Protein AF-A0A8S3RSD6-F1 (afdb_monomer_lite)

Sequence (813 aa):
MTIYYIDETNGIFFLELTAITIAPDETDSLTRYQYTADKNGIKTKVYGLGHAWRKAEEMTCTAGGYKVNVLRDSLGEFTNRQDLVLIYTDSSDTVFIERRKDILSKFKSFDAKVVFAADNFIWPDPKLKKQYPKVPQIESRYLNGGAFIGYAKTIVEMLNYKKINDMDDDQLYFTKIFLDKQLRAAFNRLASDLADEWTETLGCAACSRSTISLKELKKDDYPIVQLSVFIDQPIPFLVEGLKTIKDLDYPKKRIDLLVYNNADYHEVDVELFLSGCSDEYRSVTVISTNDEMTGTAARNSAIDQCLLSKCAYLFFVDGNVHLTDPETLKDLIEQNRTILAPMLSQHKNYWSNFWTGLNDHGYYGQTEDYTEMVDLEKKGLWNVPYIRYVYLIHGSIMPKLMRAFTREDISDEEERDISFTKNIREKGLFMYVNNMKYRGHLVNTDDYNTTHLHSDMFQMFKNPLDWEKKYIHENYSVALKDGAVITQPCPDVYWFPIVSDTFCDHMIETMEDYGKWSDGGHEDVRVGGYENVPTVDIHMRQIDFDEHFLDFLQTYVRPLKDKVYPGMSEEANAVMNFVVRYRPGEQDHLEPHHDASTYTINIGLNRQGIDYAGGGSRFIRYNCSVVNTRKDLAKLYNRIHYIGVNQYTIGAPHPALSSVTTSTRDVARLPVKLKLLTGTYQLQSTRAAFNQNQVDPTCQLCNLESETLEHFISKCSALSSIRMSFLLEYDNLLKMSVCTKCSTNNKTVDTLCILNPSAVFCGCDCKCNCRQKLNLLEHLSRRLCFSLHVARNNILNALPSSNRKGLRAATPL

pLDDT: mean 80.6, std 16.93, range [27.11, 98.81]

InterPro domains:
  IPR005123 Oxoglutarate/iron-dependent dioxygenase domain [PS51471] (571-737)
  IPR006620 Prolyl 4-hydroxylase, alpha subunit [SM00702] (491-650)
  IPR029044 Nucleotide-diphospho-sugar transferases [G3DSA:3.90.550.10] (211-380)
  IPR029044 Nucleotide-diphospho-sugar transferases [SSF53448] (238-537)
  IPR050757 Collagen-modifying Glycosyltransferase 25 [PTHR10730] (46-639)
  IPR057589 PLOD1-3-like, GT domain [PF25342] (16-188)

Foldseek 3Di:
DWDWDQDPPDGIAGAAEAEEEEDQEDDPLLVQACVLCVVQVHHYDYWNHVPPDPDPPPPPDAFDQLVLVRCLVVLPVCQPPQRYKYKYAYRNPDGHPHHRVVVVVVVVQVLFQKDFDAAQDDPDDPVCVVLFDDDPPVDRGAGDQRIMMHGSNLVNCLSPVDHDDRGHHRSVSVRVCVSDPVNRCVRSVPDDDDDDADDPPRAHPLQPPPFDDCVVPDLVRDFQEEEEEAEQEDFFPLLQQLVLVVLQPHQQLSYAYEYEHLYPLCPVSVVVSCVVPQVSHVHYHYHYNVNVDHPLRSVLVQLVVCLVVVGQKYKAAYSQWRQNASPVVVSQNRSPFQKEFEWAAAPVDLHIFFAADADPVLHHDHDPCSVCLNVVVRFYKDFGLFGDRIMMHGSVCSVLCNSQQDDPPDDRHPCSRSSNSVSCVVVVGTHIYGHNDDGGYGQDPPPQDSPAPNSSCVCCVRRVPSNCVQWFDPCLVVLLDPPRDWDDQFVQKTKDFTTDLRNLVSVVVRFVVLVPWDQQAQADVPLQGGDPWGFRKDFCVSSVCVVVVLVSCQVRVVSSVCVSPPPPPDGRDDPTHIDGDADVVGHPDTDDDDDLDQKDKDADSDWEPPPDDDDFDQDPVRRGTDPGRHNRMIIIGGDQPQDPPVVDDPPDDALLVVLADPDPVSVLLSVLLVCLRRVVDDAQLSCCNDDSDRGDQAHPQQRPDGGDSLCLQQNPPSCVVLNVVLVVVLVVLCVVQDDPPQDDPDSVVVSSCLSRVPVSRPDDPDPDPNSVSSSVSSSSSSVSSSSSVVSSVVSLVPDDPVSCVPPPDPDRD

Organism: Mytilus edulis (NCBI:txid6550)

Secondary structure (DSSP, 8-state):
-PPP--BTTTB----EEEEEEE-SS--HHHHHHHHHHHHTT-EEEEE-TTS----GGG--S---HHHHHHHHHHGGGGTT-TTEEEEEE-SSS----S-HHHHHHHHHHTT-SEEEEEESS--S-GGGGGTSPP--TTS--EEEEEEEEEEHHHHHHHHHSS---TTS-HHHHHHHHHH-HHHHHHHHTT--S----EETTTEESGGGTT---STTS-GGGSPPEEEEEEE-S--TTHHHHHHHHHH-SS-GGGEEEEEEE--GGGHHHHHHHHHTTGGGSSEEEEE-GGG---HHHHHHHHHHHHHHHT-SEEEEEETTEE---TTHHHHHHHT--SEEEEP-BBTTSS-BSEESEE-TTSSEE--TTHHHHHTTSS-SEEEESEE-SEEEEEGGGGGG-TTTT--TTS-TTTTHHHHHHHHHHHTT--EEEE-SS---EEPP-TT--TTSTTGGGGGTTT-HHHHHHHHB-TTHHHHHSTT---EEEETTEEEEE-B-HHHHHHHHHHHHHH-----S-SEETTTTEE-SS--SEEEGGGGT-HHHHHHHIIIIIHHHHHHHSTT-------S--EEE---TTS-----S---SSSEEEEE--S-BTTTBSS--EEEGGGTEEE----TTEEEEEE--SSS-GGGS-TTSPPHHHHT--S-HHHHTTHHHHHHHHHT-S--HHHHHHH-SS----B-TTTSSSB--HHIIIII-GGGHHHHHHHHHHHHHHHHTTS-TT-----HHHHHHHHH-THHHHTT----S-HHHHHHHHHHHHHHHHHHHHHHHHHHHHHS-GGG-TT-------

Radius of gyration: 41.64 Å; chains: 1; bounding box: 92×55×113 Å

Structure (mmCIF, N/CA/C/O backbone):
data_AF-A0A8S3RSD6-F1
#
_entry.id   AF-A0A8S3RSD6-F1
#
loop_
_atom_site.group_PDB
_atom_site.id
_atom_site.type_symbol
_atom_site.label_atom_id
_atom_site.label_alt_id
_atom_site.label_comp_id
_atom_site.label_asym_id
_atom_site.label_entity_id
_atom_site.label_seq_id
_atom_site.pdbx_PDB_ins_code
_atom_site.Cartn_x
_atom_site.Cartn_y
_atom_site.Cartn_z
_atom_site.occupancy
_atom_site.B_iso_or_equiv
_atom_site.auth_seq_id
_atom_site.auth_comp_id
_atom_site.auth_asym_id
_atom_site.auth_atom_id
_atom_site.pdbx_PDB_model_num
ATOM 1 N N . MET A 1 1 ? -21.888 -12.913 34.839 1.00 29.44 1 MET A N 1
ATOM 2 C CA . MET A 1 1 ? -20.803 -13.784 34.343 1.00 29.44 1 MET A CA 1
ATOM 3 C C . MET A 1 1 ? -19.595 -13.611 35.237 1.00 29.44 1 MET A C 1
ATOM 5 O O . MET A 1 1 ? -19.077 -12.506 35.367 1.00 29.44 1 MET A O 1
ATOM 9 N N . THR A 1 2 ? -19.275 -14.686 35.937 1.00 27.11 2 THR A N 1
ATOM 10 C CA . THR A 1 2 ? -18.327 -14.788 37.044 1.00 27.11 2 THR A CA 1
ATOM 11 C C . THR A 1 2 ? -16.907 -14.932 36.487 1.00 27.11 2 THR A C 1
ATOM 13 O O . THR A 1 2 ? -16.719 -15.663 35.521 1.00 27.11 2 THR A O 1
ATOM 16 N N . ILE A 1 3 ? -15.931 -14.198 37.030 1.00 35.12 3 ILE A N 1
ATOM 17 C CA . ILE A 1 3 ? -14.525 -14.286 36.600 1.00 35.12 3 ILE A CA 1
ATOM 18 C C . ILE A 1 3 ? -13.830 -15.311 37.498 1.00 35.12 3 ILE A C 1
ATOM 20 O O . ILE A 1 3 ? -13.839 -15.145 38.717 1.00 35.12 3 ILE A O 1
ATOM 24 N N . TYR A 1 4 ? -13.269 -16.354 36.888 1.00 32.59 4 TYR A N 1
ATOM 25 C CA . TYR A 1 4 ? -12.547 -17.444 37.545 1.00 32.59 4 TYR A CA 1
ATOM 26 C C . TYR A 1 4 ? -11.038 -17.153 37.568 1.00 32.59 4 TYR A C 1
ATOM 28 O O . TYR A 1 4 ? -10.510 -16.566 36.624 1.00 32.59 4 TYR A O 1
ATOM 36 N N . TYR A 1 5 ? -10.358 -17.582 38.628 1.00 36.34 5 TYR A N 1
ATOM 37 C CA . TYR A 1 5 ? -8.896 -17.649 38.742 1.00 36.34 5 TYR A CA 1
ATOM 38 C C . TYR A 1 5 ? -8.495 -19.113 38.969 1.00 36.34 5 TYR A C 1
ATOM 40 O O . TYR A 1 5 ? -9.278 -19.824 39.587 1.00 36.34 5 TYR A O 1
ATOM 48 N N . ILE A 1 6 ? -7.337 -19.576 38.495 1.00 30.92 6 ILE A N 1
ATOM 49 C CA . ILE A 1 6 ? -6.795 -20.916 38.791 1.00 30.92 6 ILE A CA 1
ATOM 50 C C . ILE A 1 6 ? -5.392 -20.719 39.376 1.00 30.92 6 ILE A C 1
ATOM 52 O O . ILE A 1 6 ? -4.520 -20.207 38.685 1.00 30.92 6 ILE A O 1
ATOM 56 N N . ASP A 1 7 ? -5.197 -21.116 40.637 1.00 35.53 7 ASP A N 1
ATOM 57 C CA . ASP A 1 7 ? -3.885 -21.305 41.273 1.00 35.53 7 ASP A CA 1
ATOM 58 C C . ASP A 1 7 ? -3.556 -22.806 41.228 1.00 35.53 7 ASP A C 1
ATOM 60 O O . ASP A 1 7 ? -4.320 -23.617 41.768 1.00 35.53 7 ASP A O 1
ATOM 64 N N . GLU A 1 8 ? -2.440 -23.183 40.595 1.00 39.56 8 GLU A N 1
ATOM 65 C CA . GLU A 1 8 ? -2.005 -24.583 40.435 1.00 39.56 8 GLU A CA 1
ATOM 66 C C . GLU A 1 8 ? -1.640 -25.289 41.752 1.00 39.56 8 GLU A C 1
ATOM 68 O O . GLU A 1 8 ? -1.317 -26.477 41.746 1.00 39.56 8 GLU A O 1
ATOM 73 N N . THR A 1 9 ? -1.760 -24.622 42.901 1.00 41.38 9 THR A N 1
ATOM 74 C CA . THR A 1 9 ? -1.563 -25.263 44.205 1.00 41.38 9 THR A CA 1
ATOM 75 C C . THR A 1 9 ? -2.754 -25.199 45.162 1.00 41.38 9 THR A C 1
ATOM 77 O O . THR A 1 9 ? -2.752 -25.980 46.110 1.00 41.38 9 THR A O 1
ATOM 80 N N . ASN A 1 10 ? -3.793 -24.373 44.932 1.00 38.59 10 ASN A N 1
ATOM 81 C CA . ASN A 1 10 ? -4.918 -24.231 45.885 1.00 38.59 10 ASN A CA 1
ATOM 82 C C . ASN A 1 10 ? -6.311 -23.838 45.311 1.00 38.59 10 ASN A C 1
ATOM 84 O O . ASN A 1 10 ? -7.168 -23.367 46.059 1.00 38.59 10 ASN A O 1
ATOM 88 N N . GLY A 1 11 ? -6.617 -24.095 44.034 1.00 35.06 11 GLY A N 1
ATOM 89 C CA . GLY A 1 11 ? -8.004 -24.050 43.524 1.00 35.06 11 GLY A CA 1
ATOM 90 C C . GLY A 1 11 ? -8.523 -22.674 43.066 1.00 35.06 11 GLY A C 1
ATOM 91 O O . GLY A 1 11 ? -7.786 -21.695 42.991 1.00 35.06 11 GLY A O 1
ATOM 92 N N . ILE A 1 12 ? -9.803 -22.628 42.664 1.00 36.25 12 ILE A N 1
ATOM 93 C CA . ILE A 1 12 ? -10.424 -21.483 41.975 1.00 36.25 12 ILE A CA 1
ATOM 94 C C . ILE A 1 12 ? -10.897 -20.399 42.956 1.00 36.25 12 ILE A C 1
ATOM 96 O O . ILE A 1 12 ? -11.786 -20.663 43.764 1.00 36.25 12 ILE A O 1
ATOM 100 N N . PHE A 1 13 ? -10.404 -19.159 42.821 1.00 44.53 13 PHE A N 1
ATOM 101 C CA . PHE A 1 13 ? -10.828 -18.009 43.642 1.00 44.53 13 PHE A CA 1
ATOM 102 C C . PHE A 1 13 ? -11.605 -16.944 42.841 1.00 44.53 13 PHE A C 1
ATOM 104 O O . PHE A 1 13 ? -11.268 -16.622 41.701 1.00 44.53 13 PHE A O 1
ATOM 111 N N . PHE A 1 14 ? -12.650 -16.373 43.450 1.00 62.06 14 PHE A N 1
ATOM 112 C CA . PHE A 1 14 ? -13.527 -15.348 42.867 1.00 62.06 14 PHE A CA 1
ATOM 113 C C . PHE A 1 14 ? -13.232 -13.970 43.464 1.00 62.06 14 PHE A C 1
ATOM 115 O O . PHE A 1 14 ? -13.396 -13.806 44.664 1.00 62.06 14 PHE A O 1
ATOM 122 N N . LEU A 1 15 ? -12.875 -12.962 42.655 1.00 75.06 15 LEU A N 1
ATOM 123 C CA . LEU A 1 15 ? -12.689 -11.602 43.184 1.00 75.06 15 LEU A CA 1
ATOM 124 C C . LEU A 1 15 ? -14.019 -10.842 43.312 1.00 75.06 15 LEU A C 1
ATOM 126 O O . LEU A 1 15 ? -14.697 -10.531 42.322 1.00 75.06 15 LEU A O 1
ATOM 130 N N . GLU A 1 16 ? -14.374 -10.515 44.549 1.00 88.88 16 GLU A N 1
ATOM 131 C CA . GLU A 1 16 ? -15.459 -9.605 44.901 1.00 88.88 16 GLU A CA 1
ATOM 132 C C . GLU A 1 16 ? -14.989 -8.141 44.857 1.00 88.88 16 GLU A C 1
ATOM 134 O O . GLU A 1 16 ? -13.808 -7.850 45.029 1.00 88.88 16 GLU A O 1
ATOM 139 N N . LEU A 1 17 ? -15.920 -7.205 44.640 1.00 93.19 17 LEU A N 1
ATOM 140 C CA . LEU A 1 17 ? -15.671 -5.766 44.777 1.00 93.19 17 LEU A CA 1
ATOM 141 C C . LEU A 1 17 ? -16.730 -5.166 45.694 1.00 93.19 17 LEU A C 1
ATOM 143 O O . LEU A 1 17 ? -17.926 -5.349 45.449 1.00 93.19 17 LEU A O 1
ATOM 147 N N . THR A 1 18 ? -16.279 -4.437 46.711 1.00 95.12 18 THR A N 1
ATOM 148 C CA . THR A 1 18 ? -17.140 -3.654 47.602 1.00 95.12 18 THR A CA 1
ATOM 149 C C . THR A 1 18 ? -16.668 -2.204 47.624 1.00 95.12 18 THR A C 1
ATOM 151 O O . THR A 1 18 ? -15.487 -1.930 47.835 1.00 95.12 18 THR A O 1
ATOM 154 N N . ALA A 1 19 ? -17.595 -1.281 47.400 1.00 95.44 19 ALA A N 1
ATOM 155 C CA . ALA A 1 19 ? -17.389 0.145 47.571 1.00 95.44 19 ALA A CA 1
ATOM 156 C C . ALA A 1 19 ? -17.552 0.531 49.042 1.00 95.44 19 ALA A C 1
ATOM 158 O O . ALA A 1 19 ? -18.530 0.151 49.688 1.00 95.44 19 ALA A O 1
ATOM 159 N N . ILE A 1 20 ? -16.585 1.272 49.563 1.00 95.06 20 ILE A N 1
ATOM 160 C CA . ILE A 1 20 ? -16.535 1.741 50.940 1.00 95.06 20 ILE A CA 1
ATOM 161 C C . ILE A 1 20 ? -16.582 3.263 50.924 1.00 95.06 20 ILE A C 1
ATOM 163 O O . ILE A 1 20 ? -15.809 3.905 50.220 1.00 95.06 20 ILE A O 1
ATOM 167 N N . THR A 1 21 ? -17.446 3.836 51.749 1.00 92.12 21 THR A N 1
ATOM 168 C CA . THR A 1 21 ? -17.470 5.279 51.997 1.00 92.12 21 THR A CA 1
ATOM 169 C C . THR A 1 21 ? -17.701 5.546 53.475 1.00 92.12 21 THR A C 1
ATOM 171 O O . THR A 1 21 ? -18.261 4.715 54.197 1.00 92.12 21 THR A O 1
ATOM 174 N N . ILE A 1 22 ? -17.306 6.735 53.917 1.00 88.12 22 ILE A N 1
ATOM 175 C CA . ILE A 1 22 ? -17.702 7.278 55.212 1.00 88.12 22 ILE A CA 1
ATOM 176 C C . ILE A 1 22 ? -18.753 8.356 54.981 1.00 88.12 22 ILE A C 1
ATOM 178 O O . ILE A 1 22 ? -18.572 9.221 54.125 1.00 88.12 22 ILE A O 1
ATOM 182 N N . ALA A 1 23 ? -19.851 8.290 55.724 1.00 83.31 23 ALA A N 1
ATOM 183 C CA . ALA A 1 23 ? -20.876 9.324 55.735 1.00 83.31 23 ALA A CA 1
ATOM 184 C C . ALA A 1 23 ? -21.509 9.393 57.135 1.00 83.31 23 ALA A C 1
ATOM 186 O O . ALA A 1 23 ? -21.921 8.351 57.646 1.00 83.31 23 ALA A O 1
ATOM 187 N N . PRO A 1 24 ? -21.577 10.581 57.765 1.00 73.75 24 PRO A N 1
ATOM 188 C CA . PRO A 1 24 ? -22.189 10.735 59.085 1.00 73.75 24 PRO A CA 1
ATOM 189 C C . PRO A 1 24 ? -23.714 10.600 59.052 1.00 73.75 24 PRO A C 1
ATOM 191 O O . PRO A 1 24 ? -24.310 10.111 60.007 1.00 73.75 24 PRO A O 1
ATOM 194 N N . ASP A 1 25 ? -24.335 10.993 57.940 1.00 72.88 25 ASP A N 1
ATOM 195 C CA . ASP A 1 25 ? -25.782 11.105 57.793 1.00 72.88 25 ASP A CA 1
ATOM 196 C C . ASP A 1 25 ? -26.240 10.515 56.452 1.00 72.88 25 ASP A C 1
ATOM 198 O O . ASP A 1 25 ? -25.501 10.522 55.459 1.00 72.88 25 ASP A O 1
ATOM 202 N N . GLU A 1 26 ? -27.485 10.038 56.407 1.00 77.19 26 GLU A N 1
ATOM 203 C CA . GLU A 1 26 ? -28.142 9.666 55.155 1.00 77.19 26 GLU A CA 1
ATOM 204 C C . GLU A 1 26 ? -28.519 10.933 54.384 1.00 77.19 26 GLU A C 1
ATOM 206 O O . GLU A 1 26 ? -29.488 11.621 54.694 1.00 77.19 26 GLU A O 1
ATOM 211 N N . THR A 1 27 ? -27.706 11.262 53.385 1.00 75.56 27 THR A N 1
ATOM 212 C CA . THR A 1 27 ? -27.917 12.416 52.507 1.00 75.56 27 THR A CA 1
ATOM 213 C C . THR A 1 27 ? -28.384 11.967 51.127 1.00 75.56 27 THR A C 1
ATOM 215 O O . THR A 1 27 ? -28.149 10.828 50.712 1.00 75.56 27 THR A O 1
ATOM 218 N N . ASP A 1 28 ? -28.980 12.879 50.360 1.00 68.62 28 ASP A N 1
ATOM 219 C CA . ASP A 1 28 ? -29.323 12.619 48.956 1.00 68.62 28 ASP A CA 1
ATOM 220 C C . ASP A 1 28 ? -28.080 12.245 48.130 1.00 68.62 28 ASP A C 1
ATOM 222 O O . ASP A 1 28 ? -28.152 11.397 47.239 1.00 68.62 28 ASP A O 1
ATOM 226 N N . SER A 1 29 ? -26.914 12.816 48.461 1.00 68.75 29 SER A N 1
ATOM 227 C CA . SER A 1 29 ? -25.634 12.448 47.848 1.00 68.75 29 SER A CA 1
ATOM 228 C C . SER A 1 29 ? -25.237 11.007 48.154 1.00 68.75 29 SER A C 1
ATOM 230 O O . SER A 1 29 ? -24.874 10.278 47.230 1.00 68.75 29 SER A O 1
ATOM 232 N N . LEU A 1 30 ? -25.366 10.565 49.411 1.00 81.56 30 LEU A N 1
ATOM 233 C CA . LEU A 1 30 ? -25.112 9.171 49.780 1.00 81.56 30 LEU A CA 1
ATOM 234 C C . LEU A 1 30 ? -26.115 8.226 49.107 1.00 81.56 30 LEU A C 1
ATOM 236 O O . LEU A 1 30 ? -25.728 7.189 48.573 1.00 81.56 30 LEU A O 1
ATOM 240 N N . THR A 1 31 ? -27.387 8.616 49.057 1.00 74.94 31 THR A N 1
ATOM 241 C CA . THR A 1 31 ? -28.438 7.847 48.381 1.00 74.94 31 THR A CA 1
ATOM 242 C C . THR A 1 31 ? -28.132 7.709 46.889 1.00 74.94 31 THR A C 1
ATOM 244 O O . THR A 1 31 ? -28.214 6.613 46.336 1.00 74.94 31 THR A O 1
ATOM 247 N N . ARG A 1 32 ? -27.690 8.788 46.226 1.00 87.12 32 ARG A N 1
ATOM 248 C CA . ARG A 1 32 ? -27.231 8.772 44.826 1.00 87.12 32 ARG A CA 1
ATOM 249 C C . ARG A 1 32 ? -25.999 7.886 44.648 1.00 87.12 32 ARG A C 1
ATOM 251 O O . ARG A 1 32 ? -25.929 7.121 43.686 1.00 87.12 32 ARG A O 1
ATOM 258 N N . TYR A 1 33 ? -25.039 7.967 45.561 1.00 89.25 33 TYR A N 1
ATOM 259 C CA . TYR A 1 33 ? -23.847 7.126 45.556 1.00 89.25 33 TYR A CA 1
ATOM 260 C C . TYR A 1 33 ? -24.218 5.638 45.629 1.00 89.25 33 TYR A C 1
ATOM 262 O O . TYR A 1 33 ? -23.831 4.862 44.755 1.00 89.25 33 TYR A O 1
ATOM 270 N N . GLN A 1 34 ? -25.053 5.250 46.596 1.00 87.19 34 GLN A N 1
ATOM 271 C CA . GLN A 1 34 ? -25.514 3.871 46.769 1.00 87.19 34 GLN A CA 1
ATOM 272 C C . GLN A 1 34 ? -26.377 3.398 45.601 1.00 87.19 34 GLN A C 1
ATOM 274 O O . GLN A 1 34 ? -26.173 2.296 45.101 1.00 87.19 34 GLN A O 1
ATOM 279 N N . TYR A 1 35 ? -27.279 4.244 45.105 1.00 81.94 35 TYR A N 1
ATOM 280 C CA . TYR A 1 35 ? -28.102 3.940 43.937 1.00 81.94 35 TYR A CA 1
ATOM 281 C C . TYR A 1 35 ? -27.248 3.681 42.691 1.00 81.94 35 TYR A C 1
ATOM 283 O O . TYR A 1 35 ? -27.466 2.709 41.967 1.00 81.94 35 TYR A O 1
ATOM 291 N N . THR A 1 36 ? -26.251 4.532 42.436 1.00 83.88 36 THR A N 1
ATOM 292 C CA . THR A 1 36 ? -25.361 4.358 41.281 1.00 83.88 36 THR A CA 1
ATOM 293 C C . THR A 1 36 ? -24.440 3.152 41.444 1.00 83.88 36 THR A C 1
ATOM 295 O O . THR A 1 36 ? -24.180 2.466 40.458 1.00 83.88 36 THR A O 1
ATOM 298 N N . ALA A 1 37 ? -24.010 2.826 42.664 1.00 89.25 37 ALA A N 1
ATOM 299 C CA . ALA A 1 37 ? -23.263 1.604 42.947 1.00 89.25 37 ALA A CA 1
ATOM 300 C C . ALA A 1 37 ? -24.109 0.340 42.717 1.00 89.25 37 ALA A C 1
ATOM 302 O O . ALA A 1 37 ? -23.685 -0.559 41.986 1.00 89.25 37 ALA A O 1
ATOM 303 N N . ASP A 1 38 ? -25.323 0.293 43.271 1.00 87.88 38 ASP A N 1
ATOM 304 C CA . ASP A 1 38 ? -26.234 -0.850 43.162 1.00 87.88 38 ASP A CA 1
ATOM 305 C C . ASP A 1 38 ? -26.656 -1.096 41.709 1.00 87.88 38 ASP A C 1
ATOM 307 O O . ASP A 1 38 ? -26.535 -2.212 41.197 1.00 87.88 38 ASP A O 1
ATOM 311 N N . LYS A 1 39 ? -26.989 -0.023 40.975 1.00 85.06 39 LYS A N 1
ATOM 312 C CA . LYS A 1 39 ? -27.261 -0.077 39.528 1.00 85.06 39 LYS A CA 1
ATOM 313 C C . LYS A 1 39 ? -26.101 -0.689 38.732 1.00 85.06 39 LYS A C 1
ATOM 315 O O . LYS A 1 39 ? -26.312 -1.296 37.681 1.00 85.06 39 LYS A O 1
ATOM 320 N N . ASN A 1 40 ? -24.880 -0.542 39.236 1.00 83.56 40 ASN A N 1
ATOM 321 C CA . ASN A 1 40 ? -23.656 -1.065 38.642 1.00 83.56 40 ASN A CA 1
ATOM 322 C C . ASN A 1 40 ? -23.202 -2.410 39.236 1.00 83.56 40 ASN A C 1
ATOM 324 O O . ASN A 1 40 ? -22.130 -2.922 38.891 1.00 83.56 40 ASN A O 1
ATOM 328 N N . GLY A 1 41 ? -24.033 -3.024 40.081 1.00 87.38 41 GLY A N 1
ATOM 329 C CA . GLY A 1 41 ? -23.768 -4.308 40.718 1.00 87.38 41 GLY A CA 1
ATOM 330 C C . GLY A 1 41 ? -22.610 -4.258 41.712 1.00 87.38 41 GLY A C 1
ATOM 331 O O . GLY A 1 41 ? -21.934 -5.273 41.900 1.00 87.38 41 GLY A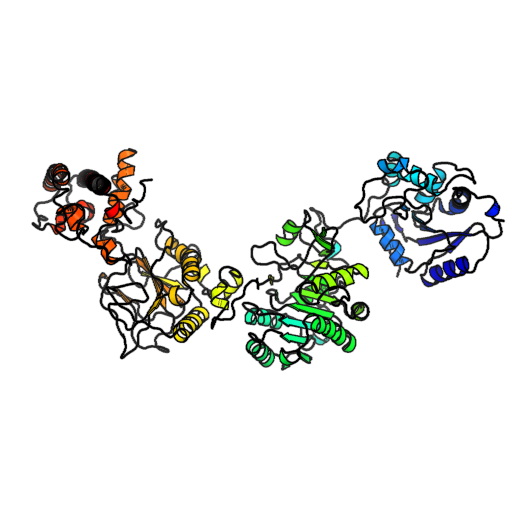 O 1
ATOM 332 N N . ILE A 1 42 ? -22.338 -3.089 42.294 1.00 93.56 42 ILE A N 1
ATOM 333 C CA . ILE A 1 42 ? -21.283 -2.853 43.280 1.00 93.56 42 ILE A CA 1
ATOM 334 C C . ILE A 1 42 ? -21.942 -2.771 44.653 1.00 93.56 42 ILE A C 1
ATOM 336 O O . ILE A 1 42 ? -22.779 -1.909 44.904 1.00 93.56 42 ILE A O 1
ATOM 340 N N . LYS A 1 43 ? -21.544 -3.663 45.561 1.00 93.94 43 LYS A N 1
ATOM 341 C CA . LYS A 1 43 ? -22.021 -3.617 46.946 1.00 93.94 43 LYS A CA 1
ATOM 342 C C . LYS A 1 43 ? -21.405 -2.409 47.641 1.00 93.94 43 LYS A C 1
ATOM 344 O O . LYS A 1 43 ? -20.191 -2.244 47.574 1.00 93.94 43 LYS A O 1
ATOM 349 N N . THR A 1 44 ? -22.206 -1.615 48.340 1.00 93.38 44 THR A N 1
ATOM 350 C CA . THR A 1 44 ? -21.712 -0.505 49.166 1.00 93.38 44 THR A CA 1
ATOM 351 C C . THR A 1 44 ? -21.748 -0.859 50.641 1.00 93.38 44 THR A C 1
ATOM 353 O O . THR A 1 44 ? -22.767 -1.357 51.123 1.00 93.38 44 THR A O 1
ATOM 356 N N . LYS A 1 45 ? -20.691 -0.521 51.377 1.00 93.75 45 LYS A N 1
ATOM 357 C CA . LYS A 1 45 ? -20.737 -0.385 52.834 1.00 93.75 45 LYS A CA 1
ATOM 358 C C . LYS A 1 45 ? -20.464 1.063 53.215 1.00 93.75 45 LYS A C 1
ATOM 360 O O . LYS A 1 45 ? -19.479 1.657 52.780 1.00 93.75 45 LYS A O 1
ATOM 365 N N . VAL A 1 46 ? -21.359 1.606 54.029 1.00 91.00 46 VAL A N 1
ATOM 366 C CA . VAL A 1 46 ? -21.271 2.963 54.562 1.00 91.00 46 VAL A CA 1
ATOM 367 C C . VAL A 1 46 ? -20.917 2.854 56.033 1.00 91.00 46 VAL A C 1
ATOM 369 O O . VAL A 1 46 ? -21.600 2.157 56.782 1.00 91.00 46 VAL A O 1
ATOM 372 N N . TYR A 1 47 ? -19.855 3.536 56.441 1.00 88.94 47 TYR A N 1
ATOM 373 C CA . TYR A 1 47 ? -19.444 3.619 57.838 1.00 88.94 47 TYR A CA 1
ATOM 374 C C . TYR A 1 47 ? -19.642 5.043 58.368 1.00 88.94 47 TYR A C 1
ATOM 376 O O . TYR A 1 47 ? -19.587 6.010 57.611 1.00 88.94 47 TYR A O 1
ATOM 384 N N . GLY A 1 48 ? -19.869 5.174 59.676 1.00 79.12 48 GLY A N 1
ATOM 385 C CA . GLY A 1 48 ? -20.039 6.471 60.341 1.00 79.12 48 GLY A CA 1
ATOM 386 C C . GLY A 1 48 ? -21.478 6.992 60.447 1.00 79.12 48 GLY A C 1
ATOM 387 O O . GLY A 1 48 ? -21.665 8.021 61.089 1.00 79.12 48 GLY A O 1
ATOM 388 N N . LEU A 1 49 ? -22.485 6.289 59.909 1.00 78.06 49 LEU A N 1
ATOM 389 C CA . LEU A 1 49 ? -23.892 6.712 59.987 1.00 78.06 49 LEU A CA 1
ATOM 390 C C . LEU A 1 49 ? -24.365 6.873 61.441 1.00 78.06 49 LEU A C 1
ATOM 392 O O . LEU A 1 49 ? -24.167 5.984 62.270 1.00 78.06 49 LEU A O 1
ATOM 396 N N . GLY A 1 50 ? -25.008 8.002 61.742 1.00 64.38 50 GLY A N 1
ATOM 397 C CA . GLY A 1 50 ? -25.538 8.326 63.069 1.00 64.38 50 GLY A CA 1
ATOM 398 C C . GLY A 1 50 ? -24.486 8.795 64.080 1.00 64.38 50 GLY A C 1
ATOM 399 O O . GLY A 1 50 ? -24.828 9.090 65.227 1.00 64.38 50 GLY A O 1
ATOM 400 N N . HIS A 1 51 ? -23.214 8.897 63.683 1.00 62.75 51 HIS A N 1
ATOM 401 C CA . HIS A 1 51 ? -22.178 9.525 64.493 1.00 62.75 51 HIS A CA 1
ATOM 402 C C . HIS A 1 51 ? -22.048 10.995 64.100 1.00 62.75 51 HIS A C 1
ATOM 404 O O . HIS A 1 51 ? -21.685 11.312 62.971 1.00 62.75 51 HIS A O 1
ATOM 410 N N . ALA A 1 52 ? -22.319 11.898 65.049 1.00 55.47 52 ALA A N 1
ATOM 411 C CA . ALA A 1 52 ? -22.191 13.335 64.832 1.00 55.47 52 ALA A CA 1
ATOM 412 C C . ALA A 1 52 ? -20.791 13.664 64.293 1.00 55.47 52 ALA A C 1
ATOM 414 O O . ALA A 1 52 ? -19.793 13.507 65.007 1.00 55.47 52 ALA A O 1
ATOM 415 N N . TRP A 1 53 ? -20.729 14.131 63.042 1.00 57.19 53 TRP A N 1
ATOM 416 C CA . TRP A 1 53 ? -19.525 14.734 62.481 1.00 57.19 53 TRP A CA 1
ATOM 417 C C . TRP A 1 53 ? -19.107 15.828 63.462 1.00 57.19 53 TRP A C 1
ATOM 419 O O . TRP A 1 53 ? -19.909 16.718 63.766 1.00 57.19 53 TRP A O 1
ATOM 429 N N . ARG A 1 54 ? -17.907 15.741 64.048 1.00 54.56 54 ARG A N 1
ATOM 430 C CA . ARG A 1 54 ? -17.419 16.794 64.949 1.00 54.56 54 ARG A CA 1
ATOM 431 C C . ARG A 1 54 ? -17.162 18.038 64.098 1.00 54.56 54 ARG A C 1
ATOM 433 O O . ARG A 1 54 ? -16.106 18.186 63.508 1.00 54.56 54 ARG A O 1
ATOM 440 N N . LYS A 1 55 ? -18.235 18.821 63.973 1.00 45.19 55 LYS A N 1
ATOM 441 C CA . LYS A 1 55 ? -18.456 20.100 63.298 1.00 45.19 55 LYS A CA 1
ATOM 442 C C . LYS A 1 55 ? -17.338 20.583 62.371 1.00 45.19 55 LYS A C 1
ATOM 444 O O . LYS A 1 55 ? -16.323 21.114 62.805 1.00 45.19 55 LYS A O 1
ATOM 449 N N . ALA A 1 56 ? -17.674 20.576 61.082 1.00 43.72 56 ALA A N 1
ATOM 450 C CA . ALA A 1 56 ? -17.002 21.311 60.011 1.00 43.72 56 ALA A CA 1
ATOM 451 C C . ALA A 1 56 ? -16.791 22.808 60.314 1.00 43.72 56 ALA A C 1
ATOM 453 O O . ALA A 1 56 ? -15.931 23.444 59.717 1.00 43.72 56 ALA A O 1
ATOM 454 N N . GLU A 1 57 ? -17.571 23.375 61.238 1.00 42.28 57 GLU A N 1
ATOM 455 C CA . GLU A 1 57 ? -17.566 24.800 61.589 1.00 42.28 57 GLU A CA 1
ATOM 456 C C . GLU A 1 57 ? -16.294 25.251 62.338 1.00 42.28 57 GLU A C 1
ATOM 458 O O . GLU A 1 57 ? -16.024 26.447 62.393 1.00 42.28 57 GLU A O 1
ATOM 463 N N . GLU A 1 58 ? -15.479 24.324 62.860 1.00 44.12 58 GLU A N 1
ATOM 464 C CA . GLU A 1 58 ? -14.160 24.625 63.452 1.00 44.12 58 GLU A CA 1
ATOM 465 C C . GLU A 1 58 ? -12.981 24.278 62.515 1.00 44.12 58 GLU A C 1
ATOM 467 O O . GLU A 1 58 ? -11.823 24.557 62.833 1.00 44.12 58 GLU A O 1
ATOM 472 N N . MET A 1 59 ? -13.244 23.696 61.337 1.00 45.88 59 MET A N 1
ATOM 473 C CA . MET A 1 59 ? -12.206 23.254 60.399 1.00 45.88 59 MET A CA 1
ATOM 474 C C . MET A 1 59 ? -11.784 24.374 59.443 1.00 45.88 59 MET A C 1
ATOM 476 O O . MET A 1 59 ? -12.103 24.376 58.256 1.00 45.88 59 MET A O 1
ATOM 480 N N . THR A 1 60 ? -10.976 25.308 59.943 1.00 36.53 60 THR A N 1
ATOM 481 C CA . THR A 1 60 ? -10.189 26.225 59.102 1.00 36.53 60 THR A CA 1
ATOM 482 C C . THR A 1 60 ? -8.768 25.690 58.871 1.00 36.53 60 THR A C 1
ATOM 484 O O . THR A 1 60 ? -7.811 26.395 59.171 1.00 36.53 60 THR A O 1
ATOM 487 N N . CYS A 1 61 ? -8.615 24.431 58.427 1.00 46.12 61 CYS A N 1
ATOM 488 C CA . CYS A 1 61 ? -7.464 23.846 57.691 1.00 46.12 61 CYS A CA 1
ATOM 489 C C . CYS A 1 61 ? -7.509 22.295 57.665 1.00 46.12 61 CYS A C 1
ATOM 491 O O . CYS A 1 61 ? -8.159 21.689 58.508 1.00 46.12 61 CYS A O 1
ATOM 493 N N . THR A 1 62 ? -6.829 21.705 56.664 1.00 51.19 62 THR A N 1
ATOM 494 C CA . THR A 1 62 ? -6.318 20.313 56.482 1.00 51.19 62 THR A CA 1
ATOM 495 C C . THR A 1 62 ? -6.696 19.248 57.535 1.00 51.19 62 THR A C 1
ATOM 497 O O . THR A 1 62 ? -5.809 18.708 58.197 1.00 51.19 62 THR A O 1
ATOM 500 N N . ALA A 1 63 ? -7.976 18.940 57.737 1.00 61.19 63 ALA A N 1
ATOM 501 C CA . ALA A 1 63 ? -8.393 17.882 58.659 1.00 61.19 63 ALA A CA 1
ATOM 502 C C . ALA A 1 63 ? -9.195 16.801 57.920 1.00 61.19 63 ALA A C 1
ATOM 504 O O . ALA A 1 63 ? -10.110 17.097 57.153 1.00 61.19 63 ALA A O 1
ATOM 505 N N . GLY A 1 64 ? -8.816 15.541 58.157 1.00 73.69 64 GLY A N 1
ATOM 506 C CA . GLY A 1 64 ? -9.398 14.352 57.522 1.00 73.69 64 GLY A CA 1
ATOM 507 C C . GLY A 1 64 ? -9.003 13.021 58.180 1.00 73.69 64 GLY A C 1
ATOM 508 O O . GLY A 1 64 ? -9.572 11.980 57.855 1.00 73.69 64 GLY A O 1
ATOM 509 N N . GLY A 1 65 ? -8.078 13.026 59.145 1.00 83.06 65 GLY A N 1
ATOM 510 C CA . GLY A 1 65 ? -7.528 11.832 59.786 1.00 83.06 65 GLY A CA 1
ATOM 511 C C . GLY A 1 65 ? -8.546 11.000 60.561 1.00 83.06 65 GLY A C 1
ATOM 512 O O . GLY A 1 65 ? -8.403 9.779 60.633 1.00 83.06 65 GLY A O 1
ATOM 513 N N . TYR A 1 66 ? -9.635 11.616 61.030 1.00 82.12 66 TYR A N 1
ATOM 514 C CA . TYR A 1 66 ? -10.791 10.894 61.565 1.00 82.12 66 TYR A CA 1
ATOM 515 C C . TYR A 1 66 ? -11.341 9.875 60.553 1.00 82.12 66 TYR A C 1
ATOM 517 O O . TYR A 1 66 ? -11.622 8.738 60.930 1.00 82.12 66 TYR A O 1
ATOM 525 N N . LYS A 1 67 ? -11.415 10.224 59.255 1.00 83.50 67 LYS A N 1
ATOM 526 C CA . LYS A 1 67 ? -11.866 9.299 58.198 1.00 83.50 67 LYS A CA 1
ATOM 527 C C . LYS A 1 67 ? -10.947 8.082 58.108 1.00 83.50 67 LYS A C 1
ATOM 529 O O . LYS A 1 67 ? -11.414 6.948 58.066 1.00 83.50 67 LYS A O 1
ATOM 534 N N . VAL A 1 68 ? -9.634 8.300 58.157 1.00 88.81 68 VAL A N 1
ATOM 535 C CA . VAL A 1 68 ? -8.639 7.216 58.132 1.00 88.81 68 VAL A CA 1
ATOM 536 C C . VAL A 1 68 ? -8.769 6.317 59.366 1.00 88.81 68 VAL A C 1
ATOM 538 O O . VAL A 1 68 ? -8.701 5.096 59.233 1.00 88.81 68 VAL A O 1
ATOM 541 N N . ASN A 1 69 ? -9.004 6.890 60.551 1.00 88.19 69 ASN A N 1
ATOM 542 C CA . ASN A 1 69 ? -9.234 6.125 61.779 1.00 88.19 69 ASN A CA 1
ATOM 543 C C . ASN A 1 69 ? -10.518 5.284 61.696 1.00 88.19 69 ASN A C 1
ATOM 545 O O . ASN A 1 69 ? -10.472 4.090 61.983 1.00 88.19 69 ASN A O 1
ATOM 549 N N . VAL A 1 70 ? -11.624 5.858 61.212 1.00 86.50 70 VAL A N 1
ATOM 550 C CA . VAL A 1 70 ? -12.879 5.123 60.987 1.00 86.50 70 VAL A CA 1
ATOM 551 C C . VAL A 1 70 ? -12.692 4.003 59.959 1.00 86.50 70 VAL A C 1
ATOM 553 O O . VAL A 1 70 ? -13.150 2.888 60.207 1.00 86.50 70 VAL A O 1
ATOM 556 N N . LEU A 1 71 ? -11.988 4.244 58.844 1.00 88.88 71 LEU A N 1
ATOM 557 C CA . LEU A 1 71 ? -11.675 3.197 57.860 1.00 88.88 71 LEU A CA 1
ATOM 558 C C . LEU A 1 71 ? -10.835 2.078 58.469 1.00 88.88 71 LEU A C 1
ATOM 560 O O . LEU A 1 71 ? -11.154 0.907 58.282 1.00 88.88 71 LEU A O 1
ATOM 564 N N . ARG A 1 72 ? -9.771 2.424 59.200 1.00 89.94 72 ARG A N 1
ATOM 565 C CA . ARG A 1 72 ? -8.887 1.441 59.836 1.00 89.94 72 ARG A CA 1
ATOM 566 C C . ARG A 1 72 ? -9.669 0.537 60.783 1.00 89.94 72 ARG A C 1
ATOM 568 O O . ARG A 1 72 ? -9.522 -0.681 60.716 1.00 89.94 72 ARG A O 1
ATOM 575 N N . ASP A 1 73 ? -10.499 1.130 61.633 1.00 87.94 73 ASP A N 1
ATOM 576 C CA . ASP A 1 73 ? -11.234 0.395 62.657 1.00 87.94 73 ASP A CA 1
ATOM 577 C C . ASP A 1 73 ? -12.374 -0.436 62.027 1.00 87.94 73 ASP A C 1
ATOM 579 O O . ASP A 1 73 ? -12.629 -1.564 62.451 1.00 87.94 73 ASP A O 1
ATOM 583 N N . SER A 1 74 ? -13.004 0.068 60.958 1.00 87.94 74 SER A N 1
ATOM 584 C CA . SER A 1 74 ? -14.130 -0.596 60.277 1.00 87.94 74 SER A CA 1
ATOM 585 C C . SER A 1 74 ? -13.705 -1.731 59.343 1.00 87.94 74 SER A C 1
ATOM 587 O O . SER A 1 74 ? -14.396 -2.741 59.244 1.00 87.94 74 SER A O 1
ATOM 589 N N . LEU A 1 75 ? -12.567 -1.600 58.652 1.00 90.44 75 LEU A N 1
ATOM 590 C CA . LEU A 1 75 ? -12.117 -2.586 57.661 1.00 90.44 75 LEU A CA 1
ATOM 591 C C . LEU A 1 75 ? -11.383 -3.787 58.276 1.00 90.44 75 LEU A C 1
ATOM 593 O O . LEU A 1 75 ? -11.045 -4.728 57.555 1.00 90.44 75 LEU A O 1
ATOM 597 N N . GLY A 1 76 ? -11.197 -3.812 59.602 1.00 81.06 76 GLY A N 1
ATOM 598 C CA . GLY A 1 76 ? -10.607 -4.946 60.319 1.00 81.06 76 GLY A CA 1
ATOM 599 C C . GLY A 1 76 ? -11.343 -6.276 60.089 1.00 81.06 76 GLY A C 1
ATOM 600 O O . GLY A 1 76 ? -10.708 -7.333 60.086 1.00 81.06 76 GLY A O 1
ATOM 601 N N . GLU A 1 77 ? -12.647 -6.240 59.786 1.00 82.88 77 GLU A N 1
ATOM 602 C CA . GLU A 1 77 ? -13.439 -7.430 59.426 1.00 82.88 77 GLU A CA 1
ATOM 603 C C . GLU A 1 77 ? -12.951 -8.129 58.139 1.00 82.88 77 GLU A C 1
ATOM 605 O O . GLU A 1 77 ? -13.201 -9.317 57.939 1.00 82.88 77 GLU A O 1
ATOM 610 N N . PHE A 1 78 ? -12.214 -7.422 57.275 1.00 85.31 78 PHE A N 1
ATOM 611 C CA . PHE A 1 78 ? -11.752 -7.933 55.983 1.00 85.31 78 PHE A CA 1
ATOM 612 C C . PHE A 1 78 ? -10.295 -8.401 55.972 1.00 85.31 78 PHE A C 1
ATOM 614 O O . PHE A 1 78 ? -9.805 -8.824 54.927 1.00 85.31 78 PHE A O 1
ATOM 621 N N . THR A 1 79 ? -9.609 -8.383 57.119 1.00 76.56 79 THR A N 1
ATOM 622 C CA . THR A 1 79 ? -8.170 -8.697 57.235 1.00 76.56 79 THR A CA 1
ATOM 623 C C . THR A 1 79 ? -7.781 -10.038 56.590 1.00 76.56 79 THR A C 1
ATOM 625 O O . THR A 1 79 ? -6.699 -10.166 56.021 1.00 76.56 79 THR A O 1
ATOM 628 N N . ASN A 1 80 ? -8.679 -11.029 56.619 1.00 75.56 80 ASN A N 1
ATOM 629 C CA . ASN A 1 80 ? -8.432 -12.376 56.091 1.00 75.56 80 ASN A CA 1
ATOM 630 C C . ASN A 1 80 ? -9.041 -12.637 54.696 1.00 75.56 80 ASN A C 1
ATOM 632 O O . ASN A 1 80 ? -8.938 -13.754 54.190 1.00 75.56 80 ASN A O 1
ATOM 636 N N . ARG A 1 81 ? -9.680 -11.643 54.059 1.00 77.00 81 ARG A N 1
ATOM 637 C CA . ARG A 1 81 ? -10.330 -11.791 52.743 1.00 77.00 81 ARG A CA 1
ATOM 638 C C . ARG A 1 81 ? -9.335 -11.526 51.610 1.00 77.00 81 ARG A C 1
ATOM 640 O O . ARG A 1 81 ? -9.096 -10.380 51.234 1.00 77.00 81 ARG A O 1
ATOM 647 N N . GLN A 1 82 ? -8.751 -12.592 51.064 1.00 75.25 82 GLN A N 1
ATOM 648 C CA . GLN A 1 82 ? -7.831 -12.520 49.912 1.00 75.25 82 GLN A CA 1
ATOM 649 C C . GLN A 1 82 ? -8.563 -12.394 48.566 1.00 75.25 82 GLN A C 1
ATOM 651 O O . GLN A 1 82 ? -7.993 -11.964 47.569 1.00 75.25 82 GLN A O 1
ATOM 656 N N . ASP A 1 83 ? -9.844 -12.736 48.562 1.00 82.31 83 ASP A N 1
ATOM 657 C CA . ASP A 1 83 ? -10.761 -12.757 47.430 1.00 82.31 83 ASP A CA 1
ATOM 658 C C . ASP A 1 83 ? -11.547 -11.438 47.272 1.00 82.31 83 ASP A C 1
ATOM 660 O O . ASP A 1 83 ? -12.466 -11.351 46.465 1.00 82.31 83 ASP A O 1
ATOM 664 N N . LEU A 1 84 ? -11.217 -10.394 48.041 1.00 90.19 84 LEU A N 1
ATOM 665 C CA . LEU A 1 84 ? -11.966 -9.137 48.074 1.00 90.19 84 LEU A CA 1
ATOM 666 C C . LEU A 1 84 ? -11.107 -7.949 47.636 1.00 90.19 84 LEU A C 1
ATOM 668 O O . LEU A 1 84 ? -10.031 -7.700 48.183 1.00 90.19 84 LEU A O 1
ATOM 672 N N . VAL A 1 85 ? -11.636 -7.169 46.698 1.00 93.94 85 VAL A N 1
ATOM 673 C CA . VAL A 1 85 ? -11.157 -5.831 46.341 1.00 93.94 85 VAL A CA 1
ATOM 674 C C . VAL A 1 85 ? -12.081 -4.797 46.980 1.00 93.94 85 VAL A C 1
ATOM 676 O O . VAL A 1 85 ? -13.309 -4.928 46.950 1.00 93.94 85 VAL A O 1
ATOM 679 N N . LEU A 1 86 ? -11.495 -3.758 47.562 1.00 95.25 86 LEU A N 1
ATOM 680 C CA . LEU A 1 86 ? -12.213 -2.612 48.104 1.00 95.25 86 LEU A CA 1
ATOM 681 C C . LEU A 1 86 ? -11.917 -1.385 47.251 1.00 95.25 86 LEU A C 1
ATOM 683 O O . LEU A 1 86 ? -10.766 -1.163 46.878 1.00 95.25 86 LEU A O 1
ATOM 687 N N . ILE A 1 87 ? -12.941 -0.580 46.985 1.00 95.25 87 ILE A N 1
ATOM 688 C CA . ILE A 1 87 ? -12.784 0.775 46.455 1.00 95.25 87 ILE A CA 1
ATOM 689 C C . ILE A 1 87 ? -13.297 1.762 47.495 1.00 95.25 87 ILE A C 1
ATOM 691 O O . ILE A 1 87 ? -14.479 1.754 47.819 1.00 95.25 87 ILE A O 1
ATOM 695 N N . TYR A 1 88 ? -12.402 2.568 48.057 1.00 95.31 88 TYR A N 1
ATOM 696 C CA . TYR A 1 88 ? -12.770 3.685 48.913 1.00 95.31 88 TYR A CA 1
ATOM 697 C C . TYR A 1 88 ? -12.996 4.927 48.060 1.00 95.31 88 TYR A C 1
ATOM 699 O O . TYR A 1 88 ? -12.163 5.236 47.205 1.00 95.31 88 TYR A O 1
ATOM 707 N N . THR A 1 89 ? -14.083 5.646 48.324 1.00 92.19 89 THR A N 1
ATOM 708 C CA . THR A 1 89 ? -14.316 6.994 47.798 1.00 92.19 89 THR A CA 1
ATOM 709 C C . THR A 1 89 ? -15.083 7.822 48.824 1.00 92.19 89 THR A C 1
ATOM 711 O O . THR A 1 89 ? -15.875 7.271 49.591 1.00 92.19 89 THR A O 1
ATOM 714 N N . ASP A 1 90 ? -14.948 9.144 48.777 1.00 84.75 90 ASP A N 1
ATOM 715 C CA . ASP A 1 90 ? -15.919 10.028 49.429 1.00 84.75 90 ASP A CA 1
ATOM 716 C C . ASP A 1 90 ? -17.292 9.909 48.719 1.00 84.75 90 ASP A C 1
ATOM 718 O O . ASP A 1 90 ? -17.355 9.644 47.518 1.00 84.75 90 ASP A O 1
ATOM 722 N N . SER A 1 91 ? -18.412 10.036 49.443 1.00 82.00 91 SER A N 1
ATOM 723 C CA . SER A 1 91 ? -19.771 9.825 48.882 1.00 82.00 91 SER A CA 1
ATOM 724 C C . SER A 1 91 ? -20.510 11.104 48.495 1.00 82.00 91 SER A C 1
ATOM 726 O O . SER A 1 91 ? -21.495 11.047 47.759 1.00 82.00 91 SER A O 1
ATOM 728 N N . SER A 1 92 ? -20.057 12.262 48.973 1.00 73.50 92 SER A N 1
ATOM 729 C CA . SER A 1 92 ? -20.710 13.561 48.763 1.00 73.50 92 SER A CA 1
ATOM 730 C C . SER A 1 92 ? -20.821 13.950 47.286 1.00 73.50 92 SER A C 1
ATOM 732 O O . SER A 1 92 ? -21.833 14.501 46.843 1.00 73.50 92 SER A O 1
ATOM 734 N N . ASP A 1 93 ? -19.783 13.638 46.527 1.00 76.19 93 ASP A N 1
ATOM 735 C CA . ASP A 1 93 ? -19.489 14.145 45.189 1.00 76.19 93 ASP A CA 1
ATOM 736 C C . ASP A 1 93 ? -19.058 13.034 44.219 1.00 76.19 93 ASP A C 1
ATOM 738 O O . ASP A 1 93 ? -18.717 13.305 43.070 1.00 76.19 93 ASP A O 1
ATOM 742 N N . THR A 1 94 ? -19.184 11.771 44.633 1.00 84.19 94 THR A N 1
ATOM 743 C CA . THR A 1 94 ? -18.860 10.608 43.800 1.00 84.19 94 THR A CA 1
ATOM 744 C C . THR A 1 94 ? -20.117 9.900 43.309 1.00 84.19 94 THR A C 1
ATOM 746 O O . THR A 1 94 ? -21.121 9.783 44.014 1.00 84.19 94 THR A O 1
ATOM 749 N N . VAL A 1 95 ? -20.046 9.366 42.092 1.00 83.12 95 VAL A N 1
ATOM 750 C CA . VAL A 1 95 ? -21.026 8.428 41.534 1.00 83.12 95 VAL A CA 1
ATOM 751 C C . VAL A 1 95 ? -20.309 7.297 40.807 1.00 83.12 95 VAL A C 1
ATOM 753 O O . VAL A 1 95 ? -19.263 7.511 40.194 1.00 83.12 95 VAL A O 1
ATOM 756 N N . PHE A 1 96 ? -20.884 6.095 40.832 1.00 87.81 96 PHE A N 1
ATOM 757 C CA . PHE A 1 96 ? -20.388 4.994 40.010 1.00 87.81 96 PHE A CA 1
ATOM 758 C C . PHE A 1 96 ? -21.059 5.029 38.648 1.00 87.81 96 PHE A C 1
ATOM 760 O O . PHE A 1 96 ? -22.277 4.906 38.533 1.00 87.81 96 PHE A O 1
ATOM 767 N N . ILE A 1 97 ? -20.256 5.183 37.606 1.00 85.25 97 ILE A N 1
ATOM 768 C CA . ILE A 1 97 ? -20.741 5.145 36.223 1.00 85.25 97 ILE A CA 1
ATOM 769 C C . ILE A 1 97 ? -20.437 3.810 35.538 1.00 85.25 97 ILE A C 1
ATOM 771 O O . ILE A 1 97 ? -21.079 3.484 34.546 1.00 85.25 97 ILE A O 1
ATOM 775 N N . GLU A 1 98 ? -19.513 3.027 36.103 1.00 86.62 98 GLU A N 1
ATOM 776 C CA . GLU A 1 98 ? -19.049 1.751 35.558 1.00 86.62 98 GLU A CA 1
ATOM 777 C C . GLU A 1 98 ? -19.512 0.560 36.389 1.00 86.62 98 GLU A C 1
ATOM 779 O O . GLU A 1 98 ? -19.634 0.645 37.615 1.00 86.62 98 GLU A O 1
ATOM 784 N N . ARG A 1 99 ? -19.706 -0.587 35.726 1.00 86.12 99 ARG A N 1
ATOM 785 C CA . ARG A 1 99 ? -20.109 -1.827 36.396 1.00 86.12 99 ARG A CA 1
ATOM 786 C C . ARG A 1 99 ? -18.952 -2.432 37.178 1.00 86.12 99 ARG A C 1
ATOM 788 O O . ARG A 1 99 ? -17.781 -2.316 36.819 1.00 86.12 99 ARG A O 1
ATOM 795 N N . ARG A 1 100 ? -19.301 -3.220 38.199 1.00 88.12 100 ARG A N 1
ATOM 796 C CA . ARG A 1 100 ? -18.359 -3.957 39.058 1.00 88.12 100 ARG A CA 1
ATOM 797 C C . ARG A 1 100 ? -17.240 -4.676 38.291 1.00 88.12 100 ARG A C 1
ATOM 799 O O . ARG A 1 100 ? -16.089 -4.667 38.718 1.00 88.12 100 ARG A O 1
ATOM 806 N N . LYS A 1 101 ? -17.588 -5.333 37.178 1.00 84.12 101 LYS A N 1
ATOM 807 C CA . LYS A 1 101 ? -16.647 -6.105 36.352 1.00 84.12 101 LYS A CA 1
ATOM 808 C C . LYS A 1 101 ? -15.588 -5.203 35.712 1.00 84.12 101 LYS A C 1
ATOM 810 O O . LYS A 1 101 ? -14.418 -5.571 35.697 1.00 84.12 101 LYS A O 1
ATOM 815 N N . ASP A 1 102 ? -16.005 -4.043 35.223 1.00 82.62 102 ASP A N 1
ATOM 816 C CA . ASP A 1 102 ? -15.164 -3.128 34.455 1.00 82.62 102 ASP A CA 1
ATOM 817 C C . ASP A 1 102 ? -14.192 -2.394 35.383 1.00 82.62 102 ASP A C 1
ATOM 819 O O . ASP A 1 102 ? -12.999 -2.311 35.095 1.00 82.62 102 ASP A O 1
ATOM 823 N N . ILE A 1 103 ? -14.659 -2.013 36.576 1.00 88.31 103 ILE A N 1
ATOM 824 C CA . ILE A 1 103 ? -13.800 -1.472 37.638 1.00 88.31 103 ILE A CA 1
ATOM 825 C C . ILE A 1 103 ? -12.739 -2.494 38.066 1.00 88.31 103 ILE A C 1
ATOM 827 O O . ILE A 1 103 ? -11.562 -2.150 38.148 1.00 88.31 103 ILE A O 1
ATOM 831 N N . LEU A 1 104 ? -13.118 -3.758 38.296 1.00 87.06 104 LEU A N 1
ATOM 832 C CA . LEU A 1 104 ? -12.160 -4.818 38.642 1.00 87.06 104 LEU A CA 1
ATOM 833 C C . LEU A 1 104 ? -11.158 -5.088 37.515 1.00 87.06 104 LEU A C 1
ATOM 835 O O . LEU A 1 104 ? -9.982 -5.314 37.787 1.00 87.06 104 LEU A O 1
ATOM 839 N N . SER A 1 105 ? -11.613 -5.062 36.262 1.00 81.31 105 SER A N 1
ATOM 840 C CA . SER A 1 105 ? -10.744 -5.240 35.097 1.00 81.31 105 SER A CA 1
ATOM 841 C C . SER A 1 105 ? -9.721 -4.109 34.989 1.00 81.31 105 SER A C 1
ATOM 843 O O . SER A 1 105 ? -8.539 -4.380 34.798 1.00 81.31 105 SER A O 1
ATOM 845 N N . LYS A 1 106 ? -10.157 -2.855 35.171 1.00 85.06 106 LYS A N 1
ATOM 846 C CA . LYS A 1 106 ? -9.283 -1.675 35.150 1.00 85.06 106 LYS A CA 1
ATOM 847 C C . LYS A 1 106 ? -8.325 -1.649 36.338 1.00 85.06 106 LYS A C 1
ATOM 849 O O . LYS A 1 106 ? -7.168 -1.291 36.187 1.00 85.06 106 LYS A O 1
ATOM 854 N N . PHE A 1 107 ? -8.781 -2.066 37.516 1.00 85.88 107 PHE A N 1
ATOM 855 C CA . PHE A 1 107 ? -7.907 -2.214 38.675 1.00 85.88 107 PHE A CA 1
ATOM 856 C C . PHE A 1 107 ? -6.774 -3.210 38.401 1.00 85.88 107 PHE A C 1
ATOM 858 O O . PHE A 1 107 ? -5.613 -2.901 38.652 1.00 85.88 107 PHE A O 1
ATOM 865 N N . LYS A 1 108 ? -7.102 -4.374 37.827 1.00 79.81 108 LYS A N 1
ATOM 866 C CA . LYS A 1 108 ? -6.104 -5.393 37.484 1.00 79.81 108 LYS A CA 1
ATOM 867 C C . LYS A 1 108 ? -5.082 -4.914 36.456 1.00 79.81 108 LYS A C 1
ATOM 869 O O . LYS A 1 108 ? -3.917 -5.255 36.597 1.00 79.81 108 LYS A O 1
ATOM 874 N N . SER A 1 109 ? -5.483 -4.108 35.469 1.00 72.50 109 SER A N 1
ATOM 875 C CA . SER A 1 109 ? -4.548 -3.613 34.448 1.00 72.50 109 SER A CA 1
ATOM 876 C C . SER A 1 109 ? -3.487 -2.652 34.984 1.00 72.50 109 SER A C 1
ATOM 878 O O . SER A 1 109 ? -2.516 -2.398 34.286 1.00 72.50 109 SER A O 1
ATOM 880 N N . PHE A 1 110 ? -3.655 -2.098 36.190 1.00 74.38 110 PHE A N 1
ATOM 881 C CA . PHE A 1 110 ? -2.607 -1.286 36.815 1.00 74.38 110 PHE A CA 1
ATOM 882 C C . PHE A 1 110 ? -1.442 -2.119 37.369 1.00 74.38 110 PHE A C 1
ATOM 884 O O . PHE A 1 110 ? -0.456 -1.523 37.793 1.00 74.38 110 PHE A O 1
ATOM 891 N N . ASP A 1 111 ? -1.576 -3.452 37.426 1.00 71.06 111 ASP A N 1
ATOM 892 C CA . ASP A 1 111 ? -0.603 -4.374 38.035 1.00 71.06 111 ASP A CA 1
ATOM 893 C C . ASP A 1 111 ? -0.113 -3.910 39.419 1.00 71.06 111 ASP A C 1
ATOM 895 O O . ASP A 1 111 ? 1.066 -3.913 39.772 1.00 71.06 111 ASP A O 1
ATOM 899 N N . ALA A 1 112 ? -1.059 -3.426 40.222 1.00 74.19 112 ALA A N 1
ATOM 900 C CA . ALA A 1 112 ? -0.791 -2.827 41.517 1.00 74.19 112 ALA A CA 1
ATOM 901 C C . ALA A 1 112 ? -1.665 -3.465 42.596 1.00 74.19 112 ALA A C 1
ATOM 903 O O . ALA A 1 112 ? -2.804 -3.874 42.361 1.00 74.19 112 ALA A O 1
ATOM 904 N N . LYS A 1 113 ? -1.151 -3.522 43.829 1.00 80.31 113 LYS A N 1
ATOM 905 C CA . LYS A 1 113 ? -1.947 -3.990 44.973 1.00 80.31 113 LYS A CA 1
ATOM 906 C C . LYS A 1 113 ? -2.917 -2.938 45.507 1.00 80.31 113 LYS A C 1
ATOM 908 O O . LYS A 1 113 ? -3.964 -3.302 46.042 1.00 80.31 113 LYS A O 1
ATOM 913 N N . VAL A 1 114 ? -2.563 -1.661 45.361 1.00 87.88 114 VAL A N 1
ATOM 914 C CA . VAL A 1 114 ? -3.390 -0.492 45.682 1.00 87.88 114 VAL A CA 1
ATOM 915 C C . VAL A 1 114 ? -3.111 0.590 44.642 1.00 87.88 114 VAL A C 1
ATOM 917 O O . VAL A 1 114 ? -1.952 0.874 44.344 1.00 87.88 114 VAL A O 1
ATOM 920 N N . VAL A 1 115 ? -4.165 1.201 44.113 1.00 91.31 115 VAL A N 1
ATOM 921 C CA . VAL A 1 115 ? -4.117 2.320 43.170 1.00 91.31 115 VAL A CA 1
ATOM 922 C C . VAL A 1 115 ? -4.838 3.497 43.805 1.00 91.31 115 VAL A C 1
ATOM 924 O O . VAL A 1 115 ? -6.008 3.386 44.172 1.00 91.31 115 VAL A O 1
ATOM 927 N N . PHE A 1 116 ? -4.140 4.619 43.933 1.00 93.31 116 PHE A N 1
ATOM 928 C CA . PHE A 1 116 ? -4.719 5.877 44.392 1.00 93.31 116 PHE A CA 1
ATOM 929 C C . PHE A 1 116 ? -5.194 6.716 43.210 1.00 93.31 116 PHE A C 1
ATOM 931 O O . PHE A 1 116 ? -4.626 6.639 42.120 1.00 93.31 116 PHE A O 1
ATOM 938 N N . ALA A 1 117 ? -6.201 7.554 43.444 1.00 91.25 117 ALA A N 1
ATOM 939 C CA . ALA A 1 117 ? -6.506 8.651 42.542 1.00 91.25 117 ALA A CA 1
ATOM 940 C C . ALA A 1 117 ? -5.318 9.624 42.462 1.00 91.25 117 ALA A C 1
ATOM 942 O O . ALA A 1 117 ? -4.522 9.747 43.399 1.00 91.25 117 ALA A O 1
ATOM 943 N N . ALA A 1 118 ? -5.204 10.318 41.333 1.00 90.81 118 ALA A N 1
ATOM 944 C CA . ALA A 1 118 ? -4.147 11.285 41.089 1.00 90.81 118 ALA A CA 1
ATOM 945 C C . ALA A 1 118 ? -4.731 12.665 40.769 1.00 90.81 118 ALA A C 1
ATOM 947 O O . ALA A 1 118 ? -5.799 12.769 40.173 1.00 90.81 118 ALA A O 1
ATOM 948 N N . ASP A 1 119 ? -4.000 13.707 41.155 1.00 85.88 119 ASP A N 1
ATOM 949 C CA . ASP A 1 119 ? -4.320 15.115 40.945 1.00 85.88 119 ASP A CA 1
ATOM 950 C C . ASP A 1 119 ? -3.115 15.892 40.378 1.00 85.88 119 ASP A C 1
ATOM 952 O O . ASP A 1 119 ? -1.951 15.474 40.463 1.00 85.88 119 ASP A O 1
ATOM 956 N N . ASN A 1 120 ? -3.390 17.059 39.805 1.00 87.88 120 ASN A N 1
ATOM 957 C CA . ASN A 1 120 ? -2.393 18.003 39.301 1.00 87.88 120 ASN A CA 1
ATOM 958 C C . ASN A 1 120 ? -1.824 18.893 40.412 1.00 87.88 120 ASN A C 1
ATOM 960 O O . ASN A 1 120 ? -0.748 19.481 40.255 1.00 87.88 120 ASN A O 1
ATOM 964 N N . PHE A 1 121 ? -2.513 18.972 41.550 1.00 86.69 121 PHE A N 1
ATOM 965 C CA . PHE A 1 121 ? -2.101 19.783 42.685 1.00 86.69 121 PHE A CA 1
ATOM 966 C C . PHE A 1 121 ? -1.391 18.938 43.737 1.00 86.69 121 PHE A C 1
ATOM 968 O O . PHE A 1 121 ? -1.912 17.941 44.227 1.00 86.69 121 PHE A O 1
ATOM 975 N N . ILE A 1 122 ? -0.182 19.362 44.114 1.00 90.19 122 ILE A N 1
ATOM 976 C CA . ILE A 1 122 ? 0.474 18.802 45.289 1.00 90.19 122 ILE A CA 1
ATOM 977 C C . ILE A 1 122 ? -0.077 19.482 46.534 1.00 90.19 122 ILE A C 1
ATOM 979 O O . ILE A 1 122 ? 0.094 20.686 46.725 1.00 90.19 122 ILE A O 1
ATOM 983 N N . TRP A 1 123 ? -0.713 18.695 47.388 1.00 86.50 123 TRP A N 1
ATOM 984 C CA . TRP A 1 123 ? -1.334 19.177 48.608 1.00 86.50 123 TRP A CA 1
ATOM 985 C C . TRP A 1 123 ? -1.202 18.120 49.721 1.00 86.50 123 TRP A C 1
ATOM 987 O O . TRP A 1 123 ? -1.167 16.927 49.414 1.00 86.50 123 TRP A O 1
ATOM 997 N N . PRO A 1 124 ? -1.059 18.513 51.000 1.00 88.94 124 PRO A N 1
ATOM 998 C CA . PRO A 1 124 ? -0.901 19.883 51.499 1.00 88.94 124 PRO A CA 1
ATOM 999 C C . PRO A 1 124 ? 0.554 20.377 51.538 1.00 88.94 124 PRO A C 1
ATOM 1001 O O . PRO A 1 124 ? 0.775 21.557 51.795 1.00 88.94 124 PRO A O 1
ATOM 1004 N N . ASP A 1 125 ? 1.557 19.514 51.303 1.00 90.38 125 ASP A N 1
ATOM 1005 C CA . ASP A 1 125 ? 2.985 19.869 51.415 1.00 90.38 125 ASP A CA 1
ATOM 1006 C C . ASP A 1 125 ? 3.714 19.891 50.051 1.00 90.38 125 ASP A C 1
ATOM 1008 O O . ASP A 1 125 ? 4.197 18.855 49.573 1.00 90.38 125 ASP A O 1
ATOM 1012 N N . PRO A 1 126 ? 3.894 21.077 49.432 1.00 90.00 126 PRO A N 1
ATOM 1013 C CA . PRO A 1 126 ? 4.598 21.223 48.159 1.00 90.00 126 PRO A CA 1
ATOM 1014 C C . PRO A 1 126 ? 6.065 20.779 48.185 1.00 90.00 126 PRO A C 1
ATOM 1016 O O . PRO A 1 126 ? 6.640 20.497 47.127 1.00 90.00 126 PRO A O 1
ATOM 1019 N N . LYS A 1 127 ? 6.703 20.692 49.364 1.00 93.81 127 LYS A N 1
ATOM 1020 C CA . LYS A 1 127 ? 8.116 20.284 49.483 1.00 93.81 127 LYS A CA 1
ATOM 1021 C C . LYS A 1 127 ? 8.325 18.834 49.045 1.00 93.81 127 LYS A C 1
ATOM 1023 O O . LYS A 1 127 ? 9.424 18.472 48.619 1.00 93.81 127 LYS A O 1
ATOM 1028 N N . LEU A 1 128 ? 7.270 18.019 49.075 1.00 91.06 128 LEU A N 1
ATOM 1029 C CA . LEU A 1 128 ? 7.306 16.613 48.675 1.00 91.06 128 LEU A CA 1
ATOM 1030 C C . LEU A 1 128 ? 7.350 16.417 47.148 1.00 91.06 128 LEU A C 1
ATOM 1032 O O . LEU A 1 128 ? 7.652 15.318 46.684 1.00 91.06 128 LEU A O 1
ATOM 1036 N N . LYS A 1 129 ? 7.165 17.477 46.344 1.00 90.00 129 LYS A N 1
ATOM 1037 C CA . LYS A 1 129 ? 7.124 17.427 44.866 1.00 90.00 129 LYS A CA 1
ATOM 1038 C C . LYS A 1 129 ? 8.328 16.731 44.233 1.00 90.00 129 LYS A C 1
ATOM 1040 O O . LYS A 1 129 ? 8.190 16.056 43.216 1.00 90.00 129 LYS A O 1
ATOM 1045 N N . LYS A 1 130 ? 9.520 16.895 44.818 1.00 89.19 130 LYS A N 1
ATOM 1046 C CA . LYS A 1 130 ? 10.756 16.272 44.309 1.00 89.19 130 LYS A CA 1
ATOM 1047 C C . LYS A 1 130 ? 10.839 14.769 44.596 1.00 89.19 130 LYS A C 1
ATOM 1049 O O . LYS A 1 130 ? 11.594 14.086 43.916 1.00 89.19 130 LYS A O 1
ATOM 1054 N N . GLN A 1 131 ? 10.102 14.274 45.589 1.00 86.56 131 GLN A N 1
ATOM 1055 C CA . GLN A 1 131 ? 10.102 12.860 45.975 1.00 86.56 131 GLN A CA 1
ATOM 1056 C C . GLN A 1 131 ? 9.123 12.032 45.134 1.00 86.56 131 GLN A C 1
ATOM 1058 O O . GLN A 1 131 ? 9.343 10.835 44.949 1.00 86.56 131 GLN A O 1
ATOM 1063 N N . TYR A 1 132 ? 8.078 12.667 44.592 1.00 84.94 132 TYR A N 1
ATOM 1064 C CA . TYR A 1 132 ? 7.164 12.036 43.644 1.00 84.94 132 TYR A CA 1
ATOM 1065 C C . TYR A 1 132 ? 7.904 11.617 42.365 1.00 84.94 132 TYR A C 1
ATOM 1067 O O . TYR A 1 132 ? 8.668 12.429 41.820 1.00 84.94 132 TYR A O 1
ATOM 1075 N N . PRO A 1 133 ? 7.650 10.404 41.835 1.00 81.25 133 PRO A N 1
ATOM 1076 C CA . PRO A 1 133 ? 8.103 10.018 40.503 1.00 81.25 133 PRO A CA 1
ATOM 1077 C C . PRO A 1 133 ? 7.739 11.087 39.470 1.00 81.25 133 PRO A C 1
ATOM 1079 O O . PRO A 1 133 ? 6.744 11.802 39.616 1.00 81.25 133 PRO A O 1
ATOM 1082 N N . LYS A 1 134 ? 8.587 11.267 38.459 1.00 85.31 134 LYS A N 1
ATOM 1083 C CA . LYS A 1 134 ? 8.233 12.123 37.327 1.00 85.31 134 LYS A CA 1
ATOM 1084 C C . LYS A 1 134 ? 7.228 11.359 36.470 1.00 85.31 134 LYS A C 1
ATOM 1086 O O . LYS A 1 134 ? 7.454 10.188 36.195 1.00 85.31 134 LYS A O 1
ATOM 1091 N N . VAL A 1 135 ? 6.164 12.038 36.077 1.00 77.94 135 VAL A N 1
ATOM 1092 C CA . VAL A 1 135 ? 5.183 11.573 35.094 1.00 77.94 135 VAL A CA 1
ATOM 1093 C C . VAL A 1 135 ? 5.178 12.579 33.935 1.00 77.94 135 VAL A C 1
ATOM 1095 O O . VAL A 1 135 ? 5.655 13.709 34.140 1.00 77.94 135 VAL A O 1
ATOM 1098 N N . PRO A 1 136 ? 4.712 12.200 32.734 1.00 81.12 136 PRO A N 1
ATOM 1099 C CA . PRO A 1 136 ? 4.478 13.135 31.635 1.00 81.12 136 PRO A CA 1
ATOM 1100 C C . PRO A 1 136 ? 3.684 14.366 32.092 1.00 81.12 136 PRO A C 1
ATOM 1102 O O . PRO A 1 136 ? 2.871 14.281 33.007 1.00 81.12 136 PRO A O 1
ATOM 1105 N N . GLN A 1 137 ? 3.909 15.532 31.480 1.00 72.94 137 GLN A N 1
ATOM 1106 C CA . GLN A 1 137 ? 3.309 16.789 31.965 1.00 72.94 137 GLN A CA 1
ATOM 1107 C C . GLN A 1 137 ? 1.774 16.810 31.903 1.00 72.94 137 GLN A C 1
ATOM 1109 O O . GLN A 1 137 ? 1.158 17.579 32.637 1.00 72.94 137 GLN A O 1
ATOM 1114 N N . ILE A 1 138 ? 1.178 15.973 31.050 1.00 73.12 138 ILE A N 1
ATOM 1115 C CA . ILE A 1 138 ? -0.275 15.855 30.890 1.00 73.12 138 ILE A CA 1
ATOM 1116 C C . ILE A 1 138 ? -0.926 15.023 32.001 1.00 73.12 138 ILE A C 1
ATOM 1118 O O . ILE A 1 138 ? -2.140 15.074 32.179 1.00 73.12 138 ILE A O 1
ATOM 1122 N N . GLU A 1 139 ? -0.132 14.226 32.719 1.00 80.94 139 GLU A N 1
ATOM 1123 C CA . GLU A 1 139 ? -0.631 13.312 33.732 1.00 80.94 139 GLU A CA 1
ATOM 1124 C C . GLU A 1 139 ? -0.667 13.972 35.103 1.00 80.94 139 GLU A C 1
ATOM 1126 O O . GLU A 1 139 ? 0.258 14.667 35.540 1.00 80.94 139 GLU A O 1
ATOM 1131 N N . SER A 1 140 ? -1.738 13.673 35.828 1.00 86.31 140 SER A N 1
ATOM 1132 C CA . SER A 1 140 ? -1.841 14.004 37.235 1.00 86.31 140 SER A CA 1
ATOM 1133 C C . SER A 1 140 ? -0.773 13.269 38.031 1.00 86.31 140 SER A C 1
ATOM 1135 O O . SER A 1 140 ? -0.700 12.043 38.065 1.00 86.31 140 SER A O 1
ATOM 1137 N N . ARG A 1 141 ? 0.109 14.055 38.646 1.00 87.31 141 ARG A N 1
ATOM 1138 C CA . ARG A 1 141 ? 1.352 13.564 39.242 1.00 87.31 141 ARG A CA 1
ATOM 1139 C C . ARG A 1 141 ? 1.235 13.215 40.718 1.00 87.31 141 ARG A C 1
ATOM 1141 O O . ARG A 1 141 ? 2.056 12.448 41.225 1.00 87.31 141 ARG A O 1
ATOM 1148 N N . TYR A 1 142 ? 0.310 13.841 41.434 1.00 91.00 142 TYR A N 1
ATOM 1149 C CA . TYR A 1 142 ? 0.288 13.814 42.894 1.00 91.00 142 TYR A CA 1
ATOM 1150 C C . TYR A 1 142 ? -0.877 12.978 43.399 1.00 91.00 142 TYR A C 1
ATOM 1152 O O . TYR A 1 142 ? -1.923 12.933 42.771 1.00 91.00 142 TYR A O 1
ATOM 1160 N N . LEU A 1 143 ? -0.698 12.302 44.530 1.00 92.25 143 LEU A N 1
ATOM 1161 C CA . LEU A 1 143 ? -1.732 11.449 45.107 1.00 92.25 143 LEU A CA 1
ATOM 1162 C C . LEU A 1 143 ? -2.921 12.286 45.600 1.00 92.25 143 LEU A C 1
ATOM 1164 O O . LEU A 1 143 ? -2.723 13.283 46.300 1.00 92.25 143 LEU A O 1
ATOM 1168 N N . ASN A 1 144 ? -4.137 11.822 45.311 1.00 89.19 144 ASN A N 1
ATOM 1169 C CA . ASN A 1 144 ? -5.384 12.288 45.913 1.00 89.19 144 ASN A CA 1
ATOM 1170 C C . ASN A 1 144 ? -5.927 11.207 46.867 1.00 89.19 144 ASN A C 1
ATOM 1172 O O . ASN A 1 144 ? -6.115 10.054 46.479 1.00 89.19 144 ASN A O 1
ATOM 1176 N N . GLY A 1 145 ? -6.139 11.572 48.136 1.00 86.25 145 GLY A N 1
ATOM 1177 C CA . GLY A 1 145 ? -6.581 10.647 49.187 1.00 86.25 145 GLY A CA 1
ATOM 1178 C C . GLY A 1 145 ? -8.086 10.356 49.196 1.00 86.25 145 GLY A C 1
ATOM 1179 O O . GLY A 1 145 ? -8.515 9.448 49.904 1.00 86.25 145 GLY A O 1
ATOM 1180 N N . GLY A 1 146 ? -8.880 11.093 48.414 1.00 86.00 146 GLY A N 1
ATOM 1181 C CA . GLY A 1 146 ? -10.338 10.966 48.356 1.00 86.00 146 GLY A CA 1
ATOM 1182 C C . GLY A 1 146 ? -10.836 9.725 47.615 1.00 86.00 146 GLY A C 1
ATOM 1183 O O . GLY A 1 146 ? -12.020 9.401 47.703 1.00 86.00 146 GLY A O 1
ATOM 1184 N N . ALA A 1 147 ? -9.955 9.007 46.905 1.00 90.94 147 ALA A N 1
ATOM 1185 C CA . ALA A 1 147 ? -10.295 7.747 46.253 1.00 90.94 147 ALA A CA 1
ATOM 1186 C C . ALA A 1 147 ? -9.087 6.807 46.106 1.00 90.94 147 ALA A C 1
ATOM 1188 O O . ALA A 1 147 ? -8.003 7.216 45.684 1.00 90.94 147 ALA A O 1
ATOM 1189 N N . PHE A 1 148 ? -9.290 5.522 46.399 1.00 94.00 148 PHE A N 1
ATOM 1190 C CA . PHE A 1 148 ? -8.324 4.461 46.103 1.00 94.00 148 PHE A CA 1
ATOM 1191 C C . PHE A 1 148 ? -9.005 3.096 45.985 1.00 94.00 148 PHE A C 1
ATOM 1193 O O . PHE A 1 148 ? -10.049 2.847 46.581 1.00 94.00 148 PHE A O 1
ATOM 1200 N N . ILE A 1 149 ? -8.398 2.186 45.230 1.00 95.25 149 ILE A N 1
ATOM 1201 C CA . ILE A 1 149 ? -8.868 0.810 45.035 1.00 95.25 149 ILE A CA 1
ATOM 1202 C C . ILE A 1 149 ? -7.726 -0.172 45.288 1.00 95.25 149 ILE A C 1
ATOM 1204 O O . ILE A 1 149 ? -6.583 0.095 44.930 1.00 95.25 149 ILE A O 1
ATOM 1208 N N . GLY A 1 150 ? -8.004 -1.305 45.924 1.00 92.25 150 GLY A N 1
ATOM 1209 C CA . GLY A 1 150 ? -6.964 -2.259 46.298 1.00 92.25 150 GLY A CA 1
ATOM 1210 C C . GLY A 1 150 ? -7.505 -3.562 46.863 1.00 92.25 150 GLY A C 1
ATOM 1211 O O . GLY A 1 150 ? -8.686 -3.680 47.187 1.00 92.25 150 GLY A O 1
ATOM 1212 N N . TYR A 1 151 ? -6.631 -4.554 47.014 1.00 88.62 151 TYR A N 1
ATOM 1213 C CA . TYR A 1 151 ? -6.988 -5.789 47.716 1.00 88.62 151 TYR A CA 1
ATOM 1214 C C . TYR A 1 151 ? -7.244 -5.496 49.198 1.00 88.62 151 TYR A C 1
ATOM 1216 O O . TYR A 1 151 ? -6.475 -4.767 49.828 1.00 88.62 151 TYR A O 1
ATOM 1224 N N . ALA A 1 152 ? -8.301 -6.081 49.768 1.00 90.06 152 ALA A N 1
ATOM 1225 C CA . ALA A 1 152 ? -8.752 -5.784 51.127 1.00 90.06 152 ALA A CA 1
ATOM 1226 C C . ALA A 1 152 ? -7.639 -5.977 52.166 1.00 90.06 152 ALA A C 1
ATOM 1228 O O . ALA A 1 152 ? -7.368 -5.071 52.952 1.00 90.06 152 ALA A O 1
ATOM 1229 N N . LYS A 1 153 ? -6.928 -7.113 52.102 1.00 84.75 153 LYS A N 1
ATOM 1230 C CA . LYS A 1 153 ? -5.765 -7.397 52.955 1.00 84.75 153 LYS A CA 1
ATOM 1231 C C . LYS A 1 153 ? -4.710 -6.285 52.878 1.00 84.75 153 LYS A C 1
ATOM 1233 O O . LYS A 1 153 ? -4.278 -5.783 53.911 1.00 84.75 153 LYS A O 1
ATOM 1238 N N . THR A 1 154 ? -4.340 -5.862 51.668 1.00 83.94 154 THR A N 1
ATOM 1239 C CA . THR A 1 154 ? -3.318 -4.824 51.467 1.00 83.94 154 THR A CA 1
ATOM 1240 C C . THR A 1 154 ? -3.781 -3.457 51.964 1.00 83.94 154 THR A C 1
ATOM 1242 O O . THR A 1 154 ? -3.001 -2.742 52.586 1.00 83.94 154 THR A O 1
ATOM 1245 N N . ILE A 1 155 ? -5.050 -3.094 51.750 1.00 90.31 155 ILE A N 1
ATOM 1246 C CA . ILE A 1 155 ? -5.615 -1.842 52.278 1.00 90.31 155 ILE A CA 1
ATOM 1247 C C . ILE A 1 155 ? -5.599 -1.844 53.810 1.00 90.31 155 ILE A C 1
ATOM 1249 O O . ILE A 1 155 ? -5.211 -0.848 54.416 1.00 90.31 155 ILE A O 1
ATOM 1253 N N . VAL A 1 156 ? -5.968 -2.956 54.450 1.00 88.38 156 VAL A N 1
ATOM 1254 C CA . VAL A 1 156 ? -5.943 -3.074 55.917 1.00 88.38 156 VAL A CA 1
ATOM 1255 C C . VAL A 1 156 ? -4.513 -2.979 56.458 1.00 88.38 156 VAL A C 1
ATOM 1257 O O . VAL A 1 156 ? -4.278 -2.267 57.434 1.00 88.38 156 VAL A O 1
ATOM 1260 N N . GLU A 1 157 ? -3.544 -3.643 55.827 1.00 85.06 157 GLU A N 1
ATOM 1261 C CA . GLU A 1 157 ? -2.122 -3.532 56.189 1.00 85.06 157 GLU A CA 1
ATOM 1262 C C . GLU A 1 157 ? -1.611 -2.090 56.031 1.00 85.06 157 GLU A C 1
ATOM 1264 O O . GLU A 1 157 ? -0.937 -1.568 56.920 1.00 85.06 157 GLU A O 1
ATOM 1269 N N . MET A 1 158 ? -1.993 -1.418 54.941 1.00 88.44 158 MET A N 1
ATOM 1270 C CA . MET A 1 158 ? -1.651 -0.022 54.670 1.00 88.44 158 MET A CA 1
ATOM 1271 C C . MET A 1 158 ? -2.222 0.933 55.729 1.00 88.44 158 MET A C 1
ATOM 1273 O O . MET A 1 158 ? -1.487 1.770 56.247 1.00 88.44 158 MET A O 1
ATOM 1277 N N . LEU A 1 159 ? -3.503 0.800 56.089 1.00 89.44 159 LEU A N 1
ATOM 1278 C CA . LEU A 1 159 ? -4.161 1.648 57.096 1.00 89.44 159 LEU A CA 1
ATOM 1279 C C . LEU A 1 159 ? -3.626 1.413 58.519 1.00 89.44 159 LEU A C 1
ATOM 1281 O O . LEU A 1 159 ? -3.675 2.306 59.367 1.00 89.44 159 LEU A O 1
ATOM 1285 N N . ASN A 1 160 ? -3.099 0.218 58.794 1.00 86.69 160 ASN A N 1
ATOM 1286 C CA . ASN A 1 160 ? -2.473 -0.119 60.074 1.00 86.69 160 ASN A CA 1
ATOM 1287 C C . ASN A 1 160 ? -0.982 0.233 60.138 1.00 86.69 160 ASN A C 1
ATOM 1289 O O . ASN A 1 160 ? -0.394 0.163 61.218 1.00 86.69 160 ASN A O 1
ATOM 1293 N N . TYR A 1 161 ? -0.375 0.649 59.022 1.00 81.38 161 TYR A N 1
ATOM 1294 C CA . TYR A 1 161 ? 1.053 0.953 58.955 1.00 81.38 161 TYR A CA 1
ATOM 1295 C C . TYR A 1 161 ? 1.476 2.027 59.965 1.00 81.38 161 TYR A C 1
ATOM 1297 O O . TYR A 1 161 ? 2.516 1.919 60.618 1.00 81.38 161 TYR A O 1
ATOM 1305 N N . LYS A 1 162 ? 0.663 3.079 60.109 1.00 84.81 162 LYS A N 1
ATOM 1306 C CA . LYS A 1 162 ? 0.930 4.171 61.045 1.00 84.81 162 LYS A CA 1
ATOM 1307 C C . LYS A 1 162 ? -0.369 4.741 61.600 1.00 84.81 162 LYS A C 1
ATOM 1309 O O . LYS A 1 162 ? -1.343 4.895 60.870 1.00 84.81 162 LYS A O 1
ATOM 1314 N N . LYS A 1 163 ? -0.374 5.086 62.890 1.00 88.00 163 LYS A N 1
ATOM 1315 C CA . LYS A 1 163 ? -1.487 5.807 63.525 1.00 88.00 163 LYS A CA 1
ATOM 1316 C C . LYS A 1 163 ? -1.511 7.275 63.087 1.00 88.00 163 LYS A C 1
ATOM 1318 O O . LYS A 1 163 ? -0.462 7.852 62.800 1.00 88.00 163 LYS A O 1
ATOM 1323 N N . ILE A 1 164 ? -2.702 7.861 63.080 1.00 89.25 164 ILE A N 1
ATOM 1324 C CA . ILE A 1 164 ? -2.981 9.248 62.698 1.00 89.25 164 ILE A CA 1
ATOM 1325 C C . ILE A 1 164 ? -3.949 9.863 63.720 1.00 89.25 164 ILE A C 1
ATOM 1327 O O . ILE A 1 164 ? -4.806 9.145 64.242 1.00 89.25 164 ILE A O 1
ATOM 1331 N N . ASN A 1 165 ? -3.801 11.147 64.057 1.00 86.81 165 ASN A N 1
ATOM 1332 C CA . ASN A 1 165 ? -4.765 11.839 64.919 1.00 86.81 165 ASN A CA 1
ATOM 1333 C C . ASN A 1 165 ? -5.977 12.294 64.099 1.00 86.81 165 ASN A C 1
ATOM 1335 O O . ASN A 1 165 ? -5.858 12.572 62.911 1.00 86.81 165 ASN A O 1
ATOM 1339 N N . ASP A 1 166 ? -7.137 12.436 64.740 1.00 82.00 166 ASP A N 1
ATOM 1340 C CA . ASP A 1 166 ? -8.382 12.789 64.042 1.00 82.00 166 ASP A CA 1
ATOM 1341 C C . ASP A 1 166 ? -8.310 14.122 63.276 1.00 82.00 166 ASP A C 1
ATOM 1343 O O . ASP A 1 166 ? -8.921 14.257 62.217 1.00 82.00 166 ASP A O 1
ATOM 1347 N N . MET A 1 167 ? -7.526 15.074 63.793 1.00 80.81 167 MET A N 1
ATOM 1348 C CA . MET A 1 167 ? -7.331 16.410 63.214 1.00 80.81 167 MET A CA 1
ATOM 1349 C C . MET A 1 167 ? -6.180 16.485 62.201 1.00 80.81 167 MET A C 1
ATOM 1351 O O . MET A 1 167 ? -5.950 17.550 61.636 1.00 80.81 167 MET A O 1
ATOM 1355 N N . ASP A 1 168 ? -5.428 15.399 62.000 1.00 85.88 168 ASP A N 1
ATOM 1356 C CA . ASP A 1 168 ? -4.365 15.371 60.994 1.00 85.88 168 ASP A CA 1
ATOM 1357 C C . ASP A 1 168 ? -4.964 15.266 59.579 1.00 85.88 168 ASP A C 1
ATOM 1359 O O . ASP A 1 168 ? -6.139 14.948 59.386 1.00 85.88 168 ASP A O 1
ATOM 1363 N N . ASP A 1 169 ? -4.130 15.508 58.573 1.00 87.19 169 ASP A N 1
ATOM 1364 C CA . ASP A 1 169 ? -4.518 15.473 57.167 1.00 87.19 169 ASP A CA 1
ATOM 1365 C C . ASP A 1 169 ? -4.450 14.049 56.579 1.00 87.19 169 ASP A C 1
ATOM 1367 O O . ASP A 1 169 ? -3.403 13.388 56.624 1.00 87.19 169 ASP A O 1
ATOM 1371 N N . ASP A 1 170 ? -5.557 13.571 56.012 1.00 86.31 170 ASP A N 1
ATOM 1372 C CA . ASP A 1 170 ? -5.666 12.248 55.385 1.00 86.31 170 ASP A CA 1
ATOM 1373 C C . ASP A 1 170 ? -4.851 12.149 54.086 1.00 86.31 170 ASP A C 1
ATOM 1375 O O . ASP A 1 170 ? -4.135 11.164 53.873 1.00 86.31 170 ASP A O 1
ATOM 1379 N N . GLN A 1 171 ? -4.870 13.181 53.241 1.00 90.25 171 GLN A N 1
ATOM 1380 C CA . GLN A 1 171 ? -4.096 13.191 51.996 1.00 90.25 171 GLN A CA 1
ATOM 1381 C C . GLN A 1 171 ? -2.581 13.159 52.251 1.00 90.25 171 GLN A C 1
ATOM 1383 O O . GLN A 1 171 ? -1.846 12.427 51.573 1.00 90.25 171 GLN A O 1
ATOM 1388 N N . LEU A 1 172 ? -2.088 13.881 53.262 1.00 91.44 172 LEU A N 1
ATOM 1389 C CA . LEU A 1 172 ? -0.684 13.851 53.672 1.00 91.44 172 LEU A CA 1
ATOM 1390 C C . LEU A 1 172 ? -0.281 12.484 54.235 1.00 91.44 172 LEU A C 1
ATOM 1392 O O . LEU A 1 172 ? 0.860 12.052 54.035 1.00 91.44 172 LEU A O 1
ATOM 1396 N N . TYR A 1 173 ? -1.188 11.800 54.935 1.00 91.19 173 TYR A N 1
ATOM 1397 C CA . TYR A 1 173 ? -0.962 10.448 55.441 1.00 91.19 173 TYR A CA 1
ATOM 1398 C C . TYR A 1 173 ? -0.711 9.456 54.304 1.00 91.19 173 TYR A C 1
ATOM 1400 O O . TYR A 1 173 ? 0.348 8.819 54.274 1.00 91.19 173 TYR A O 1
ATOM 1408 N N . PHE A 1 174 ? -1.613 9.395 53.321 1.00 91.12 174 PHE A N 1
ATOM 1409 C CA . PHE A 1 174 ? -1.451 8.518 52.158 1.00 91.12 174 PHE A CA 1
ATOM 1410 C C . PHE A 1 174 ? -0.258 8.925 51.286 1.00 91.12 174 PHE A C 1
ATOM 1412 O O . PHE A 1 174 ? 0.501 8.062 50.845 1.00 91.12 174 PHE A O 1
ATOM 1419 N N . THR A 1 175 ? -0.006 10.228 51.124 1.00 90.75 175 THR A N 1
ATOM 1420 C CA . THR A 1 175 ? 1.180 10.743 50.420 1.00 90.75 175 THR A CA 1
ATOM 1421 C C . THR A 1 175 ? 2.479 10.217 51.034 1.00 90.75 175 THR A C 1
ATOM 1423 O O . THR A 1 175 ? 3.378 9.788 50.313 1.00 90.75 175 THR A O 1
ATOM 1426 N N . LYS A 1 176 ? 2.603 10.219 52.367 1.00 90.06 176 LYS A N 1
ATOM 1427 C CA . LYS A 1 176 ? 3.812 9.725 53.046 1.00 90.06 176 LYS A CA 1
ATOM 1428 C C . LYS A 1 176 ? 4.009 8.221 52.851 1.00 90.06 176 LYS A C 1
ATOM 1430 O O . LYS A 1 176 ? 5.146 7.799 52.664 1.00 90.06 176 LYS A O 1
ATOM 1435 N N . ILE A 1 177 ? 2.927 7.440 52.848 1.00 86.50 177 ILE A N 1
ATOM 1436 C CA . ILE A 1 177 ? 2.977 6.002 52.544 1.00 86.50 177 ILE A CA 1
ATOM 1437 C C . ILE A 1 177 ? 3.407 5.778 51.090 1.00 86.50 177 ILE A C 1
ATOM 1439 O O . ILE A 1 177 ? 4.318 4.996 50.833 1.00 86.50 177 ILE A O 1
ATOM 1443 N N . PHE A 1 178 ? 2.806 6.503 50.143 1.00 87.00 178 PHE A N 1
ATOM 1444 C CA . PHE A 1 178 ? 3.131 6.399 48.720 1.00 87.00 178 PHE A CA 1
ATOM 1445 C C . PHE A 1 178 ? 4.586 6.780 48.419 1.00 87.00 178 PHE A C 1
ATOM 1447 O O . PHE A 1 178 ? 5.236 6.160 47.582 1.00 87.00 178 PHE A O 1
ATOM 1454 N N . LEU A 1 179 ? 5.142 7.785 49.094 1.00 87.19 179 LEU A N 1
ATOM 1455 C CA . LEU A 1 179 ? 6.517 8.222 48.842 1.00 87.19 179 LEU A CA 1
ATOM 1456 C C . LEU A 1 179 ? 7.580 7.306 49.460 1.00 87.19 179 LEU A C 1
ATOM 1458 O O . LEU A 1 179 ? 8.711 7.269 48.959 1.00 87.19 179 LEU A O 1
ATOM 1462 N N . ASP A 1 180 ? 7.226 6.518 50.474 1.00 81.62 180 ASP A N 1
ATOM 1463 C CA . ASP A 1 180 ? 8.134 5.563 51.098 1.00 81.62 180 ASP A CA 1
ATOM 1464 C C . ASP A 1 180 ? 8.447 4.396 50.143 1.00 81.62 180 ASP A C 1
ATOM 1466 O O . ASP A 1 180 ? 7.617 3.540 49.825 1.00 81.62 180 ASP A O 1
ATOM 1470 N N . LYS A 1 181 ? 9.688 4.370 49.644 1.00 73.00 181 LYS A N 1
ATOM 1471 C CA . LYS A 1 181 ? 10.157 3.356 48.690 1.00 73.00 181 LYS A CA 1
ATOM 1472 C C . LYS A 1 181 ? 10.190 1.950 49.290 1.00 73.00 181 LYS A C 1
ATOM 1474 O O . LYS A 1 181 ? 9.974 0.995 48.548 1.00 73.00 181 LYS A O 1
ATOM 1479 N N . GLN A 1 182 ? 10.475 1.809 50.587 1.00 68.25 182 GLN A N 1
ATOM 1480 C CA . GLN A 1 182 ? 10.559 0.495 51.231 1.00 68.25 182 GLN A CA 1
ATOM 1481 C C . GLN A 1 182 ? 9.166 -0.102 51.415 1.00 68.25 182 GLN A C 1
ATOM 1483 O O . GLN A 1 182 ? 8.978 -1.286 51.146 1.00 68.25 182 GLN A O 1
ATOM 1488 N N . LEU A 1 183 ? 8.176 0.725 51.761 1.00 67.88 183 LEU A N 1
ATOM 1489 C CA . LEU A 1 183 ? 6.781 0.291 51.840 1.00 67.88 183 LEU A CA 1
ATOM 1490 C C . LEU A 1 183 ? 6.198 -0.035 50.476 1.00 67.88 183 LEU A C 1
ATOM 1492 O O . LEU A 1 183 ? 5.592 -1.089 50.325 1.00 67.88 183 LEU A O 1
ATOM 1496 N N . ARG A 1 184 ? 6.438 0.799 49.457 1.00 68.25 184 ARG A N 1
ATOM 1497 C CA . ARG A 1 184 ? 6.028 0.467 48.084 1.00 68.25 184 ARG A CA 1
ATOM 1498 C C . ARG A 1 184 ? 6.632 -0.849 47.610 1.00 68.25 184 ARG A C 1
ATOM 1500 O O . ARG A 1 184 ? 5.932 -1.654 47.013 1.00 68.25 184 ARG A O 1
ATOM 1507 N N . ALA A 1 185 ? 7.907 -1.098 47.911 1.00 58.78 185 ALA A N 1
ATOM 1508 C CA . ALA A 1 185 ? 8.543 -2.370 47.589 1.00 58.78 185 ALA A CA 1
ATOM 1509 C C . ALA A 1 185 ? 7.952 -3.542 48.395 1.00 58.78 185 ALA A C 1
ATOM 1511 O O . ALA A 1 185 ? 7.790 -4.624 47.840 1.00 58.78 185 ALA A O 1
ATOM 1512 N N . ALA A 1 186 ? 7.602 -3.344 49.671 1.00 53.19 186 ALA A N 1
ATOM 1513 C CA . ALA A 1 186 ? 6.950 -4.358 50.500 1.00 53.19 186 ALA A CA 1
ATOM 1514 C C . ALA A 1 186 ? 5.527 -4.693 50.010 1.00 53.19 186 ALA A C 1
ATOM 1516 O O . ALA A 1 186 ? 5.162 -5.866 49.987 1.00 53.19 186 ALA A O 1
ATOM 1517 N N . PHE A 1 187 ? 4.764 -3.697 49.542 1.00 56.59 187 PHE A N 1
ATOM 1518 C CA . PHE A 1 187 ? 3.420 -3.879 48.981 1.00 56.59 187 PHE A CA 1
ATOM 1519 C C . PHE A 1 187 ? 3.422 -4.360 47.518 1.00 56.59 187 PHE A C 1
ATOM 1521 O O . PHE A 1 187 ? 2.489 -5.048 47.117 1.00 56.59 187 PHE A O 1
ATOM 1528 N N . ASN A 1 188 ? 4.481 -4.101 46.741 1.00 46.50 188 ASN A N 1
ATOM 1529 C CA . ASN A 1 188 ? 4.653 -4.655 45.389 1.00 46.50 188 ASN A CA 1
ATOM 1530 C C . ASN A 1 188 ? 5.242 -6.081 45.388 1.00 46.50 188 ASN A C 1
ATOM 1532 O O . ASN A 1 188 ? 5.071 -6.810 44.418 1.00 46.50 188 ASN A O 1
ATOM 1536 N N . ARG A 1 189 ? 5.883 -6.538 46.476 1.00 35.84 189 ARG A N 1
ATOM 1537 C CA . ARG A 1 189 ? 6.517 -7.875 46.575 1.00 35.84 189 ARG A CA 1
ATOM 1538 C C . ARG A 1 189 ? 5.556 -9.068 46.707 1.00 35.84 189 ARG A C 1
ATOM 1540 O O . ARG A 1 189 ? 6.016 -10.173 46.972 1.00 35.84 189 ARG A O 1
ATOM 1547 N N . LEU A 1 190 ? 4.248 -8.883 46.513 1.00 34.34 190 LEU A N 1
ATOM 1548 C CA . LEU A 1 190 ? 3.248 -9.960 46.619 1.00 34.34 190 LEU A CA 1
ATOM 1549 C C . LEU A 1 190 ? 2.288 -10.072 45.410 1.00 34.34 190 LEU A C 1
ATOM 1551 O O . LEU A 1 190 ? 1.256 -10.733 45.521 1.00 34.34 190 LEU A O 1
ATOM 1555 N N . ALA A 1 191 ? 2.578 -9.448 44.260 1.00 30.30 191 ALA A N 1
ATOM 1556 C CA . ALA A 1 191 ? 1.901 -9.682 42.969 1.00 30.30 191 ALA A CA 1
ATOM 1557 C C . ALA A 1 191 ? 2.952 -10.024 41.908 1.00 30.30 191 ALA A C 1
ATOM 1559 O O . ALA A 1 191 ? 3.473 -9.139 41.245 1.00 30.30 191 ALA A O 1
ATOM 1560 N N . SER A 1 192 ? 3.274 -11.300 41.756 1.00 31.72 192 SER A N 1
ATOM 1561 C CA . SER A 1 192 ? 3.499 -11.835 40.418 1.00 31.72 192 SER A CA 1
ATOM 1562 C C . SER A 1 192 ? 2.176 -12.484 40.039 1.00 31.72 192 SER A C 1
ATOM 1564 O O . SER A 1 192 ? 1.725 -13.359 40.775 1.00 31.72 192 SER A O 1
ATOM 1566 N N . ASP A 1 193 ? 1.482 -11.932 39.044 1.00 30.66 193 ASP A N 1
ATOM 1567 C CA . ASP A 1 193 ? 0.817 -12.681 37.967 1.00 30.66 193 ASP A CA 1
ATOM 1568 C C . ASP A 1 193 ? -0.213 -11.794 37.242 1.00 30.66 193 ASP A C 1
ATOM 1570 O O . ASP A 1 193 ? -1.220 -11.376 37.821 1.00 30.66 193 ASP A O 1
ATOM 1574 N N . LEU A 1 194 ? 0.043 -11.623 35.935 1.00 33.72 194 LEU A N 1
ATOM 1575 C CA . LEU A 1 194 ? -0.832 -11.140 34.851 1.00 33.72 194 LEU A CA 1
ATOM 1576 C C . LEU A 1 194 ? -0.808 -9.634 34.520 1.00 33.72 194 LEU A C 1
ATOM 1578 O O . LEU A 1 194 ? -1.859 -9.002 34.384 1.00 33.72 194 LEU A O 1
ATOM 1582 N N . ALA A 1 195 ? 0.395 -9.123 34.248 1.00 32.22 195 ALA A N 1
ATOM 1583 C CA . ALA A 1 195 ? 0.638 -8.050 33.285 1.00 32.22 195 ALA A CA 1
ATOM 1584 C C . ALA A 1 195 ? 1.389 -8.610 32.063 1.00 32.22 195 ALA A C 1
ATOM 1586 O O . ALA A 1 195 ? 2.265 -9.457 32.216 1.00 32.22 195 ALA A O 1
ATOM 1587 N N . ASP A 1 196 ? 1.011 -8.104 30.890 1.00 41.25 196 ASP A N 1
ATOM 1588 C CA . ASP A 1 196 ? 1.653 -8.217 29.576 1.00 41.25 196 ASP A CA 1
ATOM 1589 C C . ASP A 1 196 ? 1.811 -9.598 28.941 1.00 41.25 196 ASP A C 1
ATOM 1591 O O . ASP A 1 196 ? 2.378 -10.538 29.481 1.00 41.25 196 ASP A O 1
ATOM 1595 N N . GLU A 1 197 ? 1.349 -9.701 27.698 1.00 52.75 197 GLU A N 1
ATOM 1596 C CA . GLU A 1 197 ? 1.484 -10.927 26.922 1.00 52.75 197 GLU A CA 1
ATOM 1597 C C . GLU A 1 197 ? 1.923 -10.624 25.488 1.00 52.75 197 GLU A C 1
ATOM 1599 O O . GLU A 1 197 ? 1.258 -10.979 24.512 1.00 52.75 197 GLU A O 1
ATOM 1604 N N . TRP A 1 198 ? 3.086 -9.976 25.390 1.00 54.34 198 TRP A N 1
ATOM 1605 C CA . TRP A 1 198 ? 4.089 -10.307 24.383 1.00 54.34 198 TRP A CA 1
ATOM 1606 C C . TRP A 1 198 ? 5.438 -10.493 25.090 1.00 54.34 198 TRP A C 1
ATOM 1608 O O . TRP A 1 198 ? 5.937 -9.558 25.709 1.00 54.34 198 TRP A O 1
ATOM 1618 N N . THR A 1 199 ? 6.022 -11.690 25.039 1.00 53.78 199 THR A N 1
ATOM 1619 C CA . THR A 1 199 ? 7.381 -11.947 25.550 1.00 53.78 199 THR A CA 1
ATOM 1620 C C . THR A 1 199 ? 8.228 -12.612 24.472 1.00 53.78 199 THR A C 1
ATOM 1622 O O . THR A 1 199 ? 7.688 -13.292 23.598 1.00 53.78 199 THR A O 1
ATOM 1625 N N . GLU A 1 200 ? 9.556 -12.484 24.557 1.00 51.94 200 GLU A N 1
ATOM 1626 C CA . GLU A 1 200 ? 10.480 -13.148 23.620 1.00 51.94 200 GLU A CA 1
ATOM 1627 C C . GLU A 1 200 ? 10.292 -14.676 23.576 1.00 51.94 200 GLU A C 1
ATOM 1629 O O . GLU A 1 200 ? 10.574 -15.312 22.563 1.00 51.94 200 GLU A O 1
ATOM 1634 N N . THR A 1 201 ? 9.798 -15.280 24.662 1.00 48.44 201 THR A N 1
ATOM 1635 C CA . THR A 1 201 ? 9.650 -16.735 24.798 1.00 48.44 201 THR A CA 1
ATOM 1636 C C . THR A 1 201 ? 8.259 -17.262 24.442 1.00 48.44 201 THR A C 1
ATOM 1638 O O . THR A 1 201 ? 8.162 -18.377 23.931 1.00 48.44 201 THR A O 1
ATOM 1641 N N . LEU A 1 202 ? 7.186 -16.506 24.707 1.00 52.62 202 LEU A N 1
ATOM 1642 C CA . LEU A 1 202 ? 5.795 -16.952 24.512 1.00 52.62 202 LEU A CA 1
ATOM 1643 C C . LEU A 1 202 ? 5.107 -16.289 23.310 1.00 52.62 202 LEU A C 1
ATOM 1645 O O . LEU A 1 202 ? 4.050 -16.754 22.880 1.00 52.62 202 LEU A O 1
ATOM 1649 N N . GLY A 1 203 ? 5.689 -15.224 22.752 1.00 62.78 203 GLY A N 1
ATOM 1650 C CA . GLY A 1 203 ? 5.040 -14.401 21.736 1.00 62.78 203 GLY A CA 1
ATOM 1651 C C . GLY A 1 203 ? 3.762 -13.738 22.264 1.00 62.78 203 GLY A C 1
ATOM 1652 O O . GLY A 1 203 ? 3.611 -13.506 23.463 1.00 62.78 203 GLY A O 1
ATOM 1653 N N . CYS A 1 204 ? 2.835 -13.412 21.362 1.00 64.81 204 CYS A N 1
ATOM 1654 C CA . CYS A 1 204 ? 1.589 -12.724 21.696 1.00 64.81 204 CYS A CA 1
ATOM 1655 C C . CYS A 1 204 ? 0.541 -13.668 22.310 1.00 64.81 204 CYS A C 1
ATOM 1657 O O . CYS A 1 204 ? -0.117 -14.414 21.580 1.00 64.81 204 CYS A O 1
ATOM 1659 N N . ALA A 1 205 ? 0.283 -13.581 23.614 1.00 60.56 205 ALA A N 1
ATOM 1660 C CA . ALA A 1 205 ? -0.770 -14.382 24.248 1.00 60.56 205 ALA A CA 1
ATOM 1661 C C . ALA A 1 205 ? -2.145 -13.670 24.320 1.00 60.56 205 ALA A C 1
ATOM 1663 O O . ALA A 1 205 ? -3.182 -14.321 24.466 1.00 60.56 205 ALA A O 1
ATOM 1664 N N . ALA A 1 206 ? -2.216 -12.373 23.978 1.00 58.12 206 ALA A N 1
ATOM 1665 C CA . ALA A 1 206 ? -3.480 -11.694 23.648 1.00 58.12 206 ALA A CA 1
ATOM 1666 C C . ALA A 1 206 ? -4.108 -12.153 22.312 1.00 58.12 206 ALA A C 1
ATOM 1668 O O . ALA A 1 206 ? -5.312 -11.982 22.100 1.00 58.12 206 ALA A O 1
ATOM 1669 N N . CYS A 1 207 ? -3.311 -12.741 21.418 1.00 63.25 207 CYS A N 1
ATOM 1670 C CA . CYS A 1 207 ? -3.709 -13.077 20.051 1.00 63.25 207 CYS A CA 1
ATOM 1671 C C . CYS A 1 207 ? -4.651 -14.289 19.957 1.00 63.25 207 CYS A C 1
ATOM 1673 O O . CYS A 1 207 ? -5.384 -14.429 18.984 1.00 63.25 207 CYS A O 1
ATOM 1675 N N . SER A 1 208 ? -4.667 -15.154 20.973 1.00 65.25 208 SER A N 1
ATOM 1676 C CA . SER A 1 208 ? -5.553 -16.325 21.047 1.00 65.25 208 SER A CA 1
ATOM 1677 C C . SER A 1 208 ? -6.786 -16.099 21.931 1.00 65.25 208 SER A C 1
ATOM 1679 O O . SER A 1 208 ? -7.654 -16.966 22.034 1.00 65.25 208 SER A O 1
ATOM 1681 N N . ARG A 1 209 ? -6.897 -14.935 22.586 1.00 63.00 209 ARG A N 1
ATOM 1682 C CA . ARG A 1 209 ? -7.970 -14.645 23.545 1.00 63.00 209 ARG A CA 1
ATOM 1683 C C . ARG A 1 209 ? -9.228 -14.125 22.852 1.00 63.00 209 ARG A C 1
ATOM 1685 O O . ARG A 1 209 ? -9.190 -13.117 22.143 1.00 63.00 209 ARG A O 1
ATOM 1692 N N . SER A 1 210 ? -10.362 -14.747 23.187 1.00 67.31 210 SER A N 1
ATOM 1693 C CA . SER A 1 210 ? -11.719 -14.338 22.779 1.00 67.31 210 SER A CA 1
ATOM 1694 C C . SER A 1 210 ? -11.919 -14.223 21.263 1.00 67.31 210 SER A C 1
ATOM 1696 O O . SER A 1 210 ? -12.742 -13.422 20.818 1.00 67.31 210 SER A O 1
ATOM 1698 N N . THR A 1 211 ? -11.167 -15.000 20.481 1.00 76.31 211 THR A N 1
ATOM 1699 C CA . THR A 1 211 ? -11.376 -15.123 19.037 1.00 76.31 211 THR A CA 1
ATOM 1700 C C . THR A 1 211 ? -12.699 -15.832 18.753 1.00 76.31 211 THR A C 1
ATOM 1702 O O . THR A 1 211 ? -13.213 -16.591 19.579 1.00 76.31 211 THR A O 1
ATOM 1705 N N . ILE A 1 212 ? -13.267 -15.563 17.584 1.00 84.19 212 ILE A N 1
ATOM 1706 C CA . ILE A 1 212 ? -14.411 -16.306 17.049 1.00 84.19 212 ILE A CA 1
ATOM 1707 C C . ILE A 1 212 ? -13.936 -17.132 15.859 1.00 84.19 212 ILE A C 1
ATOM 1709 O O . ILE A 1 212 ? -12.953 -16.773 15.218 1.00 84.19 212 ILE A O 1
ATOM 1713 N N . SER A 1 213 ? -14.619 -18.236 15.558 1.00 87.94 213 SER A N 1
ATOM 1714 C CA . SER A 1 213 ? -14.320 -19.027 14.365 1.00 87.94 213 SER A CA 1
ATOM 1715 C C . SER A 1 213 ? -15.458 -18.924 13.364 1.00 87.94 213 SER A C 1
ATOM 1717 O O . SER A 1 213 ? -16.603 -19.240 13.682 1.00 87.94 213 SER A O 1
ATOM 1719 N N . LEU A 1 214 ? -15.135 -18.524 12.135 1.00 88.88 214 LEU A N 1
ATOM 1720 C CA . LEU A 1 214 ? -16.074 -18.564 11.016 1.00 88.88 214 LEU A CA 1
ATOM 1721 C C . LEU A 1 214 ? -16.172 -19.968 10.413 1.00 88.88 214 LEU A C 1
ATOM 1723 O O . LEU A 1 214 ? -17.162 -20.281 9.761 1.00 88.88 214 LEU A O 1
ATOM 1727 N N . LYS A 1 215 ? -15.185 -20.840 10.661 1.00 85.56 215 LYS A N 1
ATOM 1728 C CA . LYS A 1 215 ? -15.138 -22.210 10.116 1.00 85.56 215 LYS A CA 1
ATOM 1729 C C . LYS A 1 215 ? -16.316 -23.079 10.549 1.00 85.56 215 LYS A C 1
ATOM 1731 O O . LYS A 1 215 ? -16.676 -24.013 9.839 1.00 85.56 215 LYS A O 1
ATOM 1736 N N . GLU A 1 216 ? -16.890 -22.788 11.711 1.00 82.38 216 GLU A N 1
ATOM 1737 C CA . GLU A 1 216 ? -18.039 -23.514 12.260 1.00 82.38 216 GLU A CA 1
ATOM 1738 C C . GLU A 1 216 ? -19.380 -23.009 11.699 1.00 82.38 216 GLU A C 1
ATOM 1740 O O . GLU A 1 216 ? -20.408 -23.667 11.865 1.00 82.38 216 GLU A O 1
ATOM 1745 N N . LEU A 1 217 ? -19.379 -21.866 11.004 1.00 87.62 217 LEU A N 1
ATOM 1746 C CA . LEU A 1 217 ? -20.558 -21.276 10.378 1.00 87.62 217 LEU A CA 1
ATOM 1747 C C . LEU A 1 217 ? -20.659 -21.691 8.909 1.00 87.62 217 LEU A C 1
ATOM 1749 O O . LEU A 1 217 ? -19.662 -21.843 8.200 1.00 87.62 217 LEU A O 1
ATOM 1753 N N . LYS A 1 218 ? -21.888 -21.815 8.404 1.00 89.62 218 LYS A N 1
ATOM 1754 C CA . LYS A 1 218 ? -22.101 -21.891 6.955 1.00 89.62 218 LYS A CA 1
ATOM 1755 C C . LYS A 1 218 ? -21.837 -20.515 6.350 1.00 89.62 218 LYS A C 1
ATOM 1757 O O . LYS A 1 218 ? -22.149 -19.504 6.970 1.00 89.62 218 LYS A O 1
ATOM 1762 N N . LYS A 1 219 ? -21.332 -20.468 5.113 1.00 89.56 219 LYS A N 1
ATOM 1763 C CA . LYS A 1 219 ? -21.042 -19.203 4.409 1.00 89.56 219 LYS A CA 1
ATOM 1764 C C . LYS A 1 219 ? -22.248 -18.247 4.358 1.00 89.56 219 LYS A C 1
ATOM 1766 O O . LYS A 1 219 ? -22.063 -17.041 4.462 1.00 89.56 219 LYS A O 1
ATOM 1771 N N . ASP A 1 220 ? -23.471 -18.768 4.269 1.00 91.06 220 ASP A N 1
ATOM 1772 C CA . ASP A 1 220 ? -24.696 -17.950 4.270 1.00 91.06 220 ASP A CA 1
ATOM 1773 C C . ASP A 1 220 ? -25.012 -17.315 5.639 1.00 91.06 220 ASP A C 1
ATOM 1775 O O . ASP A 1 220 ? -25.695 -16.291 5.706 1.00 91.06 220 ASP A O 1
ATOM 1779 N N . ASP A 1 221 ? -24.466 -17.883 6.718 1.00 92.50 221 ASP A N 1
ATOM 1780 C CA . ASP A 1 221 ? -24.626 -17.420 8.100 1.00 92.50 221 ASP A CA 1
ATOM 1781 C C . ASP A 1 221 ? -23.500 -16.464 8.535 1.00 92.50 221 ASP A C 1
ATOM 1783 O O . ASP A 1 221 ? -23.535 -15.927 9.644 1.00 92.50 221 ASP A O 1
ATOM 1787 N N . TYR A 1 222 ? -22.505 -16.216 7.675 1.00 96.44 222 TYR A N 1
ATOM 1788 C CA . TYR A 1 222 ? -21.401 -15.297 7.969 1.00 96.44 222 TYR A CA 1
ATOM 1789 C C . TYR A 1 222 ? -21.921 -13.890 8.293 1.00 96.44 222 TYR A C 1
ATOM 1791 O O . TYR A 1 222 ? -22.912 -13.470 7.699 1.00 96.44 222 TYR A O 1
ATOM 1799 N N . PRO A 1 223 ? -21.283 -13.110 9.180 1.00 96.56 223 PRO A N 1
ATOM 1800 C CA . PRO A 1 223 ? -21.718 -11.746 9.489 1.00 96.56 223 PRO A CA 1
ATOM 1801 C C . PRO A 1 223 ? -21.912 -10.874 8.237 1.00 96.56 223 PRO A C 1
ATOM 1803 O O . PRO A 1 223 ? -21.154 -10.974 7.275 1.00 96.56 223 PRO A O 1
ATOM 1806 N N . ILE A 1 224 ? -22.927 -10.012 8.228 1.00 98.12 224 ILE A N 1
ATOM 1807 C CA . ILE A 1 224 ? -23.069 -9.014 7.158 1.00 98.12 224 ILE A CA 1
ATOM 1808 C C . ILE A 1 224 ? -21.996 -7.944 7.359 1.00 98.12 224 ILE A C 1
ATOM 1810 O O . ILE A 1 224 ? -21.913 -7.359 8.440 1.00 98.12 224 ILE A O 1
ATOM 1814 N N . VAL A 1 225 ? -21.209 -7.675 6.323 1.00 98.62 225 VAL A N 1
ATOM 1815 C CA . VAL A 1 225 ? -20.151 -6.661 6.338 1.00 98.62 225 VAL A CA 1
ATOM 1816 C C . VAL A 1 225 ? -20.531 -5.539 5.385 1.00 98.62 225 VAL A C 1
ATOM 1818 O O . VAL A 1 225 ? -20.867 -5.808 4.238 1.00 98.62 225 VAL A O 1
ATOM 1821 N N . GLN A 1 226 ? -20.452 -4.288 5.823 1.00 98.81 226 GLN A N 1
ATOM 1822 C CA . GLN A 1 226 ? -20.384 -3.174 4.887 1.00 98.81 226 GLN A CA 1
ATOM 1823 C C . GLN A 1 226 ? -18.915 -2.945 4.534 1.00 98.81 226 GLN A C 1
ATOM 1825 O O . GLN A 1 226 ? -18.111 -2.673 5.420 1.00 98.81 226 GLN A O 1
ATOM 1830 N N . LEU A 1 227 ? -18.555 -3.083 3.264 1.00 98.75 227 LEU A N 1
ATOM 1831 C CA . LEU A 1 227 ? -17.216 -2.797 2.751 1.00 98.75 227 LEU A CA 1
ATOM 1832 C C . LEU A 1 227 ? -17.264 -1.438 2.061 1.00 98.75 227 LEU A C 1
ATOM 1834 O O . LEU A 1 227 ? -17.983 -1.282 1.080 1.00 98.75 227 LEU A O 1
ATOM 1838 N N . SER A 1 228 ? -16.533 -0.458 2.580 1.00 98.69 228 SER A N 1
ATOM 1839 C CA . SER A 1 228 ? -16.569 0.920 2.093 1.00 98.69 228 SER A CA 1
ATOM 1840 C C . SER A 1 228 ? -15.198 1.329 1.562 1.00 98.69 228 SER A C 1
ATOM 1842 O O . SER A 1 228 ? -14.240 1.428 2.332 1.00 98.69 228 SER A O 1
ATOM 1844 N N . VAL A 1 229 ? -15.127 1.530 0.245 1.00 98.69 229 VAL A N 1
ATOM 1845 C CA . VAL A 1 229 ? -13.918 1.877 -0.509 1.00 98.69 229 VAL A CA 1
ATOM 1846 C C . VAL A 1 229 ? -13.872 3.383 -0.760 1.00 98.69 229 VAL A C 1
ATOM 1848 O O . VAL A 1 229 ? -14.862 3.934 -1.238 1.00 98.69 229 VAL A O 1
ATOM 1851 N N . PHE A 1 230 ? -12.750 4.042 -0.455 1.00 98.06 230 PHE A N 1
ATOM 1852 C CA . PHE A 1 230 ? -12.593 5.500 -0.577 1.00 98.06 230 PHE A CA 1
ATOM 1853 C C . PHE A 1 230 ? -11.448 5.878 -1.516 1.00 98.06 230 PHE A C 1
ATOM 1855 O O . PHE A 1 230 ? -10.286 5.596 -1.229 1.00 98.06 230 PHE A O 1
ATOM 1862 N N . ILE A 1 231 ? -11.771 6.555 -2.616 1.00 97.44 231 ILE A N 1
ATOM 1863 C CA . ILE A 1 231 ? -10.823 7.066 -3.611 1.00 97.44 231 ILE A CA 1
ATOM 1864 C C . ILE A 1 231 ? -10.883 8.593 -3.546 1.00 97.44 231 ILE A C 1
ATOM 1866 O O . ILE A 1 231 ? -11.665 9.240 -4.234 1.00 97.44 231 ILE A O 1
ATOM 1870 N N . ASP A 1 232 ? -10.101 9.165 -2.634 1.00 91.69 232 ASP A N 1
ATOM 1871 C CA . ASP A 1 232 ? -10.130 10.602 -2.330 1.00 91.69 232 ASP A CA 1
ATOM 1872 C C . ASP A 1 232 ? -9.387 11.470 -3.362 1.00 91.69 232 ASP A C 1
ATOM 1874 O O . ASP A 1 232 ? -9.669 12.658 -3.489 1.00 91.69 232 ASP A O 1
ATOM 1878 N N . GLN A 1 233 ? -8.427 10.878 -4.070 1.00 93.31 233 GLN A N 1
ATOM 1879 C CA . GLN A 1 233 ? -7.529 11.523 -5.029 1.00 93.31 233 GLN A CA 1
ATOM 1880 C C . GLN A 1 233 ? -7.071 10.489 -6.070 1.00 93.31 233 GLN A C 1
ATOM 1882 O O . GLN A 1 233 ? -7.314 9.299 -5.860 1.00 93.31 233 GLN A O 1
ATOM 1887 N N . PRO A 1 234 ? -6.395 10.885 -7.162 1.00 97.06 234 PRO A N 1
ATOM 1888 C CA . PRO A 1 234 ? -5.783 9.931 -8.080 1.00 97.06 234 PRO A CA 1
ATOM 1889 C C . PRO A 1 234 ? -4.782 8.998 -7.378 1.00 97.06 234 PRO A C 1
ATOM 1891 O O . PRO A 1 234 ? -3.884 9.451 -6.667 1.00 97.06 234 PRO A O 1
ATOM 1894 N N . ILE A 1 235 ? -4.930 7.692 -7.590 1.00 97.75 235 ILE A N 1
ATOM 1895 C CA . ILE A 1 235 ? -4.160 6.613 -6.974 1.00 97.75 235 ILE A CA 1
ATOM 1896 C C . ILE A 1 235 ? -3.464 5.785 -8.069 1.00 97.75 235 ILE A C 1
ATOM 1898 O O . ILE A 1 235 ? -4.136 5.247 -8.954 1.00 97.75 235 ILE A O 1
ATOM 1902 N N . PRO A 1 236 ? -2.133 5.606 -8.007 1.00 98.25 236 PRO A N 1
ATOM 1903 C CA . PRO A 1 236 ? -1.439 4.651 -8.864 1.00 98.25 236 PRO A CA 1
ATOM 1904 C C . PRO A 1 236 ? -1.976 3.227 -8.697 1.00 98.25 236 PRO A C 1
ATOM 1906 O O . PRO A 1 236 ? -2.247 2.800 -7.576 1.00 98.25 236 PRO A O 1
ATOM 1909 N N . PHE A 1 237 ? -2.059 2.464 -9.786 1.00 98.25 237 PHE A N 1
ATOM 1910 C CA . PHE A 1 237 ? -2.436 1.042 -9.761 1.00 98.25 237 PHE A CA 1
ATOM 1911 C C . PHE A 1 237 ? -3.797 0.746 -9.098 1.00 98.25 237 PHE A C 1
ATOM 1913 O O . PHE A 1 237 ? -4.012 -0.341 -8.551 1.00 98.25 237 PHE A O 1
ATOM 1920 N N . LEU A 1 238 ? -4.740 1.700 -9.144 1.00 98.06 238 LEU A N 1
ATOM 1921 C CA . LEU A 1 238 ? -6.059 1.551 -8.521 1.00 98.06 238 LEU A CA 1
ATOM 1922 C C . LEU A 1 238 ? -6.801 0.302 -9.017 1.00 98.06 238 LEU A C 1
ATOM 1924 O O . LEU A 1 238 ? -7.443 -0.386 -8.226 1.00 98.06 238 LEU A O 1
ATOM 1928 N N . VAL A 1 239 ? -6.704 -0.017 -10.312 1.00 96.50 239 VAL A N 1
ATOM 1929 C CA . VAL A 1 239 ? -7.361 -1.190 -10.912 1.00 96.50 239 VAL A CA 1
ATOM 1930 C C . VAL A 1 239 ? -6.875 -2.486 -10.253 1.00 96.50 239 VAL A C 1
ATOM 1932 O O . VAL A 1 239 ? -7.677 -3.362 -9.913 1.00 96.50 239 VAL A O 1
ATOM 1935 N N . GLU A 1 240 ? -5.567 -2.611 -10.021 1.00 97.31 240 GLU A N 1
ATOM 1936 C CA . GLU A 1 240 ? -4.976 -3.734 -9.299 1.00 97.31 240 GLU A CA 1
ATOM 1937 C C . GLU A 1 240 ? -5.424 -3.761 -7.830 1.00 97.31 240 GLU A C 1
ATOM 1939 O O . GLU A 1 240 ? -5.760 -4.837 -7.323 1.00 97.31 240 GLU A O 1
ATOM 1944 N N . GLY A 1 241 ? -5.501 -2.602 -7.171 1.00 97.62 241 GLY A N 1
ATOM 1945 C CA . GLY A 1 241 ? -6.024 -2.458 -5.810 1.00 97.62 241 GLY A CA 1
ATOM 1946 C C . GLY A 1 241 ? -7.478 -2.919 -5.680 1.00 97.62 241 GLY A C 1
ATOM 1947 O O . GLY A 1 241 ? -7.777 -3.812 -4.881 1.00 97.62 241 GLY A O 1
ATOM 1948 N N . LEU A 1 242 ? -8.374 -2.411 -6.531 1.00 98.06 242 LEU A N 1
ATOM 1949 C CA . LEU A 1 242 ? -9.788 -2.805 -6.596 1.00 98.06 242 LEU A CA 1
ATOM 1950 C C . LEU A 1 242 ? -9.952 -4.305 -6.870 1.00 98.06 242 LEU A C 1
ATOM 1952 O O . LEU A 1 242 ? -10.814 -4.960 -6.274 1.00 98.06 242 LEU A O 1
ATOM 1956 N N . LYS A 1 243 ? -9.083 -4.891 -7.702 1.00 97.19 243 LYS A N 1
ATOM 1957 C CA . LYS A 1 243 ? -9.054 -6.344 -7.906 1.00 97.19 243 LYS A CA 1
ATOM 1958 C C . LYS A 1 243 ? -8.751 -7.096 -6.608 1.00 97.19 243 LYS A C 1
ATOM 1960 O O . LYS A 1 243 ? -9.447 -8.064 -6.318 1.00 97.19 243 LYS A O 1
ATOM 1965 N N . THR A 1 244 ? -7.794 -6.646 -5.789 1.00 97.75 244 THR A N 1
ATOM 1966 C CA . THR A 1 244 ? -7.529 -7.298 -4.487 1.00 97.75 244 THR A CA 1
ATOM 1967 C C . THR A 1 244 ? -8.742 -7.263 -3.553 1.00 97.75 244 THR A C 1
ATOM 1969 O O . THR A 1 244 ? -9.018 -8.235 -2.851 1.00 97.75 244 THR A O 1
ATOM 1972 N N . ILE A 1 245 ? -9.532 -6.187 -3.609 1.00 96.94 245 ILE A N 1
ATOM 1973 C CA . ILE A 1 245 ? -10.780 -6.046 -2.850 1.00 96.94 245 ILE A CA 1
ATOM 1974 C C . ILE A 1 245 ? -11.845 -7.031 -3.366 1.00 96.94 245 ILE A C 1
ATOM 1976 O O . ILE A 1 245 ? -12.504 -7.720 -2.573 1.00 96.94 245 ILE A O 1
ATOM 1980 N N . LYS A 1 246 ? -11.989 -7.160 -4.694 1.00 96.94 246 LYS A N 1
ATOM 1981 C CA . LYS A 1 246 ? -12.851 -8.185 -5.308 1.00 96.94 246 LYS A CA 1
ATOM 1982 C C . LYS A 1 246 ? -12.403 -9.597 -4.933 1.00 96.94 246 LYS A C 1
ATOM 1984 O O . LYS A 1 246 ? -13.262 -10.433 -4.666 1.00 96.94 246 LYS A O 1
ATOM 1989 N N . ASP A 1 247 ? -11.108 -9.852 -4.826 1.00 97.62 247 ASP A N 1
ATOM 1990 C CA . ASP A 1 247 ? -10.570 -11.191 -4.579 1.00 97.62 247 ASP A CA 1
ATOM 1991 C C . ASP A 1 247 ? -10.625 -11.626 -3.099 1.00 97.62 247 ASP A C 1
ATOM 1993 O O . ASP A 1 247 ? -10.373 -12.794 -2.811 1.00 97.62 247 ASP A O 1
ATOM 1997 N N . LEU A 1 248 ? -11.018 -10.749 -2.158 1.00 98.19 248 LEU A N 1
ATOM 1998 C CA . LEU A 1 248 ? -11.237 -11.124 -0.749 1.00 98.19 248 LEU A CA 1
ATOM 1999 C C . LEU A 1 248 ? -12.169 -12.346 -0.633 1.00 98.19 248 LEU A C 1
ATOM 2001 O O . LEU A 1 248 ? -13.324 -12.282 -1.079 1.00 98.19 248 LEU A O 1
ATOM 2005 N N . ASP A 1 249 ? -11.707 -13.420 0.025 1.00 96.81 249 ASP A N 1
ATOM 2006 C CA . ASP A 1 249 ? -12.475 -14.659 0.234 1.00 96.81 249 ASP A CA 1
ATOM 2007 C C . ASP A 1 249 ? -13.508 -14.474 1.348 1.00 96.81 249 ASP A C 1
ATOM 2009 O O . ASP A 1 249 ? -13.400 -14.973 2.470 1.00 96.81 249 ASP A O 1
ATOM 2013 N N . TYR A 1 250 ? -14.547 -13.723 1.021 1.00 97.88 250 TYR A N 1
ATOM 2014 C CA . TYR A 1 250 ? -15.730 -13.557 1.838 1.00 97.88 250 TYR A CA 1
ATOM 2015 C C . TYR A 1 250 ? -16.956 -13.581 0.922 1.00 97.88 250 TYR A C 1
ATOM 2017 O O . TYR A 1 250 ? -16.898 -13.009 -0.171 1.00 97.88 250 TYR A O 1
ATOM 2025 N N . PRO A 1 251 ? -18.067 -14.242 1.302 1.00 97.62 251 PRO A N 1
ATOM 2026 C CA . PRO A 1 251 ? -19.227 -14.358 0.424 1.00 97.62 251 PRO A CA 1
ATOM 2027 C C . PRO A 1 251 ? -19.746 -12.974 0.018 1.00 97.62 251 PRO A C 1
ATOM 2029 O O . PRO A 1 251 ? -20.229 -12.229 0.867 1.00 97.62 251 PRO A O 1
ATOM 2032 N N . LYS A 1 252 ? -19.683 -12.628 -1.274 1.00 97.62 252 LYS A N 1
ATOM 2033 C CA . LYS A 1 252 ? -20.080 -11.295 -1.769 1.00 97.62 252 LYS A CA 1
ATOM 2034 C C . LYS A 1 252 ? -21.549 -10.966 -1.463 1.00 97.62 252 LYS A C 1
ATOM 2036 O O . LYS A 1 252 ? -21.865 -9.852 -1.067 1.00 97.62 252 LYS A O 1
ATOM 2041 N N . LYS A 1 253 ? -22.418 -11.984 -1.427 1.00 97.62 253 LYS A N 1
ATOM 2042 C CA . LYS A 1 253 ? -23.817 -11.900 -0.947 1.00 97.62 253 LYS A CA 1
ATOM 2043 C C . LYS A 1 253 ? -23.982 -11.572 0.547 1.00 97.62 253 LYS A C 1
ATOM 2045 O O . LYS A 1 253 ? -25.107 -11.434 1.024 1.00 97.62 253 LYS A O 1
ATOM 2050 N N . ARG A 1 254 ? -22.890 -11.482 1.306 1.00 97.94 254 ARG A N 1
ATOM 2051 C CA . ARG A 1 254 ? -22.839 -11.018 2.703 1.00 97.94 254 ARG A CA 1
ATOM 2052 C C . ARG A 1 254 ? -22.109 -9.678 2.832 1.00 97.94 254 ARG A C 1
ATOM 2054 O O . ARG A 1 254 ? -21.815 -9.270 3.953 1.00 97.94 254 ARG A O 1
ATOM 2061 N N . ILE A 1 255 ? -21.828 -9.013 1.710 1.00 98.56 255 ILE A N 1
ATOM 2062 C CA . ILE A 1 255 ? -21.146 -7.724 1.655 1.00 98.56 255 ILE A CA 1
ATOM 2063 C C . ILE A 1 255 ? -22.063 -6.678 1.023 1.00 98.56 255 ILE A C 1
ATOM 2065 O O . ILE A 1 255 ? -22.485 -6.833 -0.124 1.00 98.56 255 ILE A O 1
ATOM 2069 N N . ASP A 1 256 ? -22.319 -5.606 1.766 1.00 98.56 256 ASP A N 1
ATOM 2070 C CA . ASP A 1 256 ? -22.897 -4.369 1.247 1.00 98.56 256 ASP A CA 1
ATOM 2071 C C . ASP A 1 256 ? -21.719 -3.470 0.823 1.00 98.56 256 ASP A C 1
ATOM 2073 O O . ASP A 1 256 ? -20.937 -3.028 1.665 1.00 98.56 256 ASP A O 1
ATOM 2077 N N . LEU A 1 257 ? -21.523 -3.269 -0.480 1.00 98.62 257 LEU A N 1
ATOM 2078 C CA . LEU A 1 257 ? -20.401 -2.502 -1.025 1.00 98.62 257 LEU A CA 1
ATOM 2079 C C . LEU A 1 257 ? -20.780 -1.021 -1.142 1.00 98.62 257 LEU A C 1
ATOM 2081 O O . LEU A 1 257 ? -21.778 -0.688 -1.776 1.00 98.62 257 LEU A O 1
ATOM 2085 N N . LEU A 1 258 ? -19.963 -0.136 -0.581 1.00 98.56 258 LEU A N 1
ATOM 2086 C CA . LEU A 1 258 ? -19.984 1.298 -0.863 1.00 98.56 258 LEU A CA 1
ATOM 2087 C C . LEU A 1 258 ? -18.676 1.675 -1.556 1.00 98.56 258 LEU A C 1
ATOM 2089 O O . LEU A 1 258 ? -17.608 1.317 -1.066 1.00 98.56 258 LEU A O 1
ATOM 2093 N N . VAL A 1 259 ? -18.753 2.413 -2.659 1.00 98.50 259 VAL A N 1
ATOM 2094 C CA . VAL A 1 259 ? -17.586 3.003 -3.325 1.00 98.50 259 VAL A CA 1
ATOM 2095 C C . VAL A 1 259 ? -17.776 4.509 -3.386 1.00 98.50 259 VAL A C 1
ATOM 2097 O O . VAL A 1 259 ? -18.749 4.989 -3.958 1.00 98.50 259 VAL A O 1
ATOM 2100 N N . TYR A 1 260 ? -16.851 5.237 -2.777 1.00 98.31 260 TYR A N 1
ATOM 2101 C CA . TYR A 1 260 ? -16.728 6.681 -2.891 1.00 98.31 260 TYR A CA 1
ATOM 2102 C C . TYR A 1 260 ? -15.567 7.002 -3.834 1.00 98.31 260 TYR A C 1
ATOM 2104 O O . TYR A 1 260 ? -14.436 6.589 -3.563 1.00 98.31 260 TYR A O 1
ATOM 2112 N N . ASN A 1 261 ? -15.846 7.727 -4.916 1.00 97.12 261 ASN A N 1
ATOM 2113 C CA . ASN A 1 261 ? -14.859 8.252 -5.849 1.00 97.12 261 ASN A CA 1
ATOM 2114 C C . ASN A 1 261 ? -14.944 9.777 -5.905 1.00 97.12 261 ASN A C 1
ATOM 2116 O O . ASN A 1 261 ? -15.976 10.324 -6.273 1.00 97.12 261 ASN A O 1
ATOM 2120 N N . ASN A 1 262 ? -13.836 10.439 -5.583 1.00 94.88 262 ASN A N 1
ATOM 2121 C CA . ASN A 1 262 ? -13.654 11.880 -5.730 1.00 94.88 262 ASN A CA 1
ATOM 2122 C C . ASN A 1 262 ? -12.515 12.226 -6.704 1.00 94.88 262 ASN A C 1
ATOM 2124 O O . ASN A 1 262 ? -12.027 13.353 -6.734 1.00 94.88 262 ASN A O 1
ATOM 2128 N N . ALA A 1 263 ? -12.057 11.247 -7.486 1.00 94.12 263 ALA A N 1
ATOM 2129 C CA . ALA A 1 263 ? -11.038 11.430 -8.502 1.00 94.12 263 ALA A CA 1
ATOM 2130 C C . ALA A 1 263 ? -11.653 11.221 -9.889 1.00 94.12 263 ALA A C 1
ATOM 2132 O O . ALA A 1 263 ? -11.841 10.081 -10.316 1.00 94.12 263 ALA A O 1
ATOM 2133 N N . ASP A 1 264 ? -11.894 12.313 -10.624 1.00 93.06 264 ASP A N 1
ATOM 2134 C CA . ASP A 1 264 ? -12.413 12.255 -12.005 1.00 93.06 264 ASP A CA 1
ATOM 2135 C C . ASP A 1 264 ? -11.550 11.352 -12.902 1.00 93.06 264 ASP A C 1
ATOM 2137 O O . ASP A 1 264 ? -12.054 10.646 -13.771 1.00 93.06 264 ASP A O 1
ATOM 2141 N N . TYR A 1 265 ? -10.237 11.324 -12.640 1.00 93.50 265 TYR A N 1
ATOM 2142 C CA . TYR A 1 265 ? -9.275 10.462 -13.327 1.00 93.50 265 TYR A CA 1
ATOM 2143 C C . TYR A 1 265 ? -9.634 8.965 -13.263 1.00 93.50 265 TYR A C 1
ATOM 2145 O O . TYR A 1 265 ? -9.313 8.229 -14.189 1.00 93.50 265 TYR A O 1
ATOM 2153 N N . HIS A 1 266 ? -10.317 8.519 -12.203 1.00 94.75 266 HIS A N 1
ATOM 2154 C CA . HIS A 1 266 ? -10.658 7.114 -11.961 1.00 94.75 266 HIS A CA 1
ATOM 2155 C C . HIS A 1 266 ? -12.127 6.768 -12.200 1.00 94.75 266 HIS A C 1
ATOM 2157 O O . HIS A 1 266 ? -12.540 5.651 -11.887 1.00 94.75 266 HIS A O 1
ATOM 2163 N N . GLU A 1 267 ? -12.927 7.675 -12.766 1.00 91.75 267 GLU A N 1
ATOM 2164 C CA . GLU A 1 267 ? -14.357 7.419 -12.977 1.00 91.75 267 GLU A CA 1
ATOM 2165 C C . GLU A 1 267 ? -14.575 6.162 -13.840 1.00 91.75 267 GLU A C 1
ATOM 2167 O O . GLU A 1 267 ? -15.296 5.245 -13.450 1.00 91.75 267 GLU A O 1
ATOM 2172 N N . VAL A 1 268 ? -13.843 6.052 -14.956 1.00 89.12 268 VAL A N 1
ATOM 2173 C CA . VAL A 1 268 ? -13.910 4.889 -15.860 1.00 89.12 268 VAL A CA 1
ATOM 2174 C C . VAL A 1 268 ? -13.409 3.609 -15.182 1.00 89.12 268 VAL A C 1
ATOM 2176 O O . VAL A 1 268 ? -13.998 2.542 -15.366 1.00 89.12 268 VAL A O 1
ATOM 2179 N N . ASP A 1 269 ? -12.349 3.692 -14.373 1.00 93.25 269 ASP A N 1
ATOM 2180 C CA . ASP A 1 269 ? -11.806 2.534 -13.649 1.00 93.25 269 ASP A CA 1
ATOM 2181 C C . ASP A 1 269 ? -12.836 1.965 -12.661 1.00 93.25 269 ASP A C 1
ATOM 2183 O O . ASP A 1 269 ? -13.033 0.747 -12.574 1.00 93.25 269 ASP A O 1
ATOM 2187 N N . VAL A 1 270 ? -13.527 2.853 -11.939 1.00 95.75 270 VAL A N 1
ATOM 2188 C CA . VAL A 1 270 ? -14.576 2.496 -10.978 1.00 95.75 270 VAL A CA 1
ATOM 2189 C C . VAL A 1 270 ? -15.806 1.935 -11.692 1.00 95.75 270 VAL A C 1
ATOM 2191 O O . VAL A 1 270 ? -16.331 0.902 -11.266 1.00 95.75 270 VAL A O 1
ATOM 2194 N N . GLU A 1 271 ? -16.244 2.539 -12.798 1.00 93.69 271 GLU A N 1
ATOM 2195 C CA . GLU A 1 271 ? -17.347 2.019 -13.616 1.00 93.69 271 GLU A CA 1
ATOM 2196 C C . GLU A 1 271 ? -17.059 0.601 -14.132 1.00 93.69 271 GLU A C 1
ATOM 2198 O O . GLU A 1 271 ? -17.893 -0.302 -13.989 1.00 93.69 271 GLU A O 1
ATOM 2203 N N . LEU A 1 272 ? -15.860 0.370 -14.680 1.00 91.12 272 LEU A N 1
ATOM 2204 C CA . LEU A 1 272 ? -15.443 -0.946 -15.167 1.00 91.12 272 LEU A CA 1
ATOM 2205 C C . LEU A 1 272 ? -15.404 -1.974 -14.033 1.00 91.12 272 LEU A C 1
ATOM 2207 O O . LEU A 1 272 ? -15.941 -3.075 -14.189 1.00 91.12 272 LEU A O 1
ATOM 2211 N N . PHE A 1 273 ? -14.846 -1.609 -12.877 1.00 95.50 273 PHE A N 1
ATOM 2212 C CA . PHE A 1 273 ? -14.848 -2.458 -11.688 1.00 95.50 273 PHE A CA 1
ATOM 2213 C C . PHE A 1 273 ? -16.271 -2.861 -11.278 1.00 95.50 273 PHE A C 1
ATOM 2215 O O . PHE A 1 273 ? -16.567 -4.052 -11.144 1.00 95.50 273 PHE A O 1
ATOM 2222 N N . LEU A 1 274 ? -17.174 -1.888 -11.138 1.00 95.94 274 LEU A N 1
ATOM 2223 C CA . LEU A 1 274 ? -18.547 -2.126 -10.699 1.00 95.94 274 LEU A CA 1
ATOM 2224 C C . LEU A 1 274 ? -19.357 -2.924 -11.722 1.00 95.94 274 LEU A C 1
ATOM 2226 O O . LEU A 1 274 ? -20.087 -3.841 -11.335 1.00 95.94 274 LEU A O 1
ATOM 2230 N N . SER A 1 275 ? -19.197 -2.651 -13.018 1.00 93.31 275 SER A N 1
ATOM 2231 C CA . SER A 1 275 ? -19.852 -3.427 -14.081 1.00 93.31 275 SER A CA 1
ATOM 2232 C C . SER A 1 275 ? -19.442 -4.906 -14.060 1.00 93.31 275 SER A C 1
ATOM 2234 O O . SER A 1 275 ? -20.241 -5.781 -14.386 1.00 93.31 275 SER A O 1
ATOM 2236 N N . GLY A 1 276 ? -18.217 -5.199 -13.612 1.00 90.88 276 GLY A N 1
ATOM 2237 C CA . GLY A 1 276 ? -17.667 -6.548 -13.556 1.00 90.88 276 GLY A CA 1
ATOM 2238 C C . GLY A 1 276 ? -17.997 -7.346 -12.292 1.00 90.88 276 GLY A C 1
ATOM 2239 O O . GLY A 1 276 ? -17.638 -8.526 -12.237 1.00 90.88 276 GLY A O 1
ATOM 2240 N N . CYS A 1 277 ? -18.597 -6.750 -11.253 1.00 93.31 277 CYS A N 1
ATOM 2241 C CA . CYS A 1 277 ? -18.893 -7.482 -10.011 1.00 93.31 277 CYS A CA 1
ATOM 2242 C C . CYS A 1 277 ? -20.107 -7.022 -9.198 1.00 93.31 277 CYS A C 1
ATOM 2244 O O . CYS A 1 277 ? -20.408 -7.668 -8.198 1.00 93.31 277 CYS A O 1
ATOM 2246 N N . SER A 1 278 ? -20.797 -5.940 -9.562 1.00 95.12 278 SER A N 1
ATOM 2247 C CA . SER A 1 278 ? -21.892 -5.375 -8.751 1.00 95.12 278 SER A CA 1
ATOM 2248 C C . SER A 1 278 ? -22.985 -6.392 -8.401 1.00 95.12 278 SER A C 1
ATOM 2250 O O . SER A 1 278 ? -23.375 -6.477 -7.238 1.00 95.12 278 SER A O 1
ATOM 2252 N N . ASP A 1 279 ? -23.388 -7.232 -9.358 1.00 96.62 279 ASP A N 1
ATOM 2253 C CA . ASP A 1 279 ? -24.401 -8.287 -9.178 1.00 96.62 279 ASP A CA 1
ATOM 2254 C C . ASP A 1 279 ? -23.977 -9.418 -8.215 1.00 96.62 279 ASP A C 1
ATOM 2256 O O . ASP A 1 279 ? -24.809 -10.215 -7.769 1.00 96.62 279 ASP A O 1
ATOM 2260 N N . GLU A 1 280 ? -22.684 -9.530 -7.891 1.00 97.31 280 GLU A N 1
ATOM 2261 C CA . GLU A 1 280 ? -22.175 -10.520 -6.934 1.00 97.31 280 GLU A CA 1
ATOM 2262 C C . GLU A 1 280 ? -22.411 -10.079 -5.476 1.00 97.31 280 GLU A C 1
ATOM 2264 O O . GLU A 1 280 ? -22.536 -10.926 -4.580 1.00 97.31 280 GLU A O 1
ATOM 2269 N N . TYR A 1 281 ? -22.467 -8.764 -5.235 1.00 98.06 281 TYR A N 1
ATOM 2270 C CA . TYR A 1 281 ? -22.614 -8.166 -3.908 1.00 98.06 281 TYR A CA 1
ATOM 2271 C C . TYR A 1 281 ? -24.071 -8.152 -3.439 1.00 98.06 281 TYR A C 1
ATOM 2273 O O . TYR A 1 281 ? -25.013 -8.208 -4.226 1.00 98.06 281 TYR A O 1
ATOM 2281 N N . ARG A 1 282 ? -24.279 -8.080 -2.120 1.00 97.38 282 ARG A N 1
ATOM 2282 C CA . ARG A 1 282 ? -25.630 -8.007 -1.538 1.00 97.38 282 ARG A CA 1
ATOM 2283 C C . ARG A 1 282 ? -26.337 -6.697 -1.886 1.00 97.38 282 ARG A C 1
ATOM 2285 O O . ARG A 1 282 ? -27.540 -6.701 -2.139 1.00 97.38 282 ARG A O 1
ATOM 2292 N N . SER A 1 283 ? -25.589 -5.600 -1.879 1.00 97.94 283 SER A N 1
ATOM 2293 C CA . SER A 1 283 ? -26.003 -4.291 -2.378 1.00 97.94 283 SER A CA 1
ATOM 2294 C C . SER A 1 283 ? -24.774 -3.490 -2.785 1.00 97.94 283 SER A C 1
ATOM 2296 O O . SER A 1 283 ? -23.694 -3.714 -2.238 1.00 97.94 283 SER A O 1
ATOM 2298 N N . VAL A 1 284 ? -24.953 -2.526 -3.686 1.00 98.06 284 VAL A N 1
ATOM 2299 C CA . VAL A 1 284 ? -23.908 -1.585 -4.098 1.00 98.06 284 VAL A CA 1
ATOM 2300 C C . VAL A 1 284 ? -24.429 -0.160 -3.944 1.00 98.06 284 VAL A C 1
ATOM 2302 O O . VAL A 1 284 ? -25.559 0.140 -4.325 1.00 98.06 284 VAL A O 1
ATOM 2305 N N . THR A 1 285 ? -23.620 0.715 -3.362 1.00 97.62 285 THR A N 1
ATOM 2306 C CA . THR A 1 285 ? -23.843 2.161 -3.282 1.00 97.62 285 THR A CA 1
ATOM 2307 C C . THR A 1 285 ? -22.622 2.856 -3.862 1.00 97.62 285 THR A C 1
ATOM 2309 O O . THR A 1 285 ? -21.497 2.518 -3.503 1.00 97.62 285 THR A O 1
ATOM 2312 N N . VAL A 1 286 ? -22.838 3.806 -4.765 1.00 96.62 286 VAL A N 1
ATOM 2313 C CA . VAL A 1 286 ? -21.766 4.577 -5.397 1.00 96.62 286 VAL A CA 1
ATOM 2314 C C . VAL A 1 286 ? -21.983 6.034 -5.055 1.00 96.62 286 VAL A C 1
ATOM 2316 O O . VAL A 1 286 ? -23.116 6.509 -5.108 1.00 96.62 286 VAL A O 1
ATOM 2319 N N . ILE A 1 287 ? -20.904 6.703 -4.679 1.00 96.12 287 ILE A N 1
ATOM 2320 C CA . ILE A 1 287 ? -20.861 8.143 -4.495 1.00 96.12 287 ILE A CA 1
ATOM 2321 C C . ILE A 1 287 ? -19.739 8.646 -5.394 1.00 96.12 287 ILE A C 1
ATOM 2323 O O . ILE A 1 287 ? -18.579 8.301 -5.182 1.00 96.12 287 ILE A O 1
ATOM 2327 N N . SER A 1 288 ? -20.118 9.378 -6.428 1.00 92.75 288 SER A N 1
ATOM 2328 C CA . SER A 1 288 ? -19.248 9.874 -7.493 1.00 92.75 288 SER A CA 1
ATOM 2329 C C . SER A 1 288 ? -18.816 11.316 -7.236 1.00 92.75 288 SER A C 1
ATOM 2331 O O . SER A 1 288 ? -19.320 11.982 -6.327 1.00 92.75 288 SER A O 1
ATOM 2333 N N . THR A 1 289 ? -17.947 11.837 -8.099 1.00 87.88 289 THR A N 1
ATOM 2334 C CA . THR A 1 289 ? -17.536 13.248 -8.065 1.00 87.88 289 THR A CA 1
ATOM 2335 C C . THR A 1 289 ? -18.720 14.200 -8.274 1.00 87.88 289 THR A C 1
ATOM 2337 O O . THR A 1 289 ? -18.757 15.281 -7.688 1.00 87.88 289 THR A O 1
ATOM 2340 N N . ASN A 1 290 ? -19.750 13.771 -9.017 1.00 87.69 290 ASN A N 1
ATOM 2341 C CA . ASN A 1 290 ? -20.970 14.549 -9.271 1.00 87.69 290 ASN A CA 1
ATOM 2342 C C . ASN A 1 290 ? -21.842 14.768 -8.026 1.00 87.69 290 ASN A C 1
ATOM 2344 O O . ASN A 1 290 ? -22.708 15.642 -8.035 1.00 87.69 290 ASN A O 1
ATOM 2348 N N . ASP A 1 291 ? -21.650 13.973 -6.972 1.00 88.81 291 ASP A N 1
ATOM 2349 C CA . ASP A 1 291 ? -22.400 14.115 -5.723 1.00 88.81 291 ASP A CA 1
ATOM 2350 C C . ASP A 1 291 ? -21.839 15.242 -4.829 1.00 88.81 291 ASP A C 1
ATOM 2352 O O . ASP A 1 291 ? -22.434 15.548 -3.794 1.00 88.81 291 ASP A O 1
ATOM 2356 N N . GLU A 1 292 ? -20.708 15.855 -5.219 1.00 85.06 292 GLU A N 1
ATOM 2357 C CA . GLU A 1 292 ? -20.045 16.993 -4.552 1.00 85.06 292 GLU A CA 1
ATOM 2358 C C . GLU A 1 292 ? -19.846 16.793 -3.034 1.00 85.06 292 GLU A C 1
ATOM 2360 O O . GLU A 1 292 ? -19.862 17.737 -2.237 1.00 85.06 292 GLU A O 1
ATOM 2365 N N . MET A 1 293 ? -19.674 15.541 -2.603 1.00 89.62 293 MET A N 1
ATOM 2366 C CA . MET A 1 293 ? -19.540 15.196 -1.194 1.00 89.62 293 MET A CA 1
ATOM 2367 C C . MET A 1 293 ? -18.067 15.124 -0.792 1.00 89.62 293 MET A C 1
ATOM 2369 O O . MET A 1 293 ? -17.283 14.437 -1.432 1.00 89.62 293 MET A O 1
ATOM 2373 N N . THR A 1 294 ? -17.693 15.776 0.313 1.00 90.12 294 THR A N 1
ATOM 2374 C CA . THR A 1 294 ? -16.318 15.707 0.834 1.00 90.12 294 THR A CA 1
ATOM 2375 C C . THR A 1 294 ? -15.987 14.313 1.362 1.00 90.12 294 THR A C 1
ATOM 2377 O O . THR A 1 294 ? -16.861 13.588 1.854 1.00 90.12 294 THR A O 1
ATOM 2380 N N . GLY A 1 295 ? -14.701 13.954 1.383 1.00 89.56 295 GLY A N 1
ATOM 2381 C CA . GLY A 1 295 ? -14.279 12.643 1.884 1.00 89.56 295 GLY A CA 1
ATOM 2382 C C . GLY A 1 295 ? -14.612 12.421 3.368 1.00 89.56 295 GLY A C 1
ATOM 2383 O O . GLY A 1 295 ? -14.885 11.298 3.796 1.00 89.56 295 GLY A O 1
ATOM 2384 N N . THR A 1 296 ? -14.672 13.490 4.168 1.00 91.81 296 THR A N 1
ATOM 2385 C CA . THR A 1 296 ? -15.132 13.427 5.567 1.00 91.81 296 THR A CA 1
ATOM 2386 C C . THR A 1 296 ? -16.631 13.151 5.666 1.00 91.81 296 THR A C 1
ATOM 2388 O O . THR A 1 296 ? -17.053 12.292 6.449 1.00 91.81 296 THR A O 1
ATOM 2391 N N . ALA A 1 297 ? -17.448 13.820 4.847 1.00 92.06 297 ALA A N 1
ATOM 2392 C CA . ALA A 1 297 ? -18.878 13.537 4.769 1.00 92.06 297 ALA A CA 1
ATOM 2393 C C . ALA A 1 297 ? -19.139 12.104 4.272 1.00 92.06 297 ALA A C 1
ATOM 2395 O O . ALA A 1 297 ? -19.977 11.407 4.846 1.00 92.06 297 ALA A O 1
ATOM 2396 N N . ALA A 1 298 ? -18.347 11.617 3.312 1.00 94.50 298 ALA A N 1
ATOM 2397 C CA . ALA A 1 298 ? -18.434 10.255 2.795 1.00 94.50 298 ALA A CA 1
ATOM 2398 C C . ALA A 1 298 ? -18.203 9.182 3.861 1.00 94.50 298 ALA A C 1
ATOM 2400 O O . ALA A 1 298 ? -18.989 8.240 3.989 1.00 94.50 298 ALA A O 1
ATOM 2401 N N . ARG A 1 299 ? -17.153 9.329 4.675 1.00 95.31 299 ARG A N 1
ATOM 2402 C CA . ARG A 1 299 ? -16.846 8.359 5.739 1.00 95.31 299 ARG A CA 1
ATOM 2403 C C . ARG A 1 299 ? -17.885 8.367 6.854 1.00 95.31 299 ARG A C 1
ATOM 2405 O O . ARG A 1 299 ? -18.236 7.305 7.367 1.00 95.31 299 ARG A O 1
ATOM 2412 N N . ASN A 1 300 ? -18.418 9.538 7.201 1.00 95.06 300 ASN A N 1
ATOM 2413 C CA . ASN A 1 300 ? -19.540 9.626 8.134 1.00 95.06 300 ASN A CA 1
ATOM 2414 C C . ASN A 1 300 ? -20.812 8.983 7.552 1.00 95.06 300 ASN A C 1
ATOM 2416 O O . ASN A 1 300 ? -21.471 8.223 8.255 1.00 95.06 300 ASN A O 1
ATOM 2420 N N . SER A 1 301 ? -21.102 9.198 6.265 1.00 95.12 301 SER A N 1
ATOM 2421 C CA . SER A 1 301 ? -22.222 8.548 5.568 1.00 95.12 301 SER A CA 1
ATOM 2422 C C . SER A 1 301 ? -22.099 7.019 5.590 1.00 95.12 301 SER A C 1
ATOM 2424 O O . SER A 1 301 ? -23.075 6.319 5.855 1.00 95.12 301 SER A O 1
ATOM 2426 N N . ALA A 1 302 ? -20.886 6.475 5.438 1.00 97.38 302 ALA A N 1
ATOM 2427 C CA . ALA A 1 302 ? -20.652 5.037 5.575 1.00 97.38 302 ALA A CA 1
ATOM 2428 C C . ALA A 1 302 ? -20.971 4.510 6.992 1.00 97.38 302 ALA A C 1
ATOM 2430 O O . ALA A 1 302 ? -21.543 3.424 7.125 1.00 97.38 302 ALA A O 1
ATOM 2431 N N . ILE A 1 303 ? -20.662 5.272 8.051 1.00 97.38 303 ILE A N 1
ATOM 2432 C CA . ILE A 1 303 ? -21.060 4.928 9.430 1.00 97.38 303 ILE A CA 1
ATOM 2433 C C . ILE A 1 303 ? -22.588 4.927 9.559 1.00 97.38 303 ILE A C 1
ATOM 2435 O O . ILE A 1 303 ? -23.157 3.968 10.092 1.00 97.38 303 ILE A O 1
ATOM 2439 N N . ASP A 1 304 ? -23.247 5.962 9.039 1.00 95.81 304 ASP A N 1
ATOM 2440 C CA . ASP A 1 304 ? -24.703 6.107 9.085 1.00 95.81 304 ASP A CA 1
ATOM 2441 C C . ASP A 1 304 ? -25.395 4.957 8.337 1.00 95.81 304 ASP A C 1
ATOM 2443 O O . ASP A 1 304 ? -26.338 4.346 8.850 1.00 95.81 304 ASP A O 1
ATOM 2447 N N . GLN A 1 305 ? -24.880 4.580 7.165 1.00 96.19 305 GLN A N 1
ATOM 2448 C CA . GLN A 1 305 ? -25.392 3.462 6.378 1.00 96.19 305 GLN A CA 1
ATOM 2449 C C . GLN A 1 305 ? -25.222 2.121 7.100 1.00 96.19 305 GLN A C 1
ATOM 2451 O O . GLN A 1 305 ? -26.168 1.323 7.125 1.00 96.19 305 GLN A O 1
ATOM 2456 N N . CYS A 1 306 ? -24.078 1.872 7.749 1.00 96.56 306 CYS A N 1
ATOM 2457 C CA . CYS A 1 306 ? -23.891 0.642 8.522 1.00 96.56 306 CYS A CA 1
ATOM 2458 C C . CYS A 1 306 ? -24.853 0.596 9.716 1.00 96.56 306 CYS A C 1
ATOM 2460 O O . CYS A 1 306 ? -25.446 -0.447 10.010 1.00 96.56 306 CYS A O 1
ATOM 2462 N N . LEU A 1 307 ? -25.053 1.733 10.391 1.00 95.00 307 LEU A N 1
ATOM 2463 C CA . LEU A 1 307 ? -25.994 1.842 11.502 1.00 95.00 307 LEU A CA 1
ATOM 2464 C C . LEU A 1 307 ? -27.435 1.546 11.054 1.00 95.00 307 LEU A C 1
ATOM 2466 O O . LEU A 1 307 ? -28.140 0.787 11.723 1.00 95.00 307 LEU A O 1
ATOM 2470 N N . LEU A 1 308 ? -27.861 2.102 9.916 1.00 94.69 308 LEU A N 1
ATOM 2471 C CA . LEU A 1 308 ? -29.201 1.907 9.352 1.00 94.69 308 LEU A CA 1
ATOM 2472 C C . LEU A 1 308 ? -29.431 0.470 8.866 1.00 94.69 308 LEU A C 1
ATOM 2474 O O . LEU A 1 308 ? -30.469 -0.127 9.161 1.00 94.69 308 LEU A O 1
ATOM 2478 N N . SER A 1 309 ? -28.454 -0.103 8.162 1.00 93.00 309 SER A N 1
ATOM 2479 C CA . SER A 1 309 ? -28.498 -1.484 7.658 1.00 93.00 309 SER A CA 1
ATOM 2480 C C . SER A 1 309 ? -28.291 -2.539 8.751 1.00 93.00 3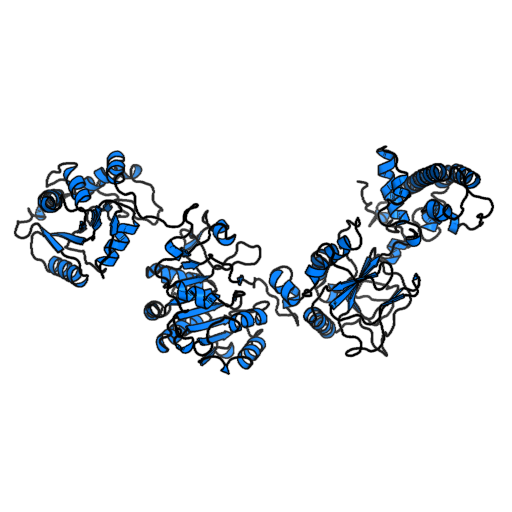09 SER A C 1
ATOM 2482 O O . SER A 1 309 ? -28.539 -3.724 8.513 1.00 93.00 309 SER A O 1
ATOM 2484 N N . LYS A 1 310 ? -27.878 -2.116 9.957 1.00 94.00 310 LYS A N 1
ATOM 2485 C CA . LYS A 1 310 ? -27.471 -2.980 11.076 1.00 94.00 310 LYS A CA 1
ATOM 2486 C C . LYS A 1 310 ? -26.357 -3.941 10.663 1.00 94.00 310 LYS A C 1
ATOM 2488 O O . LYS A 1 310 ? -26.403 -5.132 10.985 1.00 94.00 310 LYS A O 1
ATOM 2493 N N . CYS A 1 311 ? -25.374 -3.418 9.934 1.00 94.25 311 CYS A N 1
ATOM 2494 C CA . CYS A 1 311 ? -24.222 -4.190 9.503 1.00 94.25 311 CYS A CA 1
ATOM 2495 C C . CYS A 1 311 ? -23.457 -4.724 10.731 1.00 94.25 311 CYS A C 1
ATOM 2497 O O . CYS A 1 311 ? -23.338 -4.046 11.756 1.00 94.25 311 CYS A O 1
ATOM 2499 N N . ALA A 1 312 ? -22.982 -5.971 10.672 1.00 97.12 312 ALA A N 1
ATOM 2500 C CA . ALA A 1 312 ? -22.252 -6.570 11.789 1.00 97.12 312 ALA A CA 1
ATOM 2501 C C . ALA A 1 312 ? -20.831 -6.005 11.888 1.00 97.12 312 ALA A C 1
ATOM 2503 O O . ALA A 1 312 ? -20.303 -5.878 12.991 1.00 97.12 312 ALA A O 1
ATOM 2504 N N . TYR A 1 313 ? -20.243 -5.633 10.749 1.00 98.44 313 TYR A N 1
ATOM 2505 C CA . TYR A 1 313 ? -18.946 -4.974 10.670 1.00 98.44 313 TYR A CA 1
ATOM 2506 C C . TYR A 1 313 ? -18.911 -3.954 9.536 1.00 98.44 313 TYR A C 1
ATOM 2508 O O . TYR A 1 313 ? -19.405 -4.238 8.448 1.00 98.44 313 TYR A O 1
ATOM 2516 N N . LEU A 1 314 ? -18.271 -2.813 9.774 1.00 98.69 314 LEU A N 1
ATOM 2517 C CA . LEU A 1 314 ? -17.911 -1.838 8.747 1.00 98.69 314 LEU A CA 1
ATOM 2518 C C . LEU A 1 314 ? -16.417 -1.970 8.461 1.00 98.69 314 LEU A C 1
ATOM 2520 O O . LEU A 1 314 ? -15.606 -1.849 9.379 1.00 98.69 314 LEU A O 1
ATOM 2524 N N . PHE A 1 315 ? -16.053 -2.235 7.214 1.00 98.81 315 PHE A N 1
ATOM 2525 C CA . PHE A 1 315 ? -14.675 -2.372 6.773 1.00 98.81 315 PHE A CA 1
ATOM 2526 C C . PHE A 1 315 ? -14.305 -1.200 5.865 1.00 98.81 315 PHE A C 1
ATOM 2528 O O . PHE A 1 315 ? -14.776 -1.119 4.733 1.00 98.81 315 PHE A O 1
ATOM 2535 N N . PHE A 1 316 ? -13.485 -0.287 6.385 1.00 98.44 316 PHE A N 1
ATOM 2536 C CA . PHE A 1 316 ? -12.928 0.831 5.629 1.00 98.44 316 PHE A CA 1
ATOM 2537 C C . PHE A 1 316 ? -11.704 0.368 4.843 1.00 98.44 316 PHE A C 1
ATOM 2539 O O . PHE A 1 316 ? -10.842 -0.302 5.418 1.00 98.44 316 PHE A O 1
ATOM 2546 N N . VAL A 1 317 ? -11.629 0.740 3.563 1.00 98.62 317 VAL A N 1
ATOM 2547 C CA . VAL A 1 317 ? -10.473 0.496 2.689 1.00 98.62 317 VAL A CA 1
ATOM 2548 C C . VAL A 1 317 ? -10.252 1.714 1.789 1.00 98.62 317 VAL A C 1
ATOM 2550 O O . VAL A 1 317 ? -11.126 2.085 1.016 1.00 98.62 317 VAL A O 1
ATOM 2553 N N . ASP A 1 318 ? -9.087 2.336 1.864 1.00 98.12 318 ASP A N 1
ATOM 2554 C CA . ASP A 1 318 ? -8.720 3.448 0.988 1.00 98.12 318 ASP A CA 1
ATOM 2555 C C . ASP A 1 318 ? -8.134 2.934 -0.333 1.00 98.12 318 ASP A C 1
ATOM 2557 O O . ASP A 1 318 ? -7.576 1.839 -0.393 1.00 98.12 318 ASP A O 1
ATOM 2561 N N . GLY A 1 319 ? -8.243 3.722 -1.403 1.00 97.25 319 GLY A N 1
ATOM 2562 C CA . GLY A 1 319 ? -7.854 3.308 -2.754 1.00 97.25 319 GLY A CA 1
ATOM 2563 C C . GLY A 1 319 ? -6.380 2.916 -2.886 1.00 97.25 319 GLY A C 1
ATOM 2564 O O . GLY A 1 319 ? -6.047 2.079 -3.716 1.00 97.25 319 GLY A O 1
ATOM 2565 N N . ASN A 1 320 ? -5.501 3.453 -2.034 1.00 97.19 320 ASN A N 1
ATOM 2566 C CA . ASN A 1 320 ? -4.070 3.130 -2.019 1.00 97.19 320 ASN A CA 1
ATOM 2567 C C . ASN A 1 320 ? -3.724 1.832 -1.262 1.00 97.19 320 ASN A C 1
ATOM 2569 O O . ASN A 1 320 ? -2.545 1.541 -1.041 1.00 97.19 320 ASN A O 1
ATOM 2573 N N . VAL A 1 321 ? -4.722 1.066 -0.819 1.00 98.44 321 VAL A N 1
ATOM 2574 C CA . VAL A 1 321 ? -4.542 -0.181 -0.072 1.00 98.44 321 VAL A CA 1
ATOM 2575 C C . VAL A 1 321 ? -4.613 -1.387 -1.005 1.00 98.44 321 VAL A C 1
ATOM 2577 O O . VAL A 1 321 ? -5.640 -1.644 -1.628 1.00 98.44 321 VAL A O 1
ATOM 2580 N N . HIS A 1 322 ? -3.548 -2.192 -1.039 1.00 98.44 322 HIS A N 1
ATOM 2581 C CA . HIS A 1 322 ? -3.500 -3.444 -1.802 1.00 98.44 322 HIS A CA 1
ATOM 2582 C C . HIS A 1 322 ? -3.529 -4.645 -0.845 1.00 98.44 322 HIS A C 1
ATOM 2584 O O . HIS A 1 322 ? -2.508 -5.005 -0.255 1.00 98.44 322 HIS A O 1
ATOM 2590 N N . LEU A 1 323 ? -4.692 -5.290 -0.688 1.00 98.00 323 LEU A N 1
ATOM 2591 C CA . LEU A 1 323 ? -4.885 -6.452 0.198 1.00 98.00 323 LEU A CA 1
ATOM 2592 C C . LEU A 1 323 ? -4.529 -7.758 -0.520 1.00 98.00 323 LEU A C 1
ATOM 2594 O O . LEU A 1 323 ? -5.395 -8.516 -0.948 1.00 98.00 323 LEU A O 1
ATOM 2598 N N . THR A 1 324 ? -3.234 -8.025 -0.674 1.00 96.31 324 THR A N 1
ATOM 2599 C CA . THR A 1 324 ? -2.747 -9.188 -1.436 1.00 96.31 324 THR A CA 1
ATOM 2600 C C . THR A 1 324 ? -3.049 -10.544 -0.791 1.00 96.31 324 THR A C 1
ATOM 2602 O O . THR A 1 324 ? -2.921 -11.561 -1.472 1.00 96.31 324 THR A O 1
ATOM 2605 N N . ASP A 1 325 ? -3.474 -10.578 0.477 1.00 97.75 325 ASP A N 1
ATOM 2606 C CA . ASP A 1 325 ? -3.987 -11.774 1.151 1.00 97.75 325 ASP A CA 1
ATOM 2607 C C . ASP A 1 325 ? -5.535 -11.814 1.146 1.00 97.75 325 ASP A C 1
ATOM 2609 O O . ASP A 1 325 ? -6.169 -11.068 1.910 1.00 97.75 325 ASP A O 1
ATOM 2613 N N . PRO A 1 326 ? -6.163 -12.719 0.362 1.00 97.81 326 PRO A N 1
ATOM 2614 C CA . PRO A 1 326 ? -7.620 -12.867 0.288 1.00 97.81 326 PRO A CA 1
ATOM 2615 C C . PRO A 1 326 ? -8.304 -13.175 1.627 1.00 97.81 326 PRO A C 1
ATOM 2617 O O . PRO A 1 326 ? -9.491 -12.892 1.790 1.00 97.81 326 PRO A O 1
ATOM 2620 N N . GLU A 1 327 ? -7.583 -13.741 2.601 1.00 96.94 327 GLU A N 1
ATOM 2621 C CA . GLU A 1 327 ? -8.134 -14.130 3.906 1.00 96.94 327 GLU A CA 1
ATOM 2622 C C . GLU A 1 327 ? -8.267 -12.950 4.881 1.00 96.94 327 GLU A C 1
ATOM 2624 O O . GLU A 1 327 ? -8.830 -13.110 5.967 1.00 96.94 327 GLU A O 1
ATOM 2629 N N . THR A 1 328 ? -7.768 -11.763 4.516 1.00 97.94 328 THR A N 1
ATOM 2630 C CA . THR A 1 328 ? -7.631 -10.614 5.425 1.00 97.94 328 THR A CA 1
ATOM 2631 C C . THR A 1 328 ? -8.923 -10.292 6.178 1.00 97.94 328 THR A C 1
ATOM 2633 O O . THR A 1 328 ? -8.900 -10.184 7.402 1.00 97.94 328 THR A O 1
ATOM 2636 N N . LEU A 1 329 ? -10.065 -10.190 5.488 1.00 98.12 329 LEU A N 1
ATOM 2637 C CA . LEU A 1 329 ? -11.338 -9.841 6.132 1.00 98.12 329 LEU A CA 1
ATOM 2638 C C . LEU A 1 329 ? -11.792 -10.901 7.150 1.00 98.12 329 LEU A C 1
ATOM 2640 O O . LEU A 1 329 ? -12.208 -10.550 8.254 1.00 98.12 329 LEU A O 1
ATOM 2644 N N . LYS A 1 330 ? -11.679 -12.192 6.812 1.00 96.56 330 LYS A N 1
ATOM 2645 C CA . LYS A 1 330 ? -12.031 -13.286 7.732 1.00 96.56 330 LYS A CA 1
ATOM 2646 C C . LYS A 1 330 ? -11.143 -13.253 8.965 1.00 96.56 330 LYS A C 1
ATOM 2648 O O . LYS A 1 330 ? -11.663 -13.259 10.076 1.00 96.56 330 LYS A O 1
ATOM 2653 N N . ASP A 1 331 ? -9.832 -13.129 8.773 1.00 94.69 331 ASP A N 1
ATOM 2654 C CA . ASP A 1 331 ? -8.882 -13.109 9.881 1.00 94.69 331 ASP A CA 1
ATOM 2655 C C . ASP A 1 331 ? -9.139 -11.910 10.815 1.00 94.69 331 ASP A C 1
ATOM 2657 O O . ASP A 1 331 ? -9.078 -12.073 12.032 1.00 94.69 331 ASP A O 1
ATOM 2661 N N . LEU A 1 332 ? -9.481 -10.727 10.286 1.00 96.31 332 LEU A N 1
ATOM 2662 C CA . LEU A 1 332 ? -9.847 -9.560 11.105 1.00 96.31 332 LEU A CA 1
ATOM 2663 C C . LEU A 1 332 ? -11.145 -9.784 11.901 1.00 96.31 332 LEU A C 1
ATOM 2665 O O . LEU A 1 332 ? -11.204 -9.425 13.079 1.00 96.31 332 LEU A O 1
ATOM 2669 N N . ILE A 1 333 ? -12.166 -10.399 11.294 1.00 96.19 333 ILE A N 1
ATOM 2670 C CA . ILE A 1 333 ? -13.424 -10.751 11.975 1.00 96.19 333 ILE A CA 1
ATOM 2671 C C . ILE A 1 333 ? -13.160 -11.768 13.093 1.00 96.19 333 ILE A C 1
ATOM 2673 O O . ILE A 1 333 ? -13.616 -11.576 14.222 1.00 96.19 333 ILE A O 1
ATOM 2677 N N . GLU A 1 334 ? -12.379 -12.813 12.810 1.00 93.88 334 GLU A N 1
ATOM 2678 C CA . GLU A 1 334 ? -12.047 -13.879 13.763 1.00 93.88 334 GLU A CA 1
ATOM 2679 C C . GLU A 1 334 ? -11.251 -13.371 14.976 1.00 93.88 334 GLU A C 1
ATOM 2681 O O . GLU A 1 334 ? -11.395 -13.911 16.076 1.00 93.88 334 GLU A O 1
ATOM 2686 N N . GLN A 1 335 ? -10.484 -12.282 14.835 1.00 89.69 335 GLN A N 1
ATOM 2687 C CA . GLN A 1 335 ? -9.824 -11.631 15.974 1.00 89.69 335 GLN A CA 1
ATOM 2688 C C . GLN A 1 335 ? -10.800 -10.995 16.971 1.00 89.69 335 GLN A C 1
ATOM 2690 O O . GLN A 1 335 ? -10.409 -10.758 18.112 1.00 89.69 335 GLN A O 1
ATOM 2695 N N . ASN A 1 336 ? -12.050 -10.723 16.580 1.00 86.12 336 ASN A N 1
ATOM 2696 C CA . ASN A 1 336 ? -13.111 -10.247 17.470 1.00 86.12 336 ASN A CA 1
ATOM 2697 C C . ASN A 1 336 ? -12.684 -9.047 18.345 1.00 86.12 336 ASN A C 1
ATOM 2699 O O . ASN A 1 336 ? -12.614 -9.117 19.577 1.00 86.12 336 ASN A O 1
ATOM 2703 N N . ARG A 1 337 ? -12.324 -7.940 17.690 1.00 83.50 337 ARG A N 1
ATOM 2704 C CA . ARG A 1 337 ? -11.975 -6.663 18.332 1.00 83.50 337 ARG A CA 1
ATOM 2705 C C . ARG A 1 337 ? -12.933 -5.565 17.883 1.00 83.50 337 ARG A C 1
ATOM 2707 O O . ARG A 1 337 ? -13.556 -5.666 16.832 1.00 83.50 337 ARG A O 1
ATOM 2714 N N . THR A 1 338 ? -13.055 -4.513 18.692 1.00 85.38 338 THR A N 1
ATOM 2715 C CA . THR A 1 338 ? -13.956 -3.384 18.412 1.00 85.38 338 THR A CA 1
ATOM 2716 C C . THR A 1 338 ? -13.524 -2.577 17.195 1.00 85.38 338 THR A C 1
ATOM 2718 O O . THR A 1 338 ? -14.374 -2.226 16.382 1.00 85.38 338 THR A O 1
ATOM 2721 N N . ILE A 1 339 ? -12.226 -2.283 17.083 1.00 94.25 339 ILE A N 1
ATOM 2722 C CA . ILE A 1 339 ? -11.604 -1.601 15.945 1.00 94.25 339 ILE A CA 1
ATOM 2723 C C . ILE A 1 339 ? -10.260 -2.279 15.690 1.00 94.25 339 ILE A C 1
ATOM 2725 O O . ILE A 1 339 ? -9.446 -2.381 16.610 1.00 94.25 339 ILE A O 1
ATOM 2729 N N . LEU A 1 340 ? -10.034 -2.762 14.471 1.00 95.38 340 LEU A N 1
ATOM 2730 C CA . LEU A 1 340 ? -8.857 -3.551 14.129 1.00 95.38 340 LEU A CA 1
ATOM 2731 C C . LEU A 1 340 ? -8.364 -3.260 12.714 1.00 95.38 340 LEU A C 1
ATOM 2733 O O . LEU A 1 340 ? -9.087 -3.480 11.746 1.00 95.38 340 LEU A O 1
ATOM 2737 N N . ALA A 1 341 ? -7.108 -2.854 12.597 1.00 98.19 341 ALA A N 1
ATOM 2738 C CA . ALA A 1 341 ? -6.404 -2.702 11.335 1.00 98.19 341 ALA A CA 1
ATOM 2739 C C . ALA A 1 341 ? -5.474 -3.905 11.078 1.00 98.19 341 ALA A C 1
ATOM 2741 O O . ALA A 1 341 ? -4.790 -4.363 12.003 1.00 98.19 341 ALA A O 1
ATOM 2742 N N . PRO A 1 342 ? -5.390 -4.425 9.842 1.00 97.88 342 PRO A N 1
ATOM 2743 C CA . PRO A 1 342 ? -4.211 -5.171 9.427 1.00 97.88 342 PRO A CA 1
ATOM 2744 C C . PRO A 1 342 ? -3.027 -4.199 9.329 1.00 97.88 342 PRO A C 1
ATOM 2746 O O . PRO A 1 342 ? -3.194 -3.066 8.878 1.00 97.88 342 PRO A O 1
ATOM 2749 N N . MET A 1 343 ? -1.836 -4.624 9.746 1.00 96.75 343 MET A N 1
ATOM 2750 C CA . MET A 1 343 ? -0.638 -3.802 9.577 1.00 96.75 343 MET A CA 1
ATOM 2751 C C . MET A 1 343 ? -0.202 -3.802 8.112 1.00 96.75 343 MET A C 1
ATOM 2753 O O . MET A 1 343 ? 0.178 -4.853 7.594 1.00 96.75 343 MET A O 1
ATOM 2757 N N . LEU A 1 344 ? -0.216 -2.630 7.477 1.00 97.88 344 LEU A N 1
ATOM 2758 C CA . LEU A 1 344 ? 0.290 -2.421 6.123 1.00 97.88 344 LEU A CA 1
ATOM 2759 C C . LEU A 1 344 ? 1.364 -1.332 6.124 1.00 97.88 344 LEU A C 1
ATOM 2761 O O . LEU A 1 344 ? 1.215 -0.302 6.783 1.00 97.88 344 LEU A O 1
ATOM 2765 N N . SER A 1 345 ? 2.413 -1.537 5.335 1.00 96.31 345 SER A N 1
ATOM 2766 C CA . SER A 1 345 ? 3.463 -0.551 5.078 1.00 96.31 345 SER A CA 1
ATOM 2767 C C . SER A 1 345 ? 3.702 -0.375 3.583 1.00 96.31 345 SER A C 1
ATOM 2769 O O . SER A 1 345 ? 3.338 -1.230 2.770 1.00 96.31 345 SER A O 1
ATOM 2771 N N . GLN A 1 346 ? 4.293 0.758 3.213 1.00 95.25 346 GLN A N 1
ATOM 2772 C CA . GLN A 1 346 ? 4.849 0.947 1.877 1.00 95.25 346 GLN A CA 1
ATOM 2773 C C . GLN A 1 346 ? 6.029 -0.017 1.665 1.00 95.25 346 GLN A C 1
ATOM 2775 O O . GLN A 1 346 ? 6.775 -0.333 2.596 1.00 95.25 346 GLN A O 1
ATOM 2780 N N . HIS A 1 347 ? 6.206 -0.506 0.437 1.00 91.88 347 HIS A N 1
ATOM 2781 C CA . HIS A 1 347 ? 7.243 -1.495 0.139 1.00 91.88 347 HIS A CA 1
ATOM 2782 C C . HIS A 1 347 ? 8.648 -0.971 0.488 1.00 91.88 347 HIS A C 1
ATOM 2784 O O . HIS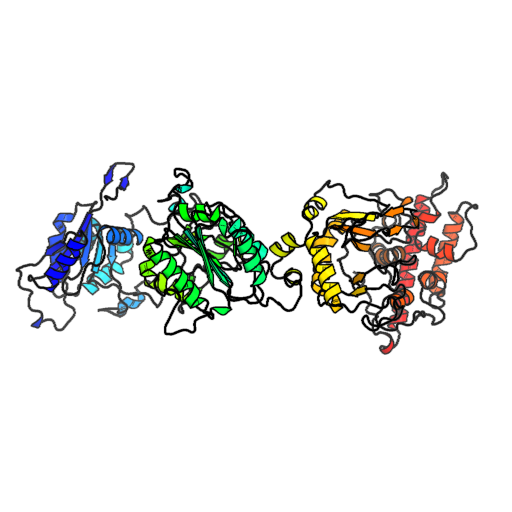 A 1 347 ? 9.056 0.080 0.001 1.00 91.88 347 HIS A O 1
ATOM 2790 N N . LYS A 1 348 ? 9.395 -1.723 1.315 1.00 87.69 348 LYS A N 1
ATOM 2791 C CA . LYS A 1 348 ? 10.752 -1.371 1.794 1.00 87.69 348 LYS A CA 1
ATOM 2792 C C . LYS A 1 348 ? 10.839 0.024 2.437 1.00 87.69 348 LYS A C 1
ATOM 2794 O O . LYS A 1 348 ? 11.873 0.684 2.363 1.00 87.69 348 LYS A O 1
ATOM 2799 N N . ASN A 1 349 ? 9.757 0.463 3.073 1.00 89.00 349 ASN A N 1
ATOM 2800 C CA . ASN A 1 349 ? 9.665 1.744 3.757 1.00 89.00 349 ASN A CA 1
ATOM 2801 C C . ASN A 1 349 ? 8.945 1.554 5.104 1.00 89.00 349 ASN A C 1
ATOM 2803 O O . ASN A 1 349 ? 8.113 0.664 5.271 1.00 89.00 349 ASN A O 1
ATOM 2807 N N . TYR A 1 350 ? 9.276 2.405 6.070 1.00 90.19 350 TYR A N 1
ATOM 2808 C CA . TYR A 1 350 ? 8.671 2.422 7.397 1.00 90.19 350 TYR A CA 1
ATOM 2809 C C . TYR A 1 350 ? 7.341 3.176 7.459 1.00 90.19 350 TYR A C 1
ATOM 2811 O O . TYR A 1 350 ? 6.659 3.101 8.479 1.00 90.19 350 TYR A O 1
ATOM 2819 N N . TRP A 1 351 ? 6.939 3.891 6.405 1.00 91.06 351 TRP A N 1
ATOM 2820 C CA . TRP A 1 351 ? 5.608 4.492 6.329 1.00 91.06 351 TRP A CA 1
ATOM 2821 C C . TRP A 1 351 ? 4.526 3.412 6.346 1.00 91.06 351 TRP A C 1
ATOM 2823 O O . TRP A 1 351 ? 4.438 2.585 5.437 1.00 91.06 351 TRP A O 1
ATOM 2833 N N . SER A 1 352 ? 3.702 3.431 7.393 1.00 94.81 352 SER A N 1
ATOM 2834 C CA . SER A 1 352 ? 2.669 2.430 7.645 1.00 94.81 352 SER A CA 1
ATOM 2835 C C . SER A 1 352 ? 1.319 3.067 7.959 1.00 94.81 352 SER A C 1
ATOM 2837 O O . SER A 1 352 ? 1.186 4.287 8.078 1.00 94.81 352 SER A O 1
ATOM 2839 N N . ASN A 1 353 ? 0.290 2.234 8.070 1.00 96.81 353 ASN A N 1
ATOM 2840 C CA . ASN A 1 353 ? -1.076 2.662 8.340 1.00 96.81 353 ASN A CA 1
ATOM 2841 C C . ASN A 1 353 ? -1.392 2.869 9.835 1.00 96.81 353 ASN A C 1
ATOM 2843 O O . ASN A 1 353 ? -2.566 2.914 10.199 1.00 96.81 353 ASN A O 1
ATOM 2847 N N . PHE A 1 354 ? -0.388 2.981 10.710 1.00 94.56 354 PHE A N 1
ATOM 2848 C CA . PHE A 1 354 ? -0.582 3.174 12.148 1.00 94.56 354 PHE A CA 1
ATOM 2849 C C . PHE A 1 354 ? 0.580 3.938 12.787 1.00 94.56 354 PHE A C 1
ATOM 2851 O O . PHE A 1 354 ? 1.679 3.976 12.241 1.00 94.56 354 PHE A O 1
ATOM 2858 N N . TRP A 1 355 ? 0.352 4.513 13.970 1.00 90.06 355 TRP A N 1
ATOM 2859 C CA . TRP A 1 355 ? 1.419 5.077 14.807 1.00 90.06 355 TRP A CA 1
ATOM 2860 C C . TRP A 1 355 ? 1.415 4.401 16.169 1.00 90.06 355 TRP A C 1
ATOM 2862 O O . TRP A 1 355 ? 0.349 4.146 16.721 1.00 90.06 355 TRP A O 1
ATOM 2872 N N . THR A 1 356 ? 2.591 4.156 16.738 1.00 82.31 356 THR A N 1
ATOM 2873 C CA . THR A 1 356 ? 2.745 3.561 18.076 1.00 82.31 356 THR A CA 1
ATOM 2874 C C . THR A 1 356 ? 2.746 4.589 19.201 1.00 82.31 356 THR A C 1
ATOM 2876 O O . THR A 1 356 ? 2.456 4.240 20.343 1.00 82.31 356 THR A O 1
ATOM 2879 N N . GLY A 1 357 ? 3.027 5.856 18.897 1.00 77.25 357 GLY A N 1
ATOM 2880 C CA . GLY A 1 357 ? 3.073 6.939 19.869 1.00 77.25 357 GLY A CA 1
ATOM 2881 C C . GLY A 1 357 ? 2.535 8.248 19.307 1.00 77.25 357 GLY A C 1
ATOM 2882 O O . GLY A 1 357 ? 2.407 8.435 18.095 1.00 77.25 357 GLY A O 1
ATOM 2883 N N . LEU A 1 358 ? 2.212 9.160 20.221 1.00 77.44 358 LEU A N 1
ATOM 2884 C CA . LEU A 1 358 ? 1.838 10.535 19.916 1.00 77.44 358 LEU A CA 1
ATOM 2885 C C . LEU A 1 358 ? 2.745 11.493 20.684 1.00 77.44 358 LEU A C 1
ATOM 2887 O O . LEU A 1 358 ? 3.161 11.192 21.802 1.00 77.44 358 LEU A O 1
ATOM 2891 N N . ASN A 1 359 ? 3.028 12.650 20.096 1.00 79.44 359 ASN A N 1
ATOM 2892 C CA . ASN A 1 359 ? 3.643 13.766 20.806 1.00 79.44 359 ASN A CA 1
ATOM 2893 C C . ASN A 1 359 ? 2.602 14.547 21.638 1.00 79.44 359 ASN A C 1
ATOM 2895 O O . ASN A 1 359 ? 1.400 14.281 21.563 1.00 79.44 359 ASN A O 1
ATOM 2899 N N . ASP A 1 360 ? 3.055 15.550 22.396 1.00 74.50 360 ASP A N 1
ATOM 2900 C CA . ASP A 1 360 ? 2.202 16.374 23.275 1.00 74.50 360 ASP A CA 1
ATOM 2901 C C . ASP A 1 360 ? 1.089 17.141 22.528 1.00 74.50 360 ASP A C 1
ATOM 2903 O O . ASP A 1 360 ? 0.127 17.606 23.139 1.00 74.50 360 ASP A O 1
ATOM 2907 N N . HIS A 1 361 ? 1.195 17.263 21.202 1.00 70.56 361 HIS A N 1
ATOM 2908 C CA . HIS A 1 361 ? 0.205 17.910 20.340 1.00 70.56 361 HIS A CA 1
ATOM 2909 C C . HIS A 1 361 ? -0.767 16.915 19.683 1.00 70.56 361 HIS A C 1
ATOM 2911 O O . HIS A 1 361 ? -1.645 17.331 18.931 1.00 70.56 361 HIS A O 1
ATOM 2917 N N . GLY A 1 362 ? -0.643 15.612 19.960 1.00 71.31 362 GLY A N 1
ATOM 2918 C CA . GLY A 1 362 ? -1.495 14.571 19.380 1.00 71.31 362 GLY A CA 1
ATOM 2919 C C . GLY A 1 362 ? -1.122 14.166 17.950 1.00 71.31 362 GLY A C 1
ATOM 2920 O O . GLY A 1 362 ? -1.917 13.493 17.295 1.00 71.31 362 GLY A O 1
ATOM 2921 N N . TYR A 1 363 ? 0.068 14.554 17.486 1.00 79.62 363 TYR A N 1
ATOM 2922 C CA . TYR A 1 363 ? 0.648 14.170 16.196 1.00 79.62 363 TYR A CA 1
ATOM 2923 C C . TYR A 1 363 ? 1.642 13.016 16.361 1.00 79.62 363 TYR A C 1
ATOM 2925 O O . TYR A 1 363 ? 1.905 12.585 17.481 1.00 79.62 363 TYR A O 1
ATOM 2933 N N . TYR A 1 364 ? 2.203 12.529 15.251 1.00 79.38 364 TYR A N 1
ATOM 2934 C CA . TYR A 1 364 ? 3.147 11.412 15.227 1.00 79.38 364 TYR A CA 1
ATOM 2935 C C . TYR A 1 364 ? 4.255 11.539 16.286 1.00 79.38 364 TYR A C 1
ATOM 2937 O O . TYR A 1 364 ? 4.948 12.558 16.373 1.00 79.38 364 TYR A O 1
ATOM 2945 N N . GLY A 1 365 ? 4.423 10.478 17.076 1.00 75.06 365 GLY A N 1
ATOM 2946 C CA . GLY A 1 365 ? 5.536 10.289 17.998 1.00 75.06 365 GLY A CA 1
ATOM 2947 C C . GLY A 1 365 ? 6.119 8.890 17.823 1.00 75.06 365 GLY A C 1
ATOM 2948 O O . GLY A 1 365 ? 5.408 7.898 17.963 1.00 75.06 365 GLY A O 1
ATOM 2949 N N . GLN A 1 366 ? 7.410 8.801 17.509 1.00 65.00 366 GLN A N 1
ATOM 2950 C CA . GLN A 1 366 ? 8.083 7.518 17.309 1.00 65.00 366 GLN A CA 1
ATOM 2951 C C . GLN A 1 366 ? 8.365 6.830 18.654 1.00 65.00 366 GLN A C 1
ATOM 2953 O O . GLN A 1 366 ? 8.828 7.473 19.596 1.00 65.00 366 GLN A O 1
ATOM 2958 N N . THR A 1 367 ? 8.118 5.521 18.730 1.00 69.31 367 THR A N 1
ATOM 2959 C CA . THR A 1 367 ? 8.482 4.665 19.874 1.00 69.31 367 THR A CA 1
ATOM 2960 C C . THR A 1 367 ? 9.564 3.664 19.468 1.00 69.31 367 THR A C 1
ATOM 2962 O O . THR A 1 367 ? 9.735 3.396 18.279 1.00 69.31 367 THR A O 1
ATOM 2965 N N . GLU A 1 368 ? 10.276 3.096 20.446 1.00 66.06 368 GLU A N 1
ATOM 2966 C CA . GLU A 1 368 ? 11.356 2.124 20.197 1.00 66.06 368 GLU A CA 1
ATOM 2967 C C . GLU A 1 368 ? 10.859 0.867 19.453 1.00 66.06 368 GLU A C 1
ATOM 2969 O O . GLU A 1 368 ? 11.532 0.399 18.544 1.00 66.06 368 GLU A O 1
ATOM 2974 N N . ASP A 1 369 ? 9.643 0.385 19.740 1.00 71.25 369 ASP A N 1
ATOM 2975 C CA . ASP A 1 369 ? 9.101 -0.846 19.135 1.00 71.25 369 ASP A CA 1
ATOM 2976 C C . ASP A 1 369 ? 8.575 -0.698 17.689 1.00 71.25 369 ASP A C 1
ATOM 2978 O O . ASP A 1 369 ? 8.214 -1.694 17.060 1.00 71.25 369 ASP A O 1
ATOM 2982 N N . TYR A 1 370 ? 8.483 0.522 17.139 1.00 81.12 370 TYR A N 1
ATOM 2983 C CA . TYR A 1 370 ? 7.805 0.759 15.853 1.00 81.12 370 TYR A CA 1
ATOM 2984 C C . TYR A 1 370 ? 8.447 -0.001 14.685 1.00 81.12 370 TYR A C 1
ATOM 2986 O O . TYR A 1 370 ? 7.753 -0.661 13.911 1.00 81.12 370 TYR A O 1
ATOM 2994 N N . THR A 1 371 ? 9.773 0.079 14.557 1.00 86.31 371 THR A N 1
ATOM 2995 C CA . THR A 1 371 ? 10.506 -0.560 13.455 1.00 86.31 371 THR A CA 1
ATOM 2996 C C . THR A 1 371 ? 10.400 -2.076 13.532 1.00 86.31 371 THR A C 1
ATOM 2998 O O . THR A 1 371 ? 10.085 -2.710 12.533 1.00 86.31 371 THR A O 1
ATOM 3001 N N . GLU A 1 372 ? 10.526 -2.648 14.730 1.00 84.06 372 GLU A N 1
ATOM 3002 C CA . GLU A 1 372 ? 10.431 -4.096 14.957 1.00 84.06 372 GLU A CA 1
ATOM 3003 C C . GLU A 1 372 ? 9.023 -4.643 14.658 1.00 84.06 372 GLU A C 1
ATOM 3005 O O . GLU A 1 372 ? 8.869 -5.785 14.216 1.00 84.06 372 GLU A O 1
ATOM 3010 N N . MET A 1 373 ? 7.976 -3.835 14.866 1.00 86.50 373 MET A N 1
ATOM 3011 C CA . MET A 1 373 ? 6.615 -4.184 14.453 1.00 86.50 373 MET A CA 1
ATOM 3012 C C . MET A 1 373 ? 6.465 -4.185 12.927 1.00 86.50 373 MET A C 1
ATOM 3014 O O . MET A 1 373 ? 5.887 -5.131 12.383 1.00 86.50 373 MET A O 1
ATOM 3018 N N . VAL A 1 374 ? 6.973 -3.150 12.245 1.00 89.75 374 VAL A N 1
ATOM 3019 C CA . VAL A 1 374 ? 6.879 -3.000 10.779 1.00 89.75 374 VAL A CA 1
ATOM 3020 C C . VAL A 1 374 ? 7.709 -4.057 10.049 1.00 89.75 374 VAL A C 1
ATOM 3022 O O . VAL A 1 374 ? 7.219 -4.655 9.091 1.00 89.75 374 VAL A O 1
ATOM 3025 N N . ASP A 1 375 ? 8.906 -4.358 10.551 1.00 89.12 375 ASP A N 1
ATOM 3026 C CA . ASP A 1 375 ? 9.803 -5.392 10.019 1.00 89.12 375 ASP A CA 1
ATOM 3027 C C . ASP A 1 375 ? 9.318 -6.821 10.345 1.00 89.12 375 ASP A C 1
ATOM 3029 O O . ASP A 1 375 ? 9.915 -7.810 9.916 1.00 89.12 375 ASP A O 1
ATOM 3033 N N . LEU A 1 376 ? 8.183 -6.945 11.051 1.00 88.25 376 LEU A N 1
ATOM 3034 C CA . LEU A 1 376 ? 7.576 -8.206 11.482 1.00 88.25 376 LEU A CA 1
ATOM 3035 C C . LEU A 1 376 ? 8.493 -9.046 12.388 1.00 88.25 376 LEU A C 1
ATOM 3037 O O . LEU A 1 376 ? 8.341 -10.270 12.456 1.00 88.25 376 LEU A O 1
ATOM 3041 N N . GLU A 1 377 ? 9.410 -8.407 13.111 1.00 87.31 377 GLU A N 1
ATOM 3042 C CA . GLU A 1 377 ? 10.253 -9.042 14.128 1.00 87.31 377 GLU A CA 1
ATOM 3043 C C . GLU A 1 377 ? 9.435 -9.297 15.401 1.00 87.31 377 GLU A C 1
ATOM 3045 O O . GLU A 1 377 ? 9.400 -10.416 15.922 1.00 87.31 377 GLU A O 1
ATOM 3050 N N . LYS A 1 378 ? 8.661 -8.290 15.831 1.00 81.94 378 LYS A N 1
ATOM 3051 C CA . LYS A 1 378 ? 7.668 -8.402 16.905 1.00 81.94 378 LYS A CA 1
ATOM 3052 C C . LYS A 1 378 ? 6.270 -8.579 16.325 1.00 81.94 378 LYS A C 1
ATOM 3054 O O . LYS A 1 378 ? 5.610 -7.618 15.936 1.00 81.94 378 LYS A O 1
ATOM 3059 N N . LYS A 1 379 ? 5.785 -9.824 16.294 1.00 87.50 379 LYS A N 1
ATOM 3060 C CA . LYS A 1 379 ? 4.444 -10.176 15.787 1.00 87.50 379 LYS A CA 1
ATOM 3061 C C . LYS A 1 379 ? 3.416 -10.296 16.903 1.00 87.50 379 LYS A C 1
ATOM 3063 O O . LYS A 1 379 ? 3.639 -11.017 17.875 1.00 87.50 379 LYS A O 1
ATOM 3068 N N . GLY A 1 380 ? 2.260 -9.671 16.732 1.00 85.81 380 GLY A N 1
ATOM 3069 C CA . GLY A 1 380 ? 1.199 -9.687 17.722 1.00 85.81 380 GLY A CA 1
ATOM 3070 C C . GLY A 1 380 ? -0.023 -8.852 17.359 1.00 85.81 380 GLY A C 1
ATOM 3071 O O . GLY A 1 380 ? -0.285 -8.535 16.195 1.00 85.81 380 GLY A O 1
ATOM 3072 N N . LEU A 1 381 ? -0.782 -8.537 18.404 1.00 82.31 381 LEU A N 1
ATOM 3073 C CA . LEU A 1 381 ? -1.963 -7.696 18.364 1.00 82.31 381 LEU A CA 1
ATOM 3074 C C . LEU A 1 381 ? -1.739 -6.513 19.301 1.00 82.31 381 LEU A C 1
ATOM 3076 O O . LEU A 1 381 ? -1.677 -6.682 20.518 1.00 82.31 381 LEU A O 1
ATOM 3080 N N . TRP A 1 382 ? -1.638 -5.324 18.726 1.00 81.94 382 TRP A N 1
ATOM 3081 C CA . TRP A 1 382 ? -1.091 -4.152 19.400 1.00 81.94 382 TRP A CA 1
ATOM 3082 C C . TRP A 1 382 ? -2.167 -3.098 19.561 1.00 81.94 382 TRP A C 1
ATOM 3084 O O . TRP A 1 382 ? -2.815 -2.744 18.582 1.00 81.94 382 TRP A O 1
ATOM 3094 N N . ASN A 1 383 ? -2.373 -2.599 20.777 1.00 83.56 383 ASN A N 1
ATOM 3095 C CA . ASN A 1 383 ? -3.209 -1.421 20.982 1.00 83.56 383 ASN A CA 1
ATOM 3096 C C . ASN A 1 383 ? -2.391 -0.179 20.626 1.00 83.56 383 ASN A C 1
ATOM 3098 O O . ASN A 1 383 ? -1.334 0.039 21.216 1.00 83.56 383 ASN A O 1
ATOM 3102 N N . VAL A 1 384 ? -2.867 0.611 19.671 1.00 85.19 384 VAL A N 1
ATOM 3103 C CA . VAL A 1 384 ? -2.133 1.748 19.116 1.00 85.19 384 VAL A CA 1
ATOM 3104 C C . VAL A 1 384 ? -2.979 3.021 19.165 1.00 85.19 384 VAL A C 1
ATOM 3106 O O . VAL A 1 384 ? -4.207 2.964 19.056 1.00 85.19 384 VAL A O 1
ATOM 3109 N N . PRO A 1 385 ? -2.362 4.202 19.322 1.00 84.44 385 PRO A N 1
ATOM 3110 C CA . PRO A 1 385 ? -3.099 5.456 19.388 1.00 84.44 385 PRO A CA 1
ATOM 3111 C C . PRO A 1 385 ? -3.664 5.921 18.042 1.00 84.44 385 PRO A C 1
ATOM 3113 O O . PRO A 1 385 ? -4.563 6.758 18.047 1.00 84.44 385 PRO A O 1
ATOM 3116 N N . TYR A 1 386 ? -3.162 5.436 16.906 1.00 93.00 386 TYR A N 1
ATOM 3117 C CA . TYR A 1 386 ? -3.554 5.924 15.584 1.00 93.00 386 TYR A CA 1
ATOM 3118 C C . TYR A 1 386 ? -3.543 4.793 14.554 1.00 93.00 386 TYR A C 1
ATOM 3120 O O . TYR A 1 386 ? -2.598 4.009 14.517 1.00 93.00 386 TYR A O 1
ATOM 3128 N N . ILE A 1 387 ? -4.571 4.753 13.707 1.00 96.00 387 ILE A N 1
ATOM 3129 C CA . ILE A 1 387 ? -4.693 3.891 12.527 1.00 96.00 387 ILE A CA 1
ATOM 3130 C C . ILE A 1 387 ? -5.285 4.710 11.376 1.00 96.00 387 ILE A C 1
ATOM 3132 O O . ILE A 1 387 ? -6.035 5.655 11.622 1.00 96.00 387 ILE A O 1
ATOM 3136 N N . ARG A 1 388 ? -4.992 4.332 10.133 1.00 95.56 388 ARG A N 1
ATOM 3137 C CA . ARG A 1 388 ? -5.595 4.916 8.927 1.00 95.56 388 ARG A CA 1
ATOM 3138 C C . ARG A 1 388 ? -5.698 3.904 7.786 1.00 95.56 388 ARG A C 1
ATOM 3140 O O . ARG A 1 388 ? -5.258 2.766 7.942 1.00 95.56 388 ARG A O 1
ATOM 3147 N N . TYR A 1 389 ? -6.265 4.322 6.654 1.00 97.06 389 TYR A N 1
ATOM 3148 C CA . TYR A 1 389 ? -6.353 3.598 5.374 1.00 97.06 389 TYR A CA 1
ATOM 3149 C C . TYR A 1 389 ? -7.162 2.299 5.334 1.00 97.06 389 TYR A C 1
ATOM 3151 O O . TYR A 1 389 ? -7.939 2.093 4.412 1.00 97.06 389 TYR A O 1
ATOM 3159 N N . VAL A 1 390 ? -6.986 1.390 6.289 1.00 98.56 390 VAL A N 1
ATOM 3160 C CA . VAL A 1 390 ? -7.714 0.122 6.312 1.00 98.56 390 VAL A CA 1
ATOM 3161 C C . VAL A 1 390 ? -7.955 -0.355 7.728 1.00 98.56 390 VAL A C 1
ATOM 3163 O O . VAL A 1 390 ? -7.021 -0.527 8.513 1.00 98.56 390 VAL A O 1
ATOM 3166 N N . TYR A 1 391 ? -9.221 -0.571 8.070 1.00 98.56 391 TYR A N 1
ATOM 3167 C CA . TYR A 1 391 ? -9.605 -1.055 9.391 1.00 98.56 391 TYR A CA 1
ATOM 3168 C C . TYR A 1 391 ? -11.048 -1.546 9.433 1.00 98.56 391 TYR A C 1
ATOM 3170 O O . TYR A 1 391 ? -11.952 -1.006 8.796 1.00 98.56 391 TYR A O 1
ATOM 3178 N N . LEU A 1 392 ? -11.255 -2.588 10.232 1.00 98.62 392 LEU A N 1
ATOM 3179 C CA . LEU A 1 392 ? -12.540 -3.198 10.524 1.00 98.62 392 LEU A CA 1
ATOM 3180 C C . LEU A 1 392 ? -13.088 -2.642 11.840 1.00 98.62 392 LEU A C 1
ATOM 3182 O O . LEU A 1 392 ? -12.393 -2.633 12.857 1.00 98.62 392 LEU A O 1
ATOM 3186 N N . ILE A 1 393 ? -14.348 -2.227 11.836 1.00 98.12 393 ILE A N 1
ATOM 3187 C CA . ILE A 1 393 ? -15.066 -1.707 12.996 1.00 98.12 393 ILE A CA 1
ATOM 3188 C C . ILE A 1 393 ? -16.258 -2.616 13.283 1.00 98.12 393 ILE A C 1
ATOM 3190 O O . ILE A 1 393 ? -17.081 -2.885 12.408 1.00 98.12 393 ILE A O 1
ATOM 3194 N N . HIS A 1 394 ? -16.386 -3.066 14.527 1.00 95.88 394 HIS A N 1
ATOM 3195 C CA . HIS A 1 394 ? -17.515 -3.881 14.960 1.00 95.88 394 HIS A CA 1
ATOM 3196 C C . HIS A 1 394 ? -18.813 -3.051 15.013 1.00 95.88 394 HIS A C 1
ATOM 3198 O O . HIS A 1 394 ? -18.871 -1.991 15.640 1.00 95.88 394 HIS A O 1
ATOM 3204 N N . GLY A 1 395 ? -19.896 -3.552 14.420 1.00 91.62 395 GLY A N 1
ATOM 3205 C CA . GLY A 1 395 ? -21.175 -2.845 14.263 1.00 91.62 395 GLY A CA 1
ATOM 3206 C C . GLY A 1 395 ? -21.820 -2.392 15.579 1.00 91.62 395 GLY A C 1
ATOM 3207 O O . GLY A 1 395 ? -22.528 -1.388 15.633 1.00 91.62 395 GLY A O 1
ATOM 3208 N N . SER A 1 396 ? -21.514 -3.067 16.693 1.00 88.81 396 SER A N 1
ATOM 3209 C CA . SER A 1 396 ? -22.044 -2.705 18.018 1.00 88.81 396 SER A CA 1
ATOM 3210 C C . SER A 1 396 ? -21.627 -1.317 18.513 1.00 88.81 396 SER A C 1
ATOM 3212 O O . SER A 1 396 ? -22.233 -0.820 19.463 1.00 88.81 396 SER A O 1
ATOM 3214 N N . ILE A 1 397 ? -20.576 -0.714 17.944 1.00 91.12 397 ILE A N 1
ATOM 3215 C CA . ILE A 1 397 ? -20.100 0.611 18.360 1.00 91.12 397 ILE A CA 1
ATOM 3216 C C . ILE A 1 397 ? -20.526 1.746 17.424 1.00 91.12 397 ILE A C 1
ATOM 3218 O O . ILE A 1 397 ? -20.313 2.894 17.798 1.00 91.12 397 ILE A O 1
ATOM 3222 N N . MET A 1 398 ? -21.207 1.475 16.300 1.00 92.81 398 MET A N 1
ATOM 3223 C CA . MET A 1 398 ? -21.641 2.510 15.339 1.00 92.81 398 MET A CA 1
ATOM 3224 C C . MET A 1 398 ? -22.386 3.698 15.972 1.00 92.81 398 MET A C 1
ATOM 3226 O O . MET A 1 398 ? -22.030 4.830 15.654 1.00 92.81 398 MET A O 1
ATOM 3230 N N . PRO A 1 399 ? -23.315 3.519 16.941 1.00 89.88 399 PRO A N 1
ATOM 3231 C CA . PRO A 1 399 ? -23.981 4.659 17.583 1.00 89.88 399 PRO A CA 1
ATOM 3232 C C . PRO A 1 399 ? -23.022 5.620 18.301 1.00 89.88 399 PRO A C 1
ATOM 3234 O O . PRO A 1 399 ? -23.336 6.793 18.477 1.00 89.88 399 PRO A O 1
ATOM 3237 N N . LYS A 1 400 ? -21.850 5.132 18.733 1.00 87.19 400 LYS A N 1
ATOM 3238 C CA . LYS A 1 400 ? -20.800 5.948 19.362 1.00 87.19 400 LYS A CA 1
ATOM 3239 C C . LYS A 1 400 ? -19.912 6.655 18.336 1.00 87.19 400 LYS A C 1
ATOM 3241 O O . LYS A 1 400 ? -19.130 7.516 18.728 1.00 87.19 400 LYS A O 1
ATOM 3246 N N . LEU A 1 401 ? -19.988 6.271 17.063 1.00 91.38 401 LEU A N 1
ATOM 3247 C CA . LEU A 1 401 ? -19.127 6.767 15.989 1.00 91.38 401 LEU A CA 1
ATOM 3248 C C . LEU A 1 401 ? -19.815 7.793 15.086 1.00 91.38 401 LEU A C 1
ATOM 3250 O O . LEU A 1 401 ? -19.211 8.244 14.119 1.00 91.38 401 LEU A O 1
ATOM 3254 N N . MET A 1 402 ? -21.045 8.196 15.404 1.00 89.00 402 MET A N 1
ATOM 3255 C CA . MET A 1 402 ? -21.740 9.255 14.674 1.00 89.00 402 MET A CA 1
ATOM 3256 C C . MET A 1 402 ? -20.851 10.499 14.573 1.00 89.00 402 MET A C 1
ATOM 3258 O O . MET A 1 402 ? -20.388 11.015 15.594 1.00 89.00 402 MET A O 1
ATOM 3262 N N . ARG A 1 403 ? -20.618 10.963 13.339 1.00 87.62 403 ARG A N 1
ATOM 3263 C CA . ARG A 1 403 ? -19.750 12.110 13.021 1.00 87.62 403 ARG A CA 1
ATOM 3264 C C . ARG A 1 403 ? -18.301 11.964 13.509 1.00 87.62 403 ARG A C 1
ATOM 3266 O O . ARG A 1 403 ? -17.643 12.968 13.769 1.00 87.62 403 ARG A O 1
ATOM 3273 N N . ALA A 1 404 ? -17.787 10.739 13.653 1.00 90.06 404 ALA A N 1
ATOM 3274 C CA . ALA A 1 404 ? -16.442 10.503 14.179 1.00 90.06 404 ALA A CA 1
ATOM 3275 C C . ALA A 1 404 ? -15.330 11.142 13.335 1.00 90.06 404 ALA A C 1
ATOM 3277 O O . ALA A 1 404 ? -14.272 11.416 13.891 1.00 90.06 404 ALA A O 1
ATOM 3278 N N . PHE A 1 405 ? -15.556 11.420 12.049 1.00 90.75 405 PHE A N 1
ATOM 3279 C CA . PHE A 1 405 ? -14.566 12.079 11.191 1.00 90.75 405 PHE A CA 1
ATOM 3280 C C . PHE A 1 405 ? -14.632 13.614 11.225 1.00 90.75 405 PHE A C 1
ATOM 3282 O O . PHE A 1 405 ? -13.723 14.255 10.716 1.00 90.75 405 PHE A O 1
ATOM 3289 N N . THR A 1 406 ? -15.661 14.217 11.835 1.00 85.75 406 THR A N 1
ATOM 3290 C CA . THR A 1 406 ? -15.853 15.679 11.835 1.00 85.75 406 THR A CA 1
ATOM 3291 C C . THR A 1 406 ? -15.358 16.321 13.127 1.00 85.75 406 THR A C 1
ATOM 3293 O O . THR A 1 406 ? -15.577 15.793 14.223 1.00 85.75 406 THR A O 1
ATOM 3296 N N . ARG A 1 407 ? -14.771 17.515 13.002 1.00 71.62 407 ARG A N 1
ATOM 3297 C CA . ARG A 1 407 ? -14.455 18.416 14.115 1.00 71.62 407 ARG A CA 1
ATOM 3298 C C . ARG A 1 407 ? -14.842 19.850 13.771 1.00 71.62 407 ARG A C 1
ATOM 3300 O O . ARG A 1 407 ? -14.715 20.271 12.633 1.00 71.62 407 ARG A O 1
ATOM 3307 N N . GLU A 1 408 ? -15.329 20.594 14.762 1.00 64.00 408 GLU A N 1
ATOM 3308 C CA . GLU A 1 408 ? -15.738 21.996 14.571 1.00 64.00 408 GLU A CA 1
ATOM 3309 C C . GLU A 1 408 ? -14.540 22.953 14.451 1.00 64.00 408 GLU A C 1
ATOM 3311 O O . GLU A 1 408 ? -14.694 24.073 13.973 1.00 64.00 408 GLU A O 1
ATOM 3316 N N . ASP A 1 409 ? -13.353 22.526 14.890 1.00 61.72 409 ASP A N 1
ATOM 3317 C CA . ASP A 1 409 ? -12.170 23.371 15.040 1.00 61.72 409 ASP A CA 1
ATOM 3318 C C . ASP A 1 409 ? -11.095 23.186 13.953 1.00 61.72 409 ASP A C 1
ATOM 3320 O O . ASP A 1 409 ? -10.064 23.853 14.020 1.00 61.72 409 ASP A O 1
ATOM 3324 N N . ILE A 1 410 ? -11.304 22.303 12.966 1.00 62.00 410 ILE A N 1
ATOM 3325 C CA . ILE A 1 410 ? -10.287 21.918 11.968 1.00 62.00 410 ILE A CA 1
ATOM 3326 C C . ILE A 1 410 ? -10.939 21.737 10.589 1.00 62.00 410 ILE A C 1
ATOM 3328 O O . ILE A 1 410 ? -12.015 21.156 10.492 1.00 62.00 410 ILE A O 1
ATOM 3332 N N . SER A 1 411 ? -10.301 22.236 9.522 1.00 56.41 411 SER A N 1
ATOM 3333 C CA . SER A 1 411 ? -10.768 22.038 8.141 1.00 56.41 411 SER A CA 1
ATOM 3334 C C . SER A 1 411 ? -10.559 20.595 7.660 1.00 56.41 411 SER A C 1
ATOM 3336 O O . SER A 1 411 ? -9.533 19.979 7.934 1.00 56.41 411 SER A O 1
ATOM 3338 N N . ASP A 1 412 ? -11.545 20.086 6.918 1.00 58.34 412 ASP A N 1
ATOM 3339 C CA . ASP A 1 412 ? -11.976 18.680 6.905 1.00 58.34 412 ASP A CA 1
ATOM 3340 C C . ASP A 1 412 ? -11.061 17.628 6.238 1.00 58.34 412 ASP A C 1
ATOM 3342 O O . ASP A 1 412 ? -11.297 16.448 6.480 1.00 58.34 412 ASP A O 1
ATOM 3346 N N . GLU A 1 413 ? -10.067 17.953 5.403 1.00 58.06 413 GLU A N 1
ATOM 3347 C CA . GLU A 1 413 ? -9.472 16.926 4.510 1.00 58.06 413 GLU A CA 1
ATOM 3348 C C . GLU A 1 413 ? -8.116 16.353 4.948 1.00 58.06 413 GLU A C 1
ATOM 3350 O O . GLU A 1 413 ? -7.946 15.128 4.943 1.00 58.06 413 GLU A O 1
ATOM 3355 N N . GLU A 1 414 ? -7.167 17.190 5.376 1.00 55.78 414 GLU A N 1
ATOM 3356 C CA . GLU A 1 414 ? -5.803 16.744 5.727 1.00 55.78 414 GLU A CA 1
ATOM 3357 C C . GLU A 1 414 ? -5.712 16.103 7.125 1.00 55.78 414 GLU A C 1
ATOM 3359 O O . GLU A 1 414 ? -4.809 15.315 7.405 1.00 55.78 414 GLU A O 1
ATOM 3364 N N . GLU A 1 415 ? -6.683 16.372 8.002 1.00 75.06 415 GLU A N 1
ATOM 3365 C CA . GLU A 1 415 ? -6.659 15.934 9.405 1.00 75.06 415 GLU A CA 1
ATOM 3366 C C . GLU A 1 415 ? -7.827 15.006 9.788 1.00 75.06 415 GLU A C 1
ATOM 3368 O O . GLU A 1 415 ? -8.064 14.741 10.972 1.00 75.06 415 GLU A O 1
ATOM 3373 N N . ARG A 1 416 ? -8.565 14.459 8.813 1.00 87.44 416 ARG A N 1
ATOM 3374 C CA . ARG A 1 416 ? -9.737 13.599 9.080 1.00 87.44 416 ARG A CA 1
ATOM 3375 C C . ARG A 1 416 ? -9.413 12.324 9.854 1.00 87.44 416 ARG A C 1
ATOM 3377 O O . ARG A 1 416 ? -10.134 11.977 10.784 1.00 87.44 416 ARG A O 1
ATOM 3384 N N . ASP A 1 417 ? -8.309 11.647 9.536 1.00 90.31 417 ASP A N 1
ATOM 3385 C CA . ASP A 1 417 ? -7.908 10.419 10.236 1.00 90.31 417 ASP A CA 1
ATOM 3386 C C . ASP A 1 417 ? -7.408 10.730 11.653 1.00 90.31 417 ASP A C 1
ATOM 3388 O O . ASP A 1 417 ? -7.628 9.971 12.602 1.00 90.31 417 ASP A O 1
ATOM 3392 N N . ILE A 1 418 ? -6.767 11.890 11.830 1.00 89.12 418 ILE A N 1
ATOM 3393 C CA . ILE A 1 418 ? -6.389 12.397 13.154 1.00 89.12 418 ILE A CA 1
ATOM 3394 C C . ILE A 1 418 ? -7.657 12.689 13.961 1.00 89.12 418 ILE A C 1
ATOM 3396 O O . ILE A 1 418 ? -7.754 12.280 15.119 1.00 89.12 418 ILE A O 1
ATOM 3400 N N . SER A 1 419 ? -8.649 13.329 13.340 1.00 89.38 419 SER A N 1
ATOM 3401 C CA . SER A 1 419 ? -9.954 13.616 13.940 1.00 89.38 419 SER A CA 1
ATOM 3402 C C . SER A 1 419 ? -10.675 12.337 14.347 1.00 89.38 419 SER A C 1
ATOM 3404 O O . SER A 1 419 ? -11.070 12.213 15.506 1.00 89.38 419 SER A O 1
ATOM 3406 N N . PHE A 1 420 ? -10.745 11.347 13.454 1.00 93.00 420 PHE A N 1
ATOM 3407 C CA . PHE A 1 420 ? -11.303 10.029 13.739 1.00 93.00 420 PHE A CA 1
ATOM 3408 C C . PHE A 1 420 ? -10.613 9.369 14.927 1.00 93.00 420 PHE A C 1
ATOM 3410 O O . PHE A 1 420 ? -11.241 9.136 15.958 1.00 93.00 420 PHE A O 1
ATOM 3417 N N . THR A 1 421 ? -9.308 9.119 14.834 1.00 91.62 421 THR A N 1
ATOM 3418 C CA . THR A 1 421 ? -8.570 8.394 15.878 1.00 91.62 421 THR A CA 1
ATOM 3419 C C . THR A 1 421 ? -8.608 9.126 17.220 1.00 91.62 421 THR A C 1
ATOM 3421 O O . THR A 1 421 ? -8.765 8.486 18.259 1.00 91.62 421 THR A O 1
ATOM 3424 N N . LYS A 1 422 ? -8.548 10.465 17.231 1.00 87.44 422 LYS A N 1
ATOM 3425 C CA . LYS A 1 422 ? -8.728 11.268 18.449 1.00 87.44 422 LYS A CA 1
ATOM 3426 C C . LYS A 1 422 ? -10.124 11.082 19.038 1.00 87.44 422 LYS A C 1
ATOM 3428 O O . LYS A 1 422 ? -10.235 10.747 20.216 1.00 87.44 422 LYS A O 1
ATOM 3433 N N . ASN A 1 423 ? -11.165 11.197 18.216 1.00 88.81 423 ASN A N 1
ATOM 3434 C CA . ASN A 1 423 ? -12.555 10.997 18.622 1.00 88.81 423 ASN A CA 1
ATOM 3435 C C . ASN A 1 423 ? -12.825 9.570 19.136 1.00 88.81 423 ASN A C 1
ATOM 3437 O O . ASN A 1 423 ? -13.722 9.388 19.963 1.00 88.81 423 ASN A O 1
ATOM 3441 N N . ILE A 1 424 ? -12.082 8.564 18.660 1.00 86.38 424 ILE A N 1
ATOM 3442 C CA . ILE A 1 424 ? -12.098 7.187 19.181 1.00 86.38 424 ILE A CA 1
ATOM 3443 C C . ILE A 1 424 ? -11.437 7.119 20.566 1.00 86.38 424 ILE A C 1
ATOM 3445 O O . ILE A 1 424 ? -12.042 6.590 21.506 1.00 86.38 424 ILE A O 1
ATOM 3449 N N . ARG A 1 425 ? -10.235 7.696 20.720 1.00 83.19 425 ARG A N 1
ATOM 3450 C CA . ARG A 1 425 ? -9.493 7.720 21.995 1.00 83.19 425 ARG A CA 1
ATOM 3451 C C . ARG A 1 425 ? -10.261 8.449 23.099 1.00 83.19 425 ARG A C 1
ATOM 3453 O O . ARG A 1 425 ? -10.347 7.937 24.211 1.00 83.19 425 ARG A O 1
ATOM 3460 N N . GLU A 1 426 ? -10.878 9.590 22.793 1.00 79.94 426 GLU A N 1
ATOM 3461 C CA . GLU A 1 426 ? -11.692 10.366 23.747 1.00 79.94 426 GLU A CA 1
ATOM 3462 C C . GLU A 1 426 ? -12.933 9.602 24.233 1.00 79.94 426 GLU A C 1
ATOM 3464 O O . GLU A 1 426 ? -13.416 9.830 25.341 1.00 79.94 426 GLU A O 1
ATOM 3469 N N . LYS A 1 427 ? -13.418 8.635 23.445 1.00 78.69 427 LYS A N 1
ATOM 3470 C CA . LYS A 1 427 ? -14.507 7.721 23.829 1.00 78.69 427 LYS A CA 1
ATOM 3471 C C . LYS A 1 427 ? -14.017 6.474 24.576 1.00 78.69 427 LYS A C 1
ATOM 3473 O O . LYS A 1 427 ? -14.823 5.584 24.852 1.00 78.69 427 LYS A O 1
ATOM 3478 N N . GLY A 1 428 ? -12.720 6.388 24.887 1.00 68.81 428 GLY A N 1
ATOM 3479 C CA . GLY A 1 428 ? -12.105 5.260 25.591 1.00 68.81 428 GLY A CA 1
ATOM 3480 C C . GLY A 1 428 ? -12.106 3.955 24.792 1.00 68.81 428 GLY A C 1
ATOM 3481 O O . GLY A 1 428 ? -12.062 2.875 25.380 1.00 68.81 428 GLY A O 1
ATOM 3482 N N . LEU A 1 429 ? -12.215 4.034 23.464 1.00 75.25 429 LEU A N 1
ATOM 3483 C CA . LEU A 1 429 ? -12.205 2.871 22.582 1.00 75.25 429 LEU A CA 1
ATOM 3484 C C . LEU A 1 429 ? -10.771 2.577 22.129 1.00 75.25 429 LEU A C 1
ATOM 3486 O O . LEU A 1 429 ? -10.036 3.480 21.734 1.00 75.25 429 LEU A O 1
ATOM 3490 N N . PHE A 1 430 ? -10.379 1.305 22.174 1.00 80.56 430 PHE A N 1
ATOM 3491 C CA . PHE A 1 430 ? -9.076 0.865 21.681 1.00 80.56 430 PHE A CA 1
ATOM 3492 C C . PHE A 1 430 ? -9.091 0.623 20.176 1.00 80.56 430 PHE A C 1
ATOM 3494 O O . PHE A 1 430 ? -10.087 0.153 19.614 1.00 80.56 430 PHE A O 1
ATOM 3501 N N . MET A 1 431 ? -7.951 0.918 19.557 1.00 89.19 431 MET A N 1
ATOM 3502 C CA . MET A 1 431 ? -7.655 0.647 18.158 1.00 89.19 431 MET A CA 1
ATOM 3503 C C . MET A 1 431 ? -6.518 -0.355 18.121 1.00 89.19 431 MET A C 1
ATOM 3505 O O . MET A 1 431 ? -5.461 -0.125 18.703 1.00 89.19 431 MET A O 1
ATOM 3509 N N . TYR A 1 432 ? -6.750 -1.484 17.466 1.00 89.25 432 TYR A N 1
ATOM 3510 C CA . TYR A 1 432 ? -5.772 -2.554 17.403 1.00 89.25 432 TYR A CA 1
ATOM 3511 C C . TYR A 1 432 ? -5.115 -2.625 16.029 1.00 89.25 432 TYR A C 1
ATOM 3513 O O . TYR A 1 432 ? -5.768 -2.385 15.016 1.00 89.25 432 TYR A O 1
ATOM 3521 N N . VAL A 1 433 ? -3.853 -3.039 15.993 1.00 93.56 433 VAL A N 1
ATOM 3522 C CA . VAL A 1 433 ? -3.121 -3.411 14.779 1.00 93.56 433 VAL A CA 1
ATOM 3523 C C . VAL A 1 433 ? -2.703 -4.870 14.882 1.00 93.56 433 VAL A C 1
ATOM 3525 O O . VAL A 1 433 ? -2.144 -5.294 15.893 1.00 93.56 433 VAL A O 1
ATOM 3528 N N . ASN A 1 434 ? -2.981 -5.647 13.839 1.00 93.12 434 ASN A N 1
ATOM 3529 C CA . ASN A 1 434 ? -2.576 -7.045 13.719 1.00 93.12 434 ASN A CA 1
ATOM 3530 C C . ASN A 1 434 ? -1.462 -7.177 12.678 1.00 93.12 434 ASN A C 1
ATOM 3532 O O . ASN A 1 434 ? -1.708 -6.998 11.484 1.00 93.12 434 ASN A O 1
ATOM 3536 N N . ASN A 1 435 ? -0.263 -7.542 13.131 1.00 93.81 435 ASN A N 1
ATOM 3537 C CA . ASN A 1 435 ? 0.891 -7.818 12.270 1.00 93.81 435 ASN A CA 1
ATOM 3538 C C . ASN A 1 435 ? 1.340 -9.290 12.348 1.00 93.81 435 ASN A C 1
ATOM 3540 O O . ASN A 1 435 ? 2.478 -9.628 12.035 1.00 93.81 435 ASN A O 1
ATOM 3544 N N . MET A 1 436 ? 0.456 -10.208 12.756 1.00 90.19 436 MET A N 1
ATOM 3545 C CA . MET A 1 436 ? 0.798 -11.636 12.835 1.00 90.19 436 MET A CA 1
ATOM 3546 C C . MET A 1 436 ? 1.130 -12.256 11.469 1.00 90.19 436 MET A C 1
ATOM 3548 O O . MET A 1 436 ? 1.869 -13.240 11.401 1.00 90.19 436 MET A O 1
ATOM 3552 N N . LYS A 1 437 ? 0.588 -11.695 10.382 1.00 91.44 437 LYS A N 1
ATOM 3553 C CA . LYS A 1 437 ? 0.858 -12.098 8.997 1.00 91.44 437 LYS A CA 1
ATOM 3554 C C . LYS A 1 437 ? 0.944 -10.861 8.109 1.00 91.44 437 LYS A C 1
ATOM 3556 O O . LYS A 1 437 ? 0.247 -9.881 8.360 1.00 91.44 437 LYS A O 1
ATOM 3561 N N . TYR A 1 438 ? 1.743 -10.954 7.052 1.00 94.44 438 TYR A N 1
ATOM 3562 C CA . TYR A 1 438 ? 1.737 -9.981 5.966 1.00 94.44 438 TYR A CA 1
ATOM 3563 C C . TYR A 1 438 ? 0.416 -10.085 5.191 1.00 94.44 438 TYR A C 1
ATOM 3565 O O . TYR A 1 438 ? 0.045 -11.184 4.781 1.00 94.44 438 TYR A O 1
ATOM 3573 N N . ARG A 1 439 ? -0.300 -8.965 5.033 1.00 95.00 439 ARG A N 1
ATOM 3574 C CA . ARG A 1 439 ? -1.637 -8.920 4.401 1.00 95.00 439 ARG A CA 1
ATOM 3575 C C . ARG A 1 439 ? -1.682 -8.175 3.075 1.00 95.00 439 ARG A C 1
ATOM 3577 O O . ARG A 1 439 ? -2.695 -8.226 2.382 1.00 95.00 439 ARG A O 1
ATOM 3584 N N . GLY A 1 440 ? -0.620 -7.447 2.757 1.00 96.81 440 GLY A N 1
ATOM 3585 C CA . GLY A 1 440 ? -0.647 -6.450 1.706 1.00 96.81 440 GLY A CA 1
ATOM 3586 C C . GLY A 1 440 ? 0.331 -5.320 1.959 1.00 96.81 440 GLY A C 1
ATOM 3587 O O . GLY A 1 440 ? 1.180 -5.393 2.850 1.00 96.81 440 GLY A O 1
ATOM 3588 N N . HIS A 1 441 ? 0.166 -4.252 1.197 1.00 98.12 441 HIS A N 1
ATOM 3589 C CA . HIS A 1 441 ? 1.001 -3.060 1.271 1.00 98.12 441 HIS A CA 1
ATOM 3590 C C . HIS A 1 441 ? 0.202 -1.804 0.926 1.00 98.12 441 HIS A C 1
ATOM 3592 O O . HIS A 1 441 ? -0.963 -1.868 0.524 1.00 98.12 441 HIS A O 1
ATOM 3598 N N . LEU A 1 442 ? 0.846 -0.660 1.135 1.00 98.31 442 LEU A N 1
ATOM 3599 C CA . LEU A 1 442 ? 0.341 0.650 0.747 1.00 98.31 442 LEU A CA 1
ATOM 3600 C C . LEU A 1 442 ? 1.058 1.122 -0.518 1.00 98.31 442 LEU A C 1
ATOM 3602 O O . LEU A 1 442 ? 2.288 1.058 -0.586 1.00 98.31 442 LEU A O 1
ATOM 3606 N N . VAL A 1 443 ? 0.291 1.645 -1.467 1.00 97.88 443 VAL A N 1
ATOM 3607 C CA . VAL A 1 443 ? 0.804 2.392 -2.618 1.00 97.88 443 VAL A CA 1
ATOM 3608 C C . VAL A 1 443 ? 1.112 3.825 -2.178 1.00 97.88 443 VAL A C 1
ATOM 3610 O O . VAL A 1 443 ? 0.355 4.448 -1.424 1.00 97.88 443 VAL A O 1
ATOM 3613 N N . ASN A 1 444 ? 2.252 4.349 -2.618 1.00 96.94 444 ASN A N 1
ATOM 3614 C CA . ASN A 1 444 ? 2.613 5.749 -2.460 1.00 96.94 444 ASN A CA 1
ATOM 3615 C C . ASN A 1 444 ? 1.877 6.589 -3.517 1.00 96.94 444 ASN A C 1
ATOM 3617 O O . ASN A 1 444 ? 2.030 6.358 -4.714 1.00 96.94 444 ASN A O 1
ATOM 3621 N N . THR A 1 445 ? 1.085 7.559 -3.068 1.00 95.31 445 THR A N 1
ATOM 3622 C CA . THR A 1 445 ? 0.259 8.434 -3.919 1.00 95.31 445 THR A CA 1
ATOM 3623 C C . THR A 1 445 ? 0.855 9.826 -4.111 1.00 95.31 445 THR A C 1
ATOM 3625 O O . THR A 1 445 ? 0.250 10.665 -4.773 1.00 95.31 445 THR A O 1
ATOM 3628 N N . ASP A 1 446 ? 2.002 10.105 -3.493 1.00 92.69 446 ASP A N 1
ATOM 3629 C CA . ASP A 1 446 ? 2.598 11.436 -3.481 1.00 92.69 446 ASP A CA 1
ATOM 3630 C C . ASP A 1 446 ? 2.973 11.838 -4.913 1.00 92.69 446 ASP A C 1
ATOM 3632 O O . ASP A 1 446 ? 3.547 11.039 -5.657 1.00 92.69 446 ASP A O 1
ATOM 3636 N N . ASP A 1 447 ? 2.672 13.078 -5.301 1.00 91.19 447 ASP A N 1
ATOM 3637 C CA . ASP A 1 447 ? 2.916 13.666 -6.630 1.00 91.19 447 ASP A CA 1
ATOM 3638 C C . ASP A 1 447 ? 2.563 12.743 -7.816 1.00 91.19 447 ASP A C 1
ATOM 3640 O O . ASP A 1 447 ? 3.323 12.645 -8.787 1.00 91.19 447 ASP A O 1
ATOM 3644 N N . TYR A 1 448 ? 1.447 12.011 -7.742 1.00 96.12 448 TYR A N 1
ATOM 3645 C CA . TYR A 1 448 ? 1.019 11.166 -8.855 1.00 96.12 448 TYR A CA 1
ATOM 3646 C C . TYR A 1 448 ? 0.586 12.020 -10.055 1.00 96.12 448 TYR A C 1
ATOM 3648 O O . TYR A 1 448 ? -0.438 12.702 -10.018 1.00 96.12 448 TYR A O 1
ATOM 3656 N N . ASN A 1 449 ? 1.381 11.995 -11.129 1.00 93.50 449 ASN A N 1
ATOM 3657 C CA . ASN A 1 449 ? 1.108 12.778 -12.329 1.00 93.50 449 ASN A CA 1
ATOM 3658 C C . ASN A 1 449 ? 0.088 12.080 -13.241 1.00 93.50 449 ASN A C 1
ATOM 3660 O O . ASN A 1 449 ? 0.419 11.091 -13.892 1.00 93.50 449 ASN A O 1
ATOM 3664 N N . THR A 1 450 ? -1.115 12.638 -13.354 1.00 94.56 450 THR A N 1
ATOM 3665 C CA . THR A 1 450 ? -2.221 12.123 -14.179 1.00 94.56 450 THR A CA 1
ATOM 3666 C C . THR A 1 450 ? -2.248 12.656 -15.617 1.00 94.56 450 THR A C 1
ATOM 3668 O O . THR A 1 450 ? -3.201 12.392 -16.344 1.00 94.56 450 THR A O 1
ATOM 3671 N N . THR A 1 451 ? -1.236 13.418 -16.054 1.00 92.50 451 THR A N 1
ATOM 3672 C CA . THR A 1 451 ? -1.218 14.002 -17.411 1.00 92.50 451 THR A CA 1
ATOM 3673 C C . THR A 1 451 ? -0.764 13.039 -18.506 1.00 92.50 451 THR A C 1
ATOM 3675 O O . THR A 1 451 ? -0.953 13.337 -19.684 1.00 92.50 451 THR A O 1
ATOM 3678 N N . HIS A 1 452 ? -0.163 11.904 -18.147 1.00 92.62 452 HIS A N 1
ATOM 3679 C CA . HIS A 1 452 ? 0.252 10.882 -19.105 1.00 92.62 452 HIS A CA 1
ATOM 3680 C C . HIS A 1 452 ? -0.910 9.937 -19.428 1.00 92.62 452 HIS A C 1
ATOM 3682 O O . HIS A 1 452 ? -1.708 9.613 -18.551 1.00 92.62 452 HIS A O 1
ATOM 3688 N N . LEU A 1 453 ? -0.951 9.418 -20.661 1.00 91.62 453 LEU A N 1
ATOM 3689 C CA . LEU A 1 453 ? -1.949 8.423 -21.068 1.00 91.62 453 LEU A CA 1
ATOM 3690 C C . LEU A 1 453 ? -1.935 7.184 -20.152 1.00 91.62 453 LEU A C 1
ATOM 3692 O O . LEU A 1 453 ? -2.983 6.722 -19.711 1.00 91.62 453 LEU A O 1
ATOM 3696 N N . HIS A 1 454 ? -0.739 6.695 -19.807 1.00 94.81 454 HIS A N 1
ATOM 3697 C CA . HIS A 1 454 ? -0.539 5.599 -18.855 1.00 94.81 454 HIS A CA 1
ATOM 3698 C C . HIS A 1 454 ? 0.365 6.031 -17.697 1.00 94.81 454 HIS A C 1
ATOM 3700 O O . HIS A 1 454 ? 1.522 5.619 -17.594 1.00 94.81 454 HIS A O 1
ATOM 3706 N N . SER A 1 455 ? -0.164 6.860 -16.799 1.00 96.62 455 SER A N 1
ATOM 3707 C CA . SER A 1 455 ? 0.571 7.408 -15.650 1.00 96.62 455 SER A CA 1
ATOM 3708 C C . SER A 1 455 ? 1.263 6.366 -14.761 1.00 96.62 455 SER A C 1
ATOM 3710 O O . SER A 1 455 ? 2.365 6.620 -14.270 1.00 96.62 455 SER A O 1
ATOM 3712 N N . ASP A 1 456 ? 0.697 5.164 -14.620 1.00 97.69 456 ASP A N 1
ATOM 3713 C CA . ASP A 1 456 ? 1.322 4.046 -13.898 1.00 97.69 456 ASP A CA 1
ATOM 3714 C C . ASP A 1 456 ? 2.706 3.659 -14.453 1.00 97.69 456 ASP A C 1
ATOM 3716 O O . ASP A 1 456 ? 3.550 3.165 -13.704 1.00 97.69 456 ASP A O 1
ATOM 3720 N N . MET A 1 457 ? 2.986 3.873 -15.749 1.00 97.00 457 MET A N 1
ATOM 3721 C CA . MET A 1 457 ? 4.303 3.565 -16.331 1.00 97.00 457 MET A CA 1
ATOM 3722 C C . MET A 1 457 ? 5.428 4.356 -15.656 1.00 97.00 457 MET A C 1
ATOM 3724 O O . MET A 1 457 ? 6.544 3.855 -15.536 1.00 97.00 457 MET A O 1
ATOM 3728 N N . PHE A 1 458 ? 5.132 5.554 -15.155 1.00 97.25 458 PHE A N 1
ATOM 3729 C CA . PHE A 1 458 ? 6.101 6.462 -14.541 1.00 97.25 458 PHE A CA 1
ATOM 3730 C C . PHE A 1 458 ? 6.284 6.212 -13.033 1.00 97.25 458 PHE A C 1
ATOM 3732 O O . PHE A 1 458 ? 7.012 6.942 -12.360 1.00 97.25 458 PHE A O 1
ATOM 3739 N N . GLN A 1 459 ? 5.643 5.176 -12.480 1.00 97.38 459 GLN A N 1
ATOM 3740 C CA . GLN A 1 459 ? 5.612 4.901 -11.039 1.00 97.38 459 GLN A CA 1
ATOM 3741 C C . GLN A 1 459 ? 6.712 3.957 -10.542 1.00 97.38 459 GLN A C 1
ATOM 3743 O O . GLN A 1 459 ? 6.738 3.624 -9.358 1.00 97.38 459 GLN A O 1
ATOM 3748 N N . MET A 1 460 ? 7.655 3.573 -11.408 1.00 95.44 460 MET A N 1
ATOM 3749 C CA . MET A 1 460 ? 8.727 2.624 -11.086 1.00 95.44 460 MET A CA 1
ATOM 3750 C C . MET A 1 460 ? 9.528 3.003 -9.830 1.00 95.44 460 MET A C 1
ATOM 3752 O O . MET A 1 460 ? 9.884 2.134 -9.042 1.00 95.44 460 MET A O 1
ATOM 3756 N N . PHE A 1 461 ? 9.771 4.295 -9.601 1.00 94.69 461 PHE A N 1
ATOM 3757 C CA . PHE A 1 461 ? 10.563 4.758 -8.458 1.00 94.69 461 PHE A CA 1
ATOM 3758 C C . PHE A 1 461 ? 9.794 4.763 -7.135 1.00 94.69 461 PHE A C 1
ATOM 3760 O O . PHE A 1 461 ? 10.343 4.397 -6.098 1.00 94.69 461 PHE A O 1
ATOM 3767 N N . LYS A 1 462 ? 8.531 5.204 -7.157 1.00 95.06 462 LYS A N 1
ATOM 3768 C CA . LYS A 1 462 ? 7.711 5.371 -5.945 1.00 95.06 462 LYS A CA 1
ATOM 3769 C C . LYS A 1 462 ? 7.023 4.072 -5.535 1.00 95.06 462 LYS A C 1
ATOM 3771 O O . LYS A 1 462 ? 6.867 3.811 -4.346 1.00 95.06 462 LYS A O 1
ATOM 3776 N N . ASN A 1 463 ? 6.658 3.249 -6.515 1.00 97.50 463 ASN A N 1
ATOM 3777 C CA . ASN A 1 463 ? 5.869 2.034 -6.345 1.00 97.50 463 ASN A CA 1
ATOM 3778 C C . ASN A 1 463 ? 6.483 0.850 -7.122 1.00 97.50 463 ASN A C 1
ATOM 3780 O O . ASN A 1 463 ? 5.810 0.245 -7.960 1.00 97.50 463 ASN A O 1
ATOM 3784 N N . PRO A 1 464 ? 7.758 0.491 -6.864 1.00 96.38 464 PRO A N 1
ATOM 3785 C CA . PRO A 1 464 ? 8.470 -0.520 -7.648 1.00 96.38 464 PRO A CA 1
ATOM 3786 C C . PRO A 1 464 ? 7.806 -1.899 -7.595 1.00 96.38 464 PRO A C 1
ATOM 3788 O O . PRO A 1 464 ? 7.814 -2.610 -8.589 1.00 96.38 464 PRO A O 1
ATOM 3791 N N . LEU A 1 465 ? 7.195 -2.277 -6.466 1.00 96.38 465 LEU A N 1
ATOM 3792 C CA . LEU A 1 465 ? 6.544 -3.583 -6.313 1.00 96.38 465 LEU A CA 1
ATOM 3793 C C . LEU A 1 465 ? 5.360 -3.759 -7.278 1.00 96.38 465 LEU A C 1
ATOM 3795 O O . LEU A 1 465 ? 5.248 -4.783 -7.954 1.00 96.38 465 LEU A O 1
ATOM 3799 N N . ASP A 1 466 ? 4.468 -2.771 -7.324 1.00 97.94 466 ASP A N 1
ATOM 3800 C CA . ASP A 1 466 ? 3.284 -2.797 -8.187 1.00 97.94 466 ASP A CA 1
ATOM 3801 C C . ASP A 1 466 ? 3.671 -2.592 -9.653 1.00 97.94 466 ASP A C 1
ATOM 3803 O O . ASP A 1 466 ? 3.162 -3.293 -10.531 1.00 97.94 466 ASP A O 1
ATOM 3807 N N . TRP A 1 467 ? 4.653 -1.720 -9.903 1.00 98.12 467 TRP A N 1
ATOM 3808 C CA . TRP A 1 467 ? 5.218 -1.511 -11.231 1.00 98.12 467 TRP A CA 1
ATOM 3809 C C . TRP A 1 467 ? 5.825 -2.800 -11.796 1.00 98.12 467 TRP A C 1
ATOM 3811 O O . TRP A 1 467 ? 5.492 -3.191 -12.912 1.00 98.12 467 TRP A O 1
ATOM 3821 N N . GLU A 1 468 ? 6.643 -3.514 -11.015 1.00 97.38 468 GLU A N 1
ATOM 3822 C CA . GLU A 1 468 ? 7.215 -4.811 -11.398 1.00 97.38 468 GLU A CA 1
ATOM 3823 C C . GLU A 1 468 ? 6.129 -5.817 -11.749 1.00 97.38 468 GLU A C 1
ATOM 3825 O O . GLU A 1 468 ? 6.181 -6.458 -12.797 1.00 97.38 468 GLU A O 1
ATOM 3830 N N . LYS A 1 469 ? 5.112 -5.936 -10.895 1.00 96.56 469 LYS A N 1
ATOM 3831 C CA . LYS A 1 469 ? 4.022 -6.889 -11.101 1.00 96.56 469 LYS A CA 1
ATOM 3832 C C . LYS A 1 469 ? 3.221 -6.598 -12.374 1.00 96.56 469 LYS A C 1
ATOM 3834 O O . LYS A 1 469 ? 2.731 -7.541 -12.996 1.00 96.56 469 LYS A O 1
ATOM 3839 N N . LYS A 1 470 ? 3.070 -5.324 -12.747 1.00 97.44 470 LYS A N 1
ATOM 3840 C CA . LYS A 1 470 ? 2.326 -4.895 -13.941 1.00 97.44 470 LYS A CA 1
ATOM 3841 C C . LYS A 1 470 ? 3.163 -4.973 -15.216 1.00 97.44 470 LYS A C 1
ATOM 3843 O O . LYS A 1 470 ? 2.656 -5.398 -16.255 1.00 97.44 470 LYS A O 1
ATOM 3848 N N . TYR A 1 471 ? 4.431 -4.570 -15.151 1.00 97.81 471 TYR A N 1
ATOM 3849 C CA . TYR A 1 471 ? 5.234 -4.260 -16.336 1.00 97.81 471 TYR A CA 1
ATOM 3850 C C . TYR A 1 471 ? 6.411 -5.203 -16.591 1.00 97.81 471 TYR A C 1
ATOM 3852 O O . TYR A 1 471 ? 6.884 -5.275 -17.727 1.00 97.81 471 TYR A O 1
ATOM 3860 N N . ILE A 1 472 ? 6.864 -5.970 -15.599 1.00 97.44 472 ILE A N 1
ATOM 3861 C CA . ILE A 1 472 ? 7.914 -6.976 -15.788 1.00 97.44 472 ILE A CA 1
ATOM 3862 C C . ILE A 1 472 ? 7.291 -8.326 -16.128 1.00 97.44 472 ILE A C 1
ATOM 3864 O O . ILE A 1 472 ? 6.236 -8.712 -15.627 1.00 97.44 472 ILE A O 1
ATOM 3868 N N . HIS A 1 473 ? 7.953 -9.061 -17.017 1.00 95.38 473 HIS A N 1
ATOM 3869 C CA . HIS A 1 473 ? 7.477 -10.370 -17.436 1.00 95.38 473 HIS A CA 1
ATOM 3870 C C . HIS A 1 473 ? 7.469 -11.368 -16.263 1.00 95.38 473 HIS A C 1
ATOM 3872 O O . HIS A 1 473 ? 8.472 -11.514 -15.567 1.00 95.38 473 HIS A O 1
ATOM 3878 N N . GLU A 1 474 ? 6.404 -12.159 -16.104 1.00 93.12 474 GLU A N 1
ATOM 3879 C CA . GLU A 1 474 ? 6.256 -13.148 -15.014 1.00 93.12 474 GLU A CA 1
ATOM 3880 C C . GLU A 1 474 ? 7.442 -14.132 -14.893 1.00 93.12 474 GLU A C 1
ATOM 3882 O O . GLU A 1 474 ? 7.879 -14.494 -13.801 1.00 93.12 474 GLU A O 1
ATOM 3887 N N . ASN A 1 475 ? 8.015 -14.529 -16.033 1.00 91.94 475 ASN A N 1
ATOM 3888 C CA . ASN A 1 475 ? 9.163 -15.439 -16.113 1.00 91.94 475 ASN A CA 1
ATOM 3889 C C . ASN A 1 475 ? 10.541 -14.749 -16.050 1.00 91.94 475 ASN A C 1
ATOM 3891 O O . ASN A 1 475 ? 11.559 -15.438 -16.150 1.00 91.94 475 ASN A O 1
ATOM 3895 N N . TYR A 1 476 ? 10.611 -13.429 -15.850 1.00 94.75 476 TYR A N 1
ATOM 3896 C CA . TYR A 1 476 ? 11.877 -12.696 -15.711 1.00 94.75 476 TYR A CA 1
ATOM 3897 C C . TYR A 1 476 ? 12.742 -13.273 -14.576 1.00 94.75 476 TYR A C 1
ATOM 3899 O O . TYR A 1 476 ? 13.888 -13.675 -14.788 1.00 94.75 476 TYR A O 1
ATOM 3907 N N . SER A 1 477 ? 12.177 -13.426 -13.373 1.00 92.75 477 SER A N 1
ATOM 3908 C CA . SER A 1 477 ? 12.922 -13.955 -12.221 1.00 92.75 477 SER A CA 1
ATOM 3909 C C . SER A 1 477 ? 13.348 -15.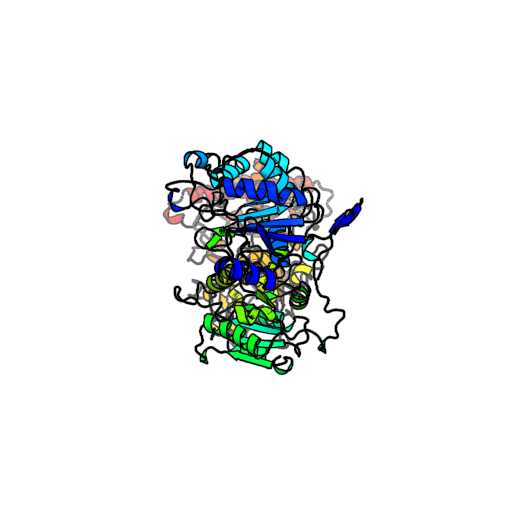413 -12.417 1.00 92.75 477 SER A C 1
ATOM 3911 O O . SER A 1 477 ? 14.365 -15.841 -11.873 1.00 92.75 477 SER A O 1
ATOM 3913 N N . VAL A 1 478 ? 12.602 -16.191 -13.211 1.00 91.88 478 VAL A N 1
ATOM 3914 C CA . VAL A 1 478 ? 12.980 -17.566 -13.577 1.00 91.88 478 VAL A CA 1
ATOM 3915 C C . VAL A 1 478 ? 14.218 -17.557 -14.469 1.00 91.88 478 VAL A C 1
ATOM 3917 O O . VAL A 1 478 ? 15.131 -18.350 -14.232 1.00 91.88 478 VAL A O 1
ATOM 3920 N N . ALA A 1 479 ? 14.297 -16.627 -15.426 1.00 90.19 479 ALA A N 1
ATOM 3921 C CA . ALA A 1 479 ? 15.461 -16.464 -16.293 1.00 90.19 479 ALA A CA 1
ATOM 3922 C C . ALA A 1 479 ? 16.739 -16.120 -15.507 1.00 90.19 479 ALA A C 1
ATOM 3924 O O . ALA A 1 479 ? 17.833 -16.467 -15.947 1.00 90.19 479 ALA A O 1
ATOM 3925 N N . LEU A 1 480 ? 16.640 -15.532 -14.311 1.00 91.06 480 LEU A N 1
ATOM 3926 C CA . LEU A 1 480 ? 17.798 -15.224 -13.465 1.00 91.06 480 LEU A CA 1
ATOM 3927 C C . LEU A 1 480 ? 18.321 -16.404 -12.631 1.00 91.06 480 LEU A C 1
ATOM 3929 O O . LEU A 1 480 ? 19.516 -16.432 -12.348 1.00 91.06 480 LEU A O 1
ATOM 3933 N N . LYS A 1 481 ? 17.516 -17.430 -12.331 1.00 92.12 481 LYS A N 1
ATOM 3934 C CA . LYS A 1 481 ? 17.919 -18.565 -11.466 1.00 92.12 481 LYS A CA 1
ATOM 3935 C C . LYS A 1 481 ? 19.110 -19.367 -12.004 1.00 92.12 481 LYS A C 1
ATOM 3937 O O . LYS A 1 481 ? 19.204 -19.611 -13.209 1.00 92.12 481 LYS A O 1
ATOM 3942 N N . ASP A 1 482 ? 19.989 -19.839 -11.124 1.00 85.19 482 ASP A N 1
ATOM 3943 C CA . ASP A 1 482 ? 21.111 -20.706 -11.506 1.00 85.19 482 ASP A CA 1
ATOM 3944 C C . ASP A 1 482 ? 20.626 -21.952 -12.263 1.00 85.19 482 ASP A C 1
ATOM 3946 O O . ASP A 1 482 ? 19.641 -22.588 -11.891 1.00 85.19 482 ASP A O 1
ATOM 3950 N N . GLY A 1 483 ? 21.296 -22.280 -13.371 1.00 82.38 483 GLY A N 1
ATOM 3951 C CA . GLY A 1 483 ? 20.911 -23.393 -14.245 1.00 82.38 483 GLY A CA 1
ATOM 3952 C C . GLY A 1 483 ? 19.718 -23.126 -15.175 1.00 82.38 483 GLY A C 1
ATOM 3953 O O . GLY A 1 483 ? 19.395 -23.997 -15.982 1.00 82.38 483 GLY A O 1
ATOM 3954 N N . ALA A 1 484 ? 19.081 -21.948 -15.121 1.00 87.50 484 ALA A N 1
ATOM 3955 C CA . ALA A 1 484 ? 18.060 -21.578 -16.102 1.00 87.50 484 ALA A CA 1
ATOM 3956 C C . ALA A 1 484 ? 18.652 -21.556 -17.520 1.00 87.50 484 ALA A C 1
ATOM 3958 O O . ALA A 1 484 ? 19.677 -20.917 -17.773 1.00 87.50 484 ALA A O 1
ATOM 3959 N N . VAL A 1 485 ? 17.992 -22.250 -18.446 1.00 84.75 485 VAL A N 1
ATOM 3960 C CA . VAL A 1 485 ? 18.412 -22.322 -19.847 1.00 84.75 485 VAL A CA 1
ATOM 3961 C C . VAL A 1 485 ? 17.951 -21.055 -20.560 1.00 84.75 485 VAL A C 1
ATOM 3963 O O . VAL A 1 485 ? 16.761 -20.878 -20.812 1.00 84.75 485 VAL A O 1
ATOM 3966 N N . ILE A 1 486 ? 18.896 -20.173 -20.886 1.00 87.69 486 ILE A N 1
ATOM 3967 C CA . ILE A 1 486 ? 18.631 -18.994 -21.715 1.00 87.69 486 ILE A CA 1
ATOM 3968 C C . ILE A 1 486 ? 18.740 -19.389 -23.182 1.00 87.69 486 ILE A C 1
ATOM 3970 O O . ILE A 1 486 ? 19.706 -20.032 -23.595 1.00 87.69 486 ILE A O 1
ATOM 3974 N N . THR A 1 487 ? 17.745 -19.000 -23.976 1.00 89.88 487 THR A N 1
ATOM 3975 C CA . THR A 1 487 ? 17.739 -19.317 -25.404 1.00 89.88 487 THR A CA 1
ATOM 3976 C C . THR A 1 487 ? 18.783 -18.463 -26.112 1.00 89.88 487 THR A C 1
ATOM 3978 O O . THR A 1 487 ? 18.840 -17.250 -25.920 1.00 89.88 487 THR A O 1
ATOM 3981 N N . GLN A 1 488 ? 19.594 -19.095 -26.955 1.00 90.69 488 GLN A N 1
ATOM 3982 C CA . GLN A 1 488 ? 20.610 -18.431 -27.764 1.00 90.69 488 GLN A CA 1
ATOM 3983 C C . GLN A 1 488 ? 20.327 -18.700 -29.252 1.00 90.69 488 GLN A C 1
ATOM 3985 O O . GLN A 1 488 ? 20.904 -19.624 -29.827 1.00 90.69 488 GLN A O 1
ATOM 3990 N N . PRO A 1 489 ? 19.379 -17.976 -29.883 1.00 87.88 489 PRO A N 1
ATOM 3991 C CA . PRO A 1 489 ? 18.943 -18.278 -31.251 1.00 87.88 489 PRO A CA 1
ATOM 3992 C C . PRO A 1 489 ? 20.038 -18.089 -32.312 1.00 87.88 489 PRO A C 1
ATOM 3994 O O . PRO A 1 489 ? 19.997 -18.744 -33.350 1.00 87.88 489 PRO A O 1
ATOM 3997 N N . CYS A 1 490 ? 21.018 -17.220 -32.057 1.00 86.50 490 CYS A N 1
ATOM 3998 C CA . CYS A 1 490 ? 22.215 -17.050 -32.878 1.00 86.50 490 CYS A CA 1
ATOM 3999 C C . CYS A 1 490 ? 23.455 -16.986 -31.970 1.00 86.50 490 CYS A C 1
ATOM 4001 O O . CYS A 1 490 ? 23.314 -16.626 -30.800 1.00 86.50 490 CYS A O 1
ATOM 4003 N N . PRO A 1 491 ? 24.669 -17.280 -32.478 1.00 86.94 491 PRO A N 1
ATOM 4004 C CA . PRO A 1 491 ? 25.898 -17.148 -31.693 1.00 86.94 491 PRO A CA 1
ATOM 4005 C C . PRO A 1 491 ? 26.015 -15.762 -31.045 1.00 86.94 491 PRO A C 1
ATOM 4007 O O . PRO A 1 491 ? 25.904 -14.751 -31.736 1.00 86.94 491 PRO A O 1
ATOM 4010 N N . ASP A 1 492 ? 26.207 -15.731 -29.723 1.00 85.06 492 ASP A N 1
ATOM 4011 C CA . ASP A 1 492 ? 26.259 -14.514 -28.893 1.00 85.06 492 ASP A CA 1
ATOM 4012 C C . ASP A 1 492 ? 25.034 -13.588 -29.025 1.00 85.06 492 ASP A C 1
ATOM 4014 O O . ASP A 1 492 ? 25.126 -12.376 -28.839 1.00 85.06 492 ASP A O 1
ATOM 4018 N N . VAL A 1 493 ? 23.869 -14.156 -29.339 1.00 87.00 493 VAL A N 1
ATOM 4019 C CA . VAL A 1 493 ? 22.576 -13.468 -29.297 1.00 87.00 493 VAL A CA 1
ATOM 4020 C C . VAL A 1 493 ? 21.704 -14.216 -28.310 1.00 87.00 493 VAL A C 1
ATOM 4022 O O . VAL A 1 493 ? 21.283 -15.333 -28.596 1.00 87.00 493 VAL A O 1
ATOM 4025 N N . TYR A 1 494 ? 21.448 -13.612 -27.155 1.00 90.12 494 TYR A N 1
ATOM 4026 C CA . TYR A 1 494 ? 20.624 -14.198 -26.100 1.00 90.12 494 TYR A CA 1
ATOM 4027 C C . TYR A 1 494 ? 19.211 -13.650 -26.154 1.00 90.12 494 TYR A C 1
ATOM 4029 O O . TYR A 1 494 ? 18.996 -12.503 -26.549 1.00 90.12 494 TYR A O 1
ATOM 4037 N N . TRP A 1 495 ? 18.261 -14.482 -25.747 1.00 87.56 495 TRP A N 1
ATOM 4038 C CA . TRP A 1 495 ? 16.845 -14.180 -25.809 1.00 87.56 495 TRP A CA 1
ATOM 4039 C C . TRP A 1 495 ? 16.178 -14.545 -24.485 1.00 87.56 495 TRP A C 1
ATOM 4041 O O . TRP A 1 495 ? 16.252 -15.698 -24.045 1.00 87.56 495 TRP A O 1
ATOM 4051 N N . PHE A 1 496 ? 15.567 -13.554 -23.837 1.00 89.81 496 PHE A N 1
ATOM 4052 C CA . PHE A 1 496 ? 15.003 -13.690 -22.495 1.00 89.81 496 PHE A CA 1
ATOM 4053 C C . PHE A 1 496 ? 13.702 -12.899 -22.328 1.00 89.81 496 PHE A C 1
ATOM 4055 O O . PHE A 1 496 ? 13.541 -11.856 -22.965 1.00 89.81 496 PHE A O 1
ATOM 4062 N N . PRO A 1 497 ? 12.785 -13.377 -21.467 1.00 90.44 497 PRO A N 1
ATOM 4063 C CA . PRO A 1 497 ? 11.606 -12.614 -21.071 1.00 90.44 497 PRO A CA 1
ATOM 4064 C C . PRO A 1 497 ? 12.018 -11.426 -20.210 1.00 90.44 497 PRO A C 1
ATOM 4066 O O . PRO A 1 497 ? 12.827 -11.595 -19.293 1.00 90.44 497 PRO A O 1
ATOM 4069 N N . ILE A 1 498 ? 11.467 -10.244 -20.489 1.00 93.81 498 ILE A N 1
ATOM 4070 C CA . ILE A 1 498 ? 11.809 -9.043 -19.718 1.00 93.81 498 ILE A CA 1
ATOM 4071 C C . ILE A 1 498 ? 10.610 -8.181 -19.332 1.00 93.81 498 ILE A C 1
ATOM 4073 O O . ILE A 1 498 ? 10.484 -7.838 -18.162 1.00 93.81 498 ILE A O 1
ATOM 4077 N N . VAL A 1 499 ? 9.710 -7.875 -20.263 1.00 95.69 499 VAL A N 1
ATOM 4078 C CA . VAL A 1 499 ? 8.563 -6.987 -20.030 1.00 95.69 499 VAL A CA 1
ATOM 4079 C C . VAL A 1 499 ? 7.257 -7.724 -20.288 1.00 95.69 499 VAL A C 1
ATOM 4081 O O . VAL A 1 499 ? 7.226 -8.694 -21.046 1.00 95.69 499 VAL A O 1
ATOM 4084 N N . SER A 1 500 ? 6.190 -7.297 -19.623 1.00 95.50 500 SER A N 1
ATOM 4085 C CA . SER A 1 500 ? 4.851 -7.852 -19.808 1.00 95.50 500 SER A CA 1
ATOM 4086 C C . SER A 1 500 ? 4.216 -7.376 -21.119 1.00 95.50 500 SER A C 1
ATOM 4088 O O . SER A 1 500 ? 4.627 -6.372 -21.706 1.00 95.50 500 SER A O 1
ATOM 4090 N N . ASP A 1 501 ? 3.156 -8.064 -21.550 1.00 91.38 501 ASP A N 1
ATOM 4091 C CA . ASP A 1 501 ? 2.328 -7.604 -22.668 1.00 91.38 501 ASP A CA 1
ATOM 4092 C C . ASP A 1 501 ? 1.760 -6.197 -22.424 1.00 91.38 501 ASP A C 1
ATOM 4094 O O . ASP A 1 501 ? 1.711 -5.392 -23.352 1.00 91.38 501 ASP A O 1
ATOM 4098 N N . THR A 1 502 ? 1.394 -5.889 -21.175 1.00 94.19 502 THR A N 1
ATOM 4099 C CA . THR A 1 502 ? 0.866 -4.583 -20.764 1.00 94.19 502 THR A CA 1
ATOM 4100 C C . THR A 1 502 ? 1.891 -3.470 -20.943 1.00 94.19 502 THR A C 1
ATOM 4102 O O . THR A 1 502 ? 1.545 -2.401 -21.432 1.00 94.19 502 THR A O 1
ATOM 4105 N N . PHE A 1 503 ? 3.162 -3.705 -20.588 1.00 96.62 503 PHE A N 1
ATOM 4106 C CA . PHE A 1 503 ? 4.219 -2.717 -20.835 1.00 96.62 503 PHE A CA 1
ATOM 4107 C C . PHE A 1 503 ? 4.356 -2.430 -22.327 1.00 96.62 503 PHE A C 1
ATOM 4109 O O . PHE A 1 503 ? 4.462 -1.277 -22.731 1.00 96.62 503 PHE A O 1
ATOM 4116 N N . CYS A 1 504 ? 4.343 -3.486 -23.140 1.00 95.12 504 CYS A N 1
ATOM 4117 C CA . CYS A 1 504 ? 4.447 -3.371 -24.584 1.00 95.12 504 CYS A CA 1
ATOM 4118 C C . CYS A 1 504 ? 3.294 -2.552 -25.185 1.00 95.12 504 CYS A C 1
ATOM 4120 O O . CYS A 1 504 ? 3.559 -1.638 -25.964 1.00 95.12 504 CYS A O 1
ATOM 4122 N N . ASP A 1 505 ? 2.048 -2.842 -24.797 1.00 90.88 505 ASP A N 1
ATOM 4123 C CA . ASP A 1 505 ? 0.868 -2.108 -25.276 1.00 90.88 505 ASP A CA 1
ATOM 4124 C C . ASP A 1 505 ? 0.898 -0.646 -24.823 1.00 90.88 505 ASP A C 1
ATOM 4126 O O . ASP A 1 505 ? 0.859 0.252 -25.662 1.00 90.88 505 ASP A O 1
ATOM 4130 N N . HIS A 1 506 ? 1.089 -0.394 -23.524 1.00 96.44 506 HIS A N 1
ATOM 4131 C CA . HIS A 1 506 ? 1.119 0.970 -22.994 1.00 96.44 506 HIS A CA 1
ATOM 4132 C C . HIS A 1 506 ? 2.280 1.796 -23.572 1.00 96.44 506 HIS A C 1
ATOM 4134 O O . HIS A 1 506 ? 2.141 3.000 -23.787 1.00 96.44 506 HIS A O 1
ATOM 4140 N N . MET A 1 507 ? 3.429 1.173 -23.862 1.00 97.06 507 MET A N 1
ATOM 4141 C CA . MET A 1 507 ? 4.545 1.851 -24.526 1.00 97.06 507 MET A CA 1
ATOM 4142 C C . MET A 1 507 ? 4.190 2.233 -25.966 1.00 97.06 507 MET A C 1
ATOM 4144 O O . MET A 1 507 ? 4.471 3.355 -26.378 1.00 97.06 507 MET A O 1
ATOM 4148 N N . ILE A 1 508 ? 3.556 1.338 -26.733 1.00 94.94 508 ILE A N 1
ATOM 4149 C CA . ILE A 1 508 ? 3.093 1.653 -28.095 1.00 94.94 508 ILE A CA 1
ATOM 4150 C C . ILE A 1 508 ? 2.075 2.796 -28.060 1.00 94.94 508 ILE A C 1
ATOM 4152 O O . ILE A 1 508 ? 2.217 3.756 -28.815 1.00 94.94 508 ILE A O 1
ATOM 4156 N N . GLU A 1 509 ? 1.084 2.708 -27.176 1.00 93.50 509 GLU A N 1
ATOM 4157 C CA . GLU A 1 509 ? 0.029 3.713 -27.023 1.00 93.50 509 GLU A CA 1
ATOM 4158 C C . GLU A 1 509 ? 0.608 5.074 -26.612 1.00 93.50 509 GLU A C 1
ATOM 4160 O O . GLU A 1 509 ? 0.297 6.077 -27.247 1.00 93.50 509 GLU A O 1
ATOM 4165 N N . THR A 1 510 ? 1.547 5.110 -25.658 1.00 96.19 510 THR A N 1
ATOM 4166 C CA . THR A 1 510 ? 2.258 6.341 -25.255 1.00 96.19 510 THR A CA 1
ATOM 4167 C C . THR A 1 510 ? 3.027 6.974 -26.420 1.00 96.19 510 THR A C 1
ATOM 4169 O O . THR A 1 510 ? 3.006 8.192 -26.599 1.00 96.19 510 THR A O 1
ATOM 4172 N N . MET A 1 511 ? 3.714 6.162 -27.229 1.00 95.25 511 MET A N 1
ATOM 4173 C CA . MET A 1 511 ? 4.481 6.660 -28.377 1.00 95.25 511 MET A CA 1
ATOM 4174 C C . MET A 1 511 ? 3.565 7.208 -29.480 1.00 95.25 511 MET A C 1
ATOM 4176 O O . MET A 1 511 ? 3.855 8.250 -30.070 1.00 95.25 511 MET A O 1
ATOM 4180 N N . GLU A 1 512 ? 2.447 6.533 -29.755 1.00 94.31 512 GLU A N 1
ATOM 4181 C CA . GLU A 1 512 ? 1.477 6.990 -30.755 1.00 94.31 512 GLU A CA 1
ATOM 4182 C C . GLU A 1 512 ? 0.666 8.209 -30.282 1.00 94.31 512 GLU A C 1
ATOM 4184 O O . GLU A 1 512 ? 0.373 9.073 -31.108 1.00 94.31 512 GLU A O 1
ATOM 4189 N N . ASP A 1 513 ? 0.380 8.339 -28.982 1.00 94.56 513 ASP A N 1
ATOM 4190 C CA . ASP A 1 513 ? -0.234 9.535 -28.381 1.00 94.56 513 ASP A CA 1
ATOM 4191 C C . ASP A 1 513 ? 0.680 10.764 -28.497 1.00 94.56 513 ASP A C 1
ATOM 4193 O O . ASP A 1 513 ? 0.242 11.839 -28.915 1.00 94.56 513 ASP A O 1
ATOM 4197 N N . TYR A 1 514 ? 1.986 10.595 -28.249 1.00 95.19 514 TYR A N 1
ATOM 4198 C CA . TYR A 1 514 ? 2.963 11.655 -28.510 1.00 95.19 514 TYR A CA 1
ATOM 4199 C C . TYR A 1 514 ? 3.004 12.042 -29.997 1.00 95.19 514 TYR A C 1
ATOM 4201 O O . TYR A 1 514 ? 3.119 13.224 -30.340 1.00 95.19 514 TYR A O 1
ATOM 4209 N N . GLY A 1 515 ? 2.942 11.045 -30.888 1.00 92.81 515 GLY A N 1
ATOM 4210 C CA . GLY A 1 515 ? 2.660 11.185 -32.321 1.00 92.81 515 GLY A CA 1
ATOM 4211 C C . GLY A 1 515 ? 3.738 11.862 -33.178 1.00 92.81 515 GLY A C 1
ATOM 4212 O O . GLY A 1 515 ? 3.682 11.792 -34.407 1.00 92.81 515 GLY A O 1
ATOM 4213 N N . LYS A 1 516 ? 4.747 12.501 -32.577 1.00 92.50 516 LYS A N 1
ATOM 4214 C CA . LYS A 1 516 ? 5.840 13.178 -33.292 1.00 92.50 516 LYS A CA 1
ATOM 4215 C C . LYS A 1 516 ? 6.967 12.193 -33.601 1.00 92.50 516 LYS A C 1
ATOM 4217 O O . LYS A 1 516 ? 8.041 12.291 -33.016 1.00 92.50 516 LYS A O 1
ATOM 4222 N N . TRP A 1 517 ? 6.718 11.259 -34.512 1.00 92.31 517 TRP A N 1
ATOM 4223 C CA . TRP A 1 517 ? 7.724 10.337 -35.056 1.00 92.31 517 TRP A CA 1
ATOM 4224 C C . TRP A 1 517 ? 8.762 11.070 -35.918 1.00 92.31 517 TRP A C 1
ATOM 4226 O O . TRP A 1 517 ? 8.464 12.136 -36.465 1.00 92.31 517 TRP A O 1
ATOM 4236 N N . SER A 1 518 ? 9.988 10.539 -36.000 1.00 89.12 518 SER A N 1
ATOM 4237 C CA . SER A 1 518 ? 10.994 11.033 -36.957 1.00 89.12 518 SER A CA 1
ATOM 4238 C C . SER A 1 518 ? 10.528 10.785 -38.396 1.00 89.12 518 SER A C 1
ATOM 4240 O O . SER A 1 518 ? 9.642 9.963 -38.636 1.00 89.12 518 SER A O 1
ATOM 4242 N N . ASP A 1 519 ? 11.119 11.481 -39.364 1.00 83.06 519 ASP A N 1
ATOM 4243 C CA . ASP A 1 519 ? 10.866 11.226 -40.786 1.00 83.06 519 ASP A CA 1
ATOM 4244 C C . ASP A 1 519 ? 11.757 10.111 -41.373 1.00 83.06 519 ASP A C 1
ATOM 4246 O O . ASP A 1 519 ? 11.687 9.837 -42.572 1.00 83.06 519 ASP A O 1
ATOM 4250 N N . GLY A 1 520 ? 12.587 9.458 -40.546 1.00 75.81 520 GLY A N 1
ATOM 4251 C CA . GLY A 1 520 ? 13.569 8.461 -40.978 1.00 75.81 520 GLY A CA 1
ATOM 4252 C C . GLY A 1 520 ? 14.714 9.059 -41.803 1.00 75.81 520 GLY A C 1
ATOM 4253 O O . GLY A 1 520 ? 15.418 8.328 -42.506 1.00 75.81 520 GLY A O 1
ATOM 4254 N N . GLY A 1 521 ? 14.883 10.384 -41.765 1.00 74.00 521 GLY A N 1
ATOM 4255 C CA . GLY A 1 521 ? 15.948 11.114 -42.432 1.00 74.00 521 GLY A CA 1
ATOM 4256 C C . GLY A 1 521 ? 17.239 11.154 -41.618 1.00 74.00 521 GLY A C 1
ATOM 4257 O O . GLY A 1 521 ? 17.251 11.066 -40.398 1.00 74.00 521 GLY A O 1
ATOM 4258 N N . HIS A 1 522 ? 18.361 11.342 -42.311 1.00 67.56 522 HIS A N 1
ATOM 4259 C CA . HIS A 1 522 ? 19.670 11.453 -41.669 1.00 67.56 522 HIS A CA 1
ATOM 4260 C C . HIS A 1 522 ? 19.853 12.727 -40.833 1.00 67.56 522 HIS A C 1
ATOM 4262 O O . HIS A 1 522 ? 20.863 12.838 -40.160 1.00 67.56 522 HIS A O 1
ATOM 4268 N N . GLU A 1 523 ? 18.959 13.711 -40.895 1.00 69.62 523 GLU A N 1
ATOM 4269 C CA . GLU A 1 523 ? 19.047 14.927 -40.086 1.00 69.62 523 GLU A CA 1
ATOM 4270 C C . GLU A 1 523 ? 17.855 14.994 -39.139 1.00 69.62 523 GLU A C 1
ATOM 4272 O O . GLU A 1 523 ? 16.738 15.264 -39.570 1.00 69.62 523 GLU A O 1
ATOM 4277 N N . ASP A 1 524 ? 18.106 14.816 -37.843 1.00 64.62 524 ASP A N 1
ATOM 4278 C CA . ASP A 1 524 ? 17.082 14.932 -36.817 1.00 64.62 524 ASP A CA 1
ATOM 4279 C C . ASP A 1 524 ? 17.463 15.991 -35.772 1.00 64.62 524 ASP A C 1
ATOM 4281 O O . ASP A 1 524 ? 18.273 15.815 -34.852 1.00 64.62 524 ASP A O 1
ATOM 4285 N N . VAL A 1 525 ? 16.826 17.152 -35.914 1.00 63.84 525 VAL A N 1
ATOM 4286 C CA . VAL A 1 525 ? 17.011 18.304 -35.024 1.00 63.84 525 VAL A CA 1
ATOM 4287 C C . VAL A 1 525 ? 16.480 18.065 -33.607 1.00 63.84 525 VAL A C 1
ATOM 4289 O O . VAL A 1 525 ? 16.852 18.803 -32.695 1.00 63.84 525 VAL A O 1
ATOM 4292 N N . ARG A 1 526 ? 15.636 17.047 -33.396 1.00 64.62 526 ARG A N 1
ATOM 4293 C CA . ARG A 1 526 ? 15.021 16.713 -32.098 1.00 64.62 526 ARG A CA 1
ATOM 4294 C C . ARG A 1 526 ? 16.010 16.002 -31.177 1.00 64.62 526 ARG A C 1
ATOM 4296 O O . ARG A 1 526 ? 15.918 16.143 -29.960 1.00 64.62 526 ARG A O 1
ATOM 4303 N N . VAL A 1 527 ? 16.986 15.302 -31.756 1.00 59.44 527 VAL A N 1
ATOM 4304 C CA . VAL A 1 527 ? 18.067 14.596 -31.042 1.00 59.44 527 VAL A CA 1
ATOM 4305 C C . VAL A 1 527 ? 19.441 15.252 -31.226 1.00 59.44 527 VAL A C 1
ATOM 4307 O O . VAL A 1 527 ? 20.439 14.784 -30.676 1.00 59.44 527 VAL A O 1
ATOM 4310 N N . GLY A 1 528 ? 19.480 16.398 -31.915 1.00 54.75 528 GLY A N 1
ATOM 4311 C CA . GLY A 1 528 ? 20.634 17.293 -31.965 1.00 54.75 528 GLY A CA 1
ATOM 4312 C C . GLY A 1 528 ? 21.585 17.093 -33.147 1.00 54.75 528 GLY A C 1
ATOM 4313 O O . GLY A 1 528 ? 22.717 17.568 -33.056 1.00 54.75 528 GLY A O 1
ATOM 4314 N N . GLY A 1 529 ? 21.182 16.443 -34.251 1.00 62.22 529 GLY A N 1
ATOM 4315 C CA . GLY A 1 529 ? 22.019 16.402 -35.459 1.00 62.22 529 GLY A CA 1
ATOM 4316 C C . GLY A 1 529 ? 21.819 15.210 -36.398 1.00 62.22 529 GLY A C 1
ATOM 4317 O O . GLY A 1 529 ? 20.703 14.759 -36.621 1.00 62.22 529 GLY A O 1
ATOM 4318 N N . TYR A 1 530 ? 22.928 14.772 -37.010 1.00 54.44 530 TYR A N 1
ATOM 4319 C CA . TYR A 1 530 ? 22.949 13.801 -38.107 1.00 54.44 530 TYR A CA 1
ATOM 4320 C C . TYR A 1 530 ? 22.971 12.346 -37.609 1.00 54.44 530 TYR A C 1
ATOM 4322 O O . TYR A 1 530 ? 23.897 11.948 -36.897 1.00 54.44 530 TYR A O 1
ATOM 4330 N N . GLU A 1 531 ? 22.004 11.538 -38.030 1.00 61.75 531 GLU A N 1
ATOM 4331 C CA . GLU A 1 531 ? 21.923 10.106 -37.761 1.00 61.75 531 GLU A CA 1
ATOM 4332 C C . GLU A 1 531 ? 22.563 9.307 -38.893 1.00 61.75 531 GLU A C 1
ATOM 4334 O O . GLU A 1 531 ? 22.108 9.320 -40.031 1.00 61.75 531 GLU A O 1
ATOM 4339 N N . ASN A 1 532 ? 23.626 8.558 -38.599 1.00 57.53 532 ASN A N 1
ATOM 4340 C CA . ASN A 1 532 ? 24.310 7.759 -39.625 1.00 57.53 532 ASN A CA 1
ATOM 4341 C C . ASN A 1 532 ? 23.444 6.609 -40.167 1.00 57.53 532 ASN A C 1
ATOM 4343 O O . ASN A 1 532 ? 23.676 6.137 -41.279 1.00 57.53 532 ASN A O 1
ATOM 4347 N N . VAL A 1 533 ? 22.483 6.143 -39.368 1.00 68.25 533 VAL A N 1
ATOM 4348 C CA . VAL A 1 533 ? 21.565 5.052 -39.700 1.00 68.25 533 VAL A CA 1
ATOM 4349 C C . VAL A 1 533 ? 20.187 5.456 -39.176 1.00 68.25 533 VAL A C 1
ATOM 4351 O O . VAL A 1 533 ? 19.865 5.116 -38.040 1.00 68.25 533 VAL A O 1
ATOM 4354 N N . PRO A 1 534 ? 19.432 6.250 -39.947 1.00 79.75 534 PRO A N 1
ATOM 4355 C CA . PRO A 1 534 ? 18.237 6.884 -39.432 1.00 79.75 534 PRO A CA 1
ATOM 4356 C C . PRO A 1 534 ? 17.095 5.885 -39.299 1.00 79.75 534 PRO A C 1
ATOM 4358 O O . PRO A 1 534 ? 16.929 4.982 -40.134 1.00 79.75 534 PRO A O 1
ATOM 4361 N N . THR A 1 535 ? 16.305 6.057 -38.247 1.00 83.25 535 THR A N 1
ATOM 4362 C CA . THR A 1 535 ? 15.090 5.281 -38.004 1.00 83.25 535 THR A CA 1
ATOM 4363 C C . THR A 1 535 ? 13.897 6.188 -37.756 1.00 83.25 535 THR A C 1
ATOM 4365 O O . THR A 1 535 ? 14.036 7.250 -37.169 1.00 83.25 535 THR A O 1
ATOM 4368 N N . VAL A 1 536 ? 12.704 5.772 -38.186 1.00 88.56 536 VAL A N 1
ATOM 4369 C CA . VAL A 1 536 ? 11.434 6.381 -37.776 1.00 88.56 536 VAL A CA 1
ATOM 4370 C C . VAL A 1 536 ? 11.202 6.039 -36.316 1.00 88.56 536 VAL A C 1
ATOM 4372 O O . VAL A 1 536 ? 10.782 4.928 -35.979 1.00 88.56 536 VAL A O 1
ATOM 4375 N N . ASP A 1 537 ? 11.511 6.990 -35.443 1.00 91.00 537 ASP A N 1
ATOM 4376 C CA . ASP A 1 537 ? 11.554 6.742 -34.011 1.00 91.00 537 ASP A CA 1
ATOM 4377 C C . ASP A 1 537 ? 11.114 7.928 -33.144 1.00 91.00 537 ASP A C 1
ATOM 4379 O O . ASP A 1 537 ? 10.893 9.065 -33.595 1.00 91.00 537 ASP A O 1
ATOM 4383 N N . ILE A 1 538 ? 10.932 7.592 -31.868 1.00 92.06 538 ILE A N 1
ATOM 4384 C CA . ILE A 1 538 ? 10.739 8.515 -30.756 1.00 92.06 538 ILE A CA 1
ATOM 4385 C C . ILE A 1 538 ? 11.691 8.094 -29.638 1.00 92.06 538 ILE A C 1
ATOM 4387 O O . ILE A 1 538 ? 11.711 6.936 -29.207 1.00 92.06 538 ILE A O 1
ATOM 4391 N N . HIS A 1 539 ? 12.469 9.049 -29.141 1.00 91.56 539 HIS A N 1
ATOM 4392 C CA . HIS A 1 539 ? 13.371 8.854 -28.015 1.00 91.56 539 HIS A CA 1
ATOM 4393 C C . HIS A 1 539 ? 12.645 8.954 -26.674 1.00 91.56 539 HIS A C 1
ATOM 4395 O O . HIS A 1 539 ? 11.775 9.803 -26.490 1.00 91.56 539 HIS A O 1
ATOM 4401 N N . MET A 1 540 ? 13.095 8.185 -25.678 1.00 93.81 540 MET A N 1
ATOM 4402 C CA . MET A 1 540 ? 12.525 8.206 -24.320 1.00 93.81 540 MET A CA 1
ATOM 4403 C C . MET A 1 540 ? 12.563 9.604 -23.685 1.00 93.81 540 MET A C 1
ATOM 4405 O O . MET A 1 540 ? 11.654 9.975 -22.952 1.00 93.81 540 MET A O 1
ATOM 4409 N N . ARG A 1 541 ? 13.570 10.429 -24.011 1.00 91.56 541 ARG A N 1
ATOM 4410 C CA . ARG A 1 541 ? 13.659 11.831 -23.553 1.00 91.56 541 ARG A CA 1
ATOM 4411 C C . ARG A 1 541 ? 12.540 12.723 -24.076 1.00 91.56 541 ARG A C 1
ATOM 4413 O O . ARG A 1 541 ? 12.241 13.728 -23.453 1.00 91.56 541 ARG A O 1
ATOM 4420 N N . GLN A 1 542 ? 11.969 12.401 -25.234 1.00 91.00 542 GLN A N 1
ATOM 4421 C CA . GLN A 1 542 ? 10.910 13.208 -25.844 1.00 91.00 542 GLN A CA 1
ATOM 4422 C C . GLN A 1 542 ? 9.555 13.008 -25.160 1.00 91.00 542 GLN A C 1
ATOM 4424 O O . GLN A 1 542 ? 8.676 13.851 -25.327 1.00 91.00 542 GLN A O 1
ATOM 4429 N N . ILE A 1 543 ? 9.414 11.913 -24.409 1.00 94.06 543 ILE A N 1
ATOM 4430 C CA . ILE A 1 543 ? 8.221 11.544 -23.641 1.00 94.06 543 ILE A CA 1
ATOM 4431 C C . ILE A 1 543 ? 8.496 11.509 -22.127 1.00 94.06 543 ILE A C 1
ATOM 4433 O O . ILE A 1 543 ? 7.762 10.866 -21.384 1.00 94.06 543 ILE A O 1
ATOM 4437 N N . ASP A 1 544 ? 9.584 12.146 -21.681 1.00 93.38 544 ASP A N 1
ATOM 4438 C CA . ASP A 1 544 ? 10.000 12.228 -20.274 1.00 93.38 544 ASP A CA 1
ATOM 4439 C C . ASP A 1 544 ? 10.189 10.865 -19.565 1.00 93.38 544 ASP A C 1
ATOM 4441 O O . ASP A 1 544 ? 10.075 10.766 -18.347 1.00 93.38 544 ASP A O 1
ATOM 4445 N N . PHE A 1 545 ? 10.529 9.807 -20.314 1.00 95.88 545 PHE A N 1
ATOM 4446 C CA . PHE A 1 545 ? 10.701 8.434 -19.805 1.00 95.88 545 PHE A CA 1
ATOM 4447 C C . PHE A 1 545 ? 12.173 7.976 -19.737 1.00 95.88 545 PHE A C 1
ATOM 4449 O O . PHE A 1 545 ? 12.455 6.817 -19.444 1.00 95.88 545 PHE A O 1
ATOM 4456 N N . ASP A 1 546 ? 13.145 8.848 -20.043 1.00 93.75 546 ASP A N 1
ATOM 4457 C CA . ASP A 1 546 ? 14.570 8.466 -20.131 1.00 93.75 546 ASP A CA 1
ATOM 4458 C C . ASP A 1 546 ? 15.144 8.016 -18.783 1.00 93.75 546 ASP A C 1
ATOM 4460 O O . ASP A 1 546 ? 15.822 6.994 -18.725 1.00 93.75 546 ASP A O 1
ATOM 4464 N N . GLU A 1 547 ? 14.842 8.726 -17.691 1.00 94.31 547 GLU A N 1
ATOM 4465 C CA . GLU A 1 547 ? 15.312 8.342 -16.352 1.00 94.31 547 GLU A CA 1
ATOM 4466 C C . GLU A 1 547 ? 14.721 6.997 -15.916 1.00 94.31 547 GLU A C 1
ATOM 4468 O O . GLU A 1 547 ? 15.452 6.121 -15.448 1.00 94.31 547 GLU A O 1
ATOM 4473 N N . HIS A 1 548 ? 13.418 6.794 -16.139 1.00 96.19 548 HIS A N 1
ATOM 4474 C CA . HIS A 1 548 ? 12.741 5.522 -15.876 1.00 96.19 548 HIS A CA 1
ATOM 4475 C C . HIS A 1 548 ? 13.334 4.392 -16.710 1.00 96.19 548 HIS A C 1
ATOM 4477 O O . HIS A 1 548 ? 13.605 3.313 -16.192 1.00 96.19 548 HIS A O 1
ATOM 4483 N N . PHE A 1 549 ? 13.590 4.626 -17.995 1.00 95.88 549 PHE A N 1
ATOM 4484 C CA . PHE A 1 549 ? 14.159 3.593 -18.847 1.00 95.88 549 PHE A CA 1
ATOM 4485 C C . PHE A 1 549 ? 15.602 3.252 -18.452 1.00 95.88 549 PHE A C 1
ATOM 4487 O O . PHE A 1 549 ? 15.969 2.080 -18.445 1.00 95.88 549 PHE A O 1
ATOM 4494 N N . LEU A 1 550 ? 16.417 4.238 -18.065 1.00 94.94 550 LEU A N 1
ATOM 4495 C CA . LEU A 1 550 ? 17.780 4.004 -17.575 1.00 94.94 550 LEU A CA 1
ATOM 4496 C C . LEU A 1 550 ? 17.802 3.165 -16.299 1.00 94.94 550 LEU A C 1
ATOM 4498 O O . LEU A 1 550 ? 18.604 2.234 -16.193 1.00 94.94 550 LEU A O 1
ATOM 4502 N N . ASP A 1 551 ? 16.912 3.449 -15.352 1.00 95.25 551 ASP A N 1
ATOM 4503 C CA . ASP A 1 551 ? 16.810 2.635 -14.147 1.00 95.25 551 ASP A CA 1
ATOM 4504 C C . ASP A 1 551 ? 16.242 1.238 -14.456 1.00 95.25 551 ASP A C 1
ATOM 4506 O O . ASP A 1 551 ? 16.769 0.252 -13.946 1.00 95.25 551 ASP A O 1
ATOM 4510 N N . PHE A 1 552 ? 15.330 1.096 -15.425 1.00 96.44 552 PHE A N 1
ATOM 4511 C CA . PHE A 1 552 ? 14.924 -0.216 -15.946 1.00 96.44 552 PHE A CA 1
ATOM 4512 C C . PHE A 1 552 ? 16.115 -1.011 -16.519 1.00 96.44 552 PHE A C 1
ATOM 4514 O O . PHE A 1 552 ? 16.255 -2.211 -16.250 1.00 96.44 552 PHE A O 1
ATOM 4521 N N . LEU A 1 553 ? 17.019 -0.366 -17.270 1.00 94.81 553 LEU A N 1
ATOM 4522 C CA . LEU A 1 553 ? 18.236 -1.017 -17.770 1.00 94.81 553 LEU A CA 1
ATOM 4523 C C . LEU A 1 553 ? 19.137 -1.480 -16.615 1.00 94.81 553 LEU A C 1
ATOM 4525 O O . LEU A 1 553 ? 19.683 -2.589 -16.645 1.00 94.81 553 LEU A O 1
ATOM 4529 N N . GLN A 1 554 ? 19.285 -0.651 -15.584 1.00 93.88 554 GLN A N 1
ATOM 4530 C CA . GLN A 1 554 ? 20.103 -0.964 -14.414 1.00 93.88 554 GLN A CA 1
ATOM 4531 C C . GLN A 1 554 ? 19.506 -2.087 -13.557 1.00 93.88 554 GLN A C 1
ATOM 4533 O O . GLN A 1 554 ? 20.231 -2.990 -13.134 1.00 93.88 554 GLN A O 1
ATOM 4538 N N . THR A 1 555 ? 18.199 -2.044 -13.328 1.00 94.56 555 THR A N 1
ATOM 4539 C CA . THR A 1 555 ? 17.483 -2.932 -12.411 1.00 94.56 555 THR A CA 1
ATOM 4540 C C . THR A 1 555 ? 17.168 -4.280 -13.056 1.00 94.56 555 THR A C 1
ATOM 4542 O O . THR A 1 555 ? 17.339 -5.315 -12.407 1.00 94.56 555 THR A O 1
ATOM 4545 N N . TYR A 1 556 ? 16.792 -4.305 -14.344 1.00 95.19 556 TYR A N 1
ATOM 4546 C CA . TYR A 1 556 ? 16.316 -5.528 -15.008 1.00 95.19 556 TYR A CA 1
ATOM 4547 C C . TYR A 1 556 ? 17.232 -6.058 -16.117 1.00 95.19 556 TYR A C 1
ATOM 4549 O O . TYR A 1 556 ? 17.436 -7.268 -16.239 1.00 95.19 556 TYR A O 1
ATOM 4557 N N . VAL A 1 557 ? 17.848 -5.189 -16.924 1.00 93.69 557 VAL A N 1
ATOM 4558 C CA . VAL A 1 557 ? 18.690 -5.651 -18.048 1.00 93.69 557 VAL A CA 1
ATOM 4559 C C . VAL A 1 557 ? 20.067 -6.096 -17.577 1.00 93.69 557 VAL A C 1
ATOM 4561 O O . VAL A 1 557 ? 20.565 -7.143 -18.005 1.00 93.69 557 VAL A O 1
ATOM 4564 N N . ARG A 1 558 ? 20.699 -5.328 -16.686 1.00 92.06 558 ARG A N 1
ATOM 4565 C CA . ARG A 1 558 ? 22.047 -5.637 -16.203 1.00 92.06 558 ARG A CA 1
ATOM 4566 C C . ARG A 1 558 ? 22.158 -7.029 -15.572 1.00 92.06 558 ARG A C 1
ATOM 4568 O O . ARG A 1 558 ? 23.096 -7.722 -15.966 1.00 92.06 558 ARG A O 1
ATOM 4575 N N . PRO A 1 559 ? 21.266 -7.482 -14.664 1.00 92.19 559 PRO A N 1
ATOM 4576 C CA . PRO A 1 559 ? 21.383 -8.818 -14.076 1.00 92.19 559 PRO A CA 1
ATOM 4577 C C . PRO A 1 559 ? 21.348 -9.940 -15.124 1.00 92.19 559 PRO A C 1
ATOM 4579 O O . PRO A 1 559 ? 22.120 -10.897 -15.043 1.00 92.19 559 PRO A O 1
ATOM 4582 N N . LEU A 1 560 ? 20.507 -9.801 -16.154 1.00 91.44 560 LEU A N 1
ATOM 4583 C CA . LEU A 1 560 ? 20.444 -10.749 -17.269 1.00 91.44 560 LEU A CA 1
ATOM 4584 C C . LEU A 1 560 ? 21.720 -10.710 -18.119 1.00 91.44 560 LEU A C 1
ATOM 4586 O O . LEU A 1 560 ? 22.260 -11.761 -18.468 1.00 91.44 560 LEU A O 1
ATOM 4590 N N . LYS A 1 561 ? 22.239 -9.510 -18.409 1.00 89.88 561 LYS A N 1
ATOM 4591 C CA . LYS A 1 561 ? 23.512 -9.310 -19.119 1.00 89.88 561 LYS A CA 1
ATOM 4592 C C . LYS A 1 561 ? 24.685 -9.931 -18.354 1.00 89.88 561 LYS A C 1
ATOM 4594 O O . LYS A 1 561 ? 25.455 -10.679 -18.951 1.00 89.88 561 LYS A O 1
ATOM 4599 N N . ASP A 1 562 ? 24.809 -9.663 -17.054 1.00 88.50 562 ASP A N 1
ATOM 4600 C CA . ASP A 1 562 ? 25.878 -10.197 -16.192 1.00 88.50 562 ASP A CA 1
ATOM 4601 C C . ASP A 1 562 ? 25.871 -11.733 -16.174 1.00 88.50 562 ASP A C 1
ATOM 4603 O O . ASP A 1 562 ? 26.929 -12.366 -16.151 1.00 88.50 562 ASP A O 1
ATOM 4607 N N . LYS A 1 563 ? 24.680 -12.336 -16.255 1.00 87.81 563 LYS A N 1
ATOM 4608 C CA . LYS A 1 563 ? 24.508 -13.787 -16.321 1.00 87.81 563 LYS A CA 1
ATOM 4609 C C . LYS A 1 563 ? 25.015 -14.400 -17.627 1.00 87.81 563 LYS A C 1
ATOM 4611 O O . LYS A 1 563 ? 25.678 -15.435 -17.593 1.00 87.81 563 LYS A O 1
ATOM 4616 N N . VAL A 1 564 ? 24.678 -13.808 -18.773 1.00 87.62 564 VAL A N 1
ATOM 4617 C CA . VAL A 1 564 ? 25.022 -14.383 -20.089 1.00 87.62 564 VAL A CA 1
ATOM 4618 C C . VAL A 1 564 ? 26.411 -13.966 -20.587 1.00 87.62 564 VAL A C 1
ATOM 4620 O O . VAL A 1 564 ? 27.000 -14.658 -21.416 1.00 87.62 564 VAL A O 1
ATOM 4623 N N . TYR A 1 565 ? 26.969 -12.883 -20.041 1.00 85.06 565 TYR A N 1
ATOM 4624 C CA . TYR A 1 565 ? 28.327 -12.404 -20.310 1.00 85.06 565 TYR A CA 1
ATOM 4625 C C . TYR A 1 565 ? 29.143 -12.282 -19.010 1.00 85.06 565 TYR A C 1
ATOM 4627 O O . TYR A 1 565 ? 29.445 -11.169 -18.562 1.00 85.06 565 TYR A O 1
ATOM 4635 N N . PRO A 1 566 ? 29.542 -13.413 -18.396 1.00 80.88 566 PRO A N 1
ATOM 4636 C CA . PRO A 1 566 ? 30.282 -13.393 -17.141 1.00 80.88 566 PRO A CA 1
ATOM 4637 C C . PRO A 1 566 ? 31.611 -12.638 -17.290 1.00 80.88 566 PRO A C 1
ATOM 4639 O O . PRO A 1 566 ? 32.390 -12.880 -18.213 1.00 80.88 566 PRO A O 1
ATOM 4642 N N . GLY A 1 567 ? 31.877 -11.725 -16.354 1.00 74.81 567 GLY A N 1
ATOM 4643 C CA . GLY A 1 567 ? 33.078 -10.880 -16.338 1.00 74.81 567 GLY A CA 1
ATOM 4644 C C . GLY A 1 567 ? 32.905 -9.493 -16.967 1.00 74.81 567 GLY A C 1
ATOM 4645 O O . GLY A 1 567 ? 33.832 -8.687 -16.900 1.00 74.81 567 GLY A O 1
ATOM 4646 N N . MET A 1 568 ? 31.735 -9.177 -17.528 1.00 74.88 568 MET A N 1
ATOM 4647 C CA . MET A 1 568 ? 31.421 -7.846 -18.050 1.00 74.88 568 MET A CA 1
ATOM 4648 C C . MET A 1 568 ? 30.816 -6.948 -16.957 1.00 74.88 568 MET A C 1
ATOM 4650 O O . MET A 1 568 ? 29.604 -6.793 -16.875 1.00 74.88 568 MET A O 1
ATOM 4654 N N . SER A 1 569 ? 31.652 -6.325 -16.122 1.00 65.88 569 SER A N 1
ATOM 4655 C CA . SER A 1 569 ? 31.216 -5.587 -14.919 1.00 65.88 569 SER A CA 1
ATOM 4656 C C . SER A 1 569 ? 30.714 -4.151 -15.152 1.00 65.88 569 SER A C 1
ATOM 4658 O O . SER A 1 569 ? 30.611 -3.382 -14.200 1.00 65.88 569 SER A O 1
ATOM 4660 N N . GLU A 1 570 ? 30.471 -3.748 -16.399 1.00 71.12 570 GLU A N 1
ATOM 4661 C CA . GLU A 1 570 ? 30.044 -2.382 -16.729 1.00 71.12 570 GLU A CA 1
ATOM 4662 C C . GLU A 1 570 ? 28.592 -2.124 -16.291 1.00 71.12 570 GLU A C 1
ATOM 4664 O O . GLU A 1 570 ? 27.719 -2.989 -16.447 1.00 71.12 570 GLU A O 1
ATOM 4669 N N . GLU A 1 571 ? 28.345 -0.922 -15.759 1.00 76.94 571 GLU A N 1
ATOM 4670 C CA . GLU A 1 571 ? 27.000 -0.407 -15.486 1.00 76.94 571 GLU A CA 1
ATOM 4671 C C . GLU A 1 571 ? 26.195 -0.265 -16.785 1.00 76.94 571 GLU A C 1
ATOM 4673 O O . GLU A 1 571 ? 26.758 -0.012 -17.855 1.00 76.94 571 GLU A O 1
ATOM 4678 N N . ALA A 1 572 ? 24.872 -0.421 -16.699 1.00 78.06 572 ALA A N 1
ATOM 4679 C CA . ALA A 1 572 ? 23.980 -0.277 -17.845 1.00 78.06 572 ALA A CA 1
ATOM 4680 C C . ALA A 1 572 ? 23.696 1.204 -18.148 1.00 78.06 572 ALA A C 1
ATOM 4682 O O . ALA A 1 572 ? 22.612 1.711 -17.893 1.00 78.06 572 ALA A O 1
ATOM 4683 N N . ASN A 1 573 ? 24.698 1.896 -18.689 1.00 81.38 573 ASN A N 1
ATOM 4684 C CA . ASN A 1 573 ? 24.555 3.267 -19.170 1.00 81.38 573 ASN A CA 1
ATOM 4685 C C . ASN A 1 573 ? 24.131 3.275 -20.644 1.00 81.38 573 ASN A C 1
ATOM 4687 O O . ASN A 1 573 ? 24.750 2.600 -21.470 1.00 81.38 573 ASN A O 1
ATOM 4691 N N . ALA A 1 574 ? 23.131 4.088 -20.985 1.00 81.44 574 ALA A N 1
ATOM 4692 C CA . ALA A 1 574 ? 22.691 4.299 -22.359 1.00 81.44 574 ALA A CA 1
ATOM 4693 C C . ALA A 1 574 ? 22.472 5.792 -22.634 1.00 81.44 574 ALA A C 1
ATOM 4695 O O . ALA A 1 574 ? 21.975 6.530 -21.793 1.00 81.44 574 ALA A O 1
ATOM 4696 N N . VAL A 1 575 ? 22.879 6.253 -23.816 1.00 77.81 575 VAL A N 1
ATOM 4697 C CA . VAL A 1 575 ? 22.624 7.636 -24.270 1.00 77.81 575 VAL A CA 1
ATOM 4698 C C . VAL A 1 575 ? 21.500 7.674 -25.309 1.00 77.81 575 VAL A C 1
ATOM 4700 O O . VAL A 1 575 ? 20.882 8.717 -25.501 1.00 77.81 575 VAL A O 1
ATOM 4703 N N . MET A 1 576 ? 21.235 6.536 -25.955 1.00 80.31 576 MET A N 1
ATOM 4704 C CA . MET A 1 576 ? 20.282 6.380 -27.048 1.00 80.31 576 MET A CA 1
ATOM 4705 C C . MET A 1 576 ? 19.246 5.325 -26.655 1.00 80.31 576 MET A C 1
ATOM 4707 O O . MET A 1 576 ? 19.520 4.130 -26.742 1.00 80.31 576 MET A O 1
ATOM 4711 N N . ASN A 1 577 ? 18.080 5.788 -26.207 1.00 88.81 577 ASN A N 1
ATOM 4712 C CA . ASN A 1 577 ? 16.926 4.967 -25.851 1.00 88.81 577 ASN A CA 1
ATOM 4713 C C . ASN A 1 577 ? 15.741 5.449 -26.685 1.00 88.81 577 ASN A C 1
ATOM 4715 O O . ASN A 1 577 ? 15.336 6.605 -26.546 1.00 88.81 577 ASN A O 1
ATOM 4719 N N . PHE A 1 578 ? 15.211 4.600 -27.558 1.00 91.94 578 PHE A N 1
ATOM 4720 C CA . PHE A 1 578 ? 14.170 4.986 -28.504 1.00 91.94 578 PHE A CA 1
ATOM 4721 C C . PHE A 1 578 ? 13.322 3.784 -28.922 1.00 91.94 578 PHE A C 1
ATOM 4723 O O . PHE A 1 578 ? 13.764 2.635 -28.842 1.00 91.94 578 PHE A O 1
ATOM 4730 N N . VAL A 1 579 ? 12.091 4.061 -29.346 1.00 94.25 579 VAL A N 1
ATOM 4731 C CA . VAL A 1 579 ? 11.192 3.085 -29.970 1.00 94.25 579 VAL A CA 1
ATOM 4732 C C . VAL A 1 579 ? 11.163 3.354 -31.462 1.00 94.25 579 VAL A C 1
ATOM 4734 O O . VAL A 1 579 ? 10.901 4.476 -31.880 1.00 94.25 579 VAL A O 1
ATOM 4737 N N . VAL A 1 580 ? 11.414 2.309 -32.251 1.00 92.25 580 VAL A N 1
ATOM 4738 C CA . VAL A 1 580 ? 11.380 2.366 -33.716 1.00 92.25 580 VAL A CA 1
ATOM 4739 C C . VAL A 1 580 ? 10.055 1.826 -34.229 1.00 92.25 580 VAL A C 1
ATOM 4741 O O . VAL A 1 580 ? 9.561 0.801 -33.745 1.00 92.25 580 VAL A O 1
ATOM 4744 N N . ARG A 1 581 ? 9.526 2.461 -35.271 1.00 90.75 581 ARG A N 1
ATOM 4745 C CA . ARG A 1 581 ? 8.350 2.008 -36.002 1.00 90.75 581 ARG A CA 1
ATOM 4746 C C . ARG A 1 581 ? 8.714 1.631 -37.430 1.00 90.75 581 ARG A C 1
ATOM 4748 O O . ARG A 1 581 ? 9.231 2.443 -38.183 1.00 90.75 581 ARG A O 1
ATOM 4755 N N . TYR A 1 582 ? 8.367 0.404 -37.813 1.00 89.88 582 TYR A N 1
ATOM 4756 C CA . TYR A 1 582 ? 8.483 -0.055 -39.194 1.00 89.88 582 TYR A CA 1
ATOM 4757 C C . TYR A 1 582 ? 7.101 -0.199 -39.824 1.00 89.88 582 TYR A C 1
ATOM 4759 O O . TYR A 1 582 ? 6.241 -0.896 -39.277 1.00 89.88 582 TYR A O 1
ATOM 4767 N N . ARG A 1 583 ? 6.886 0.431 -40.983 1.00 84.94 583 ARG A N 1
ATOM 4768 C CA . ARG A 1 583 ? 5.625 0.368 -41.736 1.00 84.94 583 ARG A CA 1
ATOM 4769 C C . ARG A 1 583 ? 5.883 0.340 -43.247 1.00 84.94 583 ARG A C 1
ATOM 4771 O O . ARG A 1 583 ? 6.705 1.111 -43.740 1.00 84.94 583 ARG A O 1
ATOM 4778 N N . PRO A 1 584 ? 5.146 -0.487 -44.015 1.00 85.38 584 PRO A N 1
ATOM 4779 C CA . PRO A 1 584 ? 5.166 -0.410 -45.473 1.00 85.38 584 PRO A CA 1
ATOM 4780 C C . PRO A 1 584 ? 4.753 0.985 -45.961 1.00 85.38 584 PRO A C 1
ATOM 4782 O O . PRO A 1 584 ? 3.720 1.504 -45.542 1.00 85.38 584 PRO A O 1
ATOM 4785 N N . GLY A 1 585 ? 5.539 1.577 -46.862 1.00 81.38 585 GLY A N 1
ATOM 4786 C CA . GLY A 1 585 ? 5.298 2.928 -47.392 1.00 81.38 585 GLY A CA 1
ATOM 4787 C C . GLY A 1 585 ? 5.837 4.074 -46.526 1.00 81.38 585 GLY A C 1
ATOM 4788 O O . GLY A 1 585 ? 5.745 5.224 -46.944 1.00 81.38 585 GLY A O 1
ATOM 4789 N N . GLU A 1 586 ? 6.410 3.762 -45.363 1.00 85.81 586 GLU A N 1
ATOM 4790 C CA . GLU A 1 586 ? 7.220 4.660 -44.534 1.00 85.81 586 GLU A CA 1
ATOM 4791 C C . GLU A 1 586 ? 8.663 4.113 -44.562 1.00 85.81 586 GLU A C 1
ATOM 4793 O O . GLU A 1 586 ? 9.244 3.983 -45.641 1.00 85.81 586 GLU A O 1
ATOM 4798 N N . GLN A 1 587 ? 9.217 3.695 -43.424 1.00 85.00 587 GLN A N 1
ATOM 4799 C CA . GLN A 1 587 ? 10.442 2.906 -43.355 1.00 85.00 587 GLN A CA 1
ATOM 4800 C C . GLN A 1 587 ? 10.097 1.448 -43.034 1.00 85.00 587 GLN A C 1
ATOM 4802 O O . GLN A 1 587 ? 9.550 1.148 -41.975 1.00 85.00 587 GLN A O 1
ATOM 4807 N N . ASP A 1 588 ? 10.413 0.521 -43.936 1.00 83.31 588 ASP A N 1
ATOM 4808 C CA . ASP A 1 588 ? 10.061 -0.903 -43.811 1.00 83.31 588 ASP A CA 1
ATOM 4809 C C . ASP A 1 588 ? 11.269 -1.829 -43.589 1.00 83.31 588 ASP A C 1
ATOM 4811 O O . ASP A 1 588 ? 11.105 -3.018 -43.305 1.00 83.31 588 ASP A O 1
ATOM 4815 N N . HIS A 1 589 ? 12.484 -1.287 -43.671 1.00 83.50 589 HIS A N 1
ATOM 4816 C CA . HIS A 1 589 ? 13.725 -1.992 -43.387 1.00 83.50 589 HIS A CA 1
ATOM 4817 C C . HIS A 1 589 ? 14.794 -1.044 -42.841 1.00 83.50 589 HIS A C 1
ATOM 4819 O O . HIS A 1 589 ? 14.682 0.180 -42.911 1.00 83.50 589 HIS A O 1
ATOM 4825 N N . LEU A 1 590 ? 15.853 -1.644 -42.301 1.00 83.75 590 LEU A N 1
ATOM 4826 C CA . LEU A 1 590 ? 17.039 -0.945 -41.839 1.00 83.75 590 LEU A CA 1
ATOM 4827 C C . LEU A 1 590 ? 18.269 -1.577 -42.487 1.00 83.75 590 LEU A C 1
ATOM 4829 O O . LEU A 1 590 ? 18.436 -2.800 -42.449 1.00 83.75 590 LEU A O 1
ATOM 4833 N N . GLU A 1 591 ? 19.109 -0.746 -43.099 1.00 79.62 591 GLU A N 1
ATOM 4834 C CA . GLU A 1 591 ? 20.310 -1.198 -43.803 1.00 79.62 591 GLU A CA 1
ATOM 4835 C C . GLU A 1 591 ? 21.317 -1.869 -42.849 1.00 79.62 591 GLU A C 1
ATOM 4837 O O . GLU A 1 591 ? 21.331 -1.579 -41.647 1.00 79.62 591 GLU A O 1
ATOM 4842 N N . PRO A 1 592 ? 22.187 -2.773 -43.339 1.00 78.44 592 PRO A N 1
ATOM 4843 C CA . PRO A 1 592 ? 23.227 -3.392 -42.527 1.00 78.44 592 PRO A CA 1
ATOM 4844 C C . PRO A 1 592 ? 24.126 -2.367 -41.838 1.00 78.44 592 PRO A C 1
ATOM 4846 O O . PRO A 1 592 ? 24.783 -1.558 -42.490 1.00 78.44 592 PRO A O 1
ATOM 4849 N N . HIS A 1 593 ? 24.215 -2.447 -40.513 1.00 76.12 593 HIS A N 1
ATOM 4850 C CA . HIS A 1 593 ? 24.983 -1.486 -39.733 1.00 76.12 593 HIS A CA 1
ATOM 4851 C C . HIS A 1 593 ? 25.537 -2.072 -38.430 1.00 76.12 593 HIS A C 1
ATOM 4853 O O . HIS A 1 593 ? 25.517 -3.277 -38.160 1.00 76.12 593 HIS A O 1
ATOM 4859 N N . HIS A 1 594 ? 26.107 -1.163 -37.649 1.00 70.56 594 HIS A N 1
ATOM 4860 C CA . HIS A 1 594 ? 26.795 -1.391 -36.401 1.00 70.56 594 HIS A CA 1
ATOM 4861 C C . HIS A 1 594 ? 26.350 -0.325 -35.383 1.00 70.56 594 HIS A C 1
ATOM 4863 O O . HIS A 1 594 ? 26.871 0.780 -35.373 1.00 70.56 594 HIS A O 1
ATOM 4869 N N . ASP A 1 595 ? 25.444 -0.681 -34.476 1.00 70.19 595 ASP A N 1
ATOM 4870 C CA . ASP A 1 595 ? 24.997 0.063 -33.283 1.00 70.19 595 ASP A CA 1
ATOM 4871 C C . ASP A 1 595 ? 26.150 0.598 -32.420 1.00 70.19 595 ASP A C 1
ATOM 4873 O O . ASP A 1 595 ? 27.139 -0.085 -32.169 1.00 70.19 595 ASP A O 1
ATOM 4877 N N . ALA A 1 596 ? 26.015 1.797 -31.881 1.00 72.75 596 ALA A N 1
ATOM 4878 C CA . ALA A 1 596 ? 27.044 2.469 -31.092 1.00 72.75 596 ALA A CA 1
ATOM 4879 C C . ALA A 1 596 ? 27.156 1.970 -29.634 1.00 72.75 596 ALA A C 1
ATOM 4881 O O . ALA A 1 596 ? 27.083 2.766 -28.700 1.00 72.75 596 ALA A O 1
ATOM 4882 N N . SER A 1 597 ? 27.286 0.664 -29.400 1.00 73.44 597 SER A N 1
ATOM 4883 C CA . SER A 1 597 ? 27.208 0.092 -28.047 1.00 73.44 597 SER A CA 1
ATOM 4884 C C . SER A 1 597 ? 28.096 -1.140 -27.851 1.00 73.44 597 SER A C 1
ATOM 4886 O O . SER A 1 597 ? 28.479 -1.814 -28.811 1.00 73.44 597 SER A O 1
ATOM 4888 N N . THR A 1 598 ? 28.440 -1.439 -26.590 1.00 78.81 598 THR A N 1
ATOM 4889 C CA . THR A 1 598 ? 29.143 -2.684 -26.229 1.00 78.81 598 THR A CA 1
ATOM 4890 C C . THR A 1 598 ? 28.219 -3.894 -26.381 1.00 78.81 598 THR A C 1
ATOM 4892 O O . THR A 1 598 ? 28.621 -4.934 -26.907 1.00 78.81 598 THR A O 1
ATOM 4895 N N . TYR A 1 599 ? 26.966 -3.729 -25.959 1.00 83.44 599 TYR A N 1
ATOM 4896 C CA . TYR A 1 599 ? 25.860 -4.632 -26.229 1.00 83.44 599 TYR A CA 1
ATOM 4897 C C . TYR A 1 599 ? 24.605 -3.821 -26.546 1.00 83.44 599 TYR A C 1
ATOM 4899 O O . TYR A 1 599 ? 24.468 -2.690 -26.084 1.00 83.44 599 TYR A O 1
ATOM 4907 N N . THR A 1 600 ? 23.667 -4.415 -27.272 1.00 85.12 600 THR A N 1
ATOM 4908 C CA . THR A 1 600 ? 22.378 -3.782 -27.576 1.00 85.12 600 THR A CA 1
ATOM 4909 C C . THR A 1 600 ? 21.246 -4.616 -27.010 1.00 85.12 600 THR A C 1
ATOM 4911 O O . THR A 1 600 ? 21.261 -5.838 -27.173 1.00 85.12 600 THR A O 1
ATOM 4914 N N . ILE A 1 601 ? 20.271 -3.959 -26.377 1.00 91.00 601 ILE A N 1
ATOM 4915 C CA . ILE A 1 601 ? 18.979 -4.560 -26.055 1.00 91.00 601 ILE A CA 1
ATOM 4916 C C . ILE A 1 601 ? 17.948 -4.200 -27.129 1.00 91.00 601 ILE A C 1
ATOM 4918 O O . ILE A 1 601 ? 17.794 -3.037 -27.484 1.00 91.00 601 ILE A O 1
ATOM 4922 N N . ASN A 1 602 ? 17.242 -5.200 -27.651 1.00 91.25 602 ASN A N 1
ATOM 4923 C CA . ASN A 1 602 ? 16.149 -5.013 -28.604 1.00 91.25 602 ASN A CA 1
ATOM 4924 C C . ASN A 1 602 ? 14.901 -5.739 -28.088 1.00 91.25 602 ASN A C 1
ATOM 4926 O O . ASN A 1 602 ? 14.928 -6.964 -27.953 1.00 91.25 602 ASN A O 1
ATOM 4930 N N . ILE A 1 603 ? 13.844 -4.987 -27.772 1.00 92.25 603 ILE A N 1
ATOM 4931 C CA . ILE A 1 603 ? 12.599 -5.489 -27.172 1.00 92.25 603 ILE A CA 1
ATOM 4932 C C . ILE A 1 603 ? 11.499 -5.494 -28.237 1.00 92.25 603 ILE A C 1
ATOM 4934 O O . ILE A 1 603 ? 11.211 -4.459 -28.835 1.00 92.25 603 ILE A O 1
ATOM 4938 N N . GLY A 1 604 ? 10.878 -6.651 -28.481 1.00 90.25 604 GLY A N 1
ATOM 4939 C CA . GLY A 1 604 ? 9.706 -6.728 -29.356 1.00 90.25 604 GLY A CA 1
ATOM 4940 C C . GLY A 1 604 ? 8.445 -6.244 -28.640 1.00 90.25 604 GLY A C 1
ATOM 4941 O O . GLY A 1 604 ? 8.073 -6.837 -27.631 1.00 90.25 604 GLY A O 1
ATOM 4942 N N . LEU A 1 605 ? 7.786 -5.209 -29.173 1.00 90.31 605 LEU A N 1
ATOM 4943 C CA . LEU A 1 605 ? 6.598 -4.596 -28.553 1.00 90.31 605 LEU A CA 1
ATOM 4944 C C . LEU A 1 605 ? 5.255 -5.110 -29.109 1.00 90.31 605 LEU A C 1
ATOM 4946 O O . LEU A 1 605 ? 4.220 -4.924 -28.484 1.00 90.31 605 LEU A O 1
ATOM 4950 N N . ASN A 1 606 ? 5.224 -5.773 -30.266 1.00 84.75 606 ASN A N 1
ATOM 4951 C CA . ASN A 1 606 ? 3.992 -6.334 -30.835 1.00 84.75 606 ASN A CA 1
ATOM 4952 C C . ASN A 1 606 ? 4.233 -7.703 -31.497 1.00 84.75 606 ASN A C 1
ATOM 4954 O O . ASN A 1 606 ? 5.357 -8.214 -31.534 1.00 84.75 606 ASN A O 1
ATOM 4958 N N . ARG A 1 607 ? 3.163 -8.358 -31.960 1.00 80.31 607 ARG A N 1
ATOM 4959 C CA . ARG A 1 607 ? 3.160 -9.791 -32.289 1.00 80.31 607 ARG A CA 1
ATOM 4960 C C . ARG A 1 607 ? 3.302 -10.025 -33.788 1.00 80.31 607 ARG A C 1
ATOM 4962 O O . ARG A 1 607 ? 2.467 -9.601 -34.591 1.00 80.31 607 ARG A O 1
ATOM 4969 N N . GLN A 1 608 ? 4.317 -10.803 -34.161 1.00 81.75 608 GLN A N 1
ATOM 4970 C CA . GLN A 1 608 ? 4.455 -11.283 -35.535 1.00 81.75 608 GLN A CA 1
ATOM 4971 C C . GLN A 1 608 ? 3.276 -12.196 -35.911 1.00 81.75 608 GLN A C 1
ATOM 4973 O O . GLN A 1 608 ? 2.867 -13.056 -35.135 1.00 81.75 608 GLN A O 1
ATOM 4978 N N . GLY A 1 609 ? 2.746 -12.032 -37.121 1.00 80.06 609 GLY A N 1
ATOM 4979 C CA . GLY A 1 609 ? 1.629 -12.812 -37.659 1.00 80.06 609 GLY A CA 1
ATOM 4980 C C . GLY A 1 609 ? 0.243 -12.321 -37.234 1.00 80.06 609 GLY A C 1
ATOM 4981 O O . GLY A 1 609 ? -0.742 -12.799 -37.791 1.00 80.06 609 GLY A O 1
ATOM 4982 N N . ILE A 1 610 ? 0.164 -11.370 -36.296 1.00 81.50 610 ILE A N 1
ATOM 4983 C CA . ILE A 1 610 ? -1.078 -10.690 -35.898 1.00 81.50 610 ILE A CA 1
ATOM 4984 C C . ILE A 1 610 ? -0.976 -9.209 -36.257 1.00 81.50 610 ILE A C 1
ATOM 4986 O O . ILE A 1 610 ? -1.760 -8.720 -37.064 1.00 81.50 610 ILE A O 1
ATOM 4990 N N . ASP A 1 611 ? 0.023 -8.524 -35.699 1.00 81.94 611 ASP A N 1
ATOM 4991 C CA . ASP A 1 611 ? 0.165 -7.071 -35.809 1.00 81.94 611 ASP A CA 1
ATOM 4992 C C . ASP A 1 611 ? 1.068 -6.679 -37.001 1.00 81.94 611 ASP A C 1
ATOM 4994 O O . ASP A 1 611 ? 0.925 -5.601 -37.573 1.00 81.94 611 ASP A O 1
ATOM 4998 N N . TYR A 1 612 ? 1.977 -7.569 -37.427 1.00 83.81 612 TYR A N 1
ATOM 4999 C CA . TYR A 1 612 ? 2.819 -7.386 -38.618 1.00 83.81 612 TYR A CA 1
ATOM 5000 C C . TYR A 1 612 ? 3.193 -8.716 -39.291 1.00 83.81 612 TYR A C 1
ATOM 5002 O O . TYR A 1 612 ? 3.213 -9.771 -38.655 1.00 83.81 612 TYR A O 1
ATOM 5010 N N . ALA A 1 613 ? 3.547 -8.675 -40.580 1.00 80.06 613 ALA A N 1
ATOM 5011 C CA . ALA A 1 613 ? 4.074 -9.816 -41.332 1.00 80.06 613 ALA A CA 1
ATOM 5012 C C . ALA A 1 613 ? 5.523 -9.556 -41.779 1.00 80.06 613 ALA A C 1
ATOM 5014 O O . ALA A 1 613 ? 5.848 -8.464 -42.235 1.00 80.06 613 ALA A O 1
ATOM 5015 N N . GLY A 1 614 ? 6.396 -10.564 -41.676 1.00 80.56 614 GLY A N 1
ATOM 5016 C CA . GLY A 1 614 ? 7.826 -10.423 -41.991 1.00 80.56 614 GLY A CA 1
ATOM 5017 C C . GLY A 1 614 ? 8.650 -9.843 -40.834 1.00 80.56 614 GLY A C 1
ATOM 5018 O O . GLY A 1 614 ? 8.275 -9.999 -39.675 1.00 80.56 614 GLY A O 1
ATOM 5019 N N . GLY A 1 615 ? 9.795 -9.223 -41.132 1.00 78.94 615 GLY A N 1
ATOM 5020 C CA . GLY A 1 615 ? 10.667 -8.580 -40.139 1.00 78.94 615 GLY A CA 1
ATOM 5021 C C . GLY A 1 615 ? 11.584 -9.524 -39.345 1.00 78.94 615 GLY A C 1
ATOM 5022 O O . GLY A 1 615 ? 11.775 -10.694 -39.688 1.00 78.94 615 GLY A O 1
ATOM 5023 N N . GLY A 1 616 ? 12.177 -8.989 -38.276 1.00 84.19 616 GLY A N 1
ATOM 5024 C CA . GLY A 1 616 ? 13.171 -9.664 -37.436 1.00 84.19 616 GLY A CA 1
ATOM 5025 C C . GLY A 1 616 ? 14.561 -9.034 -37.547 1.00 84.19 616 GLY A C 1
ATOM 5026 O O . GLY A 1 616 ? 14.719 -7.923 -38.039 1.00 84.19 616 GLY A O 1
ATOM 5027 N N . SER A 1 617 ? 15.583 -9.749 -37.075 1.00 88.12 617 SER A N 1
ATOM 5028 C CA . SER A 1 617 ? 16.974 -9.268 -37.090 1.00 88.12 617 SER A CA 1
ATOM 5029 C C . SER A 1 617 ? 17.873 -10.296 -37.769 1.00 88.12 617 SER A C 1
ATOM 5031 O O . SER A 1 617 ? 17.846 -11.471 -37.395 1.00 88.12 617 SER A O 1
ATOM 5033 N N . ARG A 1 618 ? 18.680 -9.868 -38.748 1.00 86.62 618 ARG A N 1
ATOM 5034 C CA . ARG A 1 618 ? 19.640 -10.732 -39.453 1.00 86.62 618 ARG A CA 1
ATOM 5035 C C . ARG A 1 618 ? 21.073 -10.408 -39.040 1.00 86.62 618 ARG A C 1
ATOM 5037 O O . ARG A 1 618 ? 21.598 -9.344 -39.343 1.00 86.62 618 ARG A O 1
ATOM 5044 N N . PHE A 1 619 ? 21.744 -11.381 -38.440 1.00 85.38 619 PHE A N 1
ATOM 5045 C CA . PHE A 1 619 ? 23.154 -11.317 -38.074 1.00 85.38 619 PHE A CA 1
ATOM 5046 C C . PHE A 1 619 ? 24.006 -11.862 -39.224 1.00 85.38 619 PHE A C 1
ATOM 5048 O O . PHE A 1 619 ? 24.282 -13.062 -39.317 1.00 85.38 619 PHE A O 1
ATOM 5055 N N . ILE A 1 620 ? 24.412 -10.960 -40.124 1.00 80.75 620 ILE A N 1
ATOM 5056 C CA . ILE A 1 620 ? 25.055 -11.279 -41.413 1.00 80.75 620 ILE A CA 1
ATOM 5057 C C . ILE A 1 620 ? 26.299 -12.155 -41.240 1.00 80.75 620 ILE A C 1
ATOM 5059 O O . ILE A 1 620 ? 26.443 -13.151 -41.946 1.00 80.75 620 ILE A O 1
ATOM 5063 N N . ARG A 1 621 ? 27.160 -11.840 -40.261 1.00 79.00 621 ARG A N 1
ATOM 5064 C CA . ARG A 1 621 ? 28.395 -12.597 -39.985 1.00 79.00 621 ARG A CA 1
ATOM 5065 C C . ARG A 1 621 ? 28.137 -14.081 -39.713 1.00 79.00 621 ARG A C 1
ATOM 5067 O O . ARG A 1 621 ? 28.957 -14.915 -40.082 1.00 79.00 621 ARG A O 1
ATOM 5074 N N . TYR A 1 622 ? 27.020 -14.400 -39.065 1.00 79.00 622 TYR A N 1
ATOM 5075 C CA . TYR A 1 622 ? 26.650 -15.770 -38.711 1.00 79.00 622 TYR A CA 1
ATOM 5076 C C . TYR A 1 622 ? 25.695 -16.405 -39.723 1.00 79.00 622 TYR A C 1
ATOM 5078 O O . TYR A 1 622 ? 25.300 -17.551 -39.538 1.00 79.00 622 TYR A O 1
ATOM 5086 N N . ASN A 1 623 ? 25.294 -15.657 -40.759 1.00 85.81 623 ASN A N 1
ATOM 5087 C CA . ASN A 1 623 ? 24.167 -15.986 -41.628 1.00 85.81 623 ASN A CA 1
ATOM 5088 C C . ASN A 1 623 ? 22.958 -16.516 -40.829 1.00 85.81 623 ASN A C 1
ATOM 5090 O O . ASN A 1 623 ? 22.329 -17.503 -41.202 1.00 85.81 623 ASN A O 1
ATOM 5094 N N . CYS A 1 624 ? 22.682 -15.871 -39.695 1.00 85.56 624 CYS A N 1
ATOM 5095 C CA . CYS A 1 624 ? 21.665 -16.287 -38.742 1.00 85.56 624 CYS A CA 1
ATOM 5096 C C . CYS A 1 624 ? 20.604 -15.198 -38.633 1.00 85.56 624 CYS A C 1
ATOM 5098 O O . CYS A 1 624 ? 20.937 -14.013 -38.592 1.00 85.56 624 CYS A O 1
ATOM 5100 N N . SER A 1 625 ? 19.337 -15.591 -38.581 1.00 86.50 625 SER A N 1
ATOM 5101 C CA . SER A 1 625 ? 18.220 -14.662 -38.450 1.00 86.50 625 SER A CA 1
ATOM 5102 C C . SER A 1 625 ? 17.377 -15.035 -37.247 1.00 86.50 625 SER A C 1
ATOM 5104 O O . SER A 1 625 ? 17.003 -16.193 -37.080 1.00 86.50 625 SER A O 1
ATOM 5106 N N . VAL A 1 626 ? 17.029 -14.031 -36.451 1.00 85.50 626 VAL A N 1
ATOM 5107 C CA . VAL A 1 626 ? 16.033 -14.157 -35.390 1.00 85.50 626 VAL A CA 1
ATOM 5108 C C . VAL A 1 626 ? 14.729 -13.576 -35.915 1.00 85.50 626 VAL A C 1
ATOM 5110 O O . VAL A 1 626 ? 14.527 -12.358 -35.903 1.00 85.50 626 VAL A O 1
ATOM 5113 N N . VAL A 1 627 ? 13.883 -14.477 -36.402 1.00 79.69 627 VAL A N 1
ATOM 5114 C CA . VAL A 1 627 ? 12.503 -14.220 -36.832 1.00 79.69 627 VAL A CA 1
ATOM 5115 C C . VAL A 1 627 ? 11.542 -14.612 -35.705 1.00 79.69 627 VAL A C 1
ATOM 5117 O O . VAL A 1 627 ? 11.929 -15.373 -34.820 1.00 79.69 627 VAL A O 1
ATOM 5120 N N . ASN A 1 628 ? 10.306 -14.112 -35.728 1.00 70.81 628 ASN A N 1
ATOM 5121 C CA . ASN A 1 628 ? 9.300 -14.370 -34.690 1.00 70.81 628 ASN A CA 1
ATOM 5122 C C . ASN A 1 628 ? 9.662 -13.807 -33.316 1.00 70.81 628 ASN A C 1
ATOM 5124 O O . ASN A 1 628 ? 9.637 -14.511 -32.307 1.00 70.81 628 ASN A O 1
ATOM 5128 N N . THR A 1 629 ? 10.017 -12.518 -33.284 1.00 65.12 629 THR A N 1
ATOM 5129 C CA . THR A 1 629 ? 10.166 -11.798 -32.019 1.00 65.12 629 THR A CA 1
ATOM 5130 C C . THR A 1 629 ? 8.814 -11.816 -31.300 1.00 65.12 629 THR A C 1
ATOM 5132 O O . THR A 1 629 ? 7.853 -11.236 -31.803 1.00 65.12 629 THR A O 1
ATOM 5135 N N . ARG A 1 630 ? 8.724 -12.534 -30.175 1.00 59.81 630 ARG A N 1
ATOM 5136 C CA . ARG A 1 630 ? 7.524 -12.553 -29.336 1.00 59.81 630 ARG A CA 1
ATOM 5137 C C . ARG A 1 630 ? 7.414 -11.233 -28.564 1.00 59.81 630 ARG A C 1
ATOM 5139 O O . ARG A 1 630 ? 8.434 -10.599 -28.280 1.00 59.81 630 ARG A O 1
ATOM 5146 N N . LYS A 1 631 ? 6.173 -10.825 -28.306 1.00 59.78 631 LYS A N 1
ATOM 5147 C CA . LYS A 1 631 ? 5.806 -9.659 -27.503 1.00 59.78 631 LYS A CA 1
ATOM 5148 C C . LYS A 1 631 ? 6.051 -10.029 -26.039 1.00 59.78 631 LYS A C 1
ATOM 5150 O O . LYS A 1 631 ? 5.207 -10.701 -25.473 1.00 59.78 631 LYS A O 1
ATOM 5155 N N . ASP A 1 632 ? 7.248 -9.729 -25.525 1.00 45.75 632 ASP A N 1
ATOM 5156 C CA . ASP A 1 632 ? 7.739 -10.076 -24.165 1.00 45.75 632 ASP A CA 1
ATOM 5157 C C . ASP A 1 632 ? 9.266 -10.261 -24.096 1.00 45.75 632 ASP A C 1
ATOM 5159 O O . ASP A 1 632 ? 9.877 -10.152 -23.023 1.00 45.75 632 ASP A O 1
ATOM 5163 N N . LEU A 1 633 ? 9.901 -10.594 -25.223 1.00 41.34 633 LEU A N 1
ATOM 5164 C CA . LEU A 1 633 ? 11.297 -11.018 -25.231 1.00 41.34 633 LEU A CA 1
ATOM 5165 C C . LEU A 1 633 ? 12.262 -9.910 -25.682 1.00 41.34 633 LEU A C 1
ATOM 5167 O O . LEU A 1 633 ? 12.130 -9.336 -26.766 1.00 41.34 633 LEU A O 1
ATOM 5171 N N . ALA A 1 634 ? 13.324 -9.711 -24.900 1.00 44.47 634 ALA A N 1
ATOM 5172 C CA . ALA A 1 634 ? 14.468 -8.881 -25.260 1.00 44.47 634 ALA A CA 1
ATOM 5173 C C . ALA A 1 634 ? 15.618 -9.706 -25.848 1.00 44.47 634 ALA A C 1
ATOM 5175 O O . ALA A 1 634 ? 15.946 -10.791 -25.358 1.00 44.47 634 ALA A O 1
ATOM 5176 N N . LYS A 1 635 ? 16.255 -9.171 -26.895 1.00 42.41 635 LYS A N 1
ATOM 5177 C CA . LYS A 1 635 ? 17.481 -9.704 -27.502 1.00 42.41 635 LYS A CA 1
ATOM 5178 C C . LYS A 1 635 ? 18.686 -8.920 -27.005 1.00 42.41 635 LYS A C 1
ATOM 5180 O O . LYS A 1 635 ? 18.667 -7.695 -27.070 1.00 42.41 635 LYS A O 1
ATOM 5185 N N . LEU A 1 636 ? 19.734 -9.624 -26.587 1.00 36.84 636 LEU A N 1
ATOM 5186 C CA . LEU A 1 636 ? 21.005 -9.039 -26.159 1.00 36.84 636 LEU A CA 1
ATOM 5187 C C . LEU A 1 636 ? 22.158 -9.613 -26.979 1.00 36.84 636 LEU A C 1
ATOM 5189 O O . LEU A 1 636 ? 22.335 -10.833 -27.004 1.00 36.84 636 LEU A O 1
ATOM 5193 N N . TYR A 1 637 ? 22.970 -8.767 -27.613 1.00 33.59 637 TYR A N 1
ATOM 5194 C CA . TYR A 1 637 ? 24.101 -9.240 -28.419 1.00 33.59 637 TYR A CA 1
ATOM 5195 C C . TYR A 1 637 ? 25.370 -8.400 -28.236 1.00 33.59 637 TYR A C 1
ATOM 5197 O O . TYR A 1 637 ? 25.290 -7.198 -28.003 1.00 33.59 637 TYR A O 1
ATOM 5205 N N . ASN A 1 638 ? 26.539 -9.050 -28.314 1.00 36.97 638 ASN A N 1
ATOM 5206 C CA . ASN A 1 638 ? 27.856 -8.456 -28.043 1.00 36.97 638 ASN A CA 1
ATOM 5207 C C . ASN A 1 638 ? 28.601 -8.066 -29.338 1.00 36.97 638 ASN A C 1
ATOM 5209 O O . ASN A 1 638 ? 28.444 -8.704 -30.382 1.00 36.97 638 ASN A O 1
ATOM 5213 N N . ARG A 1 639 ? 29.439 -7.024 -29.280 1.00 42.72 639 ARG A N 1
ATOM 5214 C CA . ARG A 1 639 ? 30.074 -6.371 -30.442 1.00 42.72 639 ARG A CA 1
ATOM 5215 C C . ARG A 1 639 ? 31.592 -6.525 -30.551 1.00 42.72 639 ARG A C 1
ATOM 5217 O O . ARG A 1 639 ? 32.228 -5.775 -31.291 1.00 42.72 639 ARG A O 1
ATOM 5224 N N . ILE A 1 640 ? 32.190 -7.506 -29.872 1.00 45.97 640 ILE A N 1
ATOM 5225 C CA . ILE A 1 640 ? 33.651 -7.694 -29.856 1.00 45.97 640 ILE A CA 1
ATOM 5226 C C . ILE A 1 640 ? 34.204 -7.934 -31.278 1.00 45.97 640 ILE A C 1
ATOM 5228 O O . ILE A 1 640 ? 34.044 -9.003 -31.868 1.00 45.97 640 ILE A O 1
ATOM 5232 N N . HIS A 1 641 ? 34.875 -6.914 -31.823 1.00 45.03 641 HIS A N 1
ATOM 5233 C CA . HIS A 1 641 ? 35.225 -6.820 -33.245 1.00 45.03 641 HIS A CA 1
ATOM 5234 C C . HIS A 1 641 ? 36.579 -7.466 -33.606 1.00 45.03 641 HIS A C 1
ATOM 5236 O O . HIS A 1 641 ? 36.752 -7.940 -34.725 1.00 45.03 641 HIS A O 1
ATOM 5242 N N . TYR A 1 642 ? 37.533 -7.531 -32.664 1.00 52.44 642 TYR A N 1
ATOM 5243 C CA . TYR A 1 642 ? 38.906 -8.014 -32.923 1.00 52.44 642 TYR A CA 1
ATOM 5244 C C . TYR A 1 642 ? 39.315 -9.256 -32.118 1.00 52.44 642 TYR A C 1
ATOM 5246 O O . TYR A 1 642 ? 40.447 -9.732 -32.237 1.00 52.44 642 TYR A O 1
ATOM 5254 N N . ILE A 1 643 ? 38.401 -9.812 -31.320 1.00 55.53 643 ILE A N 1
ATOM 5255 C CA . ILE A 1 643 ? 38.590 -11.110 -30.668 1.00 55.53 643 ILE A CA 1
ATOM 5256 C C . ILE A 1 643 ? 37.879 -12.145 -31.534 1.00 55.53 643 ILE A C 1
ATOM 5258 O O . ILE A 1 643 ? 36.654 -12.148 -31.654 1.00 55.53 643 ILE A O 1
ATOM 5262 N N . GLY A 1 644 ? 38.652 -13.020 -32.174 1.00 53.44 644 GLY A N 1
ATOM 5263 C CA . GLY A 1 644 ? 38.111 -14.172 -32.884 1.00 53.44 644 GLY A CA 1
ATOM 5264 C C . GLY A 1 644 ? 37.528 -15.166 -31.885 1.00 53.44 644 GLY A C 1
ATOM 5265 O O . GLY A 1 644 ? 38.191 -16.132 -31.549 1.00 53.44 644 GLY A O 1
ATOM 5266 N N . VAL A 1 645 ? 36.309 -14.938 -31.391 1.00 48.56 645 VAL A N 1
ATOM 5267 C CA . VAL A 1 645 ? 35.647 -15.782 -30.371 1.00 48.56 645 VAL A CA 1
ATOM 5268 C C . VAL A 1 645 ? 35.587 -17.268 -30.750 1.00 48.56 645 VAL A C 1
ATOM 5270 O O . VAL A 1 645 ? 35.708 -18.123 -29.883 1.00 48.56 645 VAL A O 1
ATOM 5273 N N . ASN A 1 646 ? 35.564 -17.585 -32.048 1.00 50.03 646 ASN A N 1
ATOM 5274 C CA . ASN A 1 646 ? 35.621 -18.961 -32.561 1.00 50.03 646 ASN A CA 1
ATOM 5275 C C . ASN A 1 646 ? 36.997 -19.645 -32.393 1.00 50.03 646 ASN A C 1
ATOM 5277 O O . ASN A 1 646 ? 37.134 -20.822 -32.714 1.00 50.03 646 ASN A O 1
ATOM 5281 N N . GLN A 1 647 ? 38.030 -18.919 -31.954 1.00 52.91 647 GLN A N 1
ATOM 5282 C CA . GLN A 1 647 ? 39.409 -19.406 -31.815 1.00 52.91 647 GLN A CA 1
ATOM 5283 C C . GLN A 1 647 ? 39.793 -19.723 -30.360 1.00 52.91 647 GLN A C 1
ATOM 5285 O O . GLN A 1 647 ? 40.915 -20.170 -30.117 1.00 52.91 647 GLN A O 1
ATOM 5290 N N . TYR A 1 648 ? 38.895 -19.503 -29.390 1.00 61.84 648 TYR A N 1
ATOM 5291 C CA . TYR A 1 648 ? 39.199 -19.639 -27.964 1.00 61.84 648 TYR A CA 1
ATOM 5292 C C . TYR A 1 648 ? 38.201 -20.549 -27.245 1.00 61.84 648 TYR A C 1
ATOM 5294 O O . TYR A 1 648 ? 37.014 -20.582 -27.554 1.00 61.84 648 TYR A O 1
ATOM 5302 N N . THR A 1 649 ? 38.691 -21.293 -26.254 1.00 60.22 649 THR A N 1
ATOM 5303 C CA . THR A 1 649 ? 37.858 -22.137 -25.394 1.00 60.22 649 THR A CA 1
ATOM 5304 C C . THR A 1 649 ? 37.160 -21.285 -24.338 1.00 60.22 649 THR A C 1
ATOM 5306 O O . THR A 1 649 ? 37.814 -20.551 -23.595 1.00 60.22 649 THR A O 1
ATOM 5309 N N . ILE A 1 650 ? 35.835 -21.408 -24.250 1.00 54.53 650 ILE A N 1
ATOM 5310 C CA . ILE A 1 650 ? 35.017 -20.749 -23.225 1.00 54.53 650 ILE A CA 1
ATOM 5311 C C . ILE A 1 650 ? 35.522 -21.155 -21.829 1.00 54.53 650 ILE A C 1
ATOM 5313 O O . ILE A 1 650 ? 35.760 -22.333 -21.567 1.00 54.53 650 ILE A O 1
ATOM 5317 N N . GLY A 1 651 ? 35.716 -20.171 -20.945 1.00 54.09 651 GLY A N 1
ATOM 5318 C CA . GLY A 1 651 ? 36.238 -20.367 -19.584 1.00 54.09 651 GLY A CA 1
ATOM 5319 C C . GLY A 1 651 ? 37.765 -20.275 -19.442 1.00 54.09 651 GLY A C 1
ATOM 5320 O O . GLY A 1 651 ? 38.267 -20.276 -18.319 1.00 54.09 651 GLY A O 1
ATOM 5321 N N . ALA A 1 652 ? 38.519 -20.147 -20.540 1.00 60.72 652 ALA A N 1
ATOM 5322 C CA . ALA A 1 652 ? 39.962 -19.907 -20.498 1.00 60.72 652 ALA A CA 1
ATOM 5323 C C . ALA A 1 652 ? 40.293 -18.403 -20.634 1.00 60.72 652 ALA A C 1
ATOM 5325 O O . ALA A 1 652 ? 39.685 -17.712 -21.455 1.00 60.72 652 ALA A O 1
ATOM 5326 N N . PRO A 1 653 ? 41.276 -17.866 -19.882 1.00 64.38 653 PRO A N 1
ATOM 5327 C CA . PRO A 1 653 ? 41.681 -16.469 -20.013 1.00 64.38 653 PRO A CA 1
ATOM 5328 C C . PRO A 1 653 ? 42.299 -16.199 -21.392 1.00 64.38 653 PRO A C 1
ATOM 5330 O O . PRO A 1 653 ? 43.165 -16.946 -21.854 1.00 64.38 653 PRO A O 1
ATOM 5333 N N . HIS A 1 654 ? 41.888 -15.099 -22.031 1.00 73.00 654 HIS A N 1
ATOM 5334 C CA . HIS A 1 654 ? 42.409 -14.677 -23.335 1.00 73.00 654 HIS A CA 1
ATOM 5335 C C . HIS A 1 654 ? 43.952 -14.562 -23.312 1.00 73.00 654 HIS A C 1
ATOM 5337 O O . HIS A 1 654 ? 44.506 -14.103 -22.307 1.00 73.00 654 HIS A O 1
ATOM 5343 N N . PRO A 1 655 ? 44.681 -14.893 -24.400 1.00 70.44 655 PRO A N 1
ATOM 5344 C CA . PRO A 1 655 ? 46.147 -14.833 -24.429 1.00 70.44 655 PRO A CA 1
ATOM 5345 C C . PRO A 1 655 ? 46.753 -13.493 -23.979 1.00 70.44 655 PRO A C 1
ATOM 5347 O O . PRO A 1 655 ? 47.769 -13.472 -23.278 1.00 70.44 655 PRO A O 1
ATOM 5350 N N . ALA A 1 656 ? 46.075 -12.382 -24.287 1.00 70.50 656 ALA A N 1
ATOM 5351 C CA . ALA A 1 656 ? 46.438 -11.036 -23.826 1.00 70.50 656 ALA A CA 1
ATOM 5352 C C . ALA A 1 656 ? 46.483 -10.887 -22.287 1.00 70.50 656 ALA A C 1
ATOM 5354 O O . ALA A 1 656 ? 47.242 -10.058 -21.786 1.00 70.50 656 ALA A O 1
ATOM 5355 N N . LEU A 1 657 ? 45.712 -11.696 -21.549 1.00 72.25 657 LEU A N 1
ATOM 5356 C CA . LEU A 1 657 ? 45.708 -11.778 -20.081 1.00 72.25 657 LEU A CA 1
ATOM 5357 C C . LEU A 1 657 ? 46.751 -12.784 -19.572 1.00 72.25 657 LEU A C 1
ATOM 5359 O O . LEU A 1 657 ? 47.426 -12.537 -18.578 1.00 72.25 657 LEU A O 1
ATOM 5363 N N . SER A 1 658 ? 46.928 -13.904 -20.280 1.00 68.88 658 SER A N 1
ATOM 5364 C CA . SER A 1 658 ? 47.844 -14.984 -19.875 1.00 68.88 658 SER A CA 1
ATOM 5365 C C . SER A 1 658 ? 49.340 -14.641 -19.998 1.00 68.88 658 SER A C 1
ATOM 5367 O O . SER A 1 658 ? 50.184 -15.327 -19.429 1.00 68.88 658 SER A O 1
ATOM 5369 N N . SER A 1 659 ? 49.671 -13.583 -20.744 1.00 67.62 659 SER A N 1
ATOM 5370 C CA . SER A 1 659 ? 51.039 -13.099 -21.000 1.00 67.62 659 SER A CA 1
ATOM 5371 C C . SER A 1 659 ? 51.506 -12.006 -20.023 1.00 67.62 659 SER A C 1
ATOM 5373 O O . SER A 1 659 ? 52.533 -11.356 -20.246 1.00 67.62 659 SER A O 1
ATOM 5375 N N . VAL A 1 660 ? 50.723 -11.721 -18.983 1.00 69.69 660 VAL A N 1
ATOM 5376 C CA . VAL A 1 660 ? 50.997 -10.649 -18.018 1.00 69.69 660 VAL A CA 1
ATOM 5377 C C . VAL A 1 660 ? 51.938 -11.164 -16.930 1.00 69.69 660 VAL A C 1
ATOM 5379 O O . VAL A 1 660 ? 51.702 -12.211 -16.332 1.00 69.69 660 VAL A O 1
ATOM 5382 N N . THR A 1 661 ? 53.021 -10.429 -16.671 1.00 66.06 661 THR A N 1
ATOM 5383 C CA . THR A 1 661 ? 53.906 -10.705 -15.527 1.00 66.06 661 THR A CA 1
ATOM 5384 C C . THR A 1 661 ? 53.318 -10.141 -14.231 1.00 66.06 661 THR A C 1
ATOM 5386 O O . THR A 1 661 ? 52.516 -9.213 -14.264 1.00 66.06 661 THR A O 1
ATOM 5389 N N . THR A 1 662 ? 53.760 -10.617 -13.063 1.00 68.12 662 THR A N 1
ATOM 5390 C CA . THR A 1 662 ? 53.313 -10.098 -11.751 1.00 68.12 662 THR A CA 1
ATOM 5391 C C . THR A 1 662 ? 53.779 -8.666 -11.442 1.00 68.12 662 THR A C 1
ATOM 5393 O O . THR A 1 662 ? 53.539 -8.162 -10.347 1.00 68.12 662 THR A O 1
ATOM 5396 N N . SER A 1 663 ? 54.456 -7.979 -12.371 1.00 78.69 663 SER A N 1
ATOM 5397 C CA . SER A 1 663 ? 54.954 -6.625 -12.125 1.00 78.69 663 SER A CA 1
ATOM 5398 C C . SER A 1 663 ? 53.850 -5.572 -12.270 1.00 78.69 663 SER A C 1
ATOM 5400 O O . SER A 1 663 ? 53.125 -5.525 -13.264 1.00 78.69 663 SER A O 1
ATOM 5402 N N . THR A 1 664 ? 53.775 -4.648 -11.310 1.00 72.44 664 THR A N 1
ATOM 5403 C CA . THR A 1 664 ? 52.755 -3.583 -11.252 1.00 72.44 664 THR A CA 1
ATOM 5404 C C . THR A 1 664 ? 52.717 -2.727 -12.523 1.00 72.44 664 THR A C 1
ATOM 5406 O O . THR A 1 664 ? 51.651 -2.339 -12.994 1.00 72.44 664 THR A O 1
ATOM 5409 N N . ARG A 1 665 ? 53.883 -2.472 -13.138 1.00 74.50 665 ARG A N 1
ATOM 5410 C CA . ARG A 1 665 ? 53.981 -1.707 -14.394 1.00 74.50 665 ARG A CA 1
ATOM 5411 C C . ARG A 1 665 ? 53.383 -2.438 -15.590 1.00 74.50 665 ARG A C 1
ATOM 5413 O O . ARG A 1 665 ? 52.976 -1.782 -16.539 1.00 74.50 665 ARG A O 1
ATOM 5420 N N . ASP A 1 666 ? 53.398 -3.764 -15.594 1.00 75.12 666 ASP A N 1
ATOM 5421 C CA . ASP A 1 666 ? 52.885 -4.563 -16.705 1.00 75.12 666 ASP A CA 1
ATOM 5422 C C . ASP A 1 666 ? 51.361 -4.724 -16.607 1.00 75.12 666 ASP A C 1
ATOM 5424 O O . ASP A 1 666 ? 50.660 -4.590 -17.612 1.00 75.12 666 ASP A O 1
ATOM 5428 N N . VAL A 1 667 ? 50.849 -4.858 -15.378 1.00 75.00 667 VAL A N 1
ATOM 5429 C CA . VAL A 1 667 ? 49.412 -4.820 -15.059 1.00 75.00 667 VAL A CA 1
ATOM 5430 C C . VAL A 1 667 ? 48.791 -3.475 -15.454 1.00 75.00 667 VAL A C 1
ATOM 5432 O O . VAL A 1 667 ? 47.784 -3.458 -16.155 1.00 75.00 667 VAL A O 1
ATOM 5435 N N . ALA A 1 668 ? 49.430 -2.345 -15.131 1.00 74.06 668 ALA A N 1
ATOM 5436 C CA . ALA A 1 668 ? 48.914 -1.006 -15.455 1.00 74.06 668 ALA A CA 1
ATOM 5437 C C . ALA A 1 668 ? 48.805 -0.710 -16.969 1.00 74.06 668 ALA A C 1
ATOM 5439 O O . ALA A 1 668 ? 48.084 0.193 -17.391 1.00 74.06 668 ALA A O 1
ATOM 5440 N N . ARG A 1 669 ? 49.518 -1.461 -17.819 1.00 84.88 669 ARG A N 1
ATOM 5441 C CA . ARG A 1 669 ? 49.486 -1.289 -19.285 1.00 84.88 669 ARG A CA 1
ATOM 5442 C C . ARG A 1 669 ? 48.350 -2.055 -19.950 1.00 84.88 669 ARG A C 1
ATOM 5444 O O . ARG A 1 669 ? 47.966 -1.736 -21.077 1.00 84.88 669 ARG A O 1
ATOM 5451 N N . LEU A 1 670 ? 47.843 -3.081 -19.275 1.00 80.62 670 LEU A N 1
ATOM 5452 C CA . LEU A 1 670 ? 46.855 -4.007 -19.806 1.00 80.62 670 LEU A CA 1
ATOM 5453 C C . LEU A 1 670 ? 45.518 -3.331 -20.168 1.00 80.62 670 LEU A C 1
ATOM 5455 O O . LEU A 1 670 ? 45.047 -3.585 -21.279 1.00 80.62 670 LEU A O 1
ATOM 5459 N N . PRO A 1 671 ? 44.941 -2.427 -19.346 1.00 80.75 671 PRO A N 1
ATOM 5460 C CA . PRO A 1 671 ? 43.657 -1.799 -19.662 1.00 80.75 671 PRO A CA 1
ATOM 5461 C C . PRO A 1 671 ? 43.663 -1.039 -20.991 1.00 80.75 671 PRO A C 1
ATOM 5463 O O . PRO A 1 671 ? 42.695 -1.101 -21.741 1.00 80.75 671 PRO A O 1
ATOM 5466 N N . VAL A 1 672 ? 44.766 -0.361 -21.328 1.00 84.69 672 VAL A N 1
ATOM 5467 C CA . VAL A 1 672 ? 44.892 0.378 -22.595 1.00 84.69 672 VAL A CA 1
ATOM 5468 C C . VAL A 1 672 ? 44.802 -0.565 -23.791 1.00 84.69 672 VAL A C 1
ATOM 5470 O O . VAL A 1 672 ? 44.051 -0.305 -24.730 1.00 84.69 672 VAL A O 1
ATOM 5473 N N . LYS A 1 673 ? 45.539 -1.681 -23.746 1.00 85.56 673 LYS A N 1
ATOM 5474 C CA . LYS A 1 673 ? 45.507 -2.680 -24.816 1.00 85.56 673 LYS A CA 1
ATOM 5475 C C . LYS A 1 673 ? 44.128 -3.330 -24.925 1.00 85.56 673 LYS A C 1
ATOM 5477 O O . LYS A 1 673 ? 43.637 -3.487 -26.036 1.00 85.56 673 LYS A O 1
ATOM 5482 N N . LEU A 1 674 ? 43.492 -3.665 -23.800 1.00 79.31 674 LEU A N 1
ATOM 5483 C CA . LEU A 1 674 ? 42.142 -4.237 -23.795 1.00 79.31 674 LEU A CA 1
ATOM 5484 C C . LEU A 1 674 ? 41.115 -3.270 -24.388 1.00 79.31 674 LEU A C 1
ATOM 5486 O O . LEU A 1 674 ? 40.286 -3.695 -25.187 1.00 79.31 674 LEU A O 1
ATOM 5490 N N . LYS A 1 675 ? 41.204 -1.970 -24.083 1.00 77.38 675 LYS A N 1
ATOM 5491 C CA . LYS A 1 675 ? 40.317 -0.958 -24.671 1.00 77.38 675 LYS A CA 1
ATOM 5492 C C . LYS A 1 675 ? 40.493 -0.830 -26.184 1.00 77.38 675 LYS A C 1
ATOM 5494 O O . LYS A 1 675 ? 39.515 -0.743 -26.916 1.00 77.38 675 LYS A O 1
ATOM 5499 N N . LEU A 1 676 ? 41.734 -0.868 -26.671 1.00 82.81 676 LEU A N 1
ATOM 5500 C CA . LEU A 1 676 ? 42.019 -0.855 -28.111 1.00 82.81 676 LEU A CA 1
ATOM 5501 C C . LEU A 1 676 ? 41.554 -2.149 -28.804 1.00 82.81 676 LEU A C 1
ATOM 5503 O O . LEU A 1 676 ? 41.001 -2.087 -29.895 1.00 82.81 676 LEU A O 1
ATOM 5507 N N . LEU A 1 677 ? 41.731 -3.307 -28.157 1.00 77.44 677 LEU A N 1
ATOM 5508 C CA . LEU A 1 677 ? 41.308 -4.617 -28.666 1.00 77.44 677 LEU A CA 1
ATOM 5509 C C . LEU A 1 677 ? 39.778 -4.770 -28.710 1.00 77.44 677 LEU A C 1
ATOM 5511 O O . LEU A 1 677 ? 39.244 -5.409 -29.610 1.00 77.44 677 LEU A O 1
ATOM 5515 N N . THR A 1 678 ? 39.067 -4.194 -27.742 1.00 65.50 678 THR A N 1
ATOM 5516 C CA . THR A 1 678 ? 37.597 -4.258 -27.650 1.00 65.50 678 THR A CA 1
ATOM 5517 C C . THR A 1 678 ? 36.895 -3.132 -28.407 1.00 65.50 678 THR A C 1
ATOM 5519 O O . THR A 1 678 ? 35.678 -3.164 -28.537 1.00 65.50 678 THR A O 1
ATOM 5522 N N . GLY A 1 679 ? 37.640 -2.148 -28.925 1.00 67.31 679 GLY A N 1
ATOM 5523 C CA . GLY A 1 679 ? 37.075 -0.977 -29.602 1.00 67.31 679 GLY A CA 1
ATOM 5524 C C . GLY A 1 679 ? 36.513 0.094 -28.657 1.00 67.31 679 GLY A C 1
ATOM 5525 O O . GLY A 1 679 ? 35.927 1.062 -29.123 1.00 67.31 679 GLY A O 1
ATOM 5526 N N . THR A 1 680 ? 36.723 -0.029 -27.343 1.00 68.06 680 THR A N 1
ATOM 5527 C CA . THR A 1 680 ? 36.248 0.923 -26.315 1.00 68.06 680 THR A CA 1
ATOM 5528 C C . THR A 1 680 ? 37.212 2.097 -26.075 1.00 68.06 680 THR A C 1
ATOM 5530 O O . THR A 1 680 ? 36.988 2.954 -25.216 1.00 68.06 680 THR A O 1
ATOM 5533 N N . TYR A 1 681 ? 38.313 2.168 -26.827 1.00 79.12 681 TYR A N 1
ATOM 5534 C CA . TYR A 1 681 ? 39.264 3.277 -26.773 1.00 79.12 681 TYR A CA 1
ATOM 5535 C C . TYR A 1 681 ? 38.776 4.478 -27.604 1.00 79.12 681 TYR A C 1
ATOM 5537 O O . TYR A 1 681 ? 38.664 4.394 -28.823 1.00 79.12 681 TYR A O 1
ATOM 5545 N N . GLN A 1 682 ? 38.532 5.616 -26.948 1.00 78.81 682 GLN A N 1
ATOM 5546 C CA . GLN A 1 682 ? 37.920 6.806 -27.557 1.00 78.81 682 GLN A CA 1
ATOM 5547 C C . GLN A 1 682 ? 38.885 7.600 -28.465 1.00 78.81 682 GLN A C 1
ATOM 5549 O O . GLN A 1 682 ? 39.787 8.299 -27.984 1.00 78.81 682 GLN A O 1
ATOM 5554 N N . LEU A 1 683 ? 38.662 7.535 -29.782 1.00 85.06 683 LEU A N 1
ATOM 5555 C CA . LEU A 1 683 ? 39.383 8.286 -30.826 1.00 85.06 683 LEU A CA 1
ATOM 5556 C C . LEU A 1 683 ? 38.491 9.376 -31.453 1.00 85.06 683 LEU A C 1
ATOM 5558 O O . LEU A 1 683 ? 37.274 9.316 -31.302 1.00 85.06 683 LEU A O 1
ATOM 5562 N N . GLN A 1 684 ? 39.052 10.369 -32.160 1.00 80.50 684 GLN A N 1
ATOM 5563 C CA . GLN A 1 684 ? 38.249 11.443 -32.783 1.00 80.50 684 GLN A CA 1
ATOM 5564 C C . GLN A 1 684 ? 37.223 10.918 -33.789 1.00 80.50 684 GLN A C 1
ATOM 5566 O O . GLN A 1 684 ? 36.107 11.415 -33.796 1.00 80.50 684 GLN A O 1
ATOM 5571 N N . SER A 1 685 ? 37.537 9.872 -34.563 1.00 76.94 685 SER A N 1
ATOM 5572 C CA . SER A 1 685 ? 36.541 9.250 -35.455 1.00 76.94 685 SER A CA 1
ATOM 5573 C C . SER A 1 685 ? 35.369 8.630 -34.685 1.00 76.94 685 SER A C 1
ATOM 5575 O O . SER A 1 685 ? 34.219 8.826 -35.059 1.00 76.94 685 SER A O 1
ATOM 5577 N N . THR A 1 686 ? 35.643 7.956 -33.564 1.00 67.50 686 THR A N 1
ATOM 5578 C CA . THR A 1 686 ? 34.626 7.427 -32.642 1.00 67.50 686 THR A CA 1
ATOM 5579 C C . THR A 1 686 ? 33.820 8.563 -32.009 1.00 67.50 686 THR A C 1
ATOM 5581 O O . THR A 1 686 ? 32.606 8.489 -31.911 1.00 67.50 686 THR A O 1
ATOM 5584 N N . ARG A 1 687 ? 34.467 9.667 -31.623 1.00 69.56 687 ARG A N 1
ATOM 5585 C CA . ARG A 1 687 ? 33.778 10.825 -31.039 1.00 69.56 687 ARG A CA 1
ATOM 5586 C C . ARG A 1 687 ? 32.918 11.574 -32.048 1.00 69.56 687 ARG A C 1
ATOM 5588 O O . ARG A 1 687 ? 31.844 12.004 -31.660 1.00 69.56 687 ARG A O 1
ATOM 5595 N N . ALA A 1 688 ? 33.381 11.732 -33.283 1.00 68.12 688 ALA A N 1
ATOM 5596 C CA . ALA A 1 688 ? 32.632 12.330 -34.384 1.00 68.12 688 ALA A CA 1
ATOM 5597 C C . ALA A 1 688 ? 31.412 11.494 -34.762 1.00 68.12 688 ALA A C 1
ATOM 5599 O O . ALA A 1 688 ? 30.363 12.047 -35.057 1.00 68.12 688 ALA A O 1
ATOM 5600 N N . ALA A 1 689 ? 31.530 10.169 -34.683 1.00 57.44 689 ALA A N 1
ATOM 5601 C CA . ALA A 1 689 ? 30.413 9.271 -34.931 1.00 57.44 689 ALA A CA 1
ATOM 5602 C C . ALA A 1 689 ? 29.333 9.307 -33.830 1.00 57.44 689 ALA A C 1
ATOM 5604 O O . ALA A 1 689 ? 28.203 8.925 -34.112 1.00 57.44 689 ALA A O 1
ATOM 5605 N N . PHE A 1 690 ? 29.667 9.726 -32.595 1.00 49.91 690 PHE A N 1
ATOM 5606 C CA . PHE A 1 690 ? 28.818 9.500 -31.410 1.00 49.91 690 PHE A CA 1
ATOM 5607 C C . PHE A 1 690 ? 28.650 10.710 -30.458 1.00 49.91 690 PHE A C 1
ATOM 5609 O O . PHE A 1 690 ? 28.110 10.546 -29.366 1.00 49.91 690 PHE A O 1
ATOM 5616 N N . ASN A 1 691 ? 29.113 11.921 -30.807 1.00 50.75 691 ASN A N 1
ATOM 5617 C CA . ASN A 1 691 ? 28.815 13.148 -30.046 1.00 50.75 691 ASN A CA 1
ATOM 5618 C C . ASN A 1 691 ? 27.649 13.920 -30.664 1.00 50.75 691 ASN A C 1
ATOM 5620 O O . ASN A 1 691 ? 27.626 14.149 -31.864 1.00 50.75 691 ASN A O 1
ATOM 5624 N N . GLN A 1 692 ? 26.780 14.451 -29.800 1.00 37.78 692 GLN A N 1
ATOM 5625 C CA . GLN A 1 692 ? 25.673 15.353 -30.157 1.00 37.78 692 GLN A CA 1
ATOM 5626 C C . GLN A 1 692 ? 26.131 16.741 -30.660 1.00 37.78 692 GLN A C 1
ATOM 5628 O O . GLN A 1 692 ? 25.319 17.547 -31.086 1.00 37.78 692 GLN A O 1
ATOM 5633 N N . ASN A 1 693 ? 27.430 17.051 -30.590 1.00 47.09 693 ASN A N 1
ATOM 5634 C CA . ASN A 1 693 ? 28.016 18.265 -31.162 1.00 47.09 693 ASN A CA 1
ATOM 5635 C C . ASN A 1 693 ? 28.896 17.882 -32.352 1.00 47.09 693 ASN A C 1
ATOM 5637 O O . ASN A 1 693 ? 29.539 16.834 -32.314 1.00 47.09 693 ASN A O 1
ATOM 5641 N N . GLN A 1 694 ? 29.003 18.759 -33.354 1.00 59.38 694 GLN A N 1
ATOM 5642 C CA . GLN A 1 694 ? 29.862 18.558 -34.524 1.00 59.38 694 GLN A CA 1
ATOM 5643 C C . GLN A 1 694 ? 31.336 18.419 -34.086 1.00 59.38 694 GLN A C 1
ATOM 5645 O O . GLN A 1 694 ? 32.021 19.402 -33.796 1.00 59.38 694 GLN A O 1
ATOM 5650 N N . VAL A 1 695 ? 31.818 17.180 -33.970 1.00 70.06 695 VAL A N 1
ATOM 5651 C CA . VAL A 1 695 ? 33.214 16.867 -33.645 1.00 70.06 695 VAL A CA 1
ATOM 5652 C C . VAL A 1 695 ? 33.929 16.535 -34.947 1.00 70.06 695 VAL A C 1
ATOM 5654 O O . VAL A 1 695 ? 33.538 15.613 -35.654 1.00 70.06 695 VAL A O 1
ATOM 5657 N N . ASP A 1 696 ? 34.985 17.285 -35.261 1.00 79.12 696 ASP A N 1
ATOM 5658 C CA . ASP A 1 696 ? 35.838 17.004 -36.415 1.00 79.12 696 ASP A CA 1
ATOM 5659 C C . ASP A 1 696 ? 36.544 15.642 -36.224 1.00 79.12 696 ASP A C 1
ATOM 5661 O O . ASP A 1 696 ? 37.299 15.481 -35.257 1.00 79.12 696 ASP A O 1
ATOM 5665 N N . PRO A 1 697 ? 36.328 14.651 -37.116 1.00 80.06 697 PRO A N 1
ATOM 5666 C CA . PRO A 1 697 ? 36.960 13.338 -37.005 1.00 80.06 697 PRO A CA 1
ATOM 5667 C C . PRO A 1 697 ? 38.480 13.380 -37.225 1.00 80.06 697 PRO A C 1
ATOM 5669 O O . PRO A 1 697 ? 39.152 12.368 -36.990 1.00 80.06 697 PRO A O 1
ATOM 5672 N N . THR A 1 698 ? 39.030 14.501 -37.701 1.00 88.81 698 THR A N 1
ATOM 5673 C CA . THR A 1 698 ? 40.452 14.685 -38.002 1.00 88.81 698 THR A CA 1
ATOM 5674 C C . THR A 1 698 ? 41.326 14.464 -36.768 1.00 88.81 698 THR A C 1
ATOM 5676 O O . THR A 1 698 ? 41.053 14.921 -35.657 1.00 88.81 698 THR A O 1
ATOM 5679 N N . CYS A 1 699 ? 42.426 13.738 -36.958 1.00 88.31 699 CYS A N 1
ATOM 5680 C CA . CYS A 1 699 ? 43.364 13.430 -35.895 1.00 88.31 699 CYS A CA 1
ATOM 5681 C C . CYS A 1 699 ? 44.040 14.681 -35.346 1.00 88.31 699 CYS A C 1
ATOM 5683 O O . CYS A 1 699 ? 44.947 15.216 -35.966 1.00 88.31 699 CYS A O 1
ATOM 5685 N N . GLN A 1 700 ? 43.696 15.059 -34.115 1.00 87.94 700 GLN A N 1
ATOM 5686 C CA . GLN A 1 700 ? 44.275 16.206 -33.405 1.00 87.94 700 GLN A CA 1
ATOM 5687 C C . GLN A 1 700 ? 45.786 16.093 -33.128 1.00 87.94 700 GLN A C 1
ATOM 5689 O O . GLN A 1 700 ? 46.397 17.038 -32.633 1.00 87.94 700 GLN A O 1
ATOM 5694 N N . LEU A 1 701 ? 46.395 14.933 -33.400 1.00 89.75 701 LEU A N 1
ATOM 5695 C CA . LEU A 1 701 ? 47.833 14.719 -33.243 1.00 89.75 701 LEU A CA 1
ATOM 5696 C C . LEU A 1 701 ? 48.612 15.128 -34.494 1.00 89.75 701 LEU A C 1
ATOM 5698 O O . LEU A 1 701 ? 49.689 15.702 -34.374 1.00 89.75 701 LEU A O 1
ATOM 5702 N N . CYS A 1 702 ? 48.099 14.801 -35.685 1.00 89.81 702 CYS A N 1
ATOM 5703 C CA . CYS A 1 702 ? 48.798 15.047 -36.951 1.00 89.81 702 CYS A CA 1
ATOM 5704 C C . CYS A 1 702 ? 48.076 16.024 -37.886 1.00 89.81 702 CYS A C 1
ATOM 5706 O O . CYS A 1 702 ? 48.724 16.604 -38.746 1.00 89.81 702 CYS A O 1
ATOM 5708 N N . ASN A 1 703 ? 46.771 16.222 -37.703 1.00 89.00 703 ASN A N 1
ATOM 5709 C CA . ASN A 1 703 ? 45.875 17.055 -38.503 1.00 89.00 703 ASN A CA 1
ATOM 5710 C C . ASN A 1 703 ? 45.829 16.697 -40.003 1.00 89.00 703 ASN A C 1
ATOM 5712 O O . ASN A 1 703 ? 45.644 17.581 -40.832 1.00 89.00 703 ASN A O 1
ATOM 5716 N N . LEU A 1 704 ? 46.030 15.421 -40.365 1.00 86.50 704 LEU A N 1
ATOM 5717 C CA . LEU A 1 704 ? 46.114 14.984 -41.772 1.00 86.50 704 LEU A CA 1
ATOM 5718 C C . LEU A 1 704 ? 44.926 14.140 -42.249 1.00 86.50 704 LEU A C 1
ATOM 5720 O O . LEU A 1 704 ? 44.481 14.298 -43.379 1.00 86.50 704 LEU A O 1
ATOM 5724 N N . GLU A 1 705 ? 44.442 13.214 -41.425 1.00 87.12 705 GLU A N 1
ATOM 5725 C CA . GLU A 1 705 ? 43.351 12.291 -41.759 1.00 87.12 705 GLU A CA 1
ATOM 5726 C C . GLU A 1 705 ? 42.557 11.946 -40.490 1.00 87.12 705 GLU A C 1
ATOM 5728 O O . GLU A 1 705 ? 42.962 12.308 -39.378 1.00 87.12 705 GLU A O 1
ATOM 5733 N N . SER A 1 706 ? 41.414 11.271 -40.632 1.00 85.25 706 SER A N 1
ATOM 5734 C CA . SER A 1 706 ? 40.560 10.911 -39.497 1.00 85.25 706 SER A CA 1
ATOM 5735 C C . SER A 1 706 ? 41.283 10.011 -38.488 1.00 85.25 706 SER A C 1
ATOM 5737 O O . SER A 1 706 ? 41.976 9.065 -38.869 1.00 85.25 706 SER A O 1
ATOM 5739 N N . GLU A 1 707 ? 41.097 10.260 -37.185 1.00 88.56 707 GLU A N 1
ATOM 5740 C CA . GLU A 1 707 ? 41.700 9.440 -36.125 1.00 88.56 707 GLU A CA 1
ATOM 5741 C C . GLU A 1 707 ? 40.965 8.103 -35.978 1.00 88.56 707 GLU A C 1
ATOM 5743 O O . GLU A 1 707 ? 40.196 7.899 -35.041 1.00 88.56 707 GLU A O 1
ATOM 5748 N N . THR A 1 708 ? 41.159 7.189 -36.921 1.00 84.12 708 THR A N 1
ATOM 5749 C CA . THR A 1 708 ? 40.696 5.798 -36.823 1.00 84.12 708 THR A CA 1
ATOM 5750 C C . THR A 1 708 ? 41.674 4.952 -36.006 1.00 84.12 708 THR A C 1
ATOM 5752 O O . THR A 1 708 ? 42.811 5.357 -35.758 1.00 84.12 708 THR A O 1
ATOM 5755 N N . LEU A 1 709 ? 41.261 3.751 -35.589 1.00 82.00 709 LEU A N 1
ATOM 5756 C CA . LEU A 1 709 ? 42.137 2.818 -34.868 1.00 82.00 709 LEU A CA 1
ATOM 5757 C C . LEU A 1 709 ? 43.377 2.440 -35.695 1.00 82.00 709 LEU A C 1
ATOM 5759 O O . LEU A 1 709 ? 44.497 2.449 -35.184 1.00 82.00 709 LEU A O 1
ATOM 5763 N N . GLU A 1 710 ? 43.181 2.176 -36.989 1.00 83.50 710 GLU A N 1
ATOM 5764 C CA . GLU A 1 710 ? 44.266 1.915 -37.937 1.00 83.50 710 GLU A CA 1
ATOM 5765 C C . GLU A 1 710 ? 45.188 3.133 -38.056 1.00 83.50 710 GLU A C 1
ATOM 5767 O O . GLU A 1 710 ? 46.411 2.984 -38.000 1.00 83.50 710 GLU A O 1
ATOM 5772 N N . HIS A 1 711 ? 44.623 4.342 -38.155 1.00 87.62 711 HIS A N 1
ATOM 5773 C CA . HIS A 1 711 ? 45.418 5.562 -38.188 1.00 87.62 711 HIS A CA 1
ATOM 5774 C C . HIS A 1 711 ? 46.260 5.719 -36.917 1.00 87.62 711 HIS A C 1
ATOM 5776 O O . HIS A 1 711 ? 47.479 5.877 -36.999 1.00 87.62 711 HIS A O 1
ATOM 5782 N N . PHE A 1 712 ? 45.631 5.618 -35.745 1.00 90.19 712 PHE A N 1
ATOM 5783 C CA . PHE A 1 712 ? 46.274 5.788 -34.444 1.00 90.19 712 PHE A CA 1
ATOM 5784 C C . PHE A 1 712 ? 47.431 4.802 -34.230 1.00 90.19 712 PHE A C 1
ATOM 5786 O O . PHE A 1 712 ? 48.514 5.204 -33.798 1.00 90.19 712 PHE A O 1
ATOM 5793 N N . ILE A 1 713 ? 47.231 3.527 -34.575 1.00 86.75 713 ILE A N 1
ATOM 5794 C CA . ILE A 1 713 ? 48.220 2.469 -34.333 1.00 86.75 713 ILE A CA 1
ATOM 5795 C C . ILE A 1 713 ? 49.286 2.408 -35.424 1.00 86.75 713 ILE A C 1
ATOM 5797 O O . ILE A 1 713 ? 50.443 2.141 -35.113 1.00 86.75 713 ILE A O 1
ATOM 5801 N N . SER A 1 714 ? 48.931 2.639 -36.691 1.00 81.50 714 SER A N 1
ATOM 5802 C CA . SER A 1 714 ? 49.782 2.246 -37.826 1.00 81.50 714 SER A CA 1
ATOM 5803 C C . SER A 1 714 ? 50.076 3.342 -38.851 1.00 81.50 714 SER A C 1
ATOM 5805 O O . SER A 1 714 ? 50.885 3.105 -39.750 1.00 81.50 714 SER A O 1
ATOM 5807 N N . LYS A 1 715 ? 49.507 4.553 -38.740 1.00 86.94 715 LYS A N 1
ATOM 5808 C CA . LYS A 1 715 ? 49.721 5.615 -39.752 1.00 86.94 715 LYS A CA 1
ATOM 5809 C C . LYS A 1 715 ? 50.133 6.964 -39.173 1.00 86.94 715 LYS A C 1
ATOM 5811 O O . LYS A 1 715 ? 51.032 7.581 -39.738 1.00 86.94 715 LYS A O 1
ATOM 5816 N N . CYS A 1 716 ? 49.603 7.362 -38.016 1.00 90.88 716 CYS A N 1
ATOM 5817 C CA . CYS A 1 716 ? 49.784 8.688 -37.425 1.00 90.88 716 CYS A CA 1
ATOM 5818 C C . CYS A 1 716 ? 51.258 9.130 -37.397 1.00 90.88 716 CYS A C 1
ATOM 5820 O O . CYS A 1 716 ? 52.100 8.532 -36.710 1.00 90.88 716 CYS A O 1
ATOM 5822 N N . SER A 1 717 ? 51.571 10.186 -38.154 1.00 91.44 717 SER A N 1
ATOM 5823 C CA . SER A 1 717 ? 52.932 10.712 -38.324 1.00 91.44 717 SER A CA 1
ATOM 5824 C C . SER A 1 717 ? 53.494 11.279 -37.019 1.00 91.44 717 SER A C 1
ATOM 5826 O O . SER A 1 717 ? 54.660 11.046 -36.704 1.00 91.44 717 SER A O 1
ATOM 5828 N N . ALA A 1 718 ? 52.643 11.908 -36.203 1.00 90.06 718 ALA A N 1
ATOM 5829 C CA . ALA A 1 718 ? 52.995 12.436 -34.883 1.00 90.06 718 ALA A CA 1
ATOM 5830 C C . ALA A 1 718 ? 53.438 11.351 -33.882 1.00 90.06 718 ALA A C 1
ATOM 5832 O O . ALA A 1 718 ? 54.117 11.647 -32.903 1.00 90.06 718 ALA A O 1
ATOM 5833 N N . LEU A 1 719 ? 53.089 10.086 -34.136 1.00 91.75 719 LEU A N 1
ATOM 5834 C CA . LEU A 1 719 ? 53.466 8.937 -33.306 1.00 91.75 719 LEU A CA 1
ATOM 5835 C C . LEU A 1 719 ? 54.529 8.050 -33.974 1.00 91.75 719 LEU A C 1
ATOM 5837 O O . LEU A 1 719 ? 54.839 6.969 -33.471 1.00 91.75 719 LEU A O 1
ATOM 5841 N N . SER A 1 720 ? 55.090 8.482 -35.110 1.00 87.88 720 SER A N 1
ATOM 5842 C CA . SER A 1 720 ? 56.009 7.678 -35.925 1.00 87.88 720 SER A CA 1
ATOM 5843 C C . SER A 1 720 ? 57.277 7.280 -35.166 1.00 87.88 720 SER A C 1
ATOM 5845 O O . SER A 1 720 ? 57.646 6.111 -35.175 1.00 87.88 720 SER A O 1
ATOM 5847 N N . SER A 1 721 ? 57.907 8.206 -34.435 1.00 85.44 721 SER A N 1
ATOM 5848 C CA . SER A 1 721 ? 59.152 7.935 -33.697 1.00 85.44 721 SER A CA 1
ATOM 5849 C C . SER A 1 721 ? 58.991 6.834 -32.644 1.00 85.44 721 SER A C 1
ATOM 5851 O O . SER A 1 721 ? 59.815 5.925 -32.560 1.00 85.44 721 SER A O 1
ATOM 5853 N N . ILE A 1 722 ? 57.894 6.882 -31.885 1.00 88.31 722 ILE A N 1
ATOM 5854 C CA . ILE A 1 722 ? 57.562 5.893 -30.855 1.00 88.31 722 ILE A CA 1
ATOM 5855 C C . ILE A 1 722 ? 57.216 4.569 -31.508 1.00 88.31 722 ILE A C 1
ATOM 5857 O O . ILE A 1 722 ? 57.740 3.535 -31.129 1.00 88.31 722 ILE A O 1
ATOM 5861 N N . ARG A 1 723 ? 56.371 4.579 -32.532 1.00 88.94 723 ARG A N 1
ATOM 5862 C CA . ARG A 1 723 ? 56.013 3.362 -33.254 1.00 88.94 723 ARG A CA 1
ATOM 5863 C C . ARG A 1 723 ? 57.244 2.663 -33.836 1.00 88.94 723 ARG A C 1
ATOM 5865 O O . ARG A 1 723 ? 57.441 1.477 -33.586 1.00 88.94 723 ARG A O 1
ATOM 5872 N N . MET A 1 724 ? 58.121 3.399 -34.516 1.00 82.25 724 MET A N 1
ATOM 5873 C CA . MET A 1 724 ? 59.348 2.858 -35.108 1.00 82.25 724 MET A CA 1
ATOM 5874 C C . MET A 1 724 ? 60.315 2.274 -34.069 1.00 82.25 724 MET A C 1
ATOM 5876 O O . MET A 1 724 ? 60.998 1.300 -34.383 1.00 82.25 724 MET A O 1
ATOM 5880 N N . SER A 1 725 ? 60.337 2.787 -32.828 1.00 84.00 725 SER A N 1
ATOM 5881 C CA . SER A 1 725 ? 61.184 2.218 -31.769 1.00 84.00 725 SER A CA 1
ATOM 5882 C C . SER A 1 725 ? 60.739 0.827 -31.310 1.00 84.00 725 SER A C 1
ATOM 5884 O O . SER A 1 725 ? 61.540 0.106 -30.726 1.00 84.00 725 SER A O 1
ATOM 5886 N N . PHE A 1 726 ? 59.485 0.442 -31.567 1.00 84.50 726 PHE A N 1
ATOM 5887 C CA . PHE A 1 726 ? 58.968 -0.899 -31.275 1.00 84.50 726 PHE A CA 1
ATOM 5888 C C . PHE A 1 726 ? 58.888 -1.780 -32.522 1.00 84.50 726 PHE A C 1
ATOM 5890 O O . PHE A 1 726 ? 59.089 -2.986 -32.409 1.00 84.50 726 PHE A O 1
ATOM 5897 N N . LEU A 1 727 ? 58.626 -1.206 -33.703 1.00 74.38 727 LEU A N 1
ATOM 5898 C CA . LEU A 1 727 ? 58.423 -1.976 -34.934 1.00 74.38 727 LEU A CA 1
ATOM 5899 C C . LEU A 1 727 ? 59.649 -2.800 -35.340 1.00 74.38 727 LEU A C 1
ATOM 5901 O O . LEU A 1 727 ? 59.477 -3.908 -35.820 1.00 74.38 727 LEU A O 1
ATOM 5905 N N . LEU A 1 728 ? 60.876 -2.330 -35.092 1.00 73.56 728 LEU A N 1
ATOM 5906 C CA . LEU A 1 728 ? 62.083 -3.121 -35.383 1.00 73.56 728 LEU A CA 1
ATOM 5907 C C . LEU A 1 728 ? 62.172 -4.398 -34.531 1.00 73.56 728 LEU A C 1
ATOM 5909 O O . LEU A 1 728 ? 62.508 -5.468 -35.036 1.00 73.56 728 LEU A O 1
ATOM 5913 N N . GLU A 1 729 ? 61.864 -4.295 -33.237 1.00 77.44 729 GLU A N 1
ATOM 5914 C CA . GLU A 1 729 ? 61.831 -5.441 -32.321 1.00 77.44 729 GLU A CA 1
ATOM 5915 C C . GLU A 1 729 ? 60.645 -6.362 -32.649 1.00 77.44 729 GLU A C 1
ATOM 5917 O O . GLU A 1 729 ? 60.779 -7.586 -32.646 1.00 77.44 729 GLU A O 1
ATOM 5922 N N . TYR A 1 730 ? 59.509 -5.765 -33.012 1.00 76.25 730 TYR A N 1
ATOM 5923 C CA . TYR A 1 730 ? 58.278 -6.460 -33.367 1.00 76.25 730 TYR A CA 1
ATOM 5924 C C . TYR A 1 730 ? 58.429 -7.250 -34.676 1.00 76.25 730 TYR A C 1
ATOM 5926 O O . TYR A 1 730 ? 58.133 -8.443 -34.699 1.00 76.25 730 TYR A O 1
ATOM 5934 N N . ASP A 1 731 ? 59.003 -6.645 -35.719 1.00 70.88 731 ASP A N 1
ATOM 5935 C CA . ASP A 1 731 ? 59.310 -7.281 -37.005 1.00 70.88 731 ASP A CA 1
ATOM 5936 C C . ASP A 1 731 ? 60.349 -8.392 -36.869 1.00 70.88 731 ASP A C 1
ATOM 5938 O O . ASP A 1 731 ? 60.229 -9.429 -37.520 1.00 70.88 731 ASP A O 1
ATOM 5942 N N . ASN A 1 732 ? 61.377 -8.203 -36.036 1.00 70.44 732 ASN A N 1
ATOM 5943 C CA . ASN A 1 732 ? 62.366 -9.250 -35.782 1.00 70.44 732 ASN A CA 1
ATOM 5944 C C . ASN A 1 732 ? 61.720 -10.453 -35.085 1.00 70.44 732 ASN A C 1
ATOM 5946 O O . ASN A 1 732 ? 61.933 -11.591 -35.507 1.00 70.44 732 ASN A O 1
ATOM 5950 N N . LEU A 1 733 ? 60.876 -10.217 -34.076 1.00 70.19 733 LEU A N 1
ATOM 5951 C CA . LEU A 1 733 ? 60.129 -11.287 -33.418 1.00 70.19 733 LEU A CA 1
ATOM 5952 C C . LEU A 1 733 ? 59.151 -11.966 -34.381 1.00 70.19 733 LEU A C 1
ATOM 5954 O O . LEU A 1 733 ? 59.101 -13.195 -34.389 1.00 70.19 733 LEU A O 1
ATOM 5958 N N . LEU A 1 734 ? 58.441 -11.213 -35.228 1.00 66.62 734 LEU A N 1
ATOM 5959 C CA . LEU A 1 734 ? 57.550 -11.737 -36.270 1.00 66.62 734 LEU A CA 1
ATOM 5960 C C . LEU A 1 734 ? 58.306 -12.593 -37.298 1.00 66.62 734 LEU A C 1
ATOM 5962 O O . LEU A 1 734 ? 57.952 -13.750 -37.512 1.00 66.62 734 LEU A O 1
ATOM 5966 N N . LYS A 1 735 ? 59.407 -12.097 -37.876 1.00 63.97 735 LYS A N 1
ATOM 5967 C CA . LYS A 1 735 ? 60.241 -12.843 -38.844 1.00 63.97 735 LYS A CA 1
ATOM 5968 C C . LYS A 1 735 ? 60.824 -14.129 -38.253 1.00 63.97 735 LYS A C 1
ATOM 5970 O O . LYS A 1 735 ? 61.004 -15.107 -38.971 1.00 63.97 735 LYS A O 1
ATOM 5975 N N . MET A 1 736 ? 61.087 -14.150 -36.946 1.00 58.41 736 MET A N 1
ATOM 5976 C CA . MET A 1 736 ? 61.565 -15.331 -36.216 1.00 58.41 736 MET A CA 1
ATOM 5977 C C . MET A 1 736 ? 60.446 -16.281 -35.744 1.00 58.41 736 MET A C 1
ATOM 5979 O O . MET A 1 736 ? 60.745 -17.352 -35.193 1.00 58.41 736 MET A O 1
ATOM 5983 N N . SER A 1 737 ? 59.172 -15.905 -35.888 1.00 54.69 737 SER A N 1
ATOM 5984 C CA . SER A 1 737 ? 58.010 -16.648 -35.371 1.00 54.69 737 SER A CA 1
ATOM 5985 C C . SER A 1 737 ? 56.986 -17.050 -36.438 1.00 54.69 737 SER A C 1
ATOM 5987 O O . SER A 1 737 ? 56.185 -17.944 -36.175 1.00 54.69 737 SER A O 1
ATOM 5989 N N . VAL A 1 738 ? 57.047 -16.479 -37.642 1.00 52.31 738 VAL A N 1
ATOM 5990 C CA . VAL A 1 738 ? 56.158 -16.798 -38.766 1.00 52.31 738 VAL A CA 1
ATOM 5991 C C . VAL A 1 738 ? 56.777 -17.891 -39.650 1.00 52.31 738 VAL A C 1
ATOM 5993 O O . VAL A 1 738 ? 57.884 -17.750 -40.167 1.00 52.31 738 VAL A O 1
ATOM 5996 N N . CYS A 1 739 ? 56.049 -18.993 -39.859 1.00 45.88 739 CYS A N 1
ATOM 5997 C CA . CYS A 1 739 ? 56.311 -19.904 -40.976 1.00 45.88 739 CYS A CA 1
ATOM 5998 C C . CYS A 1 739 ? 56.117 -19.114 -42.282 1.00 45.88 739 CYS A C 1
ATOM 6000 O O . CYS A 1 739 ? 55.089 -18.460 -42.445 1.00 45.88 739 CYS A O 1
ATOM 6002 N N . THR A 1 740 ? 57.066 -19.178 -43.218 1.00 42.03 740 THR A N 1
ATOM 6003 C CA . THR A 1 740 ? 57.156 -18.385 -44.468 1.00 42.03 740 THR A CA 1
ATOM 6004 C C . THR A 1 740 ? 55.942 -18.446 -45.419 1.00 42.03 740 THR A C 1
ATOM 6006 O O . THR A 1 740 ? 55.986 -17.855 -46.493 1.00 42.03 740 THR A O 1
ATOM 6009 N N . LYS A 1 741 ? 54.839 -19.105 -45.040 1.00 41.66 741 LYS A N 1
ATOM 6010 C CA . LYS A 1 741 ? 53.568 -19.165 -45.778 1.00 41.66 741 LYS A CA 1
ATOM 6011 C C . LYS A 1 741 ? 52.547 -18.067 -45.427 1.00 41.66 741 LYS A C 1
ATOM 6013 O O . LYS A 1 741 ? 51.568 -17.952 -46.153 1.00 41.66 741 LYS A O 1
ATOM 6018 N N . CYS A 1 742 ? 52.759 -17.254 -44.385 1.00 41.41 742 CYS A N 1
ATOM 6019 C CA . CYS A 1 742 ? 51.770 -16.257 -43.920 1.00 41.41 742 CYS A CA 1
ATOM 6020 C C . CYS A 1 742 ? 52.233 -14.788 -44.033 1.00 41.41 742 CYS A C 1
ATOM 6022 O O . CYS A 1 742 ? 51.870 -13.962 -43.201 1.00 41.41 742 CYS A O 1
ATOM 6024 N N . SER A 1 743 ? 53.045 -14.441 -45.037 1.00 40.81 743 SER A N 1
ATOM 6025 C CA . SER A 1 743 ? 53.394 -13.040 -45.319 1.00 40.81 743 SER A CA 1
ATOM 6026 C C . SER A 1 743 ? 52.389 -12.430 -46.295 1.00 40.81 743 SER A C 1
ATOM 6028 O O . SER A 1 743 ? 52.358 -12.802 -47.468 1.00 40.81 743 SER A O 1
ATOM 6030 N N . THR A 1 744 ? 51.578 -11.481 -45.832 1.00 39.94 744 THR A N 1
ATOM 6031 C CA . THR A 1 744 ? 50.778 -10.611 -46.702 1.00 39.94 744 THR A CA 1
ATOM 6032 C C . THR A 1 744 ? 51.287 -9.182 -46.556 1.00 39.94 744 THR A C 1
ATOM 6034 O O . THR A 1 744 ? 51.194 -8.614 -45.472 1.00 39.94 744 THR A O 1
ATOM 6037 N N . ASN A 1 745 ? 51.805 -8.598 -47.641 1.00 41.81 745 ASN A N 1
ATOM 6038 C CA . ASN A 1 745 ? 52.218 -7.189 -47.748 1.00 41.81 745 ASN A CA 1
ATOM 6039 C C . ASN A 1 745 ? 51.006 -6.231 -47.649 1.00 41.81 745 ASN A C 1
ATOM 6041 O O . ASN A 1 745 ? 50.689 -5.522 -48.603 1.00 41.81 745 ASN A O 1
ATOM 6045 N N . ASN A 1 746 ? 50.288 -6.222 -46.525 1.00 46.19 746 ASN A N 1
ATOM 6046 C CA . ASN A 1 746 ? 49.078 -5.425 -46.348 1.00 46.19 746 ASN A CA 1
ATOM 6047 C C . ASN A 1 746 ? 49.086 -4.709 -44.986 1.00 46.19 746 ASN A C 1
ATOM 6049 O O . ASN A 1 746 ? 49.024 -5.355 -43.947 1.00 46.19 746 ASN A O 1
ATOM 6053 N N . LYS A 1 747 ? 49.131 -3.369 -44.984 1.00 48.28 747 LYS A N 1
ATOM 6054 C CA . LYS A 1 747 ? 49.254 -2.532 -43.768 1.00 48.28 747 LYS A CA 1
ATOM 6055 C C . LYS A 1 747 ? 48.076 -2.676 -42.788 1.00 48.28 747 LYS A C 1
ATOM 6057 O O . LYS A 1 747 ? 48.219 -2.396 -41.601 1.00 48.28 747 LYS A O 1
ATOM 6062 N N . THR A 1 748 ? 46.926 -3.166 -43.251 1.00 46.53 748 THR A N 1
ATOM 6063 C CA . THR A 1 748 ? 45.771 -3.496 -42.397 1.00 46.53 748 THR A CA 1
ATOM 6064 C C . THR A 1 748 ? 46.034 -4.737 -41.526 1.00 46.53 748 THR A C 1
ATOM 6066 O O . THR A 1 748 ? 45.475 -4.862 -40.437 1.00 46.53 748 THR A O 1
ATOM 6069 N N . VAL A 1 749 ? 46.940 -5.625 -41.957 1.00 49.81 749 VAL A N 1
ATOM 6070 C CA . VAL A 1 749 ? 47.352 -6.831 -41.218 1.00 49.81 749 VAL A CA 1
ATOM 6071 C C . VAL A 1 749 ? 48.270 -6.471 -40.046 1.00 49.81 749 VAL A C 1
ATOM 6073 O O . VAL A 1 749 ? 48.172 -7.100 -39.000 1.00 49.81 749 VAL A O 1
ATOM 6076 N N . ASP A 1 750 ? 49.050 -5.390 -40.134 1.00 59.84 750 ASP A N 1
ATOM 6077 C CA . ASP A 1 750 ? 49.938 -4.948 -39.047 1.00 59.84 750 ASP A CA 1
ATOM 6078 C C . ASP A 1 750 ? 49.162 -4.470 -37.809 1.00 59.84 750 ASP A C 1
ATOM 6080 O O . ASP A 1 750 ? 49.525 -4.797 -36.680 1.00 59.84 750 ASP A O 1
ATOM 6084 N N . THR A 1 751 ? 48.047 -3.753 -38.001 1.00 61.88 751 THR A N 1
ATOM 6085 C CA . THR A 1 751 ? 47.193 -3.300 -36.884 1.00 61.88 751 THR A CA 1
ATOM 6086 C C . THR A 1 751 ? 46.525 -4.483 -36.178 1.00 61.88 751 THR A C 1
ATOM 6088 O O . THR A 1 751 ? 46.483 -4.527 -34.948 1.00 61.88 751 THR A O 1
ATOM 6091 N N . LEU A 1 752 ? 46.052 -5.473 -36.944 1.00 62.81 752 LEU A N 1
ATOM 6092 C CA . LEU A 1 752 ? 45.432 -6.684 -36.404 1.00 62.81 752 LEU A CA 1
ATOM 6093 C C . LEU A 1 752 ? 46.462 -7.582 -35.696 1.00 62.81 752 LEU A C 1
ATOM 6095 O O . LEU A 1 752 ? 46.191 -8.055 -34.595 1.00 62.81 752 LEU A O 1
ATOM 6099 N N . CYS A 1 753 ? 47.655 -7.753 -36.278 1.00 67.25 753 CYS A N 1
ATOM 6100 C CA . CYS A 1 753 ? 48.788 -8.449 -35.663 1.00 67.25 753 CYS A CA 1
ATOM 6101 C C . CYS A 1 753 ? 49.177 -7.800 -34.333 1.00 67.25 753 CYS A C 1
ATOM 6103 O O . CYS A 1 753 ? 49.364 -8.498 -33.338 1.00 67.25 753 CYS A O 1
ATOM 6105 N N . ILE A 1 754 ? 49.274 -6.465 -34.295 1.00 74.62 754 ILE A N 1
ATOM 6106 C CA . ILE A 1 754 ? 49.617 -5.729 -33.077 1.00 74.62 754 ILE A CA 1
ATOM 6107 C C . ILE A 1 754 ? 48.525 -5.908 -32.023 1.00 74.62 754 ILE A C 1
ATOM 6109 O O . ILE A 1 754 ? 48.852 -6.199 -30.875 1.00 74.62 754 ILE A O 1
ATOM 6113 N N . LEU A 1 755 ? 47.245 -5.765 -32.364 1.00 75.81 755 LEU A N 1
ATOM 6114 C CA . LEU A 1 755 ? 46.162 -5.834 -31.378 1.00 75.81 755 LEU A CA 1
ATOM 6115 C C . LEU A 1 755 ? 45.884 -7.255 -30.890 1.00 75.81 755 LEU A C 1
ATOM 6117 O O . LEU A 1 755 ? 45.754 -7.464 -29.682 1.00 75.81 755 LEU A O 1
ATOM 6121 N N . ASN A 1 756 ? 45.852 -8.220 -31.807 1.00 73.69 756 ASN A N 1
ATOM 6122 C CA . ASN A 1 756 ? 45.596 -9.623 -31.520 1.00 73.69 756 ASN A CA 1
ATOM 6123 C C . ASN A 1 756 ? 46.646 -10.538 -32.182 1.00 73.69 756 ASN A C 1
ATOM 6125 O O . ASN A 1 756 ? 46.331 -11.246 -33.143 1.00 73.69 756 ASN A O 1
ATOM 6129 N N . PRO A 1 757 ? 47.884 -10.581 -31.644 1.00 72.38 757 PRO A N 1
ATOM 6130 C CA . PRO A 1 757 ? 48.923 -11.487 -32.120 1.00 72.38 757 PRO A CA 1
ATOM 6131 C C . PRO A 1 757 ? 48.413 -12.927 -32.235 1.00 72.38 757 PRO A C 1
ATOM 6133 O O . PRO A 1 757 ? 48.617 -13.586 -33.250 1.00 72.38 757 PRO A O 1
ATOM 6136 N N . SER A 1 758 ? 47.677 -13.407 -31.228 1.00 65.94 758 SER A N 1
ATOM 6137 C CA . SER A 1 758 ? 47.222 -14.800 -31.161 1.00 65.94 758 SER A CA 1
ATOM 6138 C C . SER A 1 758 ? 46.324 -15.247 -32.325 1.00 65.94 758 SER A C 1
ATOM 6140 O O . SER A 1 758 ? 46.400 -16.413 -32.713 1.00 65.94 758 SER A O 1
ATOM 6142 N N . ALA A 1 759 ? 45.569 -14.329 -32.939 1.00 61.09 759 ALA A N 1
ATOM 6143 C CA . ALA A 1 759 ? 44.724 -14.622 -34.100 1.00 61.09 759 ALA A CA 1
ATOM 6144 C C . ALA A 1 759 ? 45.517 -14.915 -35.386 1.00 61.09 759 ALA A C 1
ATOM 6146 O O . ALA A 1 759 ? 44.982 -15.511 -36.318 1.00 61.09 759 ALA A O 1
ATOM 6147 N N . VAL A 1 760 ? 46.794 -14.523 -35.437 1.00 57.31 760 VAL A N 1
ATOM 6148 C CA . VAL A 1 760 ? 47.678 -14.698 -36.602 1.00 57.31 760 VAL A CA 1
ATOM 6149 C C . VAL A 1 760 ? 48.580 -15.932 -36.450 1.00 57.31 760 VAL A C 1
ATOM 6151 O O . VAL A 1 760 ? 49.030 -16.502 -37.442 1.00 57.31 760 VAL A O 1
ATOM 6154 N N . PHE A 1 761 ? 48.809 -16.399 -35.214 1.00 57.12 761 PHE A N 1
ATOM 6155 C CA . PHE A 1 761 ? 49.700 -17.530 -34.908 1.00 57.12 761 PHE A CA 1
ATOM 6156 C C . PHE A 1 761 ? 49.021 -18.907 -34.868 1.00 57.12 761 PHE A C 1
ATOM 6158 O O . PHE A 1 761 ? 49.719 -19.922 -34.933 1.00 57.12 761 PHE A O 1
ATOM 6165 N N . CYS A 1 762 ? 47.692 -18.983 -34.761 1.00 50.25 762 CYS A N 1
ATOM 6166 C CA . CYS A 1 762 ? 46.988 -20.256 -34.591 1.00 50.25 762 CYS A CA 1
ATOM 6167 C C . CYS A 1 762 ? 46.439 -20.791 -35.923 1.00 50.25 762 CYS A C 1
ATOM 6169 O O . CYS A 1 762 ? 45.307 -20.516 -36.308 1.00 50.25 762 CYS A O 1
ATOM 6171 N N . GLY A 1 763 ? 47.270 -21.558 -36.631 1.00 48.00 763 GLY A N 1
ATOM 6172 C CA . GLY A 1 763 ? 46.855 -22.300 -37.826 1.00 48.00 763 GLY A CA 1
ATOM 6173 C C . GLY A 1 763 ? 47.850 -23.349 -38.334 1.00 48.00 763 GLY A C 1
ATOM 6174 O O . GLY A 1 763 ? 47.633 -23.911 -39.402 1.00 48.00 763 GLY A O 1
ATOM 6175 N N . CYS A 1 764 ? 48.952 -23.624 -37.622 1.00 43.34 764 CYS A N 1
ATOM 6176 C CA . CYS A 1 764 ? 49.916 -24.642 -38.044 1.00 43.34 764 CYS A CA 1
ATOM 6177 C C . CYS A 1 764 ? 50.322 -25.578 -36.896 1.00 43.34 764 CYS A C 1
ATOM 6179 O O . CYS A 1 764 ? 50.765 -25.133 -35.840 1.00 43.34 764 CYS A O 1
ATOM 6181 N N . ASP A 1 765 ? 50.232 -26.886 -37.147 1.00 45.84 765 ASP A N 1
ATOM 6182 C CA . ASP A 1 765 ? 50.718 -27.978 -36.289 1.00 45.84 765 ASP A CA 1
ATOM 6183 C C . ASP A 1 765 ? 52.266 -28.069 -36.272 1.00 45.84 765 ASP A C 1
ATOM 6185 O O . ASP A 1 765 ? 52.839 -29.151 -36.427 1.00 45.84 765 ASP A O 1
ATOM 6189 N N . CYS A 1 766 ? 53.005 -26.953 -36.132 1.00 46.69 766 CYS A N 1
ATOM 6190 C CA . CYS A 1 766 ? 54.465 -27.042 -35.976 1.00 46.69 766 CYS A CA 1
ATOM 6191 C C . CYS A 1 766 ? 54.895 -27.256 -34.520 1.00 46.69 766 CYS A C 1
ATOM 6193 O O . CYS A 1 766 ? 54.490 -26.544 -33.604 1.00 46.69 766 CYS A O 1
ATOM 6195 N N . LYS A 1 767 ? 55.792 -28.233 -34.315 1.00 46.25 767 LYS A N 1
ATOM 6196 C CA . LYS A 1 767 ? 56.536 -28.509 -33.068 1.00 46.25 767 LYS A CA 1
ATOM 6197 C C . LYS A 1 767 ? 57.601 -27.436 -32.794 1.00 46.25 767 LYS A C 1
ATOM 6199 O O . LYS A 1 767 ? 58.793 -27.713 -32.705 1.00 46.25 767 LYS A O 1
ATOM 6204 N N . CYS A 1 768 ? 57.181 -26.188 -32.740 1.00 51.47 768 CYS A N 1
ATOM 6205 C CA . CYS A 1 768 ? 58.019 -25.004 -32.639 1.00 51.47 768 CYS A CA 1
ATOM 6206 C C . CYS A 1 768 ? 57.632 -24.257 -31.343 1.00 51.47 768 CYS A C 1
ATOM 6208 O O . CYS A 1 768 ? 56.512 -24.385 -30.857 1.00 51.47 768 CYS A O 1
ATOM 6210 N N . ASN A 1 769 ? 58.568 -23.521 -30.733 1.00 52.41 769 ASN A N 1
ATOM 6211 C CA . ASN A 1 769 ? 58.457 -22.897 -29.400 1.00 52.41 769 ASN A CA 1
ATOM 6212 C C . ASN A 1 769 ? 57.458 -21.696 -29.353 1.00 52.41 769 ASN A C 1
ATOM 6214 O O . ASN A 1 769 ? 57.779 -20.608 -28.872 1.00 52.41 769 ASN A O 1
ATOM 6218 N N . CYS A 1 770 ? 56.260 -21.859 -29.928 1.00 57.69 770 CYS A N 1
ATOM 6219 C CA . CYS A 1 770 ? 55.303 -20.808 -30.288 1.00 57.69 770 CYS A CA 1
ATOM 6220 C C . CYS A 1 770 ? 54.685 -20.089 -29.096 1.00 57.69 770 CYS A C 1
ATOM 6222 O O . CYS A 1 770 ? 54.469 -18.886 -29.163 1.00 57.69 770 CYS A O 1
ATOM 6224 N N . ARG A 1 771 ? 54.446 -20.785 -27.981 1.00 60.56 771 ARG A N 1
ATOM 6225 C CA . ARG A 1 771 ? 53.792 -20.184 -26.810 1.00 60.56 771 ARG A CA 1
ATOM 6226 C C . ARG A 1 771 ? 54.674 -19.142 -26.113 1.00 60.56 771 ARG A C 1
ATOM 6228 O O . ARG A 1 771 ? 54.190 -18.079 -25.743 1.00 60.56 771 ARG A O 1
ATOM 6235 N N . GLN A 1 772 ? 55.978 -19.407 -25.993 1.00 62.97 772 GLN A N 1
ATOM 6236 C CA . GLN A 1 772 ? 56.940 -18.436 -25.451 1.00 62.97 772 GLN A CA 1
ATOM 6237 C C . GLN A 1 772 ? 57.093 -17.219 -26.376 1.00 62.97 772 GLN A C 1
ATOM 6239 O O . GLN A 1 772 ? 57.133 -16.085 -25.903 1.00 62.97 772 GLN A O 1
ATOM 6244 N N . LYS A 1 773 ? 57.113 -17.441 -27.696 1.00 68.50 773 LYS A N 1
ATOM 6245 C CA . LYS A 1 773 ? 57.204 -16.369 -28.701 1.00 68.50 773 LYS A CA 1
ATOM 6246 C C . LYS A 1 773 ? 55.935 -15.511 -28.767 1.00 68.50 773 LYS A C 1
ATOM 6248 O O . LYS A 1 773 ? 56.039 -14.292 -28.862 1.00 68.50 773 LYS A O 1
ATOM 6253 N N . LEU A 1 774 ? 54.758 -16.123 -28.634 1.00 71.88 774 LEU A N 1
ATOM 6254 C CA . LEU A 1 774 ? 53.480 -15.417 -28.555 1.00 71.88 774 LEU A CA 1
ATOM 6255 C C . LEU A 1 774 ? 53.412 -14.523 -27.310 1.00 71.88 774 LEU A C 1
ATOM 6257 O O . LEU A 1 774 ? 53.024 -13.367 -27.417 1.00 71.88 774 LEU A O 1
ATOM 6261 N N . ASN A 1 775 ? 53.868 -15.010 -26.151 1.00 74.75 775 ASN A N 1
ATOM 6262 C CA . ASN A 1 775 ? 53.930 -14.200 -24.931 1.00 74.75 775 ASN A CA 1
ATOM 6263 C C . ASN A 1 775 ? 54.861 -12.984 -25.076 1.00 74.75 775 ASN A C 1
ATOM 6265 O O . ASN A 1 775 ? 54.538 -11.903 -24.586 1.00 74.75 775 ASN A O 1
ATOM 6269 N N . LEU A 1 776 ? 55.992 -13.138 -25.777 1.00 76.25 776 LEU A N 1
ATOM 6270 C CA . LEU A 1 776 ? 56.904 -12.028 -26.077 1.00 76.25 776 LEU A CA 1
ATOM 6271 C C . LEU A 1 776 ? 56.249 -10.983 -26.992 1.00 76.25 776 LEU A C 1
ATOM 6273 O O . LEU A 1 776 ? 56.357 -9.786 -26.724 1.00 76.25 776 LEU A O 1
ATOM 6277 N N . LEU A 1 777 ? 55.525 -11.421 -28.026 1.00 77.62 777 LEU A N 1
ATOM 6278 C CA . LEU A 1 777 ? 54.783 -10.532 -28.927 1.00 77.62 777 LEU A CA 1
ATOM 6279 C C . LEU A 1 777 ? 53.617 -9.832 -28.227 1.00 77.62 777 LEU A C 1
ATOM 6281 O O . LEU A 1 777 ? 53.411 -8.637 -28.431 1.00 77.62 777 LEU A O 1
ATOM 6285 N N . GLU A 1 778 ? 52.891 -10.538 -27.362 1.00 82.44 778 GLU A N 1
ATOM 6286 C CA . GLU A 1 778 ? 51.827 -9.970 -26.534 1.00 82.44 778 GLU A CA 1
ATOM 6287 C C . GLU A 1 778 ? 52.359 -8.887 -25.588 1.00 82.44 778 GLU A C 1
ATOM 6289 O O . GLU A 1 778 ? 51.787 -7.793 -25.516 1.00 82.44 778 GLU A O 1
ATOM 6294 N N . HIS A 1 779 ? 53.489 -9.155 -24.926 1.00 82.75 779 HIS A N 1
ATOM 6295 C CA . HIS A 1 779 ? 54.176 -8.198 -24.061 1.00 82.75 779 HIS A CA 1
ATOM 6296 C C . HIS A 1 779 ? 54.672 -6.971 -24.843 1.00 82.75 779 HIS A C 1
ATOM 6298 O O . HIS A 1 779 ? 54.462 -5.832 -24.414 1.00 82.75 779 HIS A O 1
ATOM 6304 N N . LEU A 1 780 ? 55.287 -7.173 -26.014 1.00 83.69 780 LEU A N 1
ATOM 6305 C CA . LEU A 1 780 ? 55.784 -6.077 -26.847 1.00 83.69 780 LEU A CA 1
ATOM 6306 C C . LEU A 1 780 ? 54.640 -5.217 -27.401 1.00 83.69 780 LEU A C 1
ATOM 6308 O O . LEU A 1 780 ? 54.699 -3.990 -27.324 1.00 83.69 780 LEU A O 1
ATOM 6312 N N . SER A 1 781 ? 53.562 -5.849 -27.862 1.00 86.44 781 SER A N 1
ATOM 6313 C CA . SER A 1 781 ? 52.343 -5.168 -28.304 1.00 86.44 781 SER A CA 1
ATOM 6314 C C . SER A 1 781 ? 51.694 -4.349 -27.179 1.00 86.44 781 SER A C 1
ATOM 6316 O O . SER A 1 781 ? 51.312 -3.199 -27.395 1.00 86.44 781 SER A O 1
ATOM 6318 N N . ARG A 1 782 ? 51.606 -4.894 -25.956 1.00 88.75 782 ARG A N 1
ATOM 6319 C CA . ARG A 1 782 ? 51.067 -4.174 -24.787 1.00 88.75 782 ARG A CA 1
ATOM 6320 C C . ARG A 1 782 ? 51.886 -2.929 -24.473 1.00 88.75 782 ARG A C 1
ATOM 6322 O O . ARG A 1 782 ? 51.315 -1.866 -24.227 1.00 88.75 782 ARG A O 1
ATOM 6329 N N . ARG A 1 783 ? 53.215 -3.037 -24.531 1.00 87.88 783 ARG A N 1
ATOM 6330 C CA . ARG A 1 783 ? 54.113 -1.888 -24.364 1.00 87.88 783 ARG A CA 1
ATOM 6331 C C . ARG A 1 783 ? 53.925 -0.856 -25.472 1.00 87.88 783 ARG A C 1
ATOM 6333 O O . ARG A 1 783 ? 53.800 0.316 -25.142 1.00 87.88 783 ARG A O 1
ATOM 6340 N N . LEU A 1 784 ? 53.838 -1.282 -26.733 1.00 89.50 784 LEU A N 1
ATOM 6341 C CA . LEU A 1 784 ? 53.579 -0.392 -27.865 1.00 89.50 784 LEU A CA 1
ATOM 6342 C C . LEU A 1 784 ? 52.250 0.362 -27.691 1.00 89.50 784 LEU A C 1
ATOM 6344 O O . LEU A 1 784 ? 52.249 1.590 -27.702 1.00 89.50 784 LEU A O 1
ATOM 6348 N N . CYS A 1 785 ? 51.143 -0.344 -27.442 1.00 90.50 785 CYS A N 1
ATOM 6349 C CA . CYS A 1 785 ? 49.818 0.259 -27.245 1.00 90.50 785 CYS A CA 1
ATOM 6350 C C . CYS A 1 785 ? 49.820 1.296 -26.114 1.00 90.50 785 CYS A C 1
ATOM 6352 O O . CYS A 1 785 ? 49.293 2.399 -26.263 1.00 90.50 785 CYS A O 1
ATOM 6354 N N . PHE A 1 786 ? 50.459 0.966 -24.990 1.00 90.81 786 PHE A N 1
ATOM 6355 C CA . PHE A 1 786 ? 50.579 1.886 -23.866 1.00 90.81 786 PHE A CA 1
ATOM 6356 C C . PHE A 1 786 ? 51.472 3.091 -24.182 1.00 90.81 786 PHE A C 1
ATOM 6358 O O . PHE A 1 786 ? 51.122 4.218 -23.843 1.00 90.81 786 PHE A O 1
ATOM 6365 N N . SER A 1 787 ? 52.604 2.887 -24.858 1.00 89.75 787 SER A N 1
ATOM 6366 C CA . SER A 1 787 ? 53.494 3.975 -25.272 1.00 89.75 787 SER A CA 1
ATOM 6367 C C . SER A 1 787 ? 52.813 4.936 -26.250 1.00 89.75 787 SER A C 1
ATOM 6369 O O . SER A 1 787 ? 52.971 6.147 -26.104 1.00 89.75 787 SER A O 1
ATOM 6371 N N . LEU A 1 788 ? 52.004 4.428 -27.186 1.00 91.69 788 LEU A N 1
ATOM 6372 C CA . LEU A 1 788 ? 51.185 5.254 -28.079 1.00 91.69 788 LEU A CA 1
ATOM 6373 C C . LEU A 1 788 ? 50.121 6.044 -27.305 1.00 91.69 788 LEU A C 1
ATOM 6375 O O . LEU A 1 788 ? 49.945 7.236 -27.553 1.00 91.69 788 LEU A O 1
ATOM 6379 N N . HIS A 1 789 ? 49.452 5.415 -26.334 1.00 91.62 789 HIS A N 1
ATOM 6380 C CA . HIS A 1 789 ? 48.478 6.083 -25.464 1.00 91.62 789 HIS A CA 1
ATOM 6381 C C . HIS A 1 789 ? 49.100 7.224 -24.650 1.00 91.62 789 HIS A C 1
ATOM 6383 O O . HIS A 1 789 ? 48.583 8.341 -24.657 1.00 91.62 789 HIS A O 1
ATOM 6389 N N . VAL A 1 790 ? 50.234 6.971 -23.990 1.00 89.88 790 VAL A N 1
ATOM 6390 C CA . VAL A 1 790 ? 50.951 7.990 -23.206 1.00 89.88 790 VAL A CA 1
ATOM 6391 C C . VAL A 1 790 ? 51.373 9.156 -24.096 1.00 89.88 790 VAL A C 1
ATOM 6393 O O . VAL A 1 790 ? 51.173 10.314 -23.736 1.00 89.88 790 VAL A O 1
ATOM 6396 N N . ALA A 1 791 ? 51.911 8.864 -25.278 1.00 89.94 791 ALA A N 1
ATOM 6397 C CA . ALA A 1 791 ? 52.330 9.886 -26.226 1.00 89.94 791 ALA A CA 1
ATOM 6398 C C . ALA A 1 791 ? 51.170 10.746 -26.720 1.00 89.94 791 ALA A C 1
ATOM 6400 O O . ALA A 1 791 ? 51.264 11.972 -26.700 1.00 89.94 791 ALA A O 1
ATOM 6401 N N . ARG A 1 792 ? 50.058 10.108 -27.092 1.00 90.62 792 ARG A N 1
ATOM 6402 C CA . ARG A 1 792 ? 48.821 10.796 -27.457 1.00 90.62 792 ARG A CA 1
ATOM 6403 C C . ARG A 1 792 ? 48.358 11.724 -26.343 1.00 90.62 792 ARG A C 1
ATOM 6405 O O . ARG A 1 792 ? 48.106 12.893 -26.608 1.00 90.62 792 ARG A O 1
ATOM 6412 N N . ASN A 1 793 ? 48.298 11.242 -25.104 1.00 85.81 793 ASN A N 1
ATOM 6413 C CA . ASN A 1 793 ? 47.870 12.070 -23.977 1.00 85.81 793 ASN A CA 1
ATOM 6414 C C . ASN A 1 793 ? 48.815 13.250 -23.738 1.00 85.81 793 ASN A C 1
ATOM 6416 O O . ASN A 1 793 ? 48.345 14.355 -23.499 1.00 85.81 793 ASN A O 1
ATOM 6420 N N . ASN A 1 794 ? 50.130 13.050 -23.843 1.00 87.62 794 ASN A N 1
ATOM 6421 C CA . ASN A 1 794 ? 51.101 14.134 -23.689 1.00 87.62 794 ASN A CA 1
ATOM 6422 C C . ASN A 1 794 ? 50.927 15.215 -24.766 1.00 87.62 794 ASN A C 1
ATOM 6424 O O . ASN A 1 794 ? 50.943 16.400 -24.442 1.00 87.62 794 ASN A O 1
ATOM 6428 N N . ILE A 1 795 ? 50.709 14.812 -26.023 1.00 87.06 795 ILE A N 1
ATOM 6429 C CA . ILE A 1 795 ? 50.455 15.739 -27.135 1.00 87.06 795 ILE A CA 1
ATOM 6430 C C . ILE A 1 795 ? 49.142 16.499 -26.903 1.00 87.06 795 ILE A C 1
ATOM 6432 O O . ILE A 1 795 ? 49.126 17.724 -26.982 1.00 87.06 795 ILE A O 1
ATOM 6436 N N . LEU A 1 796 ? 48.060 15.803 -26.543 1.00 82.62 796 LEU A N 1
ATOM 6437 C CA . LEU A 1 796 ? 46.756 16.429 -26.289 1.00 82.62 796 LEU A CA 1
ATOM 6438 C C . LEU A 1 796 ? 46.784 17.371 -25.075 1.00 82.62 796 LEU A C 1
ATOM 6440 O O . LEU A 1 796 ? 46.185 18.445 -25.108 1.00 82.62 796 LEU A O 1
ATOM 6444 N N . ASN A 1 797 ? 47.525 17.016 -24.023 1.00 77.75 797 ASN A N 1
ATOM 6445 C CA . ASN A 1 797 ? 47.687 17.844 -22.825 1.00 77.75 797 ASN A CA 1
ATOM 6446 C C . ASN A 1 797 ? 48.545 19.095 -23.067 1.00 77.75 797 ASN A C 1
ATOM 6448 O O . ASN A 1 797 ? 48.446 20.054 -22.299 1.00 77.75 797 ASN A O 1
ATOM 6452 N N . ALA A 1 798 ? 49.362 19.111 -24.123 1.00 77.94 798 ALA A N 1
ATOM 6453 C CA . ALA A 1 798 ? 50.146 20.273 -24.531 1.00 77.94 798 ALA A CA 1
ATOM 6454 C C . ALA A 1 798 ? 49.344 21.279 -25.387 1.00 77.94 798 ALA A C 1
ATOM 6456 O O . ALA A 1 798 ? 49.796 22.407 -25.573 1.00 77.94 798 ALA A O 1
ATOM 6457 N N . LEU A 1 799 ? 48.147 20.919 -25.873 1.00 73.94 799 LEU A N 1
ATOM 6458 C CA . LEU A 1 799 ? 47.298 21.814 -26.670 1.00 73.94 799 LEU A CA 1
ATOM 6459 C C . LEU A 1 799 ? 46.634 22.915 -25.807 1.00 73.94 799 LEU A C 1
ATOM 6461 O O . LEU A 1 799 ? 46.350 22.679 -24.625 1.00 73.94 799 LEU A O 1
ATOM 6465 N N . PRO A 1 800 ? 46.346 24.111 -26.365 1.00 63.66 800 PRO A N 1
ATOM 6466 C CA . PRO A 1 800 ? 45.645 25.195 -25.667 1.00 63.66 800 PRO A CA 1
ATOM 6467 C C . PRO A 1 800 ? 44.269 24.774 -25.127 1.00 63.66 800 PRO A C 1
ATOM 6469 O O . PRO A 1 800 ? 43.580 23.943 -25.716 1.00 63.66 800 PRO A O 1
ATOM 6472 N N . SER A 1 801 ? 43.840 25.372 -24.012 1.00 53.88 801 SER A N 1
ATOM 6473 C CA . SER A 1 801 ? 42.610 25.020 -23.278 1.00 53.88 801 SER A CA 1
ATOM 6474 C C . SER A 1 801 ? 41.312 25.131 -24.091 1.00 53.88 801 SER A C 1
ATOM 6476 O O . SER A 1 801 ? 40.366 24.397 -23.806 1.00 53.88 801 SER A O 1
ATOM 6478 N N . SER A 1 802 ? 41.268 25.967 -25.134 1.00 48.09 802 SER A N 1
ATOM 6479 C CA . SER A 1 802 ? 40.132 26.072 -26.063 1.00 48.09 802 SER A CA 1
ATOM 6480 C C . SER A 1 802 ? 39.873 24.784 -26.856 1.00 48.09 802 SER A C 1
ATOM 6482 O O . SER A 1 802 ? 38.723 24.498 -27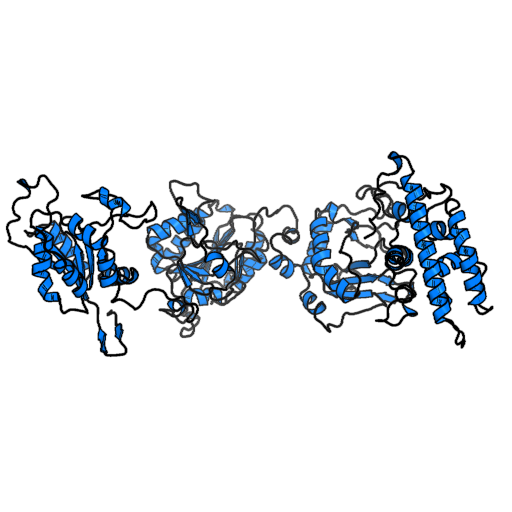.171 1.00 48.09 802 SER A O 1
ATOM 6484 N N . ASN A 1 803 ? 40.904 23.960 -27.080 1.00 48.22 803 ASN A N 1
ATOM 6485 C CA . ASN A 1 803 ? 40.802 22.659 -27.752 1.00 48.22 803 ASN A CA 1
ATOM 6486 C C . ASN 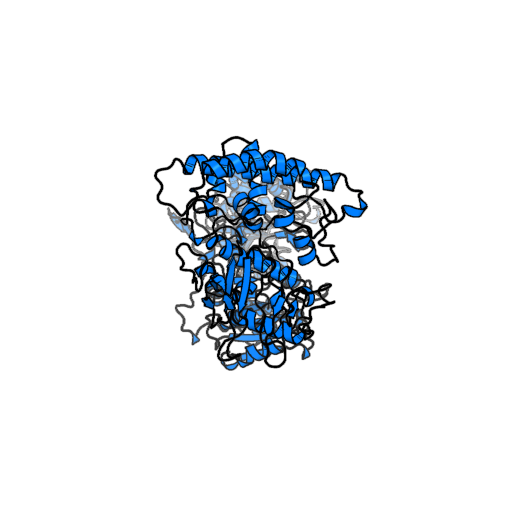A 1 803 ? 40.623 21.481 -26.768 1.00 48.22 803 ASN A C 1
ATOM 6488 O O . ASN A 1 803 ? 40.562 20.330 -27.195 1.00 48.22 803 ASN A O 1
ATOM 6492 N N . ARG A 1 804 ? 40.531 21.741 -25.448 1.00 50.44 804 ARG A N 1
ATOM 6493 C CA . ARG A 1 804 ? 40.404 20.709 -24.391 1.00 50.44 804 ARG A CA 1
ATOM 6494 C C . ARG A 1 804 ? 38.964 20.400 -23.965 1.00 50.44 804 ARG A C 1
ATOM 6496 O O . ARG A 1 804 ? 38.766 19.494 -23.151 1.00 50.44 804 ARG A O 1
ATOM 6503 N N . LYS A 1 805 ? 37.948 21.120 -24.461 1.00 41.81 805 LYS A N 1
ATOM 6504 C CA . LYS A 1 805 ? 36.545 20.841 -24.096 1.00 41.81 805 LYS A CA 1
ATOM 6505 C C . LYS A 1 805 ? 36.162 19.418 -24.543 1.00 41.81 805 LYS A C 1
ATOM 6507 O O . LYS A 1 805 ? 36.213 19.085 -25.722 1.00 41.81 805 LYS A O 1
ATOM 6512 N N . GLY A 1 806 ? 35.838 18.561 -23.572 1.00 48.50 806 GLY A N 1
ATOM 6513 C CA . GLY A 1 806 ? 35.453 17.157 -23.782 1.00 48.50 806 GLY A CA 1
ATOM 6514 C C . GLY A 1 806 ? 36.594 16.126 -23.751 1.00 48.50 806 GLY A C 1
ATOM 6515 O O . GLY A 1 806 ? 36.336 14.946 -23.951 1.00 48.50 806 GLY A O 1
ATOM 6516 N N . LEU A 1 807 ? 37.841 16.529 -23.477 1.00 45.56 807 LEU A N 1
ATOM 6517 C CA . LEU A 1 807 ? 38.992 15.630 -23.282 1.00 45.56 807 LEU A CA 1
ATOM 6518 C C . LEU A 1 807 ? 39.322 15.483 -21.785 1.00 45.56 807 LEU A C 1
ATOM 6520 O O . LEU A 1 807 ? 40.437 15.764 -21.354 1.00 45.56 807 LEU A O 1
ATOM 6524 N N . ARG A 1 808 ? 38.359 15.068 -20.949 1.00 37.06 808 ARG A N 1
ATOM 6525 C CA . ARG A 1 808 ? 38.710 14.530 -19.623 1.00 37.06 808 ARG A CA 1
ATOM 6526 C C . ARG A 1 808 ? 39.032 13.053 -19.797 1.00 37.06 808 ARG A C 1
ATOM 6528 O O . ARG A 1 808 ? 38.162 12.248 -20.104 1.00 37.06 808 ARG A O 1
ATOM 6535 N N . ALA A 1 809 ? 40.315 12.736 -19.664 1.00 38.16 809 ALA A N 1
ATOM 6536 C CA . ALA A 1 809 ? 40.812 11.375 -19.658 1.00 38.16 809 ALA A CA 1
ATOM 6537 C C . ALA A 1 809 ? 40.095 10.562 -18.573 1.00 38.16 809 ALA A C 1
ATOM 6539 O O . ALA A 1 809 ? 39.989 11.012 -17.433 1.00 38.16 809 ALA A O 1
ATOM 6540 N N . ALA A 1 810 ? 39.662 9.350 -18.926 1.00 36.84 810 ALA A N 1
ATOM 6541 C CA . ALA A 1 810 ? 39.508 8.292 -17.943 1.00 36.84 810 ALA A CA 1
ATOM 6542 C C . ALA A 1 810 ? 40.849 8.174 -17.207 1.00 36.84 810 ALA A C 1
ATOM 6544 O O . ALA A 1 810 ? 41.870 7.839 -17.815 1.00 36.84 810 ALA A O 1
ATOM 6545 N N . THR A 1 811 ? 40.854 8.542 -15.932 1.00 28.14 811 THR A N 1
ATOM 6546 C CA . THR A 1 811 ? 41.994 8.396 -15.034 1.00 28.14 811 THR A CA 1
ATOM 6547 C C . THR A 1 811 ? 42.457 6.936 -15.076 1.00 28.14 811 THR A C 1
ATOM 6549 O O . THR A 1 811 ? 41.609 6.039 -15.076 1.00 28.14 811 THR A O 1
ATOM 6552 N N . PRO A 1 812 ? 43.767 6.652 -15.142 1.00 30.42 812 PRO A N 1
ATOM 6553 C CA . PRO A 1 812 ? 44.238 5.301 -14.887 1.00 30.42 812 PRO A CA 1
ATOM 6554 C C . PRO A 1 812 ? 43.953 4.990 -13.411 1.00 30.42 812 PRO A C 1
ATOM 6556 O O . PRO A 1 812 ? 44.446 5.706 -12.540 1.00 30.42 812 PRO A O 1
ATOM 6559 N N . LEU A 1 813 ? 43.116 3.982 -13.153 1.00 29.45 813 LEU A N 1
ATOM 6560 C CA . LEU A 1 813 ? 43.103 3.273 -11.871 1.00 29.45 813 LEU A CA 1
ATOM 6561 C C . LEU A 1 813 ? 44.397 2.468 -11.735 1.00 29.45 813 LEU A C 1
ATOM 6563 O O . LEU A 1 813 ? 44.784 1.822 -12.742 1.00 29.45 813 LEU A O 1
#